Protein 5MQR (pdb70)

Solvent-accessible surface area: 39479 Å² total

Radius of gyration: 36.41 Å; Cα contacts (8 Å, |Δi|>4): 2523; chains: 1; bounding box: 86×106×66 Å

Structure (mmCIF, N/CA/C/O backbone):
data_5MQR
#
_entry.id   5MQR
#
_cell.length_a   125.720
_cell.length_b   316.998
_cell.length_c   90.023
_cell.angle_alpha   90.00
_cell.angle_beta   90.00
_cell.angle_gamma   90.00
#
_symmetry.space_group_name_H-M   'C 2 2 21'
#
loop_
_entity.id
_entity.type
_entity.pdbx_description
1 polymer Beta-L-arabinobiosidase
2 non-polymer 'CALCIUM ION'
3 non-polymer 'TRIETHYLENE GLYCOL'
4 non-polymer '4-(2-HYDROXYETHYL)-1-PIPERAZINE ETHANESULFONIC ACID'
5 non-polymer 1,2-ETHANEDIOL
6 non-polymer 'SODIUM ION'
7 water water
#
loop_
_atom_site.group_PDB
_atom_site.id
_atom_site.type_symbol
_atom_site.label_atom_id
_atom_site.label_alt_id
_atom_site.label_comp_id
_atom_site.label_asym_id
_atom_site.label_entity_id
_atom_site.label_seq_id
_atom_site.pdbx_PDB_ins_code
_atom_site.Cartn_x
_atom_site.Cartn_y
_atom_site.Cartn_z
_atom_site.occupancy
_atom_site.B_iso_or_equiv
_atom_site.auth_seq_id
_atom_site.auth_comp_id
_atom_site.auth_asym_id
_atom_site.auth_atom_id
_atom_site.pdbx_PDB_model_num
ATOM 1 N N . ASP A 1 26 ? -22.547 107.948 3.979 1.00 46.41 27 ASP A N 1
ATOM 2 C CA . ASP A 1 26 ? -23.507 108.720 4.833 1.00 45.98 27 ASP A CA 1
ATOM 3 C C . ASP A 1 26 ? -23.287 110.264 4.909 1.00 41.65 27 ASP A C 1
ATOM 4 O O . ASP A 1 26 ? -24.125 110.995 4.362 1.00 40.88 27 ASP A O 1
ATOM 9 N N . ARG A 1 27 ? -22.244 110.765 5.605 1.00 35.95 28 ARG A N 1
ATOM 10 C CA . ARG A 1 27 ? -21.952 112.239 5.648 1.00 32.80 28 ARG A CA 1
ATOM 11 C C . ARG A 1 27 ? -20.481 112.597 5.796 1.00 29.50 28 ARG A C 1
ATOM 12 O O . ARG A 1 27 ? -19.716 111.870 6.420 1.00 28.11 28 ARG A O 1
ATOM 20 N N . ILE A 1 28 ? -20.095 113.751 5.261 1.00 27.77 29 ILE A N 1
ATOM 21 C CA . ILE A 1 28 ? -18.755 114.311 5.512 1.00 26.91 29 ILE A CA 1
ATOM 22 C C . ILE A 1 28 ? -18.576 114.532 7.023 1.00 26.15 29 ILE A C 1
ATOM 23 O O . ILE A 1 28 ? -19.487 115.010 7.675 1.00 26.13 29 ILE A O 1
ATOM 28 N N . HIS A 1 29 ? -17.422 114.146 7.562 1.00 25.33 30 HIS A N 1
ATOM 29 C CA . HIS A 1 29 ? -17.115 114.309 8.984 1.00 25.20 30 HIS A CA 1
ATOM 30 C C . HIS A 1 29 ? -15.609 114.291 9.221 1.00 24.49 30 HIS A C 1
ATOM 31 O O . HIS A 1 29 ? -14.835 113.822 8.367 1.00 23.76 30 HIS A O 1
ATOM 38 N N . TYR A 1 30 ? -15.204 114.853 10.358 1.00 24.19 31 TYR A N 1
ATOM 39 C CA . TYR A 1 30 ? -13.804 114.925 10.754 1.00 24.03 31 TYR A CA 1
ATOM 40 C C . TYR A 1 30 ? -13.603 114.142 12.038 1.00 24.42 31 TYR A C 1
ATOM 41 O O . TYR A 1 30 ? -14.239 114.441 13.037 1.00 24.50 31 TYR A O 1
ATOM 50 N N . THR A 1 31 ? -12.704 113.157 11.988 1.00 24.69 32 THR A N 1
ATOM 51 C CA . THR A 1 31 ? -12.344 112.321 13.119 1.00 24.69 32 THR A CA 1
ATOM 52 C C . THR A 1 31 ? -10.898 112.538 13.585 1.00 24.96 32 THR A C 1
ATOM 53 O O . THR A 1 31 ? -10.456 111.879 14.523 1.00 24.97 32 THR A O 1
ATOM 57 N N . GLY A 1 32 ? -10.147 113.434 12.949 1.00 24.86 33 GLY A N 1
ATOM 58 C CA . GLY A 1 32 ? -8.820 113.765 13.432 1.00 25.07 33 GLY A CA 1
ATOM 59 C C . GLY A 1 32 ? -8.908 114.349 14.831 1.00 26.49 33 GLY A C 1
ATOM 60 O O . GLY A 1 32 ? -9.971 114.844 15.264 1.00 26.41 33 GLY A O 1
ATOM 61 N N . LYS A 1 33 ? -7.801 114.279 15.555 1.00 28.06 34 LYS A N 1
ATOM 62 C CA . LYS A 1 33 ? -7.742 114.868 16.902 1.00 29.92 34 LYS A CA 1
ATOM 63 C C . LYS A 1 33 ? -7.073 116.229 16.943 1.00 28.26 34 LYS A C 1
ATOM 64 O O . LYS A 1 33 ? -7.097 116.872 17.969 1.00 27.35 34 LYS A O 1
ATOM 70 N N . GLU A 1 34 ? -6.537 116.674 15.813 1.00 26.72 35 GLU A N 1
ATOM 71 C CA . GLU A 1 34 ? -5.862 117.969 15.704 1.00 27.26 35 GLU A CA 1
ATOM 72 C C . GLU A 1 34 ? -6.872 119.091 15.745 1.00 25.05 35 GLU A C 1
ATOM 73 O O . GLU A 1 34 ? -7.877 119.057 15.021 1.00 23.43 35 GLU A O 1
ATOM 79 N N . LEU A 1 35 ? -6.617 120.035 16.653 1.00 24.24 36 LEU A N 1
ATOM 80 C CA . LEU A 1 35 ? -7.429 121.250 16.847 1.00 24.72 36 LEU A CA 1
ATOM 81 C C . LEU A 1 35 ? -6.583 122.469 16.549 1.00 24.30 36 LEU A C 1
ATOM 82 O O . LEU A 1 35 ? -5.364 122.434 16.771 1.00 24.61 36 LEU A O 1
ATOM 87 N N . SER A 1 36 ? -7.212 123.538 16.038 1.00 22.74 37 SER A N 1
ATOM 88 C CA . SER A 1 36 ? -6.510 124.792 15.795 1.00 21.38 37 SER A CA 1
ATOM 89 C C . SER A 1 36 ? -6.708 125.717 17.016 1.00 21.03 37 SER A C 1
ATOM 90 O O . SER A 1 36 ? -7.826 125.851 17.541 1.00 21.26 37 SER A O 1
ATOM 93 N N . ASN A 1 37 ? -5.615 126.311 17.484 1.00 20.20 38 ASN A N 1
ATOM 94 C CA . ASN A 1 37 ? -5.617 127.200 18.618 1.00 20.44 38 ASN A CA 1
ATOM 95 C C . ASN A 1 37 ? -5.664 128.662 18.122 1.00 21.02 38 ASN A C 1
ATOM 96 O O . ASN A 1 37 ? -4.664 129.168 17.621 1.00 20.06 38 ASN A O 1
ATOM 101 N N . PRO A 1 38 ? -6.823 129.345 18.267 1.00 21.95 39 PRO A N 1
ATOM 102 C CA . PRO A 1 38 ? -7.005 130.693 17.692 1.00 22.80 39 PRO A CA 1
ATOM 103 C C . PRO A 1 38 ? -6.102 131.815 18.258 1.00 23.31 39 PRO A C 1
ATOM 104 O O . PRO A 1 38 ? -6.013 132.874 17.658 1.00 22.92 39 PRO A O 1
ATOM 108 N N . THR A 1 39 ? -5.486 131.577 19.414 1.00 24.39 40 THR A N 1
ATOM 109 C CA . THR A 1 39 ? -4.486 132.466 20.007 1.00 25.41 40 THR A CA 1
ATOM 110 C C . THR A 1 39 ? -3.232 132.650 19.109 1.00 25.00 40 THR A C 1
ATOM 111 O O . THR A 1 39 ? -2.546 133.653 19.214 1.00 23.60 40 THR A O 1
ATOM 115 N N . TYR A 1 40 ? -2.943 131.680 18.242 1.00 24.62 41 TYR A N 1
ATOM 116 C CA . TYR A 1 40 ? -1.947 131.861 17.194 1.00 24.21 41 TYR A CA 1
ATOM 117 C C . TYR A 1 40 ? -2.616 132.098 15.845 1.00 23.28 41 TYR A C 1
ATOM 118 O O . TYR A 1 40 ? -3.628 131.462 15.512 1.00 22.11 41 TYR A O 1
ATOM 127 N N . HIS A 1 41 ? -1.987 132.952 15.031 1.00 22.88 42 HIS A N 1
ATOM 128 C CA . HIS A 1 41 ? -2.457 133.222 13.675 1.00 22.67 42 HIS A CA 1
ATOM 129 C C . HIS A 1 41 ? -2.381 132.017 12.770 1.00 22.12 42 HIS A C 1
ATOM 130 O O . HIS A 1 41 ? -3.216 131.885 11.869 1.00 21.35 42 HIS A O 1
ATOM 137 N N . ASP A 1 42 ? -1.392 131.147 13.006 1.00 21.44 43 ASP A N 1
ATOM 138 C CA . ASP A 1 42 ? -1.286 129.882 12.262 1.00 20.91 43 ASP A CA 1
ATOM 139 C C . ASP A 1 42 ? -1.994 128.722 12.956 1.00 20.84 43 ASP A C 1
ATOM 140 O O . ASP A 1 42 ? -1.915 127.599 12.494 1.00 20.34 43 ASP A O 1
ATOM 145 N N . GLY A 1 43 ? -2.705 128.988 14.052 1.00 21.59 44 GLY A N 1
ATOM 146 C CA . GLY A 1 43 ? -3.374 127.933 14.845 1.00 21.29 44 GLY A CA 1
ATOM 147 C C . GLY A 1 43 ? -2.496 126.897 15.563 1.00 21.26 44 GLY A C 1
ATOM 148 O O . GLY A 1 43 ? -3.017 125.936 16.118 1.00 20.18 44 GLY A O 1
ATOM 149 N N . GLN A 1 44 ? -1.180 127.112 15.562 1.00 21.50 45 GLN A N 1
ATOM 150 C CA . GLN A 1 44 ? -0.187 126.101 15.887 1.00 21.95 45 GLN A CA 1
ATOM 151 C C . GLN A 1 44 ? -0.261 124.895 14.962 1.00 21.67 45 GLN A C 1
ATOM 152 O O . GLN A 1 44 ? 0.183 123.842 15.337 1.00 21.85 45 GLN A O 1
ATOM 158 N N . LEU A 1 45 ? -0.776 125.076 13.741 1.00 21.83 46 LEU A N 1
ATOM 159 C CA . LEU A 1 45 ? -0.810 124.032 12.727 1.00 20.98 46 LEU A CA 1
ATOM 160 C C . LEU A 1 45 ? 0.462 124.060 11.902 1.00 21.22 46 LEU A C 1
ATOM 161 O O . LEU A 1 45 ? 0.881 125.118 11.444 1.00 21.07 46 LEU A O 1
ATOM 166 N N . SER A 1 46 ? 1.083 122.898 11.738 1.00 20.82 47 SER A N 1
ATOM 167 C CA . SER A 1 46 ? 2.204 122.745 10.852 1.00 21.01 47 SER A CA 1
ATOM 168 C C . SER A 1 46 ? 1.656 122.673 9.439 1.00 20.45 47 SER A C 1
ATOM 169 O O . SER A 1 46 ? 0.599 122.081 9.213 1.00 19.75 47 SER A O 1
ATOM 172 N N . PRO A 1 47 ? 2.347 123.294 8.485 1.00 20.62 48 PRO A N 1
ATOM 173 C CA . PRO A 1 47 ? 1.862 123.270 7.113 1.00 20.98 48 PRO A CA 1
ATOM 174 C C . PRO A 1 47 ? 2.182 121.982 6.421 1.00 20.85 48 PRO A C 1
ATOM 175 O O . PRO A 1 47 ? 3.116 121.310 6.816 1.00 20.42 48 PRO A O 1
ATOM 179 N N . VAL A 1 48 ? 1.414 121.670 5.378 1.00 21.07 49 VAL A N 1
ATOM 180 C CA . VAL A 1 48 ? 1.799 120.630 4.440 1.00 21.43 49 VAL A CA 1
ATOM 181 C C . VAL A 1 48 ? 3.027 121.094 3.642 1.00 22.08 49 VAL A C 1
ATOM 182 O O . VAL A 1 48 ? 3.330 122.288 3.590 1.00 22.37 49 VAL A O 1
ATOM 186 N N . VAL A 1 49 ? 3.768 120.143 3.068 1.00 22.52 50 VAL A N 1
ATOM 187 C CA . VAL A 1 49 ? 5.006 120.448 2.322 1.00 22.47 50 VAL A CA 1
ATOM 188 C C . VAL A 1 49 ? 4.680 121.249 1.058 1.00 22.79 50 VAL A C 1
ATOM 189 O O . VAL A 1 49 ? 3.767 120.905 0.290 1.00 22.73 50 VAL A O 1
ATOM 193 N N . GLY A 1 50 ? 5.446 122.314 0.849 1.00 22.21 51 GLY A N 1
ATOM 194 C CA . GLY A 1 50 ? 5.503 122.964 -0.446 1.00 22.63 51 GLY A CA 1
ATOM 195 C C . GLY A 1 50 ? 4.386 123.915 -0.793 1.00 22.42 51 GLY A C 1
ATOM 196 O O . GLY A 1 50 ? 4.204 124.199 -1.958 1.00 23.66 51 GLY A O 1
ATOM 197 N N . VAL A 1 51 ? 3.651 124.423 0.198 1.00 22.41 52 VAL A N 1
ATOM 198 C CA . VAL A 1 51 ? 2.551 125.339 -0.057 1.00 22.25 52 VAL A CA 1
ATOM 199 C C . VAL A 1 51 ? 3.137 126.687 -0.452 1.00 22.13 52 VAL A C 1
ATOM 200 O O . VAL A 1 51 ? 3.976 127.241 0.267 1.00 22.11 52 VAL A O 1
ATOM 204 N N . HIS A 1 52 ? 2.696 127.208 -1.588 1.00 21.83 53 HIS A N 1
ATOM 205 C CA . HIS A 1 52 ? 3.060 128.577 -1.988 1.00 21.89 53 HIS A CA 1
ATOM 206 C C . HIS A 1 52 ? 1.846 129.498 -1.864 1.00 21.47 53 HIS A C 1
ATOM 207 O O . HIS A 1 52 ? 0.826 129.294 -2.540 1.00 21.10 53 HIS A O 1
ATOM 214 N N . ASN A 1 53 ? 1.962 130.487 -0.989 1.00 21.15 54 ASN A N 1
ATOM 215 C CA . ASN A 1 53 ? 0.942 131.513 -0.846 1.00 21.42 54 ASN A CA 1
ATOM 216 C C . ASN A 1 53 ? 1.405 132.669 -1.720 1.00 21.61 54 ASN A C 1
ATOM 217 O O . ASN A 1 53 ? 2.473 133.236 -1.460 1.00 21.58 54 ASN A O 1
ATOM 222 N N . ILE A 1 54 ? 0.592 133.022 -2.722 1.00 21.35 55 ILE A N 1
ATOM 223 C CA . ILE A 1 54 ? 0.908 134.043 -3.708 1.00 21.26 55 ILE A CA 1
ATOM 224 C C . ILE A 1 54 ? -0.157 135.145 -3.687 1.00 21.33 55 ILE A C 1
ATOM 225 O O . ILE A 1 54 ? -1.333 134.878 -3.959 1.00 20.64 55 ILE A O 1
ATOM 230 N N . GLN A 1 55 ? 0.259 136.375 -3.382 1.00 21.04 56 GLN A N 1
ATOM 231 C CA . GLN A 1 55 ? -0.653 137.503 -3.431 1.00 21.82 56 GLN A CA 1
ATOM 232 C C . GLN A 1 55 ? -0.818 137.981 -4.880 1.00 22.58 56 GLN A C 1
ATOM 233 O O . GLN A 1 55 ? 0.149 138.213 -5.596 1.00 22.68 56 GLN A O 1
ATOM 239 N N . LEU A 1 56 ? -2.070 138.135 -5.274 1.00 23.12 57 LEU A N 1
ATOM 240 C CA . LEU A 1 56 ? -2.437 138.539 -6.604 1.00 24.19 57 LEU A CA 1
ATOM 241 C C . LEU A 1 56 ? -2.748 140.033 -6.669 1.00 24.29 57 LEU A C 1
ATOM 242 O O . LEU A 1 56 ? -2.330 140.683 -7.609 1.00 23.76 57 LEU A O 1
ATOM 247 N N . VAL A 1 57 ? -3.524 140.538 -5.701 1.00 23.85 58 VAL A N 1
ATOM 248 C CA . VAL A 1 57 ? -3.937 141.947 -5.662 1.00 24.13 58 VAL A CA 1
ATOM 249 C C . VAL A 1 57 ? -3.672 142.555 -4.281 1.00 23.99 58 VAL A C 1
ATOM 250 O O . VAL A 1 57 ? -4.126 142.023 -3.269 1.00 23.28 58 VAL A O 1
ATOM 254 N N . ARG A 1 58 ? -2.919 143.655 -4.258 1.00 24.16 59 ARG A N 1
ATOM 255 C CA . ARG A 1 58 ? -2.605 144.387 -3.038 1.00 24.49 59 ARG A CA 1
ATOM 256 C C . ARG A 1 58 ? -3.297 145.724 -3.109 1.00 24.76 59 ARG A C 1
ATOM 257 O O . ARG A 1 58 ? -2.879 146.602 -3.864 1.00 25.73 59 ARG A O 1
ATOM 265 N N . ALA A 1 59 ? -4.353 145.880 -2.320 1.00 24.77 60 ALA A N 1
ATOM 266 C CA . ALA A 1 59 ? -5.167 147.114 -2.337 1.00 24.96 60 ALA A CA 1
ATOM 267 C C . ALA A 1 59 ? -4.326 148.341 -2.022 1.00 25.03 60 ALA A C 1
ATOM 268 O O . ALA A 1 59 ? -3.483 148.298 -1.124 1.00 25.03 60 ALA A O 1
ATOM 270 N N . ASN A 1 60 ? -4.556 149.423 -2.756 1.00 25.52 61 ASN A N 1
ATOM 271 C CA . ASN A 1 60 ? -3.885 150.698 -2.477 1.00 25.86 61 ASN A CA 1
ATOM 272 C C . ASN A 1 60 ? -4.707 151.845 -3.000 1.00 26.39 61 ASN A C 1
ATOM 273 O O . ASN A 1 60 ? -4.702 152.112 -4.199 1.00 26.96 61 ASN A O 1
ATOM 278 N N . ARG A 1 61 ? -5.394 152.539 -2.098 1.00 26.83 62 ARG A N 1
ATOM 279 C CA . ARG A 1 61 ? -6.219 153.697 -2.458 1.00 27.34 62 ARG A CA 1
ATOM 280 C C . ARG A 1 61 ? -5.403 154.909 -2.918 1.00 28.08 62 ARG A C 1
ATOM 281 O O . ARG A 1 61 ? -5.832 155.661 -3.798 1.00 28.55 62 ARG A O 1
ATOM 289 N N . GLU A 1 62 ? -4.241 155.082 -2.306 1.00 28.32 63 GLU A N 1
ATOM 290 C CA . GLU A 1 62 ? -3.421 156.262 -2.495 1.00 29.04 63 GLU A CA 1
ATOM 291 C C . GLU A 1 62 ? -2.661 156.195 -3.800 1.00 28.97 63 GLU A C 1
ATOM 292 O O . GLU A 1 62 ? -2.350 157.224 -4.350 1.00 29.71 63 GLU A O 1
ATOM 298 N N . HIS A 1 63 ? -2.388 154.994 -4.291 1.00 28.86 64 HIS A N 1
ATOM 299 C CA . HIS A 1 63 ? -1.637 154.791 -5.525 1.00 29.38 64 HIS A CA 1
ATOM 300 C C . HIS A 1 63 ? -2.387 153.805 -6.428 1.00 29.69 64 HIS A C 1
ATOM 301 O O . HIS A 1 63 ? -1.926 152.658 -6.667 1.00 28.83 64 HIS A O 1
ATOM 308 N N . PRO A 1 64 ? -3.551 154.242 -6.932 1.00 30.32 65 PRO A N 1
ATOM 309 C CA . PRO A 1 64 ? -4.341 153.381 -7.797 1.00 31.06 65 PRO A CA 1
ATOM 310 C C . PRO A 1 64 ? -3.646 153.112 -9.150 1.00 32.13 65 PRO A C 1
ATOM 311 O O . PRO A 1 64 ? -2.997 154.001 -9.740 1.00 31.97 65 PRO A O 1
ATOM 315 N N . GLU A 1 65 ? -3.854 151.905 -9.640 1.00 32.90 66 GLU A N 1
ATOM 316 C CA . GLU A 1 65 ? -3.133 151.372 -10.778 1.00 34.83 66 GLU A CA 1
ATOM 317 C C . GLU A 1 65 ? -4.019 150.250 -11.339 1.00 32.71 66 GLU A C 1
ATOM 318 O O . GLU A 1 65 ? -4.731 149.598 -10.568 1.00 31.26 66 GLU A O 1
ATOM 324 N N . ALA A 1 66 ? -3.938 149.973 -12.637 1.00 31.39 67 ALA A N 1
ATOM 325 C CA . ALA A 1 66 ? -4.615 148.780 -13.201 1.00 30.43 67 ALA A CA 1
ATOM 326 C C . ALA A 1 66 ? -4.369 147.490 -12.361 1.00 28.75 67 ALA A C 1
ATOM 327 O O . ALA A 1 66 ? -5.302 146.721 -12.138 1.00 28.19 67 ALA A O 1
ATOM 329 N N . SER A 1 67 ? -3.142 147.311 -11.857 1.00 27.90 68 SER A N 1
ATOM 330 C CA . SER A 1 67 ? -2.734 146.102 -11.133 1.00 26.91 68 SER A CA 1
ATOM 331 C C . SER A 1 67 ? -3.381 145.935 -9.764 1.00 26.18 68 SER A C 1
ATOM 332 O O . SER A 1 67 ? -3.327 144.836 -9.223 1.00 24.96 68 SER A O 1
ATOM 335 N N . ASN A 1 68 ? -3.963 147.008 -9.204 1.00 26.27 69 ASN A N 1
ATOM 336 C CA . ASN A 1 68 ? -4.662 146.936 -7.922 1.00 25.98 69 ASN A CA 1
ATOM 337 C C . ASN A 1 68 ? -6.155 147.286 -7.986 1.00 26.31 69 ASN A C 1
ATOM 338 O O . ASN A 1 68 ? -6.763 147.607 -6.960 1.00 25.92 69 ASN A O 1
ATOM 343 N N . GLY A 1 69 ? -6.732 147.207 -9.183 1.00 26.95 70 GLY A N 1
ATOM 344 C CA . GLY A 1 69 ? -8.143 147.507 -9.383 1.00 27.93 70 GLY A CA 1
ATOM 345 C C . GLY A 1 69 ? -8.483 148.971 -9.213 1.00 29.04 70 GLY A C 1
ATOM 346 O O . GLY A 1 69 ? -9.617 149.306 -8.856 1.00 29.35 70 GLY A O 1
ATOM 347 N N . ASN A 1 70 ? -7.507 149.840 -9.510 1.00 30.19 71 ASN A N 1
ATOM 348 C CA . ASN A 1 70 ? -7.651 151.308 -9.444 1.00 31.12 71 ASN A CA 1
ATOM 349 C C . ASN A 1 70 ? -8.090 151.834 -8.083 1.00 29.71 71 ASN A C 1
ATOM 350 O O . ASN A 1 70 ? -8.966 152.686 -7.984 1.00 29.18 71 ASN A O 1
ATOM 355 N N . GLY A 1 71 ? -7.461 151.293 -7.041 1.00 28.46 72 GLY A N 1
ATOM 356 C CA . GLY A 1 71 ? -7.549 151.853 -5.694 1.00 28.17 72 GLY A CA 1
ATOM 357 C C . GLY A 1 71 ? -8.715 151.422 -4.844 1.00 27.52 72 GLY A C 1
ATOM 358 O O . GLY A 1 71 ? -8.894 151.945 -3.745 1.00 27.92 72 GLY A O 1
ATOM 359 N N . TRP A 1 72 ? -9.500 150.465 -5.316 1.00 26.63 73 TRP A N 1
ATOM 360 C CA . TRP A 1 72 ? -10.613 149.956 -4.515 1.00 26.44 73 TRP A CA 1
ATOM 361 C C . TRP A 1 72 ? -10.042 149.050 -3.400 1.00 25.67 73 TRP A C 1
ATOM 362 O O . TRP A 1 72 ? -9.137 148.238 -3.650 1.00 24.53 73 TRP A O 1
ATOM 373 N N . THR A 1 73 ? -10.528 149.236 -2.168 1.00 25.55 74 THR A N 1
ATOM 374 C CA . THR A 1 73 ? -9.962 148.562 -0.995 1.00 25.15 74 THR A CA 1
ATOM 375 C C . THR A 1 73 ? -10.866 147.533 -0.303 1.00 24.76 74 THR A C 1
ATOM 376 O O . THR A 1 73 ? -10.434 146.933 0.672 1.00 24.24 74 THR A O 1
ATOM 380 N N . TYR A 1 74 ? -12.088 147.343 -0.800 1.00 25.02 75 TYR A N 1
ATOM 381 C CA . TYR A 1 74 ? -12.907 146.180 -0.491 1.00 25.05 75 TYR A CA 1
ATOM 382 C C . TYR A 1 74 ? -12.843 145.242 -1.680 1.00 24.22 75 TYR A C 1
ATOM 383 O O . TYR A 1 74 ? -13.375 145.551 -2.739 1.00 24.04 75 TYR A O 1
ATOM 392 N N . ASN A 1 75 ? -12.189 144.095 -1.488 1.00 23.69 76 ASN A N 1
ATOM 393 C CA . ASN A 1 75 ? -11.993 143.105 -2.532 1.00 23.46 76 ASN A CA 1
ATOM 394 C C . ASN A 1 75 ? -12.227 141.737 -1.884 1.00 23.76 76 ASN A C 1
ATOM 395 O O . ASN A 1 75 ? -11.570 141.423 -0.885 1.00 23.45 76 ASN A O 1
ATOM 400 N N . HIS A 1 76 ? -13.137 140.918 -2.439 1.00 24.20 77 HIS A N 1
ATOM 401 C CA . HIS A 1 76 ? -13.595 139.699 -1.753 1.00 24.27 77 HIS A CA 1
ATOM 402 C C . HIS A 1 76 ? -14.207 138.686 -2.719 1.00 24.55 77 HIS A C 1
ATOM 403 O O . HIS A 1 76 ? -14.389 138.976 -3.904 1.00 24.57 77 HIS A O 1
ATOM 410 N N . GLN A 1 77 ? -14.474 137.484 -2.202 1.00 24.98 78 GLN A N 1
ATOM 411 C CA . GLN A 1 77 ? -15.294 136.471 -2.869 1.00 25.35 78 GLN A CA 1
ATOM 412 C C . GLN A 1 77 ? -14.723 136.019 -4.206 1.00 24.57 78 GLN A C 1
ATOM 413 O O . GLN A 1 77 ? -15.337 136.248 -5.267 1.00 24.09 78 GLN A O 1
ATOM 419 N N . PRO A 1 78 ? -13.527 135.402 -4.163 1.00 23.72 79 PRO A N 1
ATOM 420 C CA . PRO A 1 78 ? -12.947 134.936 -5.404 1.00 23.92 79 PRO A CA 1
ATOM 421 C C . PRO A 1 78 ? -13.606 133.672 -5.944 1.00 23.52 79 PRO A C 1
ATOM 422 O O . PRO A 1 78 ? -14.151 132.877 -5.171 1.00 23.19 79 PRO A O 1
ATOM 434 N N . LEU A 1 80 ? -12.673 130.628 -9.155 1.00 24.65 81 LEU A N 1
ATOM 435 C CA . LEU A 1 80 ? -11.533 130.087 -9.896 1.00 24.71 81 LEU A CA 1
ATOM 436 C C . LEU A 1 80 ? -11.932 129.037 -10.931 1.00 25.08 81 LEU A C 1
ATOM 437 O O . LEU A 1 80 ? -12.762 128.163 -10.661 1.00 24.99 81 LEU A O 1
ATOM 442 N N . ALA A 1 81 ? -11.344 129.148 -12.127 1.00 25.24 82 ALA A N 1
ATOM 443 C CA . ALA A 1 81 ? -11.443 128.116 -13.158 1.00 25.33 82 ALA A CA 1
ATOM 444 C C . ALA A 1 81 ? -10.087 127.953 -13.868 1.00 25.66 82 ALA A C 1
ATOM 445 O O . ALA A 1 81 ? -9.188 128.774 -13.680 1.00 25.07 82 ALA A O 1
ATOM 447 N N . TYR A 1 82 ? -9.940 126.863 -14.619 1.00 25.96 83 TYR A N 1
ATOM 448 C CA . TYR A 1 82 ? -8.764 126.612 -15.449 1.00 26.83 83 TYR A CA 1
ATOM 449 C C . TYR A 1 82 ? -9.210 126.207 -16.843 1.00 27.15 83 TYR A C 1
ATOM 450 O O . TYR A 1 82 ? -9.926 125.229 -17.009 1.00 27.55 83 TYR A O 1
ATOM 459 N N . TRP A 1 83 ? -8.781 126.948 -17.848 1.00 27.65 84 TRP A N 1
ATOM 460 C CA . TRP A 1 83 ? -9.318 126.788 -19.182 1.00 28.60 84 TRP A CA 1
ATOM 461 C C . TRP A 1 83 ? -8.280 127.173 -20.200 1.00 30.17 84 TRP A C 1
ATOM 462 O O . TRP A 1 83 ? -7.663 128.217 -20.073 1.00 30.08 84 TRP A O 1
ATOM 473 N N . ASN A 1 84 ? -8.126 126.362 -21.232 1.00 32.29 85 ASN A N 1
ATOM 474 C CA . ASN A 1 84 ? -7.138 126.598 -22.281 1.00 34.64 85 ASN A CA 1
ATOM 475 C C . ASN A 1 84 ? -5.729 126.893 -21.788 1.00 32.62 85 ASN A C 1
ATOM 476 O O . ASN A 1 84 ? -5.094 127.861 -22.232 1.00 31.43 85 ASN A O 1
ATOM 481 N N . GLY A 1 85 ? -5.277 126.073 -20.840 1.00 31.28 86 GLY A N 1
ATOM 482 C CA . GLY A 1 85 ? -3.968 126.217 -20.239 1.00 30.80 86 GLY A CA 1
ATOM 483 C C . GLY A 1 85 ? -3.804 127.406 -19.308 1.00 30.72 86 GLY A C 1
ATOM 484 O O . GLY A 1 85 ? -2.682 127.734 -18.962 1.00 32.02 86 GLY A O 1
ATOM 485 N N . GLN A 1 86 ? -4.886 128.049 -18.871 1.00 30.40 87 GLN A N 1
ATOM 486 C CA . GLN A 1 86 ? -4.774 129.250 -18.020 1.00 30.17 87 GLN A CA 1
ATOM 487 C C . GLN A 1 86 ? -5.748 129.243 -16.859 1.00 28.65 87 GLN A C 1
ATOM 488 O O . GLN A 1 86 ? -6.884 128.803 -17.024 1.00 28.35 87 GLN A O 1
ATOM 494 N N . PHE A 1 87 ? -5.308 129.793 -15.719 1.00 27.02 88 PHE A N 1
ATOM 495 C CA . PHE A 1 87 ? -6.186 130.081 -14.602 1.00 25.93 88 PHE A CA 1
ATOM 496 C C . PHE A 1 87 ? -7.003 131.323 -14.912 1.00 26.03 88 PHE A C 1
ATOM 497 O O . PHE A 1 87 ? -6.487 132.266 -15.501 1.00 26.36 88 PHE A O 1
ATOM 505 N N . TYR A 1 88 ? -8.272 131.308 -14.505 1.00 25.26 89 TYR A N 1
ATOM 506 C CA . TYR A 1 88 ? -9.135 132.468 -14.507 1.00 24.91 89 TYR A CA 1
ATOM 507 C C . TYR A 1 88 ? -9.622 132.675 -13.076 1.00 24.57 89 TYR A C 1
ATOM 508 O O . TYR A 1 88 ? -10.165 131.747 -12.438 1.00 23.49 89 TYR A O 1
ATOM 517 N N . TYR A 1 89 ? -9.424 133.909 -12.594 1.00 24.38 90 TYR A N 1
ATOM 518 C CA . TYR A 1 89 ? -9.606 134.311 -11.203 1.00 23.54 90 TYR A CA 1
ATOM 519 C C . TYR A 1 89 ? -10.548 135.510 -11.243 1.00 24.30 90 TYR A C 1
ATOM 520 O O . TYR A 1 89 ? -10.223 136.552 -11.827 1.00 24.23 90 TYR A O 1
ATOM 529 N N . GLN A 1 90 ? -11.730 135.338 -10.658 1.00 24.52 91 GLN A N 1
ATOM 530 C CA . GLN A 1 90 ? -12.786 136.356 -10.625 1.00 24.78 91 GLN A CA 1
ATOM 531 C C . GLN A 1 90 ? -12.899 136.822 -9.182 1.00 24.83 91 GLN A C 1
ATOM 532 O O . GLN A 1 90 ? -12.767 136.007 -8.277 1.00 24.20 91 GLN A O 1
ATOM 538 N N . TYR A 1 91 ? -13.117 138.116 -8.962 1.00 24.97 92 TYR A N 1
ATOM 539 C CA . TYR A 1 91 ? -13.406 138.627 -7.634 1.00 25.19 92 TYR A CA 1
ATOM 540 C C . TYR A 1 91 ? -14.271 139.877 -7.714 1.00 26.18 92 TYR A C 1
ATOM 541 O O . TYR A 1 91 ? -14.378 140.496 -8.762 1.00 26.09 92 TYR A O 1
ATOM 550 N N . LEU A 1 92 ? -14.896 140.231 -6.600 1.00 26.95 93 LEU A N 1
ATOM 551 C CA . LEU A 1 92 ? -15.709 141.415 -6.570 1.00 28.44 93 LEU A CA 1
ATOM 552 C C . LEU A 1 92 ? -15.159 142.477 -5.666 1.00 27.43 93 LEU A C 1
ATOM 553 O O . LEU A 1 92 ? -14.391 142.205 -4.770 1.00 26.57 93 LEU A O 1
ATOM 558 N N . ALA A 1 93 ? -15.554 143.707 -5.951 1.00 26.89 94 ALA A N 1
ATOM 559 C CA . ALA A 1 93 ? -14.937 144.845 -5.329 1.00 26.71 94 ALA A CA 1
ATOM 560 C C . ALA A 1 93 ? -15.901 146.008 -5.225 1.00 26.76 94 ALA A C 1
ATOM 561 O O . ALA A 1 93 ? -16.735 146.230 -6.103 1.00 26.67 94 ALA A O 1
ATOM 563 N N . ASP A 1 94 ? -15.754 146.742 -4.129 1.00 26.74 95 ASP A N 1
ATOM 564 C CA . ASP A 1 94 ? -16.356 148.045 -3.932 1.00 27.07 95 ASP A CA 1
ATOM 565 C C . ASP A 1 94 ? -15.192 148.981 -3.521 1.00 26.88 95 ASP A C 1
ATOM 566 O O . ASP A 1 94 ? -14.123 148.511 -3.063 1.00 25.02 95 ASP A O 1
ATOM 571 N N . PRO A 1 95 ? -15.379 150.304 -3.672 1.00 27.19 96 PRO A N 1
ATOM 572 C CA . PRO A 1 95 ? -14.284 151.203 -3.317 1.00 27.33 96 PRO A CA 1
ATOM 573 C C . PRO A 1 95 ? -13.791 151.098 -1.882 1.00 27.08 96 PRO A C 1
ATOM 574 O O . PRO A 1 95 ? -12.590 151.267 -1.659 1.00 26.71 96 PRO A O 1
ATOM 578 N N . SER A 1 96 ? -14.664 150.785 -0.928 1.00 26.82 97 SER A N 1
ATOM 579 C CA . SER A 1 96 ? -14.176 150.653 0.444 1.00 26.90 97 SER A CA 1
ATOM 580 C C . SER A 1 96 ? -14.992 149.810 1.411 1.00 26.88 97 SER A C 1
ATOM 581 O O . SER A 1 96 ? -14.417 149.243 2.338 1.00 26.29 97 SER A O 1
ATOM 584 N N . ASP A 1 97 ? -16.309 149.767 1.232 1.00 27.45 98 ASP A N 1
ATOM 585 C CA . ASP A 1 97 ? -17.217 149.190 2.218 1.00 27.84 98 ASP A CA 1
ATOM 586 C C . ASP A 1 97 ? -18.140 148.152 1.565 1.00 28.17 98 ASP A C 1
ATOM 587 O O . ASP A 1 97 ? -18.658 148.358 0.459 1.00 27.92 98 ASP A O 1
ATOM 592 N N . GLU A 1 98 ? -18.323 147.033 2.249 1.00 28.45 99 GLU A N 1
ATOM 593 C CA . GLU A 1 98 ? -19.265 145.992 1.826 1.00 29.26 99 GLU A CA 1
ATOM 594 C C . GLU A 1 98 ? -20.658 146.577 1.756 1.00 29.65 99 GLU A C 1
ATOM 595 O O . GLU A 1 98 ? -21.089 147.309 2.670 1.00 29.09 99 GLU A O 1
ATOM 601 N N . HIS A 1 99 ? -21.315 146.306 0.624 1.00 30.58 100 HIS A N 1
ATOM 602 C CA . HIS A 1 99 ? -22.675 146.766 0.341 1.00 31.96 100 HIS A CA 1
ATOM 603 C C . HIS A 1 99 ? -22.815 148.285 0.222 1.00 32.24 100 HIS A C 1
ATOM 604 O O . HIS A 1 99 ? -23.941 148.822 0.310 1.00 32.66 100 HIS A O 1
ATOM 611 N N . VAL A 1 100 ? -21.693 148.973 0.005 1.00 31.40 101 VAL A N 1
ATOM 612 C CA . VAL A 1 100 ? -21.717 150.399 -0.282 1.00 31.91 101 VAL A CA 1
ATOM 613 C C . VAL A 1 100 ? -21.251 150.549 -1.721 1.00 31.59 101 VAL A C 1
ATOM 614 O O . VAL A 1 100 ? -20.092 150.238 -2.030 1.00 30.51 101 VAL A O 1
ATOM 618 N N . PRO A 1 101 ? -22.150 151.012 -2.607 1.00 32.06 102 PRO A N 1
ATOM 619 C CA . PRO A 1 101 ? -21.804 151.118 -4.026 1.00 32.24 102 PRO A CA 1
ATOM 620 C C . PRO A 1 101 ? -20.741 152.192 -4.293 1.00 31.94 102 PRO A C 1
ATOM 621 O O . PRO A 1 101 ? -20.510 153.023 -3.420 1.00 32.80 102 PRO A O 1
ATOM 625 N N . PRO A 1 102 ? -20.087 152.188 -5.455 1.00 31.54 103 PRO A N 1
ATOM 626 C CA . PRO A 1 102 ? -20.319 151.217 -6.532 1.00 31.37 103 PRO A CA 1
ATOM 627 C C . PRO A 1 102 ? -19.680 149.851 -6.288 1.00 29.73 103 PRO A C 1
ATOM 628 O O . PRO A 1 102 ? -19.013 149.632 -5.283 1.00 29.33 103 PRO A O 1
ATOM 632 N N . SER A 1 103 ? -19.930 148.935 -7.210 1.00 29.03 104 SER A N 1
ATOM 633 C CA . SER A 1 103 ? -19.599 147.541 -7.028 1.00 27.99 104 SER A CA 1
ATOM 634 C C . SER A 1 103 ? -19.466 146.919 -8.399 1.00 27.94 104 SER A C 1
ATOM 635 O O . SER A 1 103 ? -20.286 147.200 -9.293 1.00 28.44 104 SER A O 1
ATOM 638 N N . GLN A 1 104 ? -18.455 146.074 -8.567 1.00 26.91 105 GLN A N 1
ATOM 639 C CA . GLN A 1 104 ? -18.197 145.438 -9.848 1.00 26.94 105 GLN A CA 1
ATOM 640 C C . GLN A 1 104 ? -17.425 144.163 -9.655 1.00 26.55 105 GLN A C 1
ATOM 641 O O . GLN A 1 104 ? -16.985 143.882 -8.539 1.00 26.81 105 GLN A O 1
ATOM 647 N N . THR A 1 105 ? -17.251 143.416 -10.747 1.00 26.20 106 THR A N 1
ATOM 648 C CA . THR A 1 105 ? -16.530 142.153 -10.743 1.00 25.64 106 THR A CA 1
ATOM 649 C C . THR A 1 105 ? -15.318 142.227 -11.676 1.00 25.46 106 THR A C 1
ATOM 650 O O . THR A 1 105 ? -15.435 142.685 -12.806 1.00 25.94 106 THR A O 1
ATOM 654 N N . PHE A 1 106 ? -14.173 141.783 -11.164 1.00 24.90 107 PHE A N 1
ATOM 655 C CA . PHE A 1 106 ? -12.881 141.798 -11.861 1.00 25.08 107 PHE A CA 1
ATOM 656 C C . PHE A 1 106 ? -12.509 140.397 -12.343 1.00 25.31 107 PHE A C 1
ATOM 657 O O . PHE A 1 106 ? -12.930 139.400 -11.742 1.00 24.55 107 PHE A O 1
ATOM 665 N N . LEU A 1 107 ? -11.721 140.338 -13.414 1.00 26.08 108 LEU A N 1
ATOM 666 C CA . LEU A 1 107 ? -11.131 139.090 -13.917 1.00 26.87 108 LEU A CA 1
ATOM 667 C C . LEU A 1 107 ? -9.629 139.237 -14.174 1.00 27.91 108 LEU A C 1
ATOM 668 O O . LEU A 1 107 ? -9.180 140.261 -14.730 1.00 28.95 108 LEU A O 1
ATOM 681 N N . THR A 1 109 ? -6.042 136.584 -15.279 1.00 30.90 110 THR A N 1
ATOM 682 C CA . THR A 1 109 ? -5.629 135.309 -15.836 1.00 31.25 110 THR A CA 1
ATOM 683 C C . THR A 1 109 ? -4.113 135.064 -15.696 1.00 30.61 110 THR A C 1
ATOM 684 O O . THR A 1 109 ? -3.358 136.005 -15.507 1.00 30.21 110 THR A O 1
ATOM 688 N N . SER A 1 110 ? -3.707 133.788 -15.731 1.00 30.20 111 SER A N 1
ATOM 689 C CA . SER A 1 110 ? -2.299 133.369 -15.586 1.00 30.60 111 SER A CA 1
ATOM 690 C C . SER A 1 110 ? -2.036 132.038 -16.298 1.00 31.81 111 SER A C 1
ATOM 691 O O . SER A 1 110 ? -2.839 131.119 -16.197 1.00 31.30 111 SER A O 1
ATOM 694 N N . LYS A 1 111 ? -0.916 131.931 -17.008 1.00 34.65 112 LYS A N 1
ATOM 695 C CA . LYS A 1 111 ? -0.463 130.630 -17.551 1.00 37.37 112 LYS A CA 1
ATOM 696 C C . LYS A 1 111 ? 0.014 129.668 -16.449 1.00 35.77 112 LYS A C 1
ATOM 697 O O . LYS A 1 111 ? -0.266 128.480 -16.518 1.00 36.64 112 LYS A O 1
ATOM 703 N N . ASP A 1 112 ? 0.696 130.186 -15.426 1.00 33.57 113 ASP A N 1
ATOM 704 C CA . ASP A 1 112 ? 1.395 129.348 -14.428 1.00 31.62 113 ASP A CA 1
ATOM 705 C C . ASP A 1 112 ? 0.845 129.404 -12.996 1.00 29.80 113 ASP A C 1
ATOM 706 O O . ASP A 1 112 ? 1.240 128.596 -12.163 1.00 29.56 113 ASP A O 1
ATOM 711 N N . GLY A 1 113 ? -0.068 130.324 -12.717 1.00 28.56 114 GLY A N 1
ATOM 712 C CA . GLY A 1 113 ? -0.564 130.565 -11.360 1.00 27.61 114 GLY A CA 1
ATOM 713 C C . GLY A 1 113 ? 0.249 131.546 -10.510 1.00 27.04 114 GLY A C 1
ATOM 714 O O . GLY A 1 113 ? -0.195 131.912 -9.417 1.00 26.44 114 GLY A O 1
ATOM 715 N N . TYR A 1 114 ? 1.415 131.980 -10.999 1.00 26.86 115 TYR A N 1
ATOM 716 C CA . TYR A 1 114 ? 2.326 132.883 -10.262 1.00 27.51 115 TYR A CA 1
ATOM 717 C C . TYR A 1 114 ? 2.346 134.326 -10.787 1.00 28.73 115 TYR A C 1
ATOM 718 O O . TYR A 1 114 ? 2.407 135.281 -10.004 1.00 28.95 115 TYR A O 1
ATOM 727 N N . GLN A 1 115 ? 2.323 134.457 -12.111 1.00 30.40 116 GLN A N 1
ATOM 728 C CA . GLN A 1 115 ? 2.346 135.742 -12.835 1.00 30.70 116 GLN A CA 1
ATOM 729 C C . GLN A 1 115 ? 0.988 135.929 -13.512 1.00 29.25 116 GLN A C 1
ATOM 730 O O . GLN A 1 115 ? 0.585 135.136 -14.371 1.00 28.39 116 GLN A O 1
ATOM 736 N N . TRP A 1 116 ? 0.320 137.014 -13.158 1.00 28.02 117 TRP A N 1
ATOM 737 C CA . TRP A 1 116 ? -1.045 137.273 -13.575 1.00 27.89 117 TRP A CA 1
ATOM 738 C C . TRP A 1 116 ? -1.165 138.586 -14.372 1.00 28.26 117 TRP A C 1
ATOM 739 O O . TRP A 1 116 ? -0.412 139.532 -14.156 1.00 28.49 117 TRP A O 1
ATOM 750 N N . THR A 1 117 ? -2.143 138.640 -15.266 1.00 27.95 118 THR A N 1
ATOM 751 C CA . THR A 1 117 ? -2.536 139.887 -15.902 1.00 28.38 118 THR A CA 1
ATOM 752 C C . THR A 1 117 ? -3.205 140.798 -14.862 1.00 28.01 118 THR A C 1
ATOM 753 O O . THR A 1 117 ? -3.614 140.345 -13.770 1.00 27.20 118 THR A O 1
ATOM 757 N N . ASN A 1 118 ? -3.327 142.066 -15.212 1.00 28.06 119 ASN A N 1
ATOM 758 C CA . ASN A 1 118 ? -4.045 143.013 -14.377 1.00 28.60 119 ASN A CA 1
ATOM 759 C C . ASN A 1 118 ? -5.551 142.708 -14.304 1.00 28.64 119 ASN A C 1
ATOM 760 O O . ASN A 1 118 ? -6.129 142.220 -15.271 1.00 28.41 119 ASN A O 1
ATOM 765 N N . PRO A 1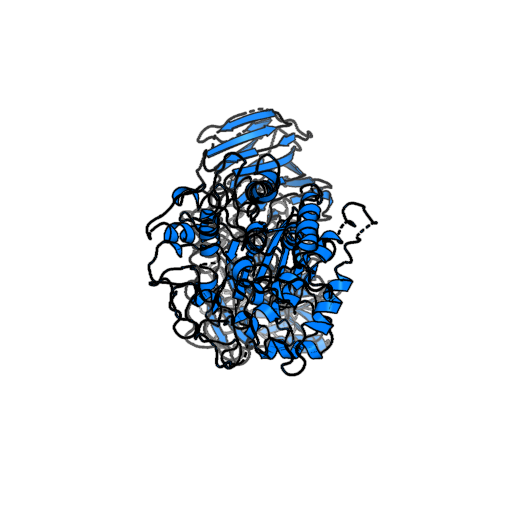 119 ? -6.183 142.978 -13.135 1.00 29.11 120 PRO A N 1
ATOM 766 C CA . PRO A 1 119 ? -7.644 142.857 -13.036 1.00 29.44 120 PRO A CA 1
ATOM 767 C C . PRO A 1 119 ? -8.272 143.692 -14.117 1.00 30.42 120 PRO A C 1
ATOM 768 O O . PRO A 1 119 ? -7.871 144.828 -14.326 1.00 30.27 120 PRO A O 1
ATOM 772 N N . GLU A 1 120 ? -9.229 143.099 -14.802 1.00 31.68 121 GLU A N 1
ATOM 773 C CA . GLU A 1 120 ? -9.943 143.715 -15.888 1.00 33.12 121 GLU A CA 1
ATOM 774 C C . GLU A 1 120 ? -11.407 143.692 -15.440 1.00 32.03 121 GLU A C 1
ATOM 775 O O . GLU A 1 120 ? -11.879 142.652 -14.975 1.00 31.31 121 GLU A O 1
ATOM 781 N N . ILE A 1 121 ? -12.132 144.801 -15.577 1.00 31.03 122 ILE A N 1
ATOM 782 C CA . ILE A 1 121 ? -13.550 144.818 -15.201 1.00 30.49 122 ILE A CA 1
ATOM 783 C C . ILE A 1 121 ? -14.322 143.915 -16.170 1.00 30.64 122 ILE A C 1
ATOM 784 O O . ILE A 1 121 ? -14.308 144.143 -17.384 1.00 32.03 122 ILE A O 1
ATOM 789 N N . VAL A 1 122 ? -14.972 142.885 -15.635 1.00 29.37 123 VAL A N 1
ATOM 790 C CA . VAL A 1 122 ? -15.668 141.883 -16.459 1.00 29.23 123 VAL A CA 1
ATOM 791 C C . VAL A 1 122 ? -17.196 142.043 -16.354 1.00 29.09 123 VAL A C 1
ATOM 792 O O . VAL A 1 122 ? -17.896 141.808 -17.321 1.00 29.08 123 VAL A O 1
ATOM 796 N N . PHE A 1 123 ? -17.694 142.465 -15.193 1.00 29.00 124 PHE A N 1
ATOM 797 C CA . PHE A 1 123 ? -19.058 142.988 -15.069 1.00 29.79 124 PHE A CA 1
ATOM 798 C C . PHE A 1 123 ? -18.983 144.355 -14.368 1.00 30.39 124 PHE A C 1
ATOM 799 O O . PHE A 1 123 ? -18.517 144.425 -13.241 1.00 30.17 124 PHE A O 1
ATOM 807 N N . PRO A 1 124 ? -19.402 145.444 -15.051 1.00 31.48 125 PRO A N 1
ATOM 808 C CA . PRO A 1 124 ? -19.223 146.784 -14.527 1.00 32.01 125 PRO A CA 1
ATOM 809 C C . PRO A 1 124 ? -20.376 147.231 -13.610 1.00 32.69 125 PRO A C 1
ATOM 810 O O . PRO A 1 124 ? -21.392 146.532 -13.519 1.00 33.18 125 PRO A O 1
ATOM 814 N N . PRO A 1 125 ? -20.227 148.402 -12.953 1.00 32.73 126 PRO A N 1
ATOM 815 C CA . PRO A 1 125 ? -21.318 149.003 -12.168 1.00 33.03 126 PRO A CA 1
ATOM 816 C C . PRO A 1 125 ? -22.622 149.091 -12.965 1.00 33.63 126 PRO A C 1
ATOM 817 O O . PRO A 1 125 ? -22.594 149.423 -14.161 1.00 33.49 126 PRO A O 1
ATOM 821 N N . TYR A 1 126 ? -23.732 148.790 -12.299 1.00 33.91 127 TYR A N 1
ATOM 822 C CA . TYR A 1 126 ? -25.050 148.713 -12.930 1.00 34.91 127 TYR A CA 1
ATOM 823 C C . TYR A 1 126 ? -26.012 149.640 -12.210 1.00 35.89 127 TYR A C 1
ATOM 824 O O . TYR A 1 126 ? -26.040 149.678 -10.993 1.00 35.56 127 TYR A O 1
ATOM 833 N N . LYS A 1 127 ? -26.816 150.370 -12.971 1.00 38.21 128 LYS A N 1
ATOM 834 C CA . LYS A 1 127 ? -27.805 151.293 -12.408 1.00 39.90 128 LYS A CA 1
ATOM 835 C C . LYS A 1 127 ? -29.038 150.590 -11.909 1.00 38.74 128 LYS A C 1
ATOM 836 O O . LYS A 1 127 ? -29.735 149.966 -12.682 1.00 38.03 128 LYS A O 1
ATOM 842 N N . VAL A 1 128 ? -29.308 150.713 -10.615 1.00 38.26 129 VAL A N 1
ATOM 843 C CA . VAL A 1 128 ? -30.601 150.319 -10.056 1.00 38.72 129 VAL A CA 1
ATOM 844 C C . VAL A 1 128 ? -31.610 151.312 -10.636 1.00 40.28 129 VAL A C 1
ATOM 845 O O . VAL A 1 128 ? -31.330 152.517 -10.621 1.00 41.43 129 VAL A O 1
ATOM 849 N N . PRO A 1 129 ? -32.753 150.839 -11.187 1.00 41.08 130 PRO A N 1
ATOM 850 C CA . PRO A 1 129 ? -33.652 151.848 -11.768 1.00 42.19 130 PRO A CA 1
ATOM 851 C C . PRO A 1 129 ? -34.191 152.836 -10.708 1.00 42.53 130 PRO A C 1
ATOM 852 O O . PRO A 1 129 ? -34.553 152.419 -9.598 1.00 42.38 130 PRO A O 1
ATOM 856 N N . ASP A 1 130 ? -34.177 154.126 -11.049 1.00 43.11 131 ASP A N 1
ATOM 857 C CA . ASP A 1 130 ? -34.794 155.173 -10.233 1.00 44.31 131 ASP A CA 1
ATOM 858 C C . ASP A 1 130 ? -36.245 154.774 -9.925 1.00 44.60 131 ASP A C 1
ATOM 859 O O . ASP A 1 130 ? -36.998 154.456 -10.850 1.00 45.53 131 ASP A O 1
ATOM 864 N N . GLY A 1 131 ? -36.616 154.757 -8.645 1.00 43.76 132 GLY A N 1
ATOM 865 C CA . GLY A 1 131 ? -37.969 154.400 -8.218 1.00 44.43 132 GLY A CA 1
ATOM 866 C C . GLY A 1 131 ? -38.116 153.007 -7.639 1.00 44.34 132 GLY A C 1
ATOM 867 O O . GLY A 1 131 ? -39.207 152.624 -7.214 1.00 45.12 132 GLY A O 1
ATOM 868 N N . TYR A 1 132 ? -37.024 152.243 -7.619 1.00 43.36 133 TYR A N 1
ATOM 869 C CA . TYR A 1 132 ? -36.995 150.921 -6.985 1.00 42.63 133 TYR A CA 1
ATOM 870 C C . TYR A 1 132 ? -37.258 151.040 -5.483 1.00 43.49 133 TYR A C 1
ATOM 871 O O . TYR A 1 132 ? -36.744 151.970 -4.841 1.00 43.62 133 TYR A O 1
ATOM 880 N N . THR A 1 133 ? -38.023 150.087 -4.938 1.00 44.05 134 THR A N 1
ATOM 881 C CA . THR A 1 133 ? -38.365 150.049 -3.517 1.00 44.87 134 THR A CA 1
ATOM 882 C C . THR A 1 133 ? -38.254 148.623 -3.024 1.00 46.01 134 THR A C 1
ATOM 883 O O . THR A 1 133 ? -38.198 147.690 -3.820 1.00 46.35 134 THR A O 1
ATOM 887 N N . LYS A 1 134 ? -38.145 148.487 -1.705 1.00 47.76 135 LYS A N 1
ATOM 888 C CA . LYS A 1 134 ? -38.303 147.235 -0.995 1.00 49.47 135 LYS A CA 1
ATOM 889 C C . LYS A 1 134 ? -39.349 147.437 0.099 1.00 53.54 135 LYS A C 1
ATOM 890 O O . LYS A 1 134 ? -39.471 148.540 0.662 1.00 52.46 135 LYS A O 1
ATOM 896 N N . GLU A 1 135 ? -40.060 146.353 0.419 1.00 58.44 136 GLU A N 1
ATOM 897 C CA . GLU A 1 135 ? -41.005 146.309 1.552 1.00 62.56 136 GLU A CA 1
ATOM 898 C C . GLU A 1 135 ? -40.343 146.593 2.915 1.00 63.40 136 GLU A C 1
ATOM 899 O O . GLU A 1 135 ? -40.974 147.191 3.803 1.00 63.53 136 GLU A O 1
ATOM 905 N N . SER A 1 136 ? -39.082 146.175 3.069 1.00 61.74 137 SER A N 1
ATOM 906 C CA . SER A 1 136 ? -38.327 146.386 4.314 1.00 61.70 137 SER A CA 1
ATOM 907 C C . SER A 1 136 ? -37.784 147.822 4.540 1.00 60.61 137 SER A C 1
ATOM 908 O O . SER A 1 136 ? -37.234 148.097 5.605 1.00 59.94 137 SER A O 1
ATOM 911 N N . ARG A 1 137 ? -37.933 148.723 3.564 1.00 60.19 138 ARG A N 1
ATOM 912 C CA . ARG A 1 137 ? -37.433 150.099 3.689 1.00 59.35 138 ARG A CA 1
ATOM 913 C C . ARG A 1 137 ? -38.487 151.131 3.260 1.00 59.50 138 ARG A C 1
ATOM 914 O O . ARG A 1 137 ? -38.274 151.879 2.290 1.00 58.71 138 ARG A O 1
ATOM 922 N N . PRO A 1 138 ? -39.629 151.195 3.996 1.00 59.89 139 PRO A N 1
ATOM 923 C CA . PRO A 1 138 ? -40.707 152.130 3.595 1.00 59.98 139 PRO A CA 1
ATOM 924 C C . PRO A 1 138 ? -40.229 153.582 3.596 1.00 59.85 139 PRO A C 1
ATOM 925 O O . PRO A 1 138 ? -39.366 153.946 4.401 1.00 58.74 139 PRO A O 1
ATOM 929 N N . GLY A 1 139 ? -40.752 154.376 2.663 1.00 60.11 140 GLY A N 1
ATOM 930 C CA . GLY A 1 139 ? -40.331 155.762 2.484 1.00 60.66 140 GLY A CA 1
ATOM 931 C C . GLY A 1 139 ? -39.091 156.018 1.624 1.00 60.25 140 GLY A C 1
ATOM 932 O O . GLY A 1 139 ? -38.878 157.159 1.201 1.00 60.79 140 GLY A O 1
ATOM 941 N N . GLN A 1 141 ? -36.516 155.411 -1.749 1.00 56.99 142 GLN A N 1
ATOM 942 C CA . GLN A 1 141 ? -36.537 155.094 -3.172 1.00 56.90 142 GLN A CA 1
ATOM 943 C C . GLN A 1 141 ? -35.133 155.142 -3.692 1.00 54.62 142 GLN A C 1
ATOM 944 O O . GLN A 1 141 ? -34.289 155.850 -3.146 1.00 55.26 142 GLN A O 1
ATOM 950 N N . ALA A 1 142 ? -34.892 154.405 -4.765 1.00 52.89 143 ALA A N 1
ATOM 951 C CA . ALA A 1 142 ? -33.606 154.451 -5.433 1.00 51.32 143 ALA A CA 1
ATOM 952 C C . ALA A 1 142 ? -33.543 155.750 -6.184 1.00 50.95 143 ALA A C 1
ATOM 953 O O . ALA A 1 142 ? -34.479 156.098 -6.901 1.00 50.44 143 ALA A O 1
ATOM 955 N N . LYS A 1 143 ? -32.458 156.485 -5.997 1.00 49.99 144 LYS A N 1
ATOM 956 C CA . LYS A 1 143 ? -32.160 157.591 -6.891 1.00 50.23 144 LYS A CA 1
ATOM 957 C C . LYS A 1 143 ? -30.664 157.654 -7.145 1.00 47.76 144 LYS A C 1
ATOM 958 O O . LYS A 1 143 ? -29.881 157.721 -6.197 1.00 46.53 144 LYS A O 1
ATOM 964 N N . ASP A 1 144 ? -30.289 157.629 -8.429 1.00 46.77 145 ASP A N 1
ATOM 965 C CA . ASP A 1 144 ? -28.878 157.622 -8.866 1.00 45.62 145 ASP A CA 1
ATOM 966 C C . ASP A 1 144 ? -28.041 156.571 -8.110 1.00 42.98 145 ASP A C 1
ATOM 967 O O . ASP A 1 144 ? -26.901 156.827 -7.721 1.00 41.66 145 ASP A O 1
ATOM 972 N N . LEU A 1 145 ? -28.649 155.404 -7.907 1.00 41.00 146 LEU A N 1
ATOM 973 C CA . LEU A 1 145 ? -28.085 154.322 -7.122 1.00 39.77 146 LEU A CA 1
ATOM 974 C C . LEU A 1 145 ? -27.463 153.228 -8.004 1.00 38.56 146 LEU A C 1
ATOM 975 O O . LEU A 1 145 ? -28.079 152.747 -8.963 1.00 38.34 146 LEU A O 1
ATOM 980 N N . ILE A 1 146 ? -26.245 152.832 -7.642 1.00 37.22 147 ILE A N 1
ATOM 981 C CA . ILE A 1 146 ? -25.530 151.762 -8.297 1.00 36.01 147 ILE A CA 1
ATOM 982 C C . ILE A 1 146 ? -25.799 150.455 -7.524 1.00 34.93 147 ILE A C 1
ATOM 983 O O . ILE A 1 146 ? -25.844 150.447 -6.292 1.00 34.22 147 ILE A O 1
ATOM 988 N N . ALA A 1 147 ? -25.961 149.355 -8.254 1.00 34.03 148 ALA A N 1
ATOM 989 C CA . ALA A 1 147 ? -26.229 148.052 -7.643 1.00 33.59 148 ALA A CA 1
ATOM 990 C C . ALA A 1 147 ? -25.015 147.496 -6.921 1.00 32.44 148 ALA A C 1
ATOM 991 O O . ALA A 1 147 ? -23.891 147.962 -7.120 1.00 32.39 148 ALA A O 1
ATOM 993 N N . ILE A 1 148 ? -25.263 146.481 -6.103 1.00 31.61 149 ILE A N 1
ATOM 994 C CA . ILE A 1 148 ? -24.234 145.718 -5.432 1.00 30.79 149 ILE A CA 1
ATOM 995 C C . ILE A 1 148 ? -24.146 144.367 -6.121 1.00 30.69 149 ILE A C 1
ATOM 996 O O . ILE A 1 148 ? -25.160 143.733 -6.376 1.00 30.66 149 ILE A O 1
ATOM 1009 N N . HIS A 1 150 ? -22.857 140.416 -6.146 1.00 31.10 151 HIS A N 1
ATOM 1010 C CA . HIS A 1 150 ? -22.691 139.313 -5.225 1.00 31.81 151 HIS A CA 1
ATOM 1011 C C . HIS A 1 150 ? -22.955 138.009 -5.969 1.00 32.20 151 HIS A C 1
ATOM 1012 O O . HIS A 1 150 ? -24.040 137.847 -6.526 1.00 33.51 151 HIS A O 1
ATOM 1019 N N . GLN A 1 151 ? -21.958 137.132 -5.988 1.00 31.44 152 GLN A N 1
ATOM 1020 C CA . GLN A 1 151 ? -21.982 135.828 -6.675 1.00 32.19 152 GLN A CA 1
ATOM 1021 C C . GLN A 1 151 ? -21.406 134.793 -5.759 1.00 29.89 152 GLN A C 1
ATOM 1022 O O . GLN A 1 151 ? -20.365 135.062 -5.157 1.00 29.96 152 GLN A O 1
ATOM 1028 N N . ARG A 1 152 ? -21.968 133.593 -5.754 1.00 28.96 153 ARG A N 1
ATOM 1029 C CA . ARG A 1 152 ? -21.313 132.435 -5.115 1.00 27.81 153 ARG A CA 1
ATOM 1030 C C . ARG A 1 152 ? -20.721 131.479 -6.138 1.00 27.09 153 ARG A C 1
ATOM 1031 O O . ARG A 1 152 ? -20.111 130.472 -5.744 1.00 26.35 153 ARG A O 1
ATOM 1039 N N . VAL A 1 153 ? -20.950 131.776 -7.430 1.00 26.70 154 VAL A N 1
ATOM 1040 C CA . VAL A 1 153 ? -20.474 130.980 -8.555 1.00 26.16 154 VAL A CA 1
ATOM 1041 C C . VAL A 1 153 ? -20.137 131.950 -9.674 1.00 26.11 154 VAL A C 1
ATOM 1042 O O . VAL A 1 153 ? -20.903 132.872 -9.942 1.00 26.15 154 VAL A O 1
ATOM 1046 N N . GLY A 1 154 ? -18.988 131.714 -10.309 1.00 25.19 155 GLY A N 1
ATOM 1047 C CA . GLY A 1 154 ? -18.390 132.617 -11.270 1.00 25.37 155 GLY A CA 1
ATOM 1048 C C . GLY A 1 154 ? -18.133 132.121 -12.682 1.00 25.32 155 GLY A C 1
ATOM 1049 O O . GLY A 1 154 ? -17.984 132.953 -13.573 1.00 25.48 155 GLY A O 1
ATOM 1050 N N . PHE A 1 155 ? -18.123 130.804 -12.898 1.00 24.57 156 PHE A N 1
ATOM 1051 C CA . PHE A 1 155 ? -17.578 130.215 -14.100 1.00 24.76 156 PHE A CA 1
ATOM 1052 C C . PHE A 1 155 ? -18.293 128.931 -14.480 1.00 25.18 156 PHE A C 1
ATOM 1053 O O . PHE A 1 155 ? -18.613 128.135 -13.604 1.00 25.19 156 PHE A O 1
ATOM 1061 N N . TYR A 1 156 ? -18.480 128.710 -15.784 1.00 25.85 157 TYR A N 1
ATOM 1062 C CA . TYR A 1 156 ? -18.934 127.419 -16.340 1.00 26.31 157 TYR A CA 1
ATOM 1063 C C . TYR A 1 156 ? -18.187 127.125 -17.642 1.00 27.16 157 TYR A C 1
ATOM 1064 O O . TYR A 1 156 ? -18.161 127.963 -18.549 1.00 28.36 157 TYR A O 1
ATOM 1073 N N . VAL A 1 157 ? -17.624 125.933 -17.765 1.00 27.33 158 VAL A N 1
ATOM 1074 C CA . VAL A 1 157 ? -17.071 125.465 -19.035 1.00 27.87 158 VAL A CA 1
ATOM 1075 C C . VAL A 1 157 ? -18.112 124.560 -19.689 1.00 28.84 158 VAL A C 1
ATOM 1076 O O . VAL A 1 157 ? -18.481 123.515 -19.139 1.00 28.08 158 VAL A O 1
ATOM 1080 N N . SER A 1 158 ? -18.565 124.956 -20.872 1.00 30.59 159 SER A N 1
ATOM 1081 C CA . SER A 1 158 ? -19.640 124.256 -21.560 1.00 31.92 159 SER A CA 1
ATOM 1082 C C . SER A 1 158 ? -19.177 122.943 -22.193 1.00 32.97 159 SER A C 1
ATOM 1083 O O . SER A 1 158 ? -17.978 122.616 -22.223 1.00 32.36 159 SER A O 1
ATOM 1086 N N . LYS A 1 159 ? -20.147 122.185 -22.679 1.00 34.69 160 LYS A N 1
ATOM 1087 C CA . LYS A 1 159 ? -19.876 120.912 -23.331 1.00 36.44 160 LYS A CA 1
ATOM 1088 C C . LYS A 1 159 ? -19.070 121.080 -24.608 1.00 36.34 160 LYS A C 1
ATOM 1089 O O . LYS A 1 159 ? -18.214 120.271 -24.880 1.00 37.62 160 LYS A O 1
ATOM 1095 N N . SER A 1 160 ? -19.299 122.158 -25.338 1.00 36.32 161 SER A N 1
ATOM 1096 C CA . SER A 1 160 ? -18.491 122.509 -26.511 1.00 36.60 161 SER A CA 1
ATOM 1097 C C . SER A 1 160 ? -17.144 123.228 -26.187 1.00 35.80 161 SER A C 1
ATOM 1098 O O . SER A 1 160 ? -16.520 123.789 -27.088 1.00 37.15 161 SER A O 1
ATOM 1101 N N . GLY A 1 161 ? -16.721 123.242 -24.924 1.00 34.26 162 GLY A N 1
ATOM 1102 C CA . GLY A 1 161 ? -15.462 123.845 -24.511 1.00 33.37 162 GLY A CA 1
ATOM 1103 C C . GLY A 1 161 ? -15.391 125.365 -24.428 1.00 33.38 162 GLY A C 1
ATOM 1104 O O . GLY A 1 161 ? -14.290 125.902 -24.376 1.00 32.97 162 GLY A O 1
ATOM 1105 N N . ARG A 1 162 ? -16.536 126.056 -24.412 1.00 33.56 163 ARG A N 1
ATOM 1106 C CA . ARG A 1 162 ? -16.587 127.510 -24.173 1.00 33.69 163 ARG A CA 1
ATOM 1107 C C . ARG A 1 162 ? -16.562 127.888 -22.682 1.00 32.40 163 ARG A C 1
ATOM 1108 O O . ARG A 1 162 ? -17.032 127.128 -21.808 1.00 31.57 163 ARG A O 1
ATOM 1116 N N . LEU A 1 163 ? -15.982 129.049 -22.386 1.00 30.77 164 LEU A N 1
ATOM 1117 C CA . LEU A 1 163 ? -15.870 129.501 -21.010 1.00 29.44 164 LEU A CA 1
ATOM 1118 C C . LEU A 1 163 ? -16.882 130.591 -20.806 1.00 28.94 164 LEU A C 1
ATOM 1119 O O . LEU A 1 163 ? -16.808 131.600 -21.469 1.00 29.04 164 LEU A O 1
ATOM 1124 N N . ILE A 1 164 ? -17.826 130.379 -19.890 1.00 28.29 165 ILE A N 1
ATOM 1125 C CA . ILE A 1 164 ? -18.793 131.409 -19.508 1.00 28.23 165 ILE A CA 1
ATOM 1126 C C . ILE A 1 164 ? -18.439 131.895 -18.104 1.00 27.46 165 ILE A C 1
ATOM 1127 O O . ILE A 1 164 ? -18.139 131.083 -17.212 1.00 26.84 165 ILE A O 1
ATOM 1132 N N . THR A 1 165 ? -18.441 133.210 -17.910 1.00 27.26 166 THR A N 1
ATOM 1133 C CA . THR A 1 165 ? -18.309 133.778 -16.569 1.00 26.86 166 THR A CA 1
ATOM 1134 C C . THR A 1 165 ? -19.623 134.473 -16.226 1.00 27.37 166 THR A C 1
ATOM 1135 O O . THR A 1 165 ? -20.342 134.920 -17.119 1.00 27.26 166 THR A O 1
ATOM 1147 N N . GLY A 1 167 ? -22.128 136.676 -13.038 1.00 29.01 168 GLY A N 1
ATOM 1148 C CA . GLY A 1 167 ? -22.275 137.388 -11.801 1.00 28.98 168 GLY A CA 1
ATOM 1149 C C . GLY A 1 167 ? -23.682 137.888 -11.639 1.00 29.96 168 GLY A C 1
ATOM 1150 O O . GLY A 1 167 ? -24.511 137.737 -12.542 1.00 30.82 168 GLY A O 1
ATOM 1151 N N . ASN A 1 168 ? -23.955 138.485 -10.490 1.00 30.11 169 ASN A N 1
ATOM 1152 C CA . ASN A 1 168 ? -25.313 138.872 -10.142 1.00 30.83 169 ASN A CA 1
ATOM 1153 C C . ASN A 1 168 ? -25.360 140.270 -9.530 1.00 30.50 169 ASN A C 1
ATOM 1154 O O . ASN A 1 168 ? -24.458 140.658 -8.794 1.00 29.93 169 ASN A O 1
ATOM 1159 N N . TYR A 1 169 ? -26.424 141.010 -9.833 1.00 31.20 170 TYR A N 1
ATOM 1160 C CA . TYR A 1 169 ? -26.662 142.347 -9.284 1.00 31.22 170 TYR A CA 1
ATOM 1161 C C . TYR A 1 169 ? -27.834 142.358 -8.294 1.00 32.02 170 TYR A C 1
ATOM 1162 O O . TYR A 1 169 ? -28.948 141.995 -8.655 1.00 32.49 170 TYR A O 1
ATOM 1171 N N . GLY A 1 170 ? -27.554 142.763 -7.049 1.00 32.63 171 GLY A N 1
ATOM 1172 C CA . GLY A 1 170 ? -28.559 143.003 -6.000 1.00 33.35 171 GLY A CA 1
ATOM 1173 C C . GLY A 1 170 ? -28.658 144.490 -5.672 1.00 34.37 171 GLY A C 1
ATOM 1174 O O . GLY A 1 170 ? -27.954 145.297 -6.264 1.00 34.04 171 GLY A O 1
ATOM 1175 N N . VAL A 1 171 ? -29.536 144.853 -4.734 1.00 35.49 172 VAL A N 1
ATOM 1176 C CA . VAL A 1 171 ? -29.755 146.259 -4.370 1.00 36.51 172 VAL A CA 1
ATOM 1177 C C . VAL A 1 171 ? -29.573 146.476 -2.877 1.00 37.54 172 VAL A C 1
ATOM 1178 O O . VAL A 1 171 ? -30.227 145.820 -2.078 1.00 38.37 172 VAL A O 1
ATOM 1182 N N . ALA A 1 172 ? -28.671 147.389 -2.516 1.00 38.25 173 ALA A N 1
ATOM 1183 C CA . ALA A 1 172 ? -28.551 147.891 -1.147 1.00 39.43 173 ALA A CA 1
ATOM 1184 C C . ALA A 1 172 ? -28.972 149.348 -1.155 1.00 41.11 173 ALA A C 1
ATOM 1185 O O . ALA A 1 172 ? -28.344 150.185 -1.815 1.00 41.72 173 ALA A O 1
ATOM 1187 N N . LEU A 1 173 ? -30.064 149.636 -0.458 1.00 43.07 174 LEU A N 1
ATOM 1188 C CA . LEU A 1 173 ? -30.592 150.997 -0.342 1.00 44.18 174 LEU A CA 1
ATOM 1189 C C . LEU A 1 173 ? -29.829 151.798 0.707 1.00 44.34 174 LEU A C 1
ATOM 1190 O O . LEU A 1 173 ? -29.806 153.021 0.645 1.00 44.46 174 LEU A O 1
ATOM 1195 N N . ASP A 1 174 ? -29.226 151.106 1.667 1.00 45.37 175 ASP A N 1
ATOM 1196 C CA . ASP A 1 174 ? -28.323 151.730 2.626 1.00 47.19 175 ASP A CA 1
ATOM 1197 C C . ASP A 1 174 ? -27.281 150.716 3.096 1.00 47.32 175 ASP A C 1
ATOM 1198 O O . ASP A 1 174 ? -27.306 149.580 2.631 1.00 44.97 175 ASP A O 1
ATOM 1203 N N . LYS A 1 175 ? -26.369 151.160 3.977 1.00 50.70 176 LYS A N 1
ATOM 1204 C CA . LYS A 1 175 ? -25.271 150.356 4.590 1.00 53.24 176 LYS A CA 1
ATOM 1205 C C . LYS A 1 175 ? -25.695 148.991 5.088 1.00 52.29 176 LYS A C 1
ATOM 1206 O O . LYS A 1 175 ? -24.925 148.042 5.021 1.00 50.87 176 LYS A O 1
ATOM 1212 N N . LYS A 1 176 ? -26.891 148.960 5.688 1.00 53.29 177 LYS A N 1
ATOM 1213 C CA . LYS A 1 176 ? -27.433 147.816 6.446 1.00 53.52 177 LYS A CA 1
ATOM 1214 C C . LYS A 1 176 ? -28.322 146.874 5.620 1.00 50.04 177 LYS A C 1
ATOM 1215 O O . LYS A 1 176 ? -28.618 145.776 6.063 1.00 48.12 177 LYS A O 1
ATOM 1221 N N . ASP A 1 177 ? -28.724 147.316 4.426 1.00 47.42 178 ASP A N 1
ATOM 1222 C CA . ASP A 1 177 ? -29.622 146.578 3.552 1.00 46.29 178 ASP A CA 1
ATOM 1223 C C . ASP A 1 177 ? -28.941 145.331 3.013 1.00 45.51 178 ASP A C 1
ATOM 1224 O O . ASP A 1 177 ? -27.717 145.231 3.002 1.00 44.70 178 ASP A O 1
ATOM 1229 N N . ASP A 1 178 ? -29.760 144.363 2.618 1.00 45.93 179 ASP A N 1
ATOM 1230 C CA . ASP A 1 178 ? -29.306 143.056 2.154 1.00 45.38 179 ASP A CA 1
ATOM 1231 C C . ASP A 1 178 ? -29.579 142.917 0.637 1.00 45.20 179 ASP A C 1
ATOM 1232 O O . ASP A 1 178 ? -30.750 142.811 0.226 1.00 44.03 179 ASP A O 1
ATOM 1237 N N . PRO A 1 179 ? -28.510 142.926 -0.200 1.00 43.93 180 PRO A N 1
ATOM 1238 C CA . PRO A 1 179 ? -28.715 142.782 -1.648 1.00 43.61 180 PRO A CA 1
ATOM 1239 C C . PRO A 1 179 ? -29.085 141.348 -2.087 1.00 42.47 180 PRO A C 1
ATOM 1240 O O . PRO A 1 179 ? -29.540 141.144 -3.216 1.00 41.73 180 PRO A O 1
ATOM 1244 N N . ASN A 1 180 ? -28.904 140.378 -1.192 1.00 41.86 181 ASN A N 1
ATOM 1245 C CA . ASN A 1 180 ? -29.193 138.974 -1.469 1.00 41.76 181 ASN A CA 1
ATOM 1246 C C . ASN A 1 180 ? -30.486 138.567 -0.796 1.00 41.51 181 ASN A C 1
ATOM 1247 O O . ASN A 1 180 ? -30.573 137.485 -0.209 1.00 40.56 181 ASN A O 1
ATOM 1252 N N . ASP A 1 181 ? -31.488 139.446 -0.896 1.00 41.88 182 ASP A N 1
ATOM 1253 C CA . ASP A 1 181 ? -32.780 139.268 -0.221 1.00 41.90 182 ASP A CA 1
ATOM 1254 C C . ASP A 1 181 ? -33.830 138.616 -1.159 1.00 41.94 182 ASP A C 1
ATOM 1255 O O . ASP A 1 181 ? -34.988 138.409 -0.759 1.00 42.07 182 ASP A O 1
ATOM 1260 N N . GLY A 1 182 ? -33.419 138.323 -2.396 1.00 40.48 183 GLY A N 1
ATOM 1261 C CA . GLY A 1 182 ? -34.318 137.806 -3.413 1.00 40.27 183 GLY A CA 1
ATOM 1262 C C . GLY A 1 182 ? -35.168 138.895 -4.040 1.00 39.96 183 GLY A C 1
ATOM 1263 O O . GLY A 1 182 ? -36.147 138.584 -4.728 1.00 40.29 183 GLY A O 1
ATOM 1264 N N . ASN A 1 183 ? -34.803 140.162 -3.811 1.00 38.95 184 ASN A N 1
ATOM 1265 C CA . ASN A 1 183 ? -35.455 141.302 -4.459 1.00 39.23 184 ASN A CA 1
ATOM 1266 C C . ASN A 1 183 ? -34.434 142.053 -5.320 1.00 38.15 184 ASN A C 1
ATOM 1267 O O . ASN A 1 183 ? -34.652 143.226 -5.638 1.00 37.33 184 ASN A O 1
ATOM 1272 N N . GLY A 1 184 ? -33.340 141.372 -5.706 1.00 36.54 185 GLY A N 1
ATOM 1273 C CA . GLY A 1 184 ? -32.312 141.965 -6.559 1.00 35.96 185 GLY A CA 1
ATOM 1274 C C . GLY A 1 184 ? -32.764 142.154 -8.002 1.00 36.22 185 GLY A C 1
ATOM 1275 O O . GLY A 1 184 ? -33.959 142.186 -8.302 1.00 36.44 185 GLY A O 1
ATOM 1276 N N . ILE A 1 185 ? -31.796 142.324 -8.894 1.00 35.83 186 ILE A N 1
ATOM 1277 C CA . ILE A 1 185 ? -32.081 142.647 -10.287 1.00 35.70 186 ILE A CA 1
ATOM 1278 C C . ILE A 1 185 ? -32.002 141.380 -11.118 1.00 34.84 186 ILE A C 1
ATOM 1279 O O . ILE A 1 185 ? -32.974 140.993 -11.759 1.00 34.86 186 ILE A O 1
ATOM 1284 N N . GLY A 1 186 ? -30.839 140.745 -11.113 1.00 33.69 187 GLY A N 1
ATOM 1285 C CA . GLY A 1 186 ? -30.669 139.515 -11.870 1.00 33.55 187 GLY A CA 1
ATOM 1286 C C . GLY A 1 186 ? -29.235 139.090 -12.095 1.00 32.64 187 GLY A C 1
ATOM 1287 O O . GLY A 1 186 ? -28.291 139.764 -11.677 1.00 31.75 187 GLY A O 1
ATOM 1288 N N . ARG A 1 187 ? -29.093 137.978 -12.803 1.00 32.47 188 ARG A N 1
ATOM 1289 C CA . ARG A 1 187 ? -27.812 137.386 -13.036 1.00 32.04 188 ARG A CA 1
ATOM 1290 C C . ARG A 1 187 ? -27.399 137.549 -14.488 1.00 32.02 188 ARG A C 1
ATOM 1291 O O . ARG A 1 187 ? -28.208 137.386 -15.391 1.00 32.22 188 ARG A O 1
ATOM 1299 N N . VAL A 1 188 ? -26.125 137.875 -14.686 1.00 31.32 189 VAL A N 1
ATOM 1300 C CA . VAL A 1 188 ? -25.577 138.140 -16.007 1.00 31.43 189 VAL A CA 1
ATOM 1301 C C . VAL A 1 188 ? -24.471 137.152 -16.312 1.00 30.69 189 VAL A C 1
ATOM 1302 O O . VAL A 1 188 ? -23.877 136.568 -15.414 1.00 30.13 189 VAL A O 1
ATOM 1306 N N . VAL A 1 189 ? -24.215 137.003 -17.603 1.00 30.84 190 VAL A N 1
ATOM 1307 C CA . VAL A 1 189 ? -23.194 136.118 -18.139 1.00 30.39 190 VAL A CA 1
ATOM 1308 C C . VAL A 1 189 ? -22.511 136.813 -19.303 1.00 30.48 190 VAL A C 1
ATOM 1309 O O . VAL A 1 189 ? -23.104 137.669 -19.963 1.00 30.75 190 VAL A O 1
ATOM 1313 N N . ARG A 1 190 ? -21.280 136.400 -19.569 1.00 30.17 191 ARG A N 1
ATOM 1314 C CA . ARG A 1 190 ? -20.618 136.693 -20.838 1.00 30.71 191 ARG A CA 1
ATOM 1315 C C . ARG A 1 190 ? -19.560 135.646 -21.148 1.00 30.85 191 ARG A C 1
ATOM 1316 O O . ARG A 1 190 ? -19.010 135.030 -20.243 1.00 29.74 191 ARG A O 1
ATOM 1324 N N . GLU A 1 191 ? -19.292 135.448 -22.432 1.00 32.12 192 GLU A N 1
ATOM 1325 C CA . GLU A 1 191 ? -18.317 134.475 -22.848 1.00 32.58 192 GLU A CA 1
ATOM 1326 C C . GLU A 1 191 ? -16.927 135.067 -22.712 1.00 32.53 192 GLU A C 1
ATOM 1327 O O . GLU A 1 191 ? -16.721 136.240 -23.012 1.00 32.16 192 GLU A O 1
ATOM 1333 N N . ILE A 1 192 ? -15.994 134.255 -22.240 1.00 32.38 193 ILE A N 1
ATOM 1334 C CA . ILE A 1 192 ? -14.579 134.554 -22.352 1.00 33.54 193 ILE A CA 1
ATOM 1335 C C . ILE A 1 192 ? -13.985 133.756 -23.536 1.00 34.89 193 ILE A C 1
ATOM 1336 O O . ILE A 1 192 ? -14.110 132.535 -23.611 1.00 33.88 193 ILE A O 1
ATOM 1341 N N . LYS A 1 193 ? -13.342 134.464 -24.457 1.00 37.62 194 LYS A N 1
ATOM 1342 C CA . LYS A 1 193 ? -12.816 133.852 -25.691 1.00 40.78 194 LYS A CA 1
ATOM 1343 C C . LYS A 1 193 ? -11.339 133.492 -25.590 1.00 41.30 194 LYS A C 1
ATOM 1344 O O . LYS A 1 193 ? -10.634 133.982 -24.707 1.00 39.63 194 LYS A O 1
ATOM 1350 N N . LYS A 1 194 ? -10.892 132.594 -26.469 1.00 44.97 195 LYS A N 1
ATOM 1351 C CA . LYS A 1 194 ? -9.487 132.115 -26.443 1.00 47.49 195 LYS A CA 1
ATOM 1352 C C . LYS A 1 194 ? -8.488 133.266 -26.508 1.00 46.46 195 LYS A C 1
ATOM 1353 O O . LYS A 1 194 ? -7.459 133.251 -25.812 1.00 45.26 195 LYS A O 1
ATOM 1359 N N . ASP A 1 195 ? -8.835 134.270 -27.316 1.00 45.35 196 ASP A N 1
ATOM 1360 C CA . ASP A 1 195 ? -7.976 135.423 -27.545 1.00 45.09 196 ASP A CA 1
ATOM 1361 C C . ASP A 1 195 ? -7.959 136.458 -26.411 1.00 43.41 196 ASP A C 1
ATOM 1362 O O . ASP A 1 195 ? -7.378 137.528 -26.578 1.00 44.16 196 ASP A O 1
ATOM 1367 N 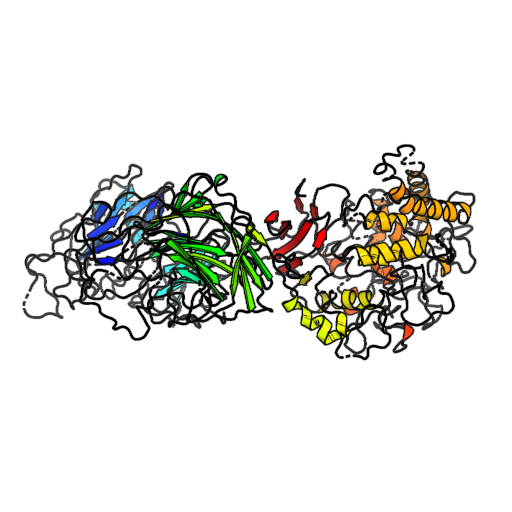N . GLY A 1 196 ? -8.611 136.182 -25.281 1.00 41.84 197 GLY A N 1
ATOM 1368 C CA . GLY A 1 196 ? -8.647 137.137 -24.161 1.00 40.17 197 GLY A CA 1
ATOM 1369 C C . GLY A 1 196 ? -9.790 138.150 -24.202 1.00 38.73 197 GLY A C 1
ATOM 1370 O O . GLY A 1 196 ? -10.112 138.738 -23.178 1.00 38.84 197 GLY A O 1
ATOM 1371 N N . SER A 1 197 ? -10.409 138.361 -25.363 1.00 37.72 198 SER A N 1
ATOM 1372 C CA . SER A 1 197 ? -11.580 139.257 -25.448 1.00 37.05 198 SER A CA 1
ATOM 1373 C C . SER A 1 197 ? -12.827 138.657 -24.766 1.00 35.44 198 SER A C 1
ATOM 1374 O O . SER A 1 197 ? -12.909 137.450 -24.505 1.00 35.09 198 SER A O 1
ATOM 1377 N N . PHE A 1 198 ? -13.775 139.532 -24.474 1.00 34.43 199 PHE A N 1
ATOM 1378 C CA . PHE A 1 198 ? -15.082 139.157 -23.945 1.00 33.34 199 PHE A CA 1
ATOM 1379 C C . PHE A 1 198 ? -16.182 139.324 -24.991 1.00 33.45 199 PHE A C 1
ATOM 1380 O O . PHE A 1 198 ? -16.142 140.225 -25.841 1.00 33.72 199 PHE A O 1
ATOM 1388 N N . GLY A 1 199 ? -17.189 138.463 -24.906 1.00 32.62 200 GLY A N 1
ATOM 1389 C CA . GLY A 1 199 ? -18.427 138.650 -25.648 1.00 32.65 200 GLY A CA 1
ATOM 1390 C C . GLY A 1 199 ? -19.352 139.619 -24.941 1.00 32.09 200 GLY A C 1
ATOM 1391 O O . GLY A 1 199 ? -19.014 140.138 -23.864 1.00 30.75 200 GLY A O 1
ATOM 1392 N N . PRO A 1 200 ? -20.533 139.882 -25.539 1.00 32.79 201 PRO A N 1
ATOM 1393 C CA . PRO A 1 200 ? -21.406 140.842 -24.870 1.00 32.97 201 PRO A CA 1
ATOM 1394 C C . PRO A 1 200 ? -22.022 140.279 -23.592 1.00 32.47 201 PRO A C 1
ATOM 1395 O O . PRO A 1 200 ? -22.059 139.061 -23.394 1.00 32.17 201 PRO A O 1
ATOM 1399 N N . ILE A 1 201 ? -22.425 141.190 -22.710 1.00 32.12 202 ILE A N 1
ATOM 1400 C CA . ILE A 1 201 ? -23.096 140.835 -21.480 1.00 32.07 202 ILE A CA 1
ATOM 1401 C C . ILE A 1 201 ? -24.573 140.576 -21.756 1.00 32.53 202 ILE A C 1
ATOM 1402 O O . ILE A 1 201 ? -25.226 141.366 -22.428 1.00 33.14 202 ILE A O 1
ATOM 1407 N N . TYR A 1 202 ? -25.078 139.463 -21.233 1.00 32.20 203 TYR A N 1
ATOM 1408 C CA . TYR A 1 202 ? -26.500 139.194 -21.243 1.00 33.08 203 TYR A CA 1
ATOM 1409 C C . TYR A 1 202 ? -26.995 138.793 -19.850 1.00 32.73 203 TYR A C 1
ATOM 1410 O O . TYR A 1 202 ? -26.229 138.319 -19.009 1.00 31.89 203 TYR A O 1
ATOM 1419 N N . PHE A 1 203 ? -28.291 138.979 -19.640 1.00 33.31 204 PHE A N 1
ATOM 1420 C CA . PHE A 1 203 ? -28.972 138.409 -18.506 1.00 33.20 204 PHE A CA 1
ATOM 1421 C C . PHE A 1 203 ? -29.344 136.956 -18.784 1.00 34.08 204 PHE A C 1
ATOM 1422 O O . PHE A 1 203 ? -29.886 136.619 -19.840 1.00 34.64 204 PHE A O 1
ATOM 1430 N N . ILE A 1 204 ? -29.055 136.115 -17.806 1.00 33.91 205 ILE A N 1
ATOM 1431 C CA . ILE A 1 204 ? -29.467 134.725 -17.808 1.00 34.60 205 ILE A CA 1
ATOM 1432 C C . ILE A 1 204 ? -30.653 134.472 -16.834 1.00 35.52 205 ILE A C 1
ATOM 1433 O O . ILE A 1 204 ? -31.401 133.501 -17.006 1.00 35.55 205 ILE A O 1
ATOM 1438 N N . TYR A 1 205 ? -30.821 135.330 -15.823 1.00 35.75 206 TYR A N 1
ATOM 1439 C CA . TYR A 1 205 ? -31.918 135.209 -14.867 1.00 36.40 206 TYR A CA 1
ATOM 1440 C C . TYR A 1 205 ? -32.378 136.600 -14.422 1.00 36.29 206 TYR A C 1
ATOM 1441 O O . TYR A 1 205 ? -31.550 137.475 -14.152 1.00 34.82 206 TYR A O 1
ATOM 1450 N N . TYR A 1 206 ? -33.694 136.788 -14.360 1.00 36.79 207 TYR A N 1
ATOM 1451 C CA . TYR A 1 206 ? -34.281 138.009 -13.820 1.00 37.46 207 TYR A CA 1
ATOM 1452 C C . TYR A 1 206 ? -34.954 137.709 -12.499 1.00 37.48 207 TYR A C 1
ATOM 1453 O O . TYR A 1 206 ? -35.723 136.738 -12.387 1.00 37.63 207 TYR A O 1
ATOM 1462 N N . ASN A 1 207 ? -34.672 138.549 -11.504 1.00 36.92 208 ASN A N 1
ATOM 1463 C CA . ASN A 1 207 ? -35.444 138.549 -10.275 1.00 37.08 208 ASN A CA 1
ATOM 1464 C C . ASN A 1 207 ? -36.821 139.124 -10.582 1.00 37.88 208 ASN A C 1
ATOM 1465 O O . ASN A 1 207 ? -36.990 139.862 -11.555 1.00 37.82 208 ASN A O 1
ATOM 1470 N N . HIS A 1 208 ? -37.794 138.770 -9.748 1.00 38.56 209 HIS A N 1
ATOM 1471 C CA . HIS A 1 208 ? -39.203 139.141 -9.963 1.00 39.81 209 HIS A CA 1
ATOM 1472 C C . HIS A 1 208 ? -39.329 140.640 -10.157 1.00 39.41 209 HIS A C 1
ATOM 1473 O O . HIS A 1 208 ? -38.692 141.416 -9.452 1.00 39.07 209 HIS A O 1
ATOM 1480 N N . GLY A 1 209 ? -40.111 141.037 -11.144 1.00 39.88 210 GLY A N 1
ATOM 1481 C CA . GLY A 1 209 ? -40.316 142.445 -11.430 1.00 40.60 210 GLY A CA 1
ATOM 1482 C C . GLY A 1 209 ? -39.362 142.996 -12.463 1.00 40.36 210 GLY A C 1
ATOM 1483 O O . GLY A 1 209 ? -39.651 144.031 -13.051 1.00 40.39 210 GLY A O 1
ATOM 1484 N N . PHE A 1 210 ? -38.233 142.317 -12.690 1.00 39.79 211 PHE A N 1
ATOM 1485 C CA . PHE A 1 210 ? -37.329 142.666 -13.787 1.00 39.96 211 PHE A CA 1
ATOM 1486 C C . PHE A 1 210 ? -37.519 141.768 -15.013 1.00 40.34 211 PHE A C 1
ATOM 1487 O O . PHE A 1 210 ? -37.861 140.601 -14.904 1.00 39.85 211 PHE A O 1
ATOM 1495 N N . ASN A 1 211 ? -37.297 142.353 -16.182 1.00 41.28 212 ASN A N 1
ATOM 1496 C CA . ASN A 1 211 ? -37.503 141.674 -17.452 1.00 42.52 212 ASN A CA 1
ATOM 1497 C C . ASN A 1 211 ? -36.728 142.416 -18.542 1.00 43.76 212 ASN A C 1
ATOM 1498 O O . ASN A 1 211 ? -36.020 143.394 -18.246 1.00 43.41 212 ASN A O 1
ATOM 1503 N N . GLU A 1 212 ? -36.861 141.955 -19.789 1.00 45.71 213 GLU A N 1
ATOM 1504 C CA . GLU A 1 212 ? -36.181 142.564 -20.940 1.00 46.96 213 GLU A CA 1
ATOM 1505 C C . GLU A 1 212 ? -36.460 144.062 -21.081 1.00 47.40 213 GLU A C 1
ATOM 1506 O O . GLU A 1 212 ? -35.570 144.826 -21.452 1.00 46.94 213 GLU A O 1
ATOM 1512 N N . LYS A 1 213 ? -37.688 144.480 -20.776 1.00 48.14 214 LYS A N 1
ATOM 1513 C CA . LYS A 1 213 ? -38.101 145.866 -20.992 1.00 48.75 214 LYS A CA 1
ATOM 1514 C C . LYS A 1 213 ? -37.596 146.889 -19.977 1.00 46.77 214 LYS A C 1
ATOM 1515 O O . LYS A 1 213 ? -37.655 148.072 -20.276 1.00 45.90 214 LYS A O 1
ATOM 1521 N N . ASN A 1 214 ? -37.097 146.447 -18.812 1.00 44.64 215 ASN A N 1
ATOM 1522 C CA . ASN A 1 214 ? -36.551 147.367 -17.787 1.00 43.75 215 ASN A CA 1
ATOM 1523 C C . ASN A 1 214 ? -35.112 147.033 -17.282 1.00 42.44 215 ASN A C 1
ATOM 1524 O O . ASN A 1 214 ? -34.713 147.454 -16.193 1.00 41.88 215 ASN A O 1
ATOM 1529 N N . THR A 1 215 ? -34.360 146.272 -18.067 1.00 41.98 216 THR A N 1
ATOM 1530 C CA . THR A 1 215 ? -32.964 145.975 -17.781 1.00 41.01 216 THR A CA 1
ATOM 1531 C C . THR A 1 215 ? -32.072 146.457 -18.925 1.00 41.10 216 THR A C 1
ATOM 1532 O O . THR A 1 215 ? -32.538 146.674 -20.048 1.00 40.91 216 THR A O 1
ATOM 1536 N N . ASP A 1 216 ? -30.784 146.615 -18.619 1.00 40.64 217 ASP A N 1
ATOM 1537 C CA . ASP A 1 216 ? -29.836 147.332 -19.479 1.00 40.87 217 ASP A CA 1
ATOM 1538 C C . ASP A 1 216 ? -28.893 146.444 -20.289 1.00 40.37 217 ASP A C 1
ATOM 1539 O O . ASP A 1 216 ? -27.977 146.947 -20.919 1.00 40.57 217 ASP A O 1
ATOM 1544 N N . TYR A 1 217 ? -29.103 145.131 -20.258 1.00 39.69 218 TYR A N 1
ATOM 1545 C CA . TYR A 1 217 ? -28.412 144.202 -21.149 1.00 39.42 218 TYR A CA 1
ATOM 1546 C C . TYR A 1 217 ? -29.460 143.239 -21.694 1.00 39.51 218 TYR A C 1
ATOM 1547 O O . TYR A 1 217 ? -30.414 142.931 -21.002 1.00 39.44 218 TYR A O 1
ATOM 1556 N N . PRO A 1 218 ? -29.289 142.754 -22.934 1.00 39.82 219 PRO A N 1
ATOM 1557 C CA . PRO A 1 218 ? -30.334 141.861 -23.446 1.00 40.08 219 PRO A CA 1
ATOM 1558 C C . PRO A 1 218 ? -30.341 140.480 -22.802 1.00 39.06 219 PRO A C 1
ATOM 1559 O O . PRO A 1 218 ? -29.378 140.063 -22.137 1.00 38.20 219 PRO A O 1
ATOM 1563 N N . TYR A 1 219 ? -31.463 139.798 -22.968 1.00 39.40 220 TYR A N 1
ATOM 1564 C CA . TYR A 1 219 ? -31.615 138.425 -22.513 1.00 38.99 220 TYR A CA 1
ATOM 1565 C C . TYR A 1 219 ? -30.746 137.497 -23.367 1.00 38.58 220 TYR A C 1
ATOM 1566 O O . TYR A 1 219 ? -30.588 137.709 -24.568 1.00 38.73 220 TYR A O 1
ATOM 1575 N N . PHE A 1 220 ? -30.180 136.478 -22.741 1.00 37.88 221 PHE A N 1
ATOM 1576 C CA . PHE A 1 220 ? -29.176 135.650 -23.406 1.00 38.16 221 PHE A CA 1
ATOM 1577 C C . PHE A 1 220 ? -29.677 134.986 -24.696 1.00 39.47 221 PHE A C 1
ATOM 1578 O O . PHE A 1 220 ? -28.896 134.759 -25.600 1.00 38.90 221 PHE A O 1
ATOM 1586 N N . LYS A 1 221 ? -30.975 134.705 -24.781 1.00 40.95 222 LYS A N 1
ATOM 1587 C CA . LYS A 1 221 ? -31.531 134.089 -25.966 1.00 42.82 222 LYS A CA 1
ATOM 1588 C C . LYS A 1 221 ? -31.525 135.015 -27.189 1.00 43.99 222 LYS A C 1
ATOM 1589 O O . LYS A 1 221 ? -31.811 134.558 -28.281 1.00 44.38 222 LYS A O 1
ATOM 1595 N N . LYS A 1 222 ? -31.210 136.297 -27.022 1.00 44.18 223 LYS A N 1
ATOM 1596 C CA . LYS A 1 222 ? -31.175 137.207 -28.162 1.00 45.86 223 LYS A CA 1
ATOM 1597 C C . LYS A 1 222 ? -29.865 137.147 -28.923 1.00 44.48 223 LYS A C 1
ATOM 1598 O O . LYS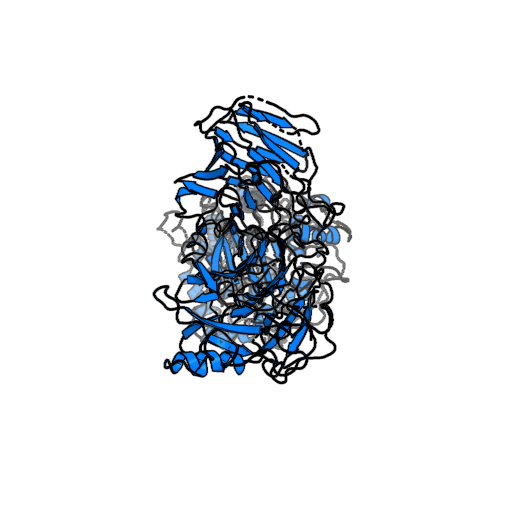 A 1 222 ? -29.798 137.656 -30.042 1.00 44.35 223 LYS A O 1
ATOM 1604 N N . SER A 1 223 ? -28.832 136.554 -28.329 1.00 42.49 224 SER A N 1
ATOM 1605 C CA . SER A 1 223 ? -27.569 136.359 -29.036 1.00 42.28 224 SER A CA 1
ATOM 1606 C C . SER A 1 223 ? -27.786 135.553 -30.302 1.00 43.44 224 SER A C 1
ATOM 1607 O O . SER A 1 223 ? -28.525 134.579 -30.299 1.00 43.22 224 SER A O 1
ATOM 1610 N N . LYS A 1 224 ? -27.109 135.956 -31.369 1.00 44.80 225 LYS A N 1
ATOM 1611 C CA . LYS A 1 224 ? -27.097 135.197 -32.626 1.00 46.60 225 LYS A CA 1
ATOM 1612 C C . LYS A 1 224 ? -26.040 134.088 -32.651 1.00 45.20 225 LYS A C 1
ATOM 1613 O O . LYS A 1 224 ? -25.900 133.386 -33.648 1.00 44.92 225 LYS A O 1
ATOM 1619 N N . ASP A 1 225 ? -25.312 133.933 -31.546 1.00 43.71 226 ASP A N 1
ATOM 1620 C CA . ASP A 1 225 ? -24.329 132.873 -31.386 1.00 43.47 226 ASP A CA 1
ATOM 1621 C C . ASP A 1 225 ? -25.042 131.665 -30.757 1.00 43.15 226 ASP A C 1
ATOM 1622 O O . ASP A 1 225 ? -25.211 131.580 -29.553 1.00 42.48 226 ASP A O 1
ATOM 1627 N N . ARG A 1 226 ? -25.475 130.740 -31.597 1.00 44.76 227 ARG A N 1
ATOM 1628 C CA . ARG A 1 226 ? -26.258 129.568 -31.166 1.00 45.66 227 ARG A CA 1
ATOM 1629 C C . ARG A 1 226 ? -25.576 128.774 -30.085 1.00 42.75 227 ARG A C 1
ATOM 1630 O O . ARG A 1 226 ? -26.237 128.296 -29.177 1.00 41.98 227 ARG A O 1
ATOM 1638 N N . GLU A 1 227 ? -24.263 128.609 -30.215 1.00 40.84 228 GLU A N 1
ATOM 1639 C CA . GLU A 1 227 ? -23.489 127.807 -29.277 1.00 39.40 228 GLU A CA 1
ATOM 1640 C C . GLU A 1 227 ? -23.316 128.482 -27.918 1.00 37.38 228 GLU A C 1
ATOM 1641 O O . GLU A 1 227 ? -23.224 127.797 -26.907 1.00 36.53 228 GLU A O 1
ATOM 1647 N N . PHE A 1 228 ? -23.269 129.817 -27.904 1.00 36.41 229 PHE A N 1
ATOM 1648 C CA . PHE A 1 228 ? -23.314 130.573 -26.654 1.00 35.12 229 PHE A CA 1
ATOM 1649 C C . PHE A 1 228 ? -24.671 130.363 -25.949 1.00 34.92 229 PHE A C 1
ATOM 1650 O O . PHE A 1 228 ? -24.701 130.108 -24.771 1.00 33.68 229 PHE A O 1
ATOM 1658 N N . VAL A 1 229 ? -25.770 130.467 -26.692 1.00 35.93 230 VAL A N 1
ATOM 1659 C CA . VAL A 1 229 ? -27.104 130.267 -26.144 1.00 36.82 230 VAL A CA 1
ATOM 1660 C C . VAL A 1 229 ? -27.210 128.875 -25.527 1.00 37.16 230 VAL A C 1
ATOM 1661 O O . VAL A 1 229 ? -27.678 128.740 -24.400 1.00 36.67 230 VAL A O 1
ATOM 1665 N N . LYS A 1 230 ? -26.737 127.859 -26.247 1.00 38.39 231 LYS A N 1
ATOM 1666 C CA . LYS A 1 230 ? -26.706 126.480 -25.727 1.00 39.15 231 LYS A CA 1
ATOM 1667 C C . LYS A 1 230 ? -25.890 126.356 -24.451 1.00 37.09 231 LYS A C 1
ATOM 1668 O O . LYS A 1 230 ? -26.269 125.603 -23.562 1.00 36.29 231 LYS A O 1
ATOM 1674 N N . ALA A 1 231 ? -24.760 127.061 -24.397 1.00 35.92 232 ALA A N 1
ATOM 1675 C CA . ALA A 1 231 ? -23.870 127.051 -23.238 1.00 34.60 232 ALA A CA 1
ATOM 1676 C C . ALA A 1 231 ? -24.566 127.617 -21.992 1.00 33.81 232 ALA A C 1
ATOM 1677 O O . ALA A 1 231 ? -24.422 127.059 -20.894 1.00 32.74 232 ALA A O 1
ATOM 1679 N N . CYS A 1 232 ? -25.301 128.710 -22.180 1.00 33.69 233 CYS A N 1
ATOM 1680 C CA . CYS A 1 232 ? -26.078 129.309 -21.113 1.00 33.75 233 CYS A CA 1
ATOM 1681 C C . CYS A 1 232 ? -27.210 128.376 -20.693 1.00 34.32 233 CYS A C 1
ATOM 1682 O O . CYS A 1 232 ? -27.435 128.176 -19.503 1.00 34.05 233 CYS A O 1
ATOM 1685 N N . GLN A 1 233 ? -27.890 127.777 -21.663 1.00 35.02 234 GLN A N 1
ATOM 1686 C CA . GLN A 1 233 ? -28.979 126.853 -21.367 1.00 35.28 234 GLN A CA 1
ATOM 1687 C C . GLN A 1 233 ? -28.523 125.655 -20.519 1.00 34.64 234 GLN A C 1
ATOM 1688 O O . GLN A 1 233 ? -29.302 125.150 -19.704 1.00 34.33 234 GLN A O 1
ATOM 1694 N N . GLU A 1 234 ? -27.277 125.210 -20.724 1.00 34.04 235 GLU A N 1
ATOM 1695 C CA . GLU A 1 234 ? -26.667 124.143 -19.925 1.00 33.64 235 GLU A CA 1
ATOM 1696 C C . GLU A 1 234 ? -26.505 124.527 -18.458 1.00 33.03 235 GLU A C 1
ATOM 1697 O O . GLU A 1 234 ? -26.557 123.656 -17.591 1.00 32.53 235 GLU A O 1
ATOM 1703 N N . ILE A 1 235 ? -26.234 125.804 -18.190 1.00 32.56 236 ILE A N 1
ATOM 1704 C CA . ILE A 1 235 ? -26.123 126.278 -16.824 1.00 31.91 236 ILE A CA 1
ATOM 1705 C C . ILE A 1 235 ? -27.475 126.118 -16.154 1.00 32.25 236 ILE A C 1
ATOM 1706 O O . ILE A 1 235 ? -27.552 125.532 -15.076 1.00 31.60 236 ILE A O 1
ATOM 1711 N N . LEU A 1 236 ? -28.519 126.618 -16.808 1.00 33.30 237 LEU A N 1
ATOM 1712 C CA . LEU A 1 236 ? -29.890 126.541 -16.290 1.00 34.72 237 LEU A CA 1
ATOM 1713 C C . LEU A 1 236 ? -30.378 125.105 -16.114 1.00 35.33 237 LEU A C 1
ATOM 1714 O O . LEU A 1 236 ? -31.141 124.835 -15.215 1.00 36.14 237 LEU A O 1
ATOM 1719 N N . ASP A 1 237 ? -29.918 124.189 -16.959 1.00 35.97 238 ASP A N 1
ATOM 1720 C CA . ASP A 1 237 ? -30.304 122.777 -16.858 1.00 36.40 238 ASP A CA 1
ATOM 1721 C C . ASP A 1 237 ? -29.414 121.977 -15.929 1.00 35.08 238 ASP A C 1
ATOM 1722 O O . ASP A 1 237 ? -29.582 120.772 -15.821 1.00 35.28 238 ASP A O 1
ATOM 1727 N N . ASN A 1 238 ? -28.471 122.620 -15.246 1.00 33.55 239 ASN A N 1
ATOM 1728 C CA . ASN A 1 238 ? -27.583 121.913 -14.366 1.00 32.61 239 ASN A CA 1
ATOM 1729 C C . ASN A 1 238 ? -27.933 122.231 -12.898 1.00 32.45 239 ASN A C 1
ATOM 1730 O O . ASN A 1 238 ? -27.644 123.320 -12.405 1.00 31.83 239 ASN A O 1
ATOM 1735 N N . PRO A 1 239 ? -28.531 121.270 -12.184 1.00 32.64 240 PRO A N 1
ATOM 1736 C CA . PRO A 1 239 ? -28.945 121.544 -10.801 1.00 32.12 240 PRO A CA 1
ATOM 1737 C C . PRO A 1 239 ? -27.818 121.919 -9.864 1.00 30.62 240 PRO A C 1
ATOM 1738 O O . PRO A 1 239 ? -28.058 122.690 -8.950 1.00 30.45 240 PRO A O 1
ATOM 1742 N N . LEU A 1 240 ? -26.606 121.427 -10.111 1.00 29.65 241 LEU A N 1
ATOM 1743 C CA . LEU A 1 240 ? -25.445 121.827 -9.322 1.00 29.00 241 LEU A CA 1
ATOM 1744 C C . LEU A 1 240 ? -25.151 123.339 -9.402 1.00 28.40 241 LEU A C 1
ATOM 1745 O O . LEU A 1 240 ? -24.629 123.922 -8.452 1.00 27.28 241 LEU A O 1
ATOM 1750 N N . TYR A 1 241 ? -25.472 123.949 -10.536 1.00 28.53 242 TYR A N 1
ATOM 1751 C CA . TYR A 1 241 ? -25.353 125.390 -10.702 1.00 28.65 242 TYR A CA 1
ATOM 1752 C C . TYR A 1 241 ? -26.547 126.130 -10.088 1.00 29.46 242 TYR A C 1
ATOM 1753 O O . TYR A 1 241 ? -26.362 127.194 -9.499 1.00 29.63 242 TYR A O 1
ATOM 1778 N N . GLN A 1 244 ? -26.234 126.919 -6.471 1.00 31.40 245 GLN A N 1
ATOM 1779 C CA . GLN A 1 244 ? -25.331 128.028 -6.164 1.00 30.55 245 GLN A CA 1
ATOM 1780 C C . GLN A 1 244 ? -25.915 129.373 -6.518 1.00 30.33 245 GLN A C 1
ATOM 1781 O O . GLN A 1 244 ? -25.207 130.363 -6.499 1.00 30.76 245 GLN A O 1
ATOM 1787 N N . TRP A 1 245 ? -27.186 129.396 -6.877 1.00 30.59 246 TRP A N 1
ATOM 1788 C CA . TRP A 1 245 ? -27.929 130.623 -7.153 1.00 31.10 246 TRP A CA 1
ATOM 1789 C C . TRP A 1 245 ? -28.985 130.931 -6.079 1.00 30.95 246 TRP A C 1
ATOM 1790 O O . TRP A 1 245 ? -29.664 131.945 -6.164 1.00 31.58 246 TRP A O 1
ATOM 1801 N N . VAL A 1 246 ? -29.128 130.065 -5.082 1.00 30.71 247 VAL A N 1
ATOM 1802 C CA . VAL A 1 246 ? -30.236 130.165 -4.119 1.00 31.63 247 VAL A CA 1
ATOM 1803 C C . VAL A 1 246 ? -30.236 131.424 -3.246 1.00 31.96 247 VAL A C 1
ATOM 1804 O O . VAL A 1 246 ? -31.306 131.911 -2.877 1.00 33.05 247 VAL A O 1
ATOM 1808 N N . GLU A 1 247 ? -29.060 131.959 -2.933 1.00 31.45 248 GLU A N 1
ATOM 1809 C CA . GLU A 1 247 ? -29.000 133.142 -2.087 1.00 32.49 248 GLU A CA 1
ATOM 1810 C C . GLU A 1 247 ? -29.481 134.417 -2.754 1.00 32.99 248 GLU A C 1
ATOM 1811 O O . GLU A 1 247 ? -29.981 135.280 -2.045 1.00 33.68 248 GLU A O 1
ATOM 1817 N N . GLU A 1 248 ? -29.301 134.547 -4.078 1.00 32.71 249 GLU A N 1
ATOM 1818 C CA . GLU A 1 248 ? -29.647 135.781 -4.820 1.00 33.18 249 GLU A CA 1
ATOM 1819 C C . GLU A 1 248 ? -30.929 135.650 -5.624 1.00 33.28 249 GLU A C 1
ATOM 1820 O O . GLU A 1 248 ? -31.610 136.634 -5.853 1.00 32.88 249 GLU A O 1
ATOM 1826 N N . ALA A 1 249 ? -31.231 134.434 -6.073 1.00 33.67 250 ALA A N 1
ATOM 1827 C CA . ALA A 1 249 ? -32.460 134.154 -6.802 1.00 34.85 250 ALA A CA 1
ATOM 1828 C C . ALA A 1 249 ? -33.691 134.486 -5.950 1.00 35.52 250 ALA A C 1
ATOM 1829 O O . ALA A 1 249 ? -33.570 134.616 -4.721 1.00 35.04 250 ALA A O 1
ATOM 1831 N N . ASP A 1 250 ? -34.850 134.632 -6.607 1.00 36.44 251 ASP A N 1
ATOM 1832 C CA . ASP A 1 250 ? -36.148 134.755 -5.921 1.00 38.10 251 ASP A CA 1
ATOM 1833 C C . ASP A 1 250 ? -36.293 133.679 -4.833 1.00 38.67 251 ASP A C 1
ATOM 1834 O O . ASP A 1 250 ? -35.835 132.542 -4.994 1.00 37.37 251 ASP A O 1
ATOM 1839 N N . ARG A 1 251 ? -36.951 134.043 -3.742 1.00 40.46 252 ARG A N 1
ATOM 1840 C CA . ARG A 1 251 ? -37.274 133.073 -2.698 1.00 41.76 252 ARG A CA 1
ATOM 1841 C C . ARG A 1 251 ? -38.268 132.070 -3.262 1.00 42.06 252 ARG A C 1
ATOM 1842 O O . ARG A 1 251 ? -39.222 132.442 -3.952 1.00 41.31 252 ARG A O 1
ATOM 1850 N N . GLU A 1 252 ? -37.988 130.794 -3.025 1.00 42.57 253 GLU A N 1
ATOM 1851 C CA . GLU A 1 252 ? -38.873 129.693 -3.447 1.00 44.37 253 GLU A CA 1
ATOM 1852 C C . GLU A 1 252 ? -38.967 129.509 -4.976 1.00 44.01 253 GLU A C 1
ATOM 1853 O O . GLU A 1 252 ? -39.896 128.863 -5.464 1.00 44.89 253 GLU A O 1
ATOM 1859 N N . ASP A 1 253 ? -37.988 130.027 -5.721 1.00 43.34 254 ASP A N 1
ATOM 1860 C CA . ASP A 1 253 ? -37.995 129.898 -7.182 1.00 43.47 254 ASP A CA 1
ATOM 1861 C C . ASP A 1 253 ? -37.959 128.413 -7.551 1.00 42.64 254 ASP A C 1
ATOM 1862 O O . ASP A 1 253 ? -37.079 127.698 -7.067 1.00 41.42 254 ASP A O 1
ATOM 1867 N N . PRO A 1 254 ? -38.910 127.957 -8.395 1.00 43.26 255 PRO A N 1
ATOM 1868 C CA . PRO A 1 254 ? -38.977 126.571 -8.891 1.00 43.42 255 PRO A CA 1
ATOM 1869 C C . PRO A 1 254 ? -37.664 125.984 -9.423 1.00 42.56 255 PRO A C 1
ATOM 1870 O O . PRO A 1 254 ? -37.423 124.807 -9.219 1.00 43.74 255 PRO A O 1
ATOM 1874 N N . ILE A 1 255 ? -36.814 126.783 -10.075 1.00 42.02 256 ILE A N 1
ATOM 1875 C CA . ILE A 1 255 ? -35.550 126.258 -10.665 1.00 41.13 256 ILE A CA 1
ATOM 1876 C C . ILE A 1 255 ? -34.477 125.847 -9.646 1.00 39.47 256 ILE A C 1
ATOM 1877 O O . ILE A 1 255 ? -33.488 125.199 -10.024 1.00 38.75 256 ILE A O 1
ATOM 1882 N N . ILE A 1 256 ? -34.640 126.269 -8.387 1.00 38.36 257 ILE A N 1
ATOM 1883 C CA . ILE A 1 256 ? -33.710 125.899 -7.318 1.00 37.50 257 ILE A CA 1
ATOM 1884 C C . ILE A 1 256 ? -34.143 124.526 -6.775 1.00 37.31 257 ILE A C 1
ATOM 1885 O O . ILE A 1 256 ? -35.285 124.374 -6.343 1.00 37.00 257 ILE A O 1
ATOM 1890 N N . PRO A 1 257 ? -33.241 123.530 -6.795 1.00 37.68 258 PRO A N 1
ATOM 1891 C CA . PRO A 1 257 ? -33.642 122.183 -6.337 1.00 39.14 258 PRO A CA 1
ATOM 1892 C C . PRO A 1 257 ? -34.020 122.081 -4.848 1.00 39.97 258 PRO A C 1
ATOM 1893 O O . PRO A 1 257 ? -35.019 121.454 -4.513 1.00 40.37 258 PRO A O 1
ATOM 1897 N N . LEU A 1 258 ? -33.194 122.674 -3.987 1.00 40.64 259 LEU A N 1
ATOM 1898 C CA . LEU A 1 258 ? -33.402 122.700 -2.540 1.00 41.13 259 LEU A CA 1
ATOM 1899 C C . LEU A 1 258 ? -33.555 124.166 -2.177 1.00 40.97 259 LEU A C 1
ATOM 1900 O O . LEU A 1 258 ? -32.618 124.932 -2.321 1.00 40.44 259 LEU A O 1
ATOM 1905 N N . LYS A 1 259 ? -34.734 124.544 -1.703 1.00 42.25 260 LYS A N 1
ATOM 1906 C CA . LYS A 1 259 ? -35.099 125.951 -1.570 1.00 43.59 260 LYS A CA 1
ATOM 1907 C C . LYS A 1 259 ? -34.608 126.701 -0.306 1.00 43.74 260 LYS A C 1
ATOM 1908 O O . LYS A 1 259 ? -34.617 127.930 -0.278 1.00 44.21 260 LYS A O 1
ATOM 1914 N N . LYS A 1 260 ? -34.150 125.979 0.710 1.00 44.45 261 LYS A N 1
ATOM 1915 C CA . LYS A 1 260 ? -33.566 126.603 1.910 1.00 44.29 261 LYS A CA 1
ATOM 1916 C C . LYS A 1 260 ? -32.253 127.311 1.583 1.00 41.15 261 LYS A C 1
ATOM 1917 O O . LYS A 1 260 ? -31.444 126.835 0.781 1.00 38.94 261 LYS A O 1
ATOM 1923 N N . GLY A 1 261 ? -32.049 128.441 2.251 1.00 40.29 262 GLY A N 1
ATOM 1924 C CA . GLY A 1 261 ? -30.923 129.340 1.997 1.00 38.84 262 GLY A CA 1
ATOM 1925 C C . GLY A 1 261 ? -29.645 128.931 2.687 1.00 37.29 262 GLY A C 1
ATOM 1926 O O . GLY A 1 261 ? -29.077 129.695 3.442 1.00 37.43 262 GLY A O 1
ATOM 1927 N N . TYR A 1 262 ? -29.202 127.712 2.414 1.00 36.26 263 TYR A N 1
ATOM 1928 C CA . TYR A 1 262 ? -27.904 127.254 2.818 1.00 35.13 263 TYR A CA 1
ATOM 1929 C C . TYR A 1 262 ? -26.945 127.983 1.895 1.00 33.84 263 TYR A C 1
ATOM 1930 O O . TYR A 1 262 ? -27.284 128.271 0.741 1.00 33.51 263 TYR A O 1
ATOM 1939 N N . LYS A 1 263 ? -25.756 128.285 2.395 1.00 32.38 264 LYS A N 1
ATOM 1940 C CA . LYS A 1 263 ? -24.920 129.294 1.757 1.00 31.76 264 LYS A CA 1
ATOM 1941 C C . LYS A 1 263 ? -23.655 128.758 1.157 1.00 29.03 264 LYS A C 1
ATOM 1942 O O . LYS A 1 263 ? -23.015 127.912 1.751 1.00 27.66 264 LYS A O 1
ATOM 1948 N N . ALA A 1 264 ? -23.296 129.297 -0.008 1.00 27.46 265 ALA A N 1
ATOM 1949 C CA . ALA A 1 264 ? -22.010 129.039 -0.651 1.00 26.04 265 ALA A CA 1
ATOM 1950 C C . ALA A 1 264 ? -21.794 127.552 -0.940 1.00 24.77 265 ALA A C 1
ATOM 1951 O O . ALA A 1 264 ? -20.724 126.994 -0.659 1.00 23.82 265 ALA A O 1
ATOM 1953 N N . PHE A 1 265 ? -22.841 126.925 -1.472 1.00 24.52 266 PHE A N 1
ATOM 1954 C CA . PHE A 1 265 ? -22.803 125.537 -1.932 1.00 24.63 266 PHE A CA 1
ATOM 1955 C C . PHE A 1 265 ? -21.543 125.220 -2.734 1.00 24.07 266 PHE A C 1
ATOM 1956 O O . PHE A 1 265 ? -21.131 125.975 -3.620 1.00 23.45 266 PHE A O 1
ATOM 1964 N N . ASN A 1 266 ? -20.915 124.110 -2.397 1.00 24.12 267 ASN A N 1
ATOM 1965 C CA . ASN A 1 266 ? -19.959 123.466 -3.298 1.00 24.06 267 ASN A CA 1
ATOM 1966 C C . ASN A 1 266 ? -20.103 121.982 -3.116 1.00 24.61 267 ASN A C 1
ATOM 1967 O O . ASN A 1 266 ? -20.648 121.537 -2.115 1.00 24.35 267 ASN A O 1
ATOM 1972 N N . CYS A 1 267 ? -19.635 121.220 -4.098 1.00 25.49 268 CYS A N 1
ATOM 1973 C CA . CYS A 1 267 ? -19.817 119.788 -4.096 1.00 25.82 268 CYS A CA 1
ATOM 1974 C C . CYS A 1 267 ? -18.711 119.072 -4.805 1.00 25.68 268 CYS A C 1
ATOM 1975 O O . CYS A 1 267 ? -17.934 119.670 -5.566 1.00 25.75 268 CYS A O 1
ATOM 1978 N N . TYR A 1 268 ? -18.666 117.769 -4.575 1.00 25.42 269 TYR A N 1
ATOM 1979 C CA . TYR A 1 268 ? -17.760 116.906 -5.305 1.00 25.44 269 TYR A CA 1
ATOM 1980 C C . TYR A 1 268 ? -18.326 115.507 -5.407 1.00 26.27 269 TYR A C 1
ATOM 1981 O O . TYR A 1 268 ? -19.246 115.157 -4.673 1.00 27.44 269 TYR A O 1
ATOM 1990 N N . THR A 1 269 ? -17.742 114.722 -6.304 1.00 26.19 270 THR A N 1
ATOM 1991 C CA . THR A 1 269 ? -18.212 113.387 -6.622 1.00 26.81 270 THR A CA 1
ATOM 1992 C C . THR A 1 269 ? -17.401 112.363 -5.830 1.00 26.70 270 THR A C 1
ATOM 1993 O O . THR A 1 269 ? -16.180 112.332 -5.901 1.00 26.08 270 THR A O 1
ATOM 1997 N N . LEU A 1 270 ? -18.103 111.545 -5.059 1.00 27.54 271 LEU A N 1
ATOM 1998 C CA . LEU A 1 270 ? -17.491 110.493 -4.244 1.00 28.44 271 LEU A CA 1
ATOM 1999 C C . LEU A 1 270 ? -17.056 109.305 -5.125 1.00 29.28 271 LEU A C 1
ATOM 2000 O O . LEU A 1 270 ? -17.446 109.229 -6.277 1.00 30.18 271 LEU A O 1
ATOM 2005 N N . PRO A 1 271 ? -16.245 108.380 -4.598 1.00 30.26 272 PRO A N 1
ATOM 2006 C CA . PRO A 1 271 ? -15.810 107.270 -5.470 1.00 31.61 272 PRO A CA 1
ATOM 2007 C C . PRO A 1 271 ? -16.935 106.405 -6.038 1.00 32.00 272 PRO A C 1
ATOM 2008 O O . PRO A 1 271 ? -16.755 105.866 -7.120 1.00 32.98 272 PRO A O 1
ATOM 2012 N N . ASP A 1 272 ? -18.071 106.303 -5.341 1.00 32.19 273 ASP A N 1
ATOM 2013 C CA . ASP A 1 272 ? -19.262 105.580 -5.854 1.00 32.85 273 ASP A CA 1
ATOM 2014 C C . ASP A 1 272 ? -20.177 106.405 -6.791 1.00 32.47 273 ASP A C 1
ATOM 2015 O O . ASP A 1 272 ? -21.222 105.928 -7.207 1.00 33.27 273 ASP A O 1
ATOM 2020 N N . GLY A 1 273 ? -19.818 107.644 -7.114 1.00 31.79 274 GLY A N 1
ATOM 2021 C CA . GLY A 1 273 ? -20.640 108.473 -7.997 1.00 32.28 274 GLY A CA 1
ATOM 2022 C C . GLY A 1 273 ? -21.714 109.301 -7.320 1.00 32.60 274 GLY A C 1
ATOM 2023 O O . GLY A 1 273 ? -22.374 110.094 -7.984 1.00 35.05 274 GLY A O 1
ATOM 2024 N N . ARG A 1 274 ? -21.923 109.145 -6.018 1.00 32.14 275 ARG A N 1
ATOM 2025 C CA . ARG A 1 274 ? -22.798 110.074 -5.294 1.00 32.34 275 ARG A CA 1
ATOM 2026 C C . ARG A 1 274 ? -22.104 111.426 -5.151 1.00 30.82 275 ARG A C 1
ATOM 2027 O O . ARG A 1 274 ? -20.872 111.522 -5.259 1.00 29.45 275 ARG A O 1
ATOM 2035 N N . ILE A 1 275 ? -22.898 112.467 -4.929 1.00 29.81 276 ILE A N 1
ATOM 2036 C CA . ILE A 1 275 ? -22.353 113.819 -4.796 1.00 29.10 276 ILE A CA 1
ATOM 2037 C C . ILE A 1 275 ? -22.504 114.309 -3.343 1.00 28.51 276 ILE A C 1
ATOM 2038 O O . ILE A 1 275 ? -23.604 114.283 -2.786 1.00 28.50 276 ILE A O 1
ATOM 2043 N N . ALA A 1 276 ? -21.390 114.732 -2.751 1.00 27.09 277 ALA A N 1
ATOM 2044 C CA . ALA A 1 276 ? -21.363 115.290 -1.409 1.00 27.05 277 ALA A CA 1
ATOM 2045 C C . ALA A 1 276 ? -21.327 116.812 -1.511 1.00 27.08 277 ALA A C 1
ATOM 2046 O O . ALA A 1 276 ? -20.562 117.334 -2.301 1.00 26.58 277 ALA A O 1
ATOM 2048 N N . SER A 1 277 ? -22.141 117.493 -0.694 1.00 26.90 278 SER A N 1
ATOM 2049 C CA . SER A 1 277 ? -22.206 118.946 -0.662 1.00 26.36 278 SER A CA 1
ATOM 2050 C C . SER A 1 277 ? -21.703 119.529 0.645 1.00 25.52 278 SER A C 1
ATOM 2051 O O . SER A 1 277 ? -21.749 118.880 1.707 1.00 25.39 278 SER A O 1
ATOM 2054 N N . LEU A 1 278 ? -21.267 120.779 0.546 1.00 24.55 279 LEU A N 1
ATOM 2055 C CA . LEU A 1 278 ? -20.840 121.593 1.676 1.00 23.85 279 LEU A CA 1
ATOM 2056 C C . LEU A 1 278 ? -21.401 123.008 1.491 1.00 24.34 279 LEU A C 1
ATOM 2057 O O . LEU A 1 278 ? -21.543 123.510 0.362 1.00 23.75 279 LEU A O 1
ATOM 2062 N N . TRP A 1 279 ? -21.724 123.618 2.621 1.00 24.34 280 TRP A N 1
ATOM 2063 C CA . TRP A 1 279 ? -22.147 124.983 2.686 1.00 25.09 280 TRP A CA 1
ATOM 2064 C C . TRP A 1 279 ? -21.420 125.624 3.867 1.00 25.08 280 TRP A C 1
ATOM 2065 O O . TRP A 1 279 ? -20.702 124.946 4.608 1.00 24.29 280 TRP A O 1
ATOM 2076 N N . LYS A 1 280 ? -21.627 126.917 4.066 1.00 26.48 281 LYS A N 1
ATOM 2077 C CA . LYS A 1 280 ? -21.158 127.600 5.281 1.00 27.98 281 LYS A CA 1
ATOM 2078 C C . LYS A 1 280 ? -21.560 126.883 6.583 1.00 29.49 281 LYS A C 1
ATOM 2079 O O . LYS A 1 280 ? -22.652 126.266 6.670 1.00 30.44 281 LYS A O 1
ATOM 2085 N N . HIS A 1 281 ? -20.676 126.980 7.582 1.00 30.11 282 HIS A N 1
ATOM 2086 C CA . HIS A 1 281 ? -20.786 126.239 8.869 1.00 30.81 282 HIS A CA 1
ATOM 2087 C C . HIS A 1 281 ? -20.565 124.745 8.687 1.00 29.52 282 HIS A C 1
ATOM 2088 O O . HIS A 1 281 ? -20.880 123.942 9.561 1.00 29.16 282 HIS A O 1
ATOM 2095 N N . ALA A 1 282 ? -19.986 124.389 7.547 1.00 28.40 283 ALA A N 1
ATOM 2096 C CA . ALA A 1 282 ? -19.853 123.022 7.124 1.00 27.24 283 ALA A CA 1
ATOM 2097 C C . ALA A 1 282 ? -21.155 122.205 7.234 1.00 26.51 283 ALA A C 1
ATOM 2098 O O . ALA A 1 282 ? -21.112 121.016 7.523 1.00 25.71 283 ALA A O 1
ATOM 2100 N N . LEU A 1 283 ? -22.310 122.827 6.974 1.00 26.71 284 LEU A N 1
ATOM 2101 C CA . LEU A 1 283 ? -23.508 122.034 6.691 1.00 27.40 284 LEU A CA 1
ATOM 2102 C C . LEU A 1 283 ? -23.186 121.124 5.494 1.00 26.65 284 LEU A C 1
ATOM 2103 O O . LEU A 1 283 ? -22.391 121.470 4.594 1.00 25.49 284 LEU A O 1
ATOM 2108 N N . THR A 1 284 ? -23.767 119.936 5.508 1.00 26.71 285 THR A N 1
ATOM 2109 C CA . THR A 1 284 ? -23.373 118.933 4.531 1.00 26.01 285 THR A CA 1
ATOM 2110 C C . THR A 1 284 ? -24.496 117.963 4.220 1.00 26.58 285 THR A C 1
ATOM 2111 O O . THR A 1 284 ? -25.337 117.677 5.064 1.00 26.84 285 THR A O 1
ATOM 2115 N N . SER A 1 285 ? -24.508 117.492 2.975 1.00 27.15 286 SER A N 1
ATOM 2116 C CA . SER A 1 285 ? -25.483 116.511 2.520 1.00 27.91 286 SER A CA 1
ATOM 2117 C C . SER A 1 285 ? -24.908 115.642 1.394 1.00 28.75 286 SER A C 1
ATOM 2118 O O . SER A 1 285 ? -23.683 115.649 1.110 1.00 27.50 286 SER A O 1
ATOM 2121 N N . ILE A 1 286 ? -25.798 114.832 0.829 1.00 30.25 287 ILE A N 1
ATOM 2122 C CA . ILE A 1 286 ? -25.463 113.872 -0.215 1.00 31.38 287 ILE A CA 1
ATOM 2123 C C . ILE A 1 286 ? -26.618 113.839 -1.192 1.00 32.30 287 ILE A C 1
ATOM 2124 O O . ILE A 1 286 ? -27.782 113.959 -0.780 1.00 32.57 287 ILE A O 1
ATOM 2129 N N . SER A 1 287 ? -26.288 113.678 -2.468 1.00 32.80 288 SER A N 1
ATOM 2130 C CA . SER A 1 287 ? -27.278 113.490 -3.528 1.00 34.21 288 SER A CA 1
ATOM 2131 C C . SER A 1 287 ? -26.908 112.230 -4.298 1.00 35.39 288 SER A C 1
ATOM 2132 O O . SER A 1 287 ? -25.737 112.014 -4.620 1.00 34.01 288 SER A O 1
ATOM 2135 N N . GLU A 1 288 ? -27.919 111.407 -4.570 1.00 37.95 289 GLU A N 1
ATOM 2136 C CA . GLU A 1 288 ? -27.771 110.184 -5.351 1.00 39.77 289 GLU A CA 1
ATOM 2137 C C . GLU A 1 288 ? -28.359 110.327 -6.751 1.00 39.53 289 GLU A C 1
ATOM 2138 O O . GLU A 1 288 ? -28.323 109.384 -7.505 1.00 40.69 289 GLU A O 1
ATOM 2144 N N . ASP A 1 289 ? -28.889 111.494 -7.107 1.00 39.30 290 ASP A N 1
ATOM 2145 C CA . ASP A 1 289 ? -29.572 111.676 -8.395 1.00 39.32 290 ASP A CA 1
ATOM 2146 C C . ASP A 1 289 ? -28.980 112.852 -9.195 1.00 37.99 290 ASP A C 1
ATOM 2147 O O . ASP A 1 289 ? -29.678 113.506 -9.957 1.00 38.74 290 ASP A O 1
ATOM 2152 N N . GLY A 1 290 ? -27.688 113.101 -9.017 1.00 36.93 291 GLY A N 1
ATOM 2153 C CA . GLY A 1 290 ? -26.997 114.224 -9.663 1.00 36.65 291 GLY A CA 1
ATOM 2154 C C . GLY A 1 290 ? -27.383 115.632 -9.220 1.00 36.29 291 GLY A C 1
ATOM 2155 O O . GLY A 1 290 ? -27.270 116.576 -10.008 1.00 37.19 291 GLY A O 1
ATOM 2156 N N . GLY A 1 291 ? -27.839 115.782 -7.974 1.00 35.26 292 GLY A N 1
ATOM 2157 C CA . GLY A 1 291 ? -28.094 117.084 -7.376 1.00 34.37 292 GLY A CA 1
ATOM 2158 C C . GLY A 1 291 ? -29.508 117.610 -7.452 1.00 35.03 292 GLY A C 1
ATOM 2159 O O . GLY A 1 291 ? -29.747 118.730 -7.026 1.00 34.31 292 GLY A O 1
ATOM 2160 N N . HIS A 1 292 ? -30.452 116.838 -7.985 1.00 36.57 293 HIS A N 1
ATOM 2161 C CA . HIS A 1 292 ? -31.865 117.261 -7.987 1.00 38.18 293 HIS A CA 1
ATOM 2162 C C . HIS A 1 292 ? -32.503 117.155 -6.587 1.00 38.55 293 HIS A C 1
ATOM 2163 O O . HIS A 1 292 ? -33.377 117.972 -6.258 1.00 39.20 293 HIS A O 1
ATOM 2170 N N . THR A 1 293 ? -32.107 116.141 -5.794 1.00 37.59 294 THR A N 1
ATOM 2171 C CA . THR A 1 293 ? -32.611 115.957 -4.418 1.00 37.41 294 THR A CA 1
ATOM 2172 C C . THR A 1 293 ? -31.472 115.624 -3.454 1.00 36.14 294 THR A C 1
ATOM 2173 O O . THR A 1 293 ? -30.465 115.013 -3.834 1.00 34.52 294 THR A O 1
ATOM 2177 N N . TRP A 1 294 ? -31.657 116.041 -2.199 1.00 35.44 295 TRP A N 1
ATOM 2178 C CA . TRP A 1 294 ? -30.600 116.038 -1.185 1.00 34.08 295 TRP A CA 1
ATOM 2179 C C . TRP A 1 294 ? -31.092 115.409 0.095 1.00 34.62 295 TRP A C 1
ATOM 2180 O O . TRP A 1 294 ? -32.251 115.574 0.458 1.00 35.19 295 TRP A O 1
ATOM 2191 N N . ALA A 1 295 ? -30.217 114.673 0.759 1.00 35.12 296 ALA A N 1
ATOM 2192 C CA . ALA A 1 295 ? -30.597 113.974 1.977 1.00 37.75 296 ALA A CA 1
ATOM 2193 C C . ALA A 1 295 ? -30.834 114.982 3.105 1.00 40.01 296 ALA A C 1
ATOM 2194 O O . ALA A 1 295 ? -30.059 115.925 3.276 1.00 39.75 296 ALA A O 1
ATOM 2196 N N . GLU A 1 296 ? -31.951 114.783 3.807 1.00 44.58 297 GLU A N 1
ATOM 2197 C CA . GLU A 1 296 ? -32.323 115.473 5.038 1.00 47.30 297 GLU A CA 1
ATOM 2198 C C . GLU A 1 296 ? -32.069 114.517 6.237 1.00 47.57 297 GLU A C 1
ATOM 2199 O O . GLU A 1 296 ? -31.976 113.288 6.053 1.00 46.35 297 GLU A O 1
ATOM 2205 N N . PRO A 1 297 ? -31.886 115.052 7.453 1.00 46.56 298 PRO A N 1
ATOM 2206 C CA . PRO A 1 297 ? -31.749 116.495 7.734 1.00 44.59 298 PRO A CA 1
ATOM 2207 C C . PRO A 1 297 ? -30.340 117.003 7.345 1.00 40.40 298 PRO A C 1
ATOM 2208 O O . PRO A 1 297 ? -29.385 116.221 7.350 1.00 38.49 298 PRO A O 1
ATOM 2212 N N . VAL A 1 298 ? -30.230 118.275 6.960 1.00 37.33 299 VAL A N 1
ATOM 2213 C CA . VAL A 1 298 ? -28.934 118.855 6.636 1.00 35.38 299 VAL A CA 1
ATOM 2214 C C . VAL A 1 298 ? -28.337 119.394 7.925 1.00 34.68 299 VAL A C 1
ATOM 2215 O O . VAL A 1 298 ? -28.844 120.364 8.486 1.00 35.30 299 VAL A O 1
ATOM 2219 N N . LEU A 1 299 ? -27.255 118.777 8.376 1.00 33.40 300 LEU A N 1
ATOM 2220 C CA . LEU A 1 299 ? -26.609 119.158 9.604 1.00 33.09 300 LEU A CA 1
ATOM 2221 C C . LEU A 1 299 ? -25.145 119.505 9.379 1.00 32.07 300 LEU A C 1
ATOM 2222 O O . LEU A 1 299 ? -24.551 119.153 8.349 1.00 30.62 300 LEU A O 1
ATOM 2227 N N . ARG A 1 300 ? -24.571 120.173 10.383 1.00 31.97 301 ARG A N 1
ATOM 2228 C CA . ARG A 1 300 ? -23.152 120.466 10.420 1.00 31.82 301 ARG A CA 1
ATOM 2229 C C . ARG A 1 300 ? -22.398 119.167 10.329 1.00 30.43 301 ARG A C 1
ATOM 2230 O O . ARG A 1 300 ? -22.820 118.166 10.880 1.00 31.11 301 ARG A O 1
ATOM 2238 N N . ALA A 1 301 ? -21.271 119.203 9.640 1.00 29.72 302 ALA A N 1
ATOM 2239 C CA . ALA A 1 301 ? -20.410 118.050 9.483 1.00 29.38 302 ALA A CA 1
ATOM 2240 C C . ALA A 1 301 ? -19.744 117.795 10.814 1.00 29.48 302 ALA A C 1
ATOM 2241 O O . ALA A 1 301 ? -19.058 118.679 11.346 1.00 28.79 302 ALA A O 1
ATOM 2243 N N . LYS A 1 302 ? -19.947 116.599 11.351 1.00 29.57 303 LYS A N 1
ATOM 2244 C CA . LYS A 1 302 ? -19.533 116.309 12.722 1.00 30.68 303 LYS A CA 1
ATOM 2245 C C . LYS A 1 302 ? -18.025 116.405 12.819 1.00 28.28 303 LYS A C 1
ATOM 2246 O O . LYS A 1 302 ? -17.300 115.970 11.911 1.00 27.79 303 LYS A O 1
ATOM 2252 N N . GLY A 1 303 ? -17.571 117.042 13.884 1.00 26.25 304 GLY A N 1
ATOM 2253 C CA . GLY A 1 303 ? -16.153 117.187 14.151 1.00 25.85 304 GLY A CA 1
ATOM 2254 C C . GLY A 1 303 ? -15.452 118.380 13.502 1.00 25.38 304 GLY A C 1
ATOM 2255 O O . GLY A 1 303 ? -14.395 118.817 14.004 1.00 25.26 304 GLY A O 1
ATOM 2256 N N . PHE A 1 304 ? -15.993 118.883 12.392 1.00 24.33 305 PHE A N 1
ATOM 2257 C CA . PHE A 1 304 ? -15.420 120.046 11.723 1.00 23.93 305 PHE A CA 1
ATOM 2258 C C . PHE A 1 304 ? -15.609 121.291 12.594 1.00 24.48 305 PHE A C 1
ATOM 2259 O O . PHE A 1 304 ? -16.693 121.551 13.135 1.00 24.96 305 PHE A O 1
ATOM 2267 N N . VAL A 1 305 ? -14.521 122.031 12.749 1.00 24.26 306 VAL A N 1
ATOM 2268 C CA . VAL A 1 305 ? -14.562 123.356 13.339 1.00 24.02 306 VAL A CA 1
ATOM 2269 C C . VAL A 1 305 ? -14.543 124.323 12.159 1.00 24.13 306 VAL A C 1
ATOM 2270 O O . VAL A 1 305 ? -13.587 124.363 11.396 1.00 23.31 306 VAL A O 1
ATOM 2274 N N . ASN A 1 306 ? -15.625 125.080 12.020 1.00 24.71 307 ASN A N 1
ATOM 2275 C CA . ASN A 1 306 ? -15.843 125.953 10.898 1.00 25.33 307 ASN A CA 1
ATOM 2276 C C . ASN A 1 306 ? -17.000 126.838 11.272 1.00 26.39 307 ASN A C 1
ATOM 2277 O O . ASN A 1 306 ? -17.873 126.473 12.071 1.00 26.28 307 ASN A O 1
ATOM 2282 N N . SER A 1 307 ? -17.003 128.018 10.684 1.00 28.08 308 SER A N 1
ATOM 2283 C CA . SER A 1 307 ? -18.006 129.007 11.012 1.00 29.79 308 SER A CA 1
ATOM 2284 C C . SER A 1 307 ? -18.512 129.611 9.704 1.00 30.50 308 SER A C 1
ATOM 2285 O O . SER A 1 307 ? -19.016 128.882 8.858 1.00 30.50 308 SER A O 1
ATOM 2288 N N . ASN A 1 308 ? -18.277 130.903 9.506 1.00 31.84 309 ASN A N 1
ATOM 2289 C CA . ASN A 1 308 ? -19.002 131.708 8.571 1.00 33.44 309 ASN A CA 1
ATOM 2290 C C . ASN A 1 308 ? -18.236 132.064 7.305 1.00 31.19 309 ASN A C 1
ATOM 2291 O O . ASN A 1 308 ? -18.772 132.736 6.443 1.00 31.02 309 ASN A O 1
ATOM 2296 N N . ALA A 1 309 ? -16.985 131.645 7.196 1.00 28.98 310 ALA A N 1
ATOM 2297 C CA . ALA A 1 309 ? -16.104 132.153 6.153 1.00 27.98 310 ALA A CA 1
ATOM 2298 C C . ALA A 1 309 ? -15.891 131.183 4.962 1.00 26.66 310 ALA A C 1
ATOM 2299 O O . ALA A 1 309 ? -14.868 131.288 4.266 1.00 25.66 310 ALA A O 1
ATOM 2301 N N . LYS A 1 310 ? -16.875 130.300 4.731 1.00 25.46 311 LYS A N 1
ATOM 2302 C CA . LYS A 1 310 ? -16.866 129.210 3.716 1.00 25.21 311 LYS A CA 1
ATOM 2303 C C . LYS A 1 310 ? -15.904 128.032 3.984 1.00 24.39 311 LYS A C 1
ATOM 2304 O O . LYS A 1 310 ? -14.837 128.177 4.587 1.00 23.88 311 LYS A O 1
ATOM 2310 N N . ILE A 1 311 ? -16.301 126.873 3.473 1.00 23.89 312 ILE A N 1
ATOM 2311 C CA . ILE A 1 311 ? -15.450 125.696 3.412 1.00 22.91 312 ILE A CA 1
ATOM 2312 C C . ILE A 1 311 ? -15.487 125.191 1.958 1.00 22.48 312 ILE A C 1
ATOM 2313 O O . ILE A 1 311 ? -16.543 125.180 1.306 1.00 22.95 312 ILE A O 1
ATOM 2318 N N . TRP A 1 312 ? -14.322 124.841 1.441 1.00 21.27 313 TRP A N 1
ATOM 2319 C CA . TRP A 1 312 ? -14.187 124.338 0.101 1.00 21.20 313 TRP A CA 1
ATOM 2320 C C . TRP A 1 312 ? -13.740 122.901 0.166 1.00 21.28 313 TRP A C 1
ATOM 2321 O O . TRP A 1 312 ? -12.746 122.598 0.811 1.00 21.20 313 TRP A O 1
ATOM 2332 N N . GLY A 1 313 ? -14.442 122.039 -0.535 1.00 21.97 314 GLY A N 1
ATOM 2333 C CA . GLY A 1 313 ? -14.059 120.638 -0.652 1.00 23.19 314 GLY A CA 1
ATOM 2334 C C . GLY A 1 313 ? -13.946 120.229 -2.112 1.00 23.65 314 GLY A C 1
ATOM 2335 O O . GLY A 1 313 ? -14.737 120.658 -2.929 1.00 24.69 314 GLY A O 1
ATOM 2336 N N . GLN A 1 314 ? -12.982 119.378 -2.425 1.00 24.08 315 GLN A N 1
ATOM 2337 C CA . GLN A 1 314 ? -12.858 118.826 -3.762 1.00 24.86 315 GLN A CA 1
ATOM 2338 C C . GLN A 1 314 ? -12.124 117.503 -3.778 1.00 25.76 315 GLN A C 1
ATOM 2339 O O . GLN A 1 314 ? -11.373 117.186 -2.856 1.00 25.11 315 GLN A O 1
ATOM 2345 N N . ARG A 1 315 ? -12.349 116.767 -4.865 1.00 27.46 316 ARG A N 1
ATOM 2346 C CA . ARG A 1 315 ? -11.486 115.692 -5.284 1.00 28.91 316 ARG A CA 1
ATOM 2347 C C . ARG A 1 315 ? -10.148 116.228 -5.862 1.00 27.84 316 ARG A C 1
ATOM 2348 O O . ARG A 1 315 ? -10.124 117.224 -6.562 1.00 27.80 316 ARG A O 1
ATOM 2356 N N . LEU A 1 316 ? -9.051 115.560 -5.546 1.00 26.87 317 LEU A N 1
ATOM 2357 C CA . LEU A 1 316 ? -7.723 115.932 -6.022 1.00 27.32 317 LEU A CA 1
ATOM 2358 C C . LEU A 1 316 ? -7.329 115.059 -7.216 1.00 28.27 317 LEU A C 1
ATOM 2359 O O . LEU A 1 316 ? -8.036 114.092 -7.550 1.00 28.63 317 LEU A O 1
ATOM 2364 N N . SER A 1 317 ? -6.212 115.411 -7.864 1.00 28.43 318 SER A N 1
ATOM 2365 C CA . SER A 1 317 ? -5.771 114.705 -9.073 1.00 28.85 318 SER A CA 1
ATOM 2366 C C . SER A 1 317 ? -5.279 113.282 -8.769 1.00 28.74 318 SER A C 1
ATOM 2367 O O . SER A 1 317 ? -5.205 112.471 -9.670 1.00 28.93 318 SER A O 1
ATOM 2370 N N . ASP A 1 318 ? -4.926 112.997 -7.516 1.00 28.49 319 ASP A N 1
ATOM 2371 C CA . ASP A 1 318 ? -4.537 111.635 -7.107 1.00 28.19 319 ASP A CA 1
ATOM 2372 C C . ASP A 1 318 ? -5.719 110.761 -6.670 1.00 27.64 319 ASP A C 1
ATOM 2373 O O . ASP A 1 318 ? -5.507 109.684 -6.170 1.00 28.49 319 ASP A O 1
ATOM 2378 N N . GLY A 1 319 ? -6.954 111.223 -6.829 1.00 27.82 320 GLY A N 1
ATOM 2379 C CA . GLY A 1 319 ? -8.131 110.433 -6.457 1.00 27.95 320 GLY A CA 1
ATOM 2380 C C . GLY A 1 319 ? -8.589 110.604 -5.006 1.00 27.76 320 GLY A C 1
ATOM 2381 O O . GLY A 1 319 ? -9.666 110.126 -4.646 1.00 28.82 320 GLY A O 1
ATOM 2382 N N . THR A 1 320 ? -7.811 111.297 -4.180 1.00 26.53 321 THR A N 1
ATOM 2383 C CA . THR A 1 320 ? -8.201 111.558 -2.801 1.00 26.05 321 THR A CA 1
ATOM 2384 C C . THR A 1 320 ? -8.951 112.899 -2.711 1.00 25.32 321 THR A C 1
ATOM 2385 O O . THR A 1 320 ? -9.278 113.500 -3.732 1.00 25.57 321 THR A O 1
ATOM 2389 N N . TYR A 1 321 ? -9.275 113.317 -1.491 1.00 23.73 322 TYR A N 1
ATOM 2390 C CA . TYR A 1 321 ? -10.117 114.455 -1.264 1.00 23.17 322 TYR A CA 1
ATOM 2391 C C . TYR A 1 321 ? -9.468 115.392 -0.236 1.00 22.19 322 TYR A C 1
ATOM 2392 O O . TYR A 1 321 ? -8.636 114.957 0.570 1.00 21.29 322 TYR A O 1
ATOM 2401 N N . ALA A 1 322 ? -9.831 116.674 -0.314 1.00 21.24 323 ALA A N 1
ATOM 2402 C CA . ALA A 1 322 ? -9.345 117.703 0.588 1.00 21.01 323 ALA A CA 1
ATOM 2403 C C . ALA A 1 322 ? -10.421 118.764 0.841 1.00 21.17 323 ALA A C 1
ATOM 2404 O O . ALA A 1 322 ? -11.204 119.108 -0.052 1.00 20.74 323 ALA A O 1
ATOM 2406 N N . THR A 1 323 ? -10.443 119.268 2.078 1.00 21.11 324 THR A N 1
ATOM 2407 C CA . THR A 1 323 ? -11.231 120.446 2.435 1.00 21.66 324 THR A CA 1
ATOM 2408 C C . THR A 1 323 ? -10.274 121.546 2.848 1.00 21.72 324 THR A C 1
ATOM 2409 O O . THR A 1 323 ? -9.246 121.259 3.453 1.00 22.40 324 THR A O 1
ATOM 2413 N N . VAL A 1 324 ? -10.599 122.785 2.482 1.00 21.99 325 VAL A N 1
ATOM 2414 C CA . VAL A 1 324 ? -9.827 123.972 2.854 1.00 21.71 325 VAL A CA 1
ATOM 2415 C C . VAL A 1 324 ? -10.795 124.956 3.483 1.00 21.61 325 VAL A C 1
ATOM 2416 O O . VAL A 1 324 ? -11.872 125.202 2.953 1.00 21.89 325 VAL A O 1
ATOM 2420 N N . TYR A 1 325 ? -10.430 125.461 4.653 1.00 21.21 326 TYR A N 1
ATOM 2421 C CA . TYR A 1 325 ? -11.350 126.207 5.499 1.00 20.72 326 TYR A CA 1
ATOM 2422 C C . TYR A 1 325 ? -10.634 126.855 6.661 1.00 20.23 326 TYR A C 1
ATOM 2423 O O . TYR A 1 325 ? -9.510 126.497 6.972 1.00 19.55 326 TYR A O 1
ATOM 2432 N N . ASN A 1 326 ? -11.322 127.795 7.305 1.00 20.43 327 ASN A N 1
ATOM 2433 C CA . ASN A 1 326 ? -10.913 128.336 8.607 1.00 20.75 327 ASN A CA 1
ATOM 2434 C C . ASN A 1 326 ? -11.424 127.353 9.671 1.00 20.50 327 ASN A C 1
ATOM 2435 O O . ASN A 1 326 ? -12.624 127.245 9.836 1.00 20.52 327 ASN A O 1
ATOM 2440 N N . PRO A 1 327 ? -10.512 126.652 10.385 1.00 20.46 328 PRO A N 1
ATOM 2441 C CA . PRO A 1 327 ? -10.858 125.659 11.397 1.00 20.82 328 PRO A CA 1
ATOM 2442 C C . PRO A 1 327 ? -11.157 126.339 12.743 1.00 21.62 328 PRO A C 1
ATOM 2443 O O . PRO A 1 327 ? -10.573 126.006 13.779 1.00 21.43 328 PRO A O 1
ATOM 2447 N N . SER A 1 328 ? -12.064 127.308 12.719 1.00 22.49 329 SER A N 1
ATOM 2448 C CA . SER A 1 328 ? -12.126 128.287 13.775 1.00 22.98 329 SER A CA 1
ATOM 2449 C C . SER A 1 328 ? -13.360 129.144 13.666 1.00 23.14 329 SER A C 1
ATOM 2450 O O . SER A 1 328 ? -13.972 129.235 12.592 1.00 22.60 329 SER A O 1
ATOM 2453 N N . GLU A 1 329 ? -13.718 129.765 14.789 1.00 23.79 330 GLU A N 1
ATOM 2454 C CA . GLU A 1 329 ? -14.770 130.801 14.816 1.00 24.58 330 GLU A CA 1
ATOM 2455 C C . GLU A 1 329 ? -14.223 132.189 14.390 1.00 24.45 330 GLU A C 1
ATOM 2456 O O . GLU A 1 329 ? -14.988 133.115 14.149 1.00 24.37 330 GLU A O 1
ATOM 2462 N N . PHE A 1 330 ? -12.902 132.295 14.287 1.00 23.83 331 PHE A N 1
ATOM 2463 C CA . PHE A 1 330 ? -12.221 133.462 13.736 1.00 24.13 331 PHE A CA 1
ATOM 2464 C C . PHE A 1 330 ? -11.783 133.081 12.334 1.00 24.04 331 PHE A C 1
ATOM 2465 O O . PHE A 1 330 ? -11.652 131.885 12.025 1.00 23.96 331 PHE A O 1
ATOM 2473 N N . ARG A 1 331 ? -11.549 134.069 11.478 1.00 23.49 332 ARG A N 1
ATOM 2474 C CA . ARG A 1 331 ? -11.158 133.769 10.109 1.00 23.22 332 ARG A CA 1
ATOM 2475 C C . ARG A 1 331 ? -9.661 133.585 9.961 1.00 22.18 332 ARG A C 1
ATOM 2476 O O . ARG A 1 331 ? -9.043 134.173 9.098 1.00 22.80 332 ARG A O 1
ATOM 2484 N N . TRP A 1 332 ? -9.089 132.707 10.776 1.00 21.71 333 TRP A N 1
ATOM 2485 C CA . TRP A 1 332 ? -7.690 132.301 10.641 1.00 20.77 333 TRP A CA 1
ATOM 2486 C C . TRP A 1 332 ? -7.419 131.024 11.444 1.00 20.23 333 TRP A C 1
ATOM 2487 O O . TRP A 1 332 ? -8.164 130.728 12.344 1.00 19.91 333 TRP A O 1
ATOM 2498 N N . PRO A 1 333 ? -6.390 130.256 11.117 1.00 20.08 334 PRO A N 1
ATOM 2499 C CA . PRO A 1 333 ? -5.702 130.298 9.823 1.00 19.94 334 PRO A CA 1
ATOM 2500 C C . PRO A 1 333 ? -6.576 129.714 8.726 1.00 19.63 334 PRO A C 1
ATOM 2501 O O . PRO A 1 333 ? -7.740 129.394 8.957 1.00 18.93 334 PRO A O 1
ATOM 2505 N N . LEU A 1 334 ? -6.014 129.601 7.538 1.00 19.74 335 LEU A N 1
ATOM 2506 C CA . LEU A 1 334 ? -6.645 128.826 6.486 1.00 20.58 335 LEU A CA 1
ATOM 2507 C C . LEU A 1 334 ? -5.930 127.476 6.543 1.00 20.54 335 LEU A C 1
ATOM 2508 O O . LEU A 1 334 ? -4.690 127.430 6.515 1.00 21.06 335 LEU A O 1
ATOM 2513 N N . ALA A 1 335 ? -6.709 126.407 6.667 1.00 20.17 336 ALA A N 1
ATOM 2514 C CA . ALA A 1 335 ? -6.190 125.069 6.918 1.00 20.06 336 ALA A CA 1
ATOM 2515 C C . ALA A 1 335 ? -6.704 124.087 5.873 1.00 19.78 336 ALA A C 1
ATOM 2516 O O . ALA A 1 335 ? -7.622 124.390 5.109 1.00 20.02 336 ALA A O 1
ATOM 2518 N N . ILE A 1 336 ? -6.104 122.910 5.866 1.00 19.38 337 ILE A N 1
ATOM 2519 C CA . ILE A 1 336 ? -6.462 121.837 4.961 1.00 19.20 337 ILE A CA 1
ATOM 2520 C C . ILE A 1 336 ? -6.616 120.538 5.772 1.00 19.47 337 ILE A C 1
ATOM 2521 O O . ILE A 1 336 ? -5.818 120.245 6.683 1.00 18.87 337 ILE A O 1
ATOM 2526 N N . SER A 1 337 ? -7.671 119.795 5.443 1.00 19.82 338 SER A N 1
ATOM 2527 C CA . SER A 1 337 ? -7.924 118.474 5.977 1.00 20.38 338 SER A CA 1
ATOM 2528 C C . SER A 1 337 ? -8.019 117.487 4.806 1.00 20.72 338 SER A C 1
ATOM 2529 O O . SER A 1 337 ? -8.621 117.797 3.789 1.00 21.66 338 SER A O 1
ATOM 2532 N N . LEU A 1 338 ? -7.453 116.297 4.972 1.00 20.97 339 LEU A N 1
ATOM 2533 C CA . LEU A 1 338 ? -7.437 115.260 3.924 1.00 21.13 339 LEU A CA 1
ATOM 2534 C C . LEU A 1 338 ? -8.355 114.078 4.237 1.00 22.06 339 LEU A C 1
ATOM 2535 O O . LEU A 1 338 ? -8.665 113.805 5.408 1.00 21.59 339 LEU A O 1
ATOM 2540 N N . SER A 1 339 ? -8.791 113.404 3.166 1.00 22.47 340 SER A N 1
ATOM 2541 C CA . SER A 1 339 ? -9.675 112.243 3.222 1.00 22.76 340 SER A CA 1
ATOM 2542 C C . SER A 1 339 ? -9.337 111.355 2.049 1.00 23.83 340 SER A C 1
ATOM 2543 O O . SER A 1 339 ? -9.100 111.863 0.943 1.00 23.01 340 SER A O 1
ATOM 2546 N N . LYS A 1 340 ? -9.299 110.041 2.298 1.00 25.11 341 LYS A N 1
ATOM 2547 C CA . LYS A 1 340 ? -9.104 109.045 1.238 1.00 26.79 341 LYS A CA 1
ATOM 2548 C C . LYS A 1 340 ? -10.378 108.727 0.464 1.00 26.73 341 LYS A C 1
ATOM 2549 O O . LYS A 1 340 ? -10.295 108.230 -0.652 1.00 27.60 341 LYS A O 1
ATOM 2555 N N . ASP A 1 341 ? -11.540 108.959 1.067 1.00 26.40 342 ASP A N 1
ATOM 2556 C CA . ASP A 1 341 ? -12.810 108.547 0.484 1.00 27.31 342 ASP A CA 1
ATOM 2557 C C . ASP A 1 341 ? -13.829 109.665 0.268 1.00 26.52 342 ASP A C 1
ATOM 2558 O O . ASP A 1 341 ? -14.919 109.406 -0.222 1.00 26.13 342 ASP A O 1
ATOM 2563 N N . GLY A 1 342 ? -13.488 110.901 0.617 1.00 25.65 343 GLY A N 1
ATOM 2564 C CA . GLY A 1 342 ? -14.434 112.002 0.485 1.00 25.89 343 GLY A CA 1
ATOM 2565 C C . GLY A 1 342 ? -15.501 112.117 1.571 1.00 25.84 343 GLY A C 1
ATOM 2566 O O . GLY A 1 342 ? -16.355 112.996 1.484 1.00 25.41 343 GLY A O 1
ATOM 2567 N N . LEU A 1 343 ? -15.455 111.248 2.591 1.00 25.50 344 LEU A N 1
ATOM 2568 C CA . LEU A 1 343 ? -16.392 111.316 3.702 1.00 25.77 344 LEU A CA 1
ATOM 2569 C C . LEU A 1 343 ? -15.677 111.546 5.020 1.00 25.13 344 LEU A C 1
ATOM 2570 O O . LEU A 1 343 ? -15.949 112.522 5.682 1.00 24.90 344 LEU A O 1
ATOM 2575 N N . GLU A 1 344 ? -14.767 110.657 5.396 1.00 25.26 345 GLU A N 1
ATOM 2576 C CA . GLU A 1 344 ? -13.990 110.813 6.633 1.00 25.20 345 GLU A CA 1
ATOM 2577 C C . GLU A 1 344 ? -12.719 111.623 6.433 1.00 23.33 345 GLU A C 1
ATOM 2578 O O . GLU A 1 344 ? -11.854 111.232 5.680 1.00 22.34 345 GLU A O 1
ATOM 2584 N N . TYR A 1 345 ? -12.603 112.728 7.152 1.00 22.69 346 TYR A N 1
ATOM 2585 C CA . TYR A 1 345 ? -11.413 113.551 7.114 1.00 22.26 346 TYR A CA 1
ATOM 2586 C C . TYR A 1 345 ? -10.661 113.327 8.388 1.00 22.04 346 TYR A C 1
ATOM 2587 O O . TYR A 1 345 ? -11.262 113.270 9.454 1.00 22.82 346 TYR A O 1
ATOM 2596 N N . THR A 1 346 ? -9.349 113.167 8.270 1.00 22.09 347 THR A N 1
ATOM 2597 C CA . THR A 1 346 ? -8.531 112.675 9.372 1.00 22.20 347 THR A CA 1
ATOM 2598 C C . THR A 1 346 ? -7.354 113.544 9.754 1.00 22.27 347 THR A C 1
ATOM 2599 O O . THR A 1 346 ? -6.726 113.257 10.749 1.00 22.81 347 THR A O 1
ATOM 2603 N N . THR A 1 347 ? -7.042 114.587 8.982 1.00 22.03 348 THR A N 1
ATOM 2604 C CA . THR A 1 347 ? -5.886 115.451 9.242 1.00 21.35 348 THR A CA 1
ATOM 2605 C C . THR A 1 347 ? -6.294 116.932 9.322 1.00 20.71 348 THR A C 1
ATOM 2606 O O . THR A 1 347 ? -7.374 117.326 8.853 1.00 20.36 348 THR A O 1
ATOM 2610 N N . LEU A 1 348 ? -5.399 117.735 9.889 1.00 20.17 349 LEU A N 1
ATOM 2611 C CA . LEU A 1 348 ? -5.560 119.183 9.938 1.00 20.11 349 LEU A CA 1
ATOM 2612 C C . LEU A 1 348 ? -4.192 119.832 9.937 1.00 19.95 349 LEU A C 1
ATOM 2613 O O . LEU A 1 348 ? -3.423 119.646 10.862 1.00 21.25 349 LEU A O 1
ATOM 2618 N N . ASN A 1 349 ? -3.891 120.562 8.876 1.00 19.82 350 ASN A N 1
ATOM 2619 C CA . ASN A 1 349 ? -2.614 121.251 8.700 1.00 20.00 350 ASN A CA 1
ATOM 2620 C C . ASN A 1 349 ? -2.843 122.629 8.082 1.00 20.13 350 ASN A C 1
ATOM 2621 O O . ASN A 1 349 ? -3.961 122.971 7.672 1.00 19.69 350 ASN A O 1
ATOM 2626 N N . LEU A 1 350 ? -1.779 123.416 8.045 1.00 20.46 351 LEU A N 1
ATOM 2627 C CA . LEU A 1 350 ? -1.830 124.811 7.600 1.00 20.70 351 LEU A CA 1
ATOM 2628 C C . LEU A 1 350 ? -1.677 124.965 6.092 1.00 20.74 351 LEU A C 1
ATOM 2629 O O . LEU A 1 350 ? -0.858 124.279 5.449 1.00 20.39 351 LEU A O 1
ATOM 2634 N N . VAL A 1 351 ? -2.479 125.868 5.534 1.00 20.64 352 VAL A N 1
ATOM 2635 C CA . VAL A 1 351 ? -2.296 126.363 4.172 1.00 20.68 352 VAL A CA 1
ATOM 2636 C C . VAL A 1 351 ? -1.726 127.781 4.271 1.00 20.98 352 VAL A C 1
ATOM 2637 O O . VAL A 1 351 ? -0.640 128.019 3.778 1.00 21.93 352 VAL A O 1
ATOM 2641 N N . HIS A 1 352 ? -2.440 128.688 4.938 1.00 20.61 353 HIS A N 1
ATOM 2642 C CA . HIS A 1 352 ? -2.035 130.090 5.071 1.00 20.62 353 HIS A CA 1
ATOM 2643 C C . HIS A 1 352 ? -2.206 130.523 6.528 1.00 20.53 353 HIS A C 1
ATOM 2644 O O . HIS A 1 352 ? -3.315 130.544 7.045 1.00 20.54 353 HIS A O 1
ATOM 2651 N N . GLY A 1 353 ? -1.092 130.841 7.185 1.00 20.87 354 GLY A N 1
ATOM 2652 C CA . GLY A 1 353 ? -1.065 131.134 8.617 1.00 21.31 354 GLY A CA 1
ATOM 2653 C C . GLY A 1 353 ? -0.676 132.535 9.006 1.00 22.04 354 GLY A C 1
ATOM 2654 O O . GLY A 1 353 ? -0.562 132.831 10.193 1.00 22.13 354 GLY A O 1
ATOM 2655 N N . GLU A 1 354 ? -0.497 133.397 8.010 1.00 23.27 355 GLU A N 1
ATOM 2656 C CA . GLU A 1 354 ? -0.164 134.814 8.213 1.00 24.21 355 GLU A CA 1
ATOM 2657 C C . GLU A 1 354 ? -1.425 135.685 8.129 1.00 23.88 355 GLU A C 1
ATOM 2658 O O . GLU A 1 354 ? -2.403 135.319 7.463 1.00 23.49 355 GLU A O 1
ATOM 2664 N N . ILE A 1 355 ? -1.415 136.823 8.823 1.00 23.17 356 ILE A N 1
ATOM 2665 C CA . ILE A 1 355 ? -2.474 137.803 8.680 1.00 22.90 356 ILE A CA 1
ATOM 2666 C C . ILE A 1 355 ? -1.814 139.164 8.469 1.00 22.86 356 ILE A C 1
ATOM 2667 O O . ILE A 1 355 ? -1.332 139.800 9.427 1.00 22.99 356 ILE A O 1
ATOM 2672 N N . THR A 1 356 ? -1.797 139.599 7.212 1.00 22.39 357 THR A N 1
ATOM 2673 C CA . THR A 1 356 ? -1.518 140.980 6.864 1.00 22.65 357 THR A CA 1
ATOM 2674 C C . THR A 1 356 ? -2.414 141.878 7.740 1.00 22.89 357 THR A C 1
ATOM 2675 O O . THR A 1 356 ? -3.586 141.550 7.939 1.00 23.25 357 THR A O 1
ATOM 2679 N N . PRO A 1 357 ? -1.873 142.976 8.297 1.00 22.91 358 PRO A N 1
ATOM 2680 C CA . PRO A 1 357 ? -2.775 143.932 8.945 1.00 23.29 358 PRO A CA 1
ATOM 2681 C C . PRO A 1 357 ? -3.768 144.533 7.922 1.00 23.40 358 PRO A C 1
ATOM 2682 O O . PRO A 1 357 ? -3.374 144.787 6.787 1.00 23.37 358 PRO A O 1
ATOM 2694 N N . ARG A 1 359 ? -5.273 147.374 6.283 1.00 23.85 360 ARG A N 1
ATOM 2695 C CA . ARG A 1 359 ? -4.817 148.727 6.029 1.00 24.11 360 ARG A CA 1
ATOM 2696 C C . ARG A 1 359 ? -5.961 149.715 5.914 1.00 24.80 360 ARG A C 1
ATOM 2697 O O . ARG A 1 359 ? -5.817 150.856 6.350 1.00 25.63 360 ARG A O 1
ATOM 2705 N N . TYR A 1 360 ? -7.099 149.270 5.372 1.00 24.50 361 TYR A N 1
ATOM 2706 C CA . TYR A 1 360 ? -8.228 150.136 5.128 1.00 24.96 361 TYR A CA 1
ATOM 2707 C C . TYR A 1 360 ? -9.443 149.613 5.857 1.00 25.27 361 TYR A C 1
ATOM 2708 O O . TYR A 1 360 ? -9.905 148.502 5.578 1.00 25.20 361 TYR A O 1
ATOM 2717 N N . GLY A 1 361 ? -9.960 150.420 6.787 1.00 25.66 362 GLY A N 1
ATOM 2718 C CA . GLY A 1 361 ? -11.204 150.123 7.467 1.00 25.59 362 GLY A CA 1
ATOM 2719 C C . GLY A 1 361 ? -12.354 150.047 6.482 1.00 25.77 362 GLY A C 1
ATOM 2720 O O . GLY A 1 361 ? -12.246 150.503 5.333 1.00 25.94 362 GLY A O 1
ATOM 2721 N N . GLY A 1 362 ? -13.446 149.450 6.930 1.00 25.77 363 GLY A N 1
ATOM 2722 C CA . GLY A 1 362 ? -14.627 149.302 6.096 1.00 26.70 363 GLY A CA 1
ATOM 2723 C C . GLY A 1 362 ? -15.716 148.367 6.628 1.00 27.06 363 GLY A C 1
ATOM 2724 O O . GLY A 1 362 ? -15.435 147.377 7.330 1.00 26.25 363 GLY A O 1
ATOM 2725 N N . ASN A 1 363 ? -16.957 148.704 6.268 1.00 27.93 364 ASN A N 1
ATOM 2726 C CA A ASN A 1 363 ? -18.178 147.965 6.637 0.50 28.51 364 ASN A CA 1
ATOM 2727 C CA B ASN A 1 363 ? -18.116 147.958 6.730 0.50 28.35 364 ASN A CA 1
ATOM 2728 C C . ASN A 1 363 ? -17.997 146.457 6.402 1.00 28.37 364 ASN A C 1
ATOM 2729 O O . ASN A 1 363 ? -17.698 146.041 5.270 1.00 27.75 364 ASN A O 1
ATOM 2738 N N . TYR A 1 364 ? -18.155 145.656 7.452 1.00 29.59 365 TYR A N 1
ATOM 2739 C CA . TYR A 1 364 ? -18.130 144.181 7.421 1.00 30.80 365 TYR A CA 1
ATOM 2740 C C . TYR A 1 364 ? -16.825 143.519 7.003 1.00 29.43 365 TYR A C 1
ATOM 2741 O O . TYR A 1 364 ? -16.781 142.277 6.888 1.00 28.70 365 TYR A O 1
ATOM 2750 N N . LYS A 1 365 ? -15.758 144.312 6.838 1.00 28.45 366 LYS A N 1
ATOM 2751 C CA . LYS A 1 365 ? -14.425 143.746 6.643 1.00 27.61 366 LYS A CA 1
ATOM 2752 C C . LYS A 1 365 ? -13.978 143.084 7.943 1.00 27.52 366 LYS A C 1
ATOM 2753 O O . LYS A 1 365 ? -14.048 143.702 9.008 1.00 28.16 366 LYS A O 1
ATOM 2759 N N . SER A 1 366 ? -13.582 141.814 7.861 1.00 26.82 367 SER A N 1
ATOM 2760 C CA . SER A 1 366 ? -13.096 141.073 9.023 1.00 26.31 367 SER A CA 1
ATOM 2761 C C . SER A 1 366 ? -11.703 140.477 8.784 1.00 25.26 367 SER A C 1
ATOM 2762 O O . SER A 1 366 ? -11.292 140.283 7.651 1.00 25.20 367 SER A O 1
ATOM 2765 N N . TYR A 1 367 ? -10.984 140.199 9.861 1.00 24.69 368 TYR A N 1
ATOM 2766 C CA . TYR A 1 367 ? -9.565 139.863 9.779 1.00 24.66 368 TYR A CA 1
ATOM 2767 C C . TYR A 1 367 ? -9.308 138.437 9.321 1.00 24.43 368 TYR A C 1
ATOM 2768 O O . TYR A 1 367 ? -9.936 137.519 9.823 1.00 24.27 368 TYR A O 1
ATOM 2777 N N . GLY A 1 368 ? -8.381 138.270 8.373 1.00 23.57 369 GLY A N 1
ATOM 2778 C CA . GLY A 1 368 ? -7.749 136.991 8.109 1.00 23.04 369 GLY A CA 1
ATOM 2779 C C . GLY A 1 368 ? -8.029 136.388 6.748 1.00 22.63 369 GLY A C 1
ATOM 2780 O O . GLY A 1 368 ? -8.869 136.893 6.001 1.00 22.58 369 GLY A O 1
ATOM 2781 N N . PRO A 1 369 ? -7.328 135.292 6.418 1.00 22.23 370 PRO A N 1
ATOM 2782 C CA . PRO A 1 369 ? -7.583 134.598 5.148 1.00 21.81 370 PRO A CA 1
ATOM 2783 C C . PRO A 1 369 ? -8.956 133.926 5.176 1.00 21.59 370 PRO A C 1
ATOM 2784 O O . PRO A 1 369 ? -9.318 133.313 6.184 1.00 22.06 370 PRO A O 1
ATOM 2788 N N . GLN A 1 370 ? -9.725 134.055 4.108 1.00 21.36 371 GLN A N 1
ATOM 2789 C CA . GLN A 1 370 ? -11.144 133.678 4.166 1.00 21.87 371 GLN A CA 1
ATOM 2790 C C . GLN A 1 370 ? -11.768 133.494 2.789 1.00 22.20 371 GLN A C 1
ATOM 2791 O O . GLN A 1 370 ? -11.200 133.899 1.781 1.00 21.58 371 GLN A O 1
ATOM 2813 N N . PRO A 1 372 ? -12.436 130.648 0.976 1.00 22.10 373 PRO A N 1
ATOM 2814 C CA . PRO A 1 372 ? -11.781 129.743 0.056 1.00 21.94 373 PRO A CA 1
ATOM 2815 C C . PRO A 1 372 ? -12.737 129.190 -0.994 1.00 21.93 373 PRO A C 1
ATOM 2816 O O . PRO A 1 372 ? -13.879 128.874 -0.708 1.00 21.93 373 PRO A O 1
ATOM 2820 N N . ARG A 1 373 ? -12.243 129.073 -2.203 1.00 22.27 374 ARG A N 1
ATOM 2821 C CA . ARG A 1 373 ? -13.021 128.588 -3.305 1.00 23.15 374 ARG A CA 1
ATOM 2822 C C . ARG A 1 373 ? -12.033 128.145 -4.366 1.00 23.02 374 ARG A C 1
ATOM 2823 O O . ARG A 1 373 ? -11.037 128.830 -4.638 1.00 22.71 374 ARG A O 1
ATOM 2831 N N . GLY A 1 374 ? -12.299 126.983 -4.948 1.00 22.71 375 GLY A N 1
ATOM 2832 C CA . GLY A 1 374 ? -11.410 126.345 -5.906 1.00 21.99 375 GLY A CA 1
ATOM 2833 C C . GLY A 1 374 ? -12.189 126.160 -7.196 1.00 22.46 375 GLY A C 1
ATOM 2834 O O . GLY A 1 374 ? -13.207 126.818 -7.422 1.00 22.41 375 GLY A O 1
ATOM 2835 N N . ILE A 1 375 ? -11.731 125.224 -8.012 1.00 22.20 376 ILE A N 1
ATOM 2836 C CA . ILE A 1 375 ? -12.294 124.986 -9.311 1.00 23.00 376 ILE A CA 1
ATOM 2837 C C . ILE A 1 375 ? -13.357 123.889 -9.221 1.00 23.32 376 ILE A C 1
ATOM 2838 O O . ILE A 1 375 ? -13.079 122.785 -8.746 1.00 22.07 376 ILE A O 1
ATOM 2843 N N . GLN A 1 376 ? -14.571 124.212 -9.672 1.00 23.75 377 GLN A N 1
ATOM 2844 C CA . GLN A 1 376 ? -15.629 123.239 -9.767 1.00 24.64 377 GLN A CA 1
ATOM 2845 C C . GLN A 1 376 ? -15.274 122.077 -10.687 1.00 25.28 377 GLN A C 1
ATOM 2846 O O . GLN A 1 376 ? -14.493 122.232 -11.636 1.00 26.26 377 GLN A O 1
ATOM 2852 N N . GLU A 1 377 ? -15.861 120.925 -10.413 1.00 24.95 378 GLU A N 1
ATOM 2853 C CA . GLU A 1 377 ? -15.696 119.771 -11.287 1.00 25.55 378 GLU A CA 1
ATOM 2854 C C . GLU A 1 377 ? -16.232 120.115 -12.663 1.00 25.79 378 GLU A C 1
ATOM 2855 O O . GLU A 1 377 ? -17.370 120.603 -12.785 1.00 26.56 378 GLU A O 1
ATOM 2861 N N . GLY A 1 378 ? -15.424 119.846 -13.681 1.00 25.68 379 GLY A N 1
ATOM 2862 C CA . GLY A 1 378 ? -15.768 120.164 -15.063 1.00 26.63 379 GLY A CA 1
ATOM 2863 C C . GLY A 1 378 ? -15.244 121.511 -15.550 1.00 26.89 379 GLY A C 1
ATOM 2864 O O . GLY A 1 378 ? -15.279 121.768 -16.761 1.00 27.37 379 GLY A O 1
ATOM 2865 N N . ASN A 1 379 ? -14.741 122.355 -14.637 1.00 26.00 380 ASN A N 1
ATOM 2866 C CA . ASN A 1 379 ? -14.207 123.657 -15.006 1.00 26.38 380 ASN A CA 1
ATOM 2867 C C . ASN A 1 379 ? -12.682 123.701 -15.047 1.00 26.46 380 ASN A C 1
ATOM 2868 O O . ASN A 1 379 ? -12.103 124.760 -14.857 1.00 26.13 380 ASN A O 1
ATOM 2873 N N . GLY A 1 380 ? -12.056 122.547 -15.274 1.00 26.86 381 GLY A N 1
ATOM 2874 C CA . GLY A 1 380 ? -10.644 122.444 -15.592 1.00 27.30 381 GLY A CA 1
ATOM 2875 C C . GLY A 1 380 ? -9.777 121.826 -14.527 1.00 27.04 381 GLY A C 1
ATOM 2876 O O . GLY A 1 380 ? -10.047 121.959 -13.336 1.00 27.88 381 GLY A O 1
ATOM 2877 N N . VAL A 1 381 ? -8.710 121.179 -14.969 1.00 27.34 382 VAL A N 1
ATOM 2878 C CA . VAL A 1 381 ? -7.721 120.568 -14.083 1.00 27.31 382 VAL A CA 1
ATOM 2879 C C . VAL A 1 381 ? -6.369 121.211 -14.366 1.00 27.41 382 VAL A C 1
ATOM 2880 O O . VAL A 1 381 ? -5.811 121.024 -15.441 1.00 27.72 382 VAL A O 1
ATOM 2884 N N . PRO A 1 382 ? -5.831 121.966 -13.406 1.00 27.48 383 PRO A N 1
ATOM 2885 C CA . PRO A 1 382 ? -4.552 122.576 -13.701 1.00 27.83 383 PRO A CA 1
ATOM 2886 C C . PRO A 1 382 ? -3.482 121.534 -14.019 1.00 28.09 383 PRO A C 1
ATOM 2887 O O . PRO A 1 382 ? -3.403 120.498 -13.348 1.00 27.94 383 PRO A O 1
ATOM 2891 N N . ALA A 1 383 ? -2.668 121.846 -15.024 1.00 29.07 384 ALA A N 1
ATOM 2892 C CA . ALA A 1 383 ? -1.695 120.920 -15.632 1.00 29.52 384 ALA A CA 1
ATOM 2893 C C . ALA A 1 383 ? -0.681 120.363 -14.650 1.00 28.71 384 ALA A C 1
ATOM 2894 O O . ALA A 1 383 ? -0.248 119.245 -14.825 1.00 28.64 384 ALA A O 1
ATOM 2896 N N . ASP A 1 384 ? -0.309 121.122 -13.620 1.00 28.16 385 ASP A N 1
ATOM 2897 C CA . ASP A 1 384 ? 0.664 120.632 -12.624 1.00 27.34 385 ASP A CA 1
ATOM 2898 C C . ASP A 1 384 ? 0.093 119.548 -11.664 1.00 26.75 385 ASP A C 1
ATOM 2899 O O . ASP A 1 384 ? 0.827 118.963 -10.874 1.00 25.60 385 ASP A O 1
ATOM 2904 N N . GLY A 1 385 ? -1.223 119.313 -11.729 1.00 26.77 386 GLY A N 1
ATOM 2905 C CA . GLY A 1 385 ? -1.888 118.289 -10.926 1.00 25.80 386 GLY A CA 1
ATOM 2906 C C . GLY A 1 385 ? -2.182 118.720 -9.494 1.00 24.80 386 GLY A C 1
ATOM 2907 O O . GLY A 1 385 ? -2.796 117.956 -8.724 1.00 24.96 386 GLY A O 1
ATOM 2908 N N . ASP A 1 386 ? -1.789 119.933 -9.134 1.00 23.68 387 ASP A N 1
ATOM 2909 C CA . ASP A 1 386 ? -1.830 120.357 -7.752 1.00 23.81 387 ASP A CA 1
ATOM 2910 C C . ASP A 1 386 ? -3.169 121.026 -7.431 1.00 23.65 387 ASP A C 1
ATOM 2911 O O . ASP A 1 386 ? -4.012 121.240 -8.326 1.00 23.95 387 ASP A O 1
ATOM 2916 N N . LEU A 1 387 ? -3.335 121.344 -6.145 1.00 23.28 388 LEU A N 1
ATOM 2917 C CA . LEU A 1 387 ? -4.543 121.950 -5.593 1.00 23.45 388 LEU A CA 1
ATOM 2918 C C . LEU A 1 387 ? -4.359 123.455 -5.480 1.00 23.53 388 LEU A C 1
ATOM 2919 O O . LEU A 1 387 ? -3.475 123.911 -4.733 1.00 24.01 388 LEU A O 1
ATOM 2924 N N . TRP A 1 388 ? -5.191 124.212 -6.200 1.00 22.86 389 TRP A N 1
ATOM 2925 C CA . TRP A 1 388 ? -5.131 125.658 -6.188 1.00 22.75 389 TRP A CA 1
ATOM 2926 C C . TRP A 1 388 ? -6.427 126.189 -5.632 1.00 22.58 389 TRP A C 1
ATOM 2927 O O . TRP A 1 388 ? -7.525 125.812 -6.097 1.00 23.04 389 TRP A O 1
ATOM 2938 N N . VAL A 1 389 ? -6.296 127.051 -4.631 1.00 21.91 390 VAL A N 1
ATOM 2939 C CA . VAL A 1 389 ? -7.431 127.609 -3.924 1.00 22.15 390 VAL A CA 1
ATOM 2940 C C . VAL A 1 389 ? -7.271 129.114 -3.849 1.00 21.75 390 VAL A C 1
ATOM 2941 O O . VAL A 1 389 ? -6.221 129.611 -3.426 1.00 20.99 390 VAL A O 1
ATOM 2945 N N . SER A 1 390 ? -8.330 129.813 -4.246 1.00 21.67 391 SER A N 1
ATOM 2946 C CA . SER A 1 390 ? -8.435 131.252 -4.122 1.00 21.51 391 SER A CA 1
ATOM 2947 C C . SER A 1 390 ? -9.065 131.631 -2.776 1.00 21.62 391 SER A C 1
ATOM 2948 O O . SER A 1 390 ? -9.829 130.863 -2.197 1.00 22.12 391 SER A O 1
ATOM 2951 N N . TYR A 1 391 ? -8.716 132.818 -2.286 1.00 21.38 392 TYR A N 1
ATOM 2952 C CA . TYR A 1 391 ? -9.233 133.384 -1.026 1.00 20.91 392 TYR A CA 1
ATOM 2953 C C . TYR A 1 391 ? -8.834 134.875 -0.925 1.00 20.95 392 TYR A C 1
ATOM 2954 O O . TYR A 1 391 ? -7.953 135.328 -1.648 1.00 20.15 392 TYR A O 1
ATOM 2963 N N . SER A 1 392 ? -9.504 135.621 -0.063 1.00 21.04 393 SER A N 1
ATOM 2964 C CA . SER A 1 392 ? -9.109 136.995 0.188 1.00 21.93 393 SER A CA 1
ATOM 2965 C C . SER A 1 392 ? -8.467 137.021 1.552 1.00 21.70 393 SER A C 1
ATOM 2966 O O . SER A 1 392 ? -8.603 136.079 2.334 1.00 21.33 393 SER A O 1
ATOM 2969 N N . VAL A 1 393 ? -7.730 138.080 1.823 1.00 21.68 394 VAL A N 1
ATOM 2970 C CA . VAL A 1 393 ? -7.244 138.320 3.175 1.00 21.54 394 VAL A CA 1
ATOM 2971 C C . VAL A 1 393 ? -7.818 139.650 3.601 1.00 21.88 394 VAL A C 1
ATOM 2972 O O . VAL A 1 393 ? -7.623 140.657 2.910 1.00 22.41 394 VAL A O 1
ATOM 2976 N N . ASN A 1 394 ? -8.519 139.641 4.737 1.00 21.69 395 ASN A N 1
ATOM 2977 C CA . ASN A 1 394 ? -9.196 140.828 5.297 1.00 22.01 395 ASN A CA 1
ATOM 2978 C C . ASN A 1 394 ? -10.281 141.426 4.411 1.00 22.36 395 ASN A C 1
ATOM 2979 O O . ASN A 1 394 ? -10.665 142.567 4.626 1.00 22.87 395 ASN A O 1
ATOM 2984 N N . LYS A 1 395 ? -10.779 140.694 3.415 1.00 22.75 396 LYS A N 1
ATOM 2985 C CA . LYS A 1 395 ? -11.614 141.305 2.349 1.00 23.13 396 LYS A CA 1
ATOM 2986 C C . LYS A 1 395 ? -10.938 142.537 1.740 1.00 22.83 396 LYS A C 1
ATOM 2987 O O . LYS A 1 395 ? -11.595 143.533 1.412 1.00 22.71 396 LYS A O 1
ATOM 2993 N N . GLU A 1 396 ? -9.627 142.436 1.550 1.00 22.58 397 GLU A N 1
ATOM 2994 C CA . GLU A 1 396 ? -8.806 143.581 1.113 1.00 22.98 397 GLU A CA 1
ATOM 2995 C C . GLU A 1 396 ? -7.821 143.207 0.014 1.00 22.74 397 GLU A C 1
ATOM 2996 O O . GLU A 1 396 ? -7.731 143.882 -1.013 1.00 22.77 397 GLU A O 1
ATOM 3002 N N . ASP A 1 397 ? -7.042 142.163 0.272 1.00 22.62 398 ASP A N 1
ATOM 3003 C CA . ASP A 1 397 ? -6.038 141.680 -0.665 1.00 22.79 398 ASP A CA 1
ATOM 3004 C C . ASP A 1 397 ? -6.488 140.317 -1.221 1.00 22.50 398 ASP A C 1
ATOM 3005 O O . ASP A 1 397 ? -7.019 139.505 -0.481 1.00 22.17 398 ASP A O 1
ATOM 3018 N N . TRP A 1 399 ? -5.581 136.682 -2.894 1.00 21.59 400 TRP A N 1
ATOM 3019 C CA . TRP A 1 399 ? -4.514 135.689 -2.837 1.00 21.57 400 TRP A CA 1
ATOM 3020 C C . TRP A 1 399 ? -4.908 134.391 -3.564 1.00 21.64 400 TRP A C 1
ATOM 3021 O O . TRP A 1 399 ? -6.100 134.110 -3.801 1.00 21.17 400 TRP A O 1
ATOM 3032 N N . ILE A 1 400 ? -3.890 133.601 -3.879 1.00 21.88 401 ILE A N 1
ATOM 3033 C CA . ILE A 1 400 ? -4.070 132.204 -4.279 1.00 22.54 401 ILE A CA 1
ATOM 3034 C C . ILE A 1 400 ? -3.030 131.340 -3.530 1.00 22.29 401 ILE A C 1
ATOM 3035 O O . ILE A 1 400 ? -1.981 131.825 -3.160 1.00 21.73 401 ILE A O 1
ATOM 3040 N N . SER A 1 401 ? -3.351 130.080 -3.275 1.00 22.78 402 SER A N 1
ATOM 3041 C CA . SER A 1 401 ? -2.374 129.147 -2.729 1.00 23.38 402 SER A CA 1
ATOM 3042 C C . SER A 1 401 ? -2.320 127.919 -3.596 1.00 23.64 402 SER A C 1
ATOM 3043 O O . SER A 1 401 ? -3.343 127.398 -4.025 1.00 23.12 402 SER A O 1
ATOM 3046 N N . ARG A 1 402 ? -1.101 127.482 -3.867 1.00 24.55 403 ARG A N 1
ATOM 3047 C CA . ARG A 1 402 ? -0.849 126.217 -4.528 1.00 25.49 403 ARG A CA 1
ATOM 3048 C C . ARG A 1 402 ? -0.435 125.203 -3.460 1.00 24.35 403 ARG A C 1
ATOM 3049 O O . ARG A 1 402 ? 0.493 125.446 -2.707 1.00 24.17 403 ARG A O 1
ATOM 3057 N N . ILE A 1 403 ? -1.109 124.067 -3.442 1.00 23.82 404 ILE A N 1
ATOM 3058 C CA . ILE A 1 403 ? -0.820 122.980 -2.508 1.00 24.03 404 ILE A CA 1
ATOM 3059 C C . ILE A 1 403 ? -0.424 121.740 -3.326 1.00 24.21 404 ILE A C 1
ATOM 3060 O O . ILE A 1 403 ? -1.242 121.236 -4.099 1.00 24.43 404 ILE A O 1
ATOM 3065 N N . PRO A 1 404 ? 0.841 121.276 -3.190 1.00 24.39 405 PRO A N 1
ATOM 3066 C CA . PRO A 1 404 ? 1.260 120.102 -3.982 1.00 25.15 405 PRO A CA 1
ATOM 3067 C C . PRO A 1 404 ? 0.476 118.834 -3.663 1.00 24.55 405 PRO A C 1
ATOM 3068 O O . PRO A 1 404 ? 0.123 118.615 -2.517 1.00 24.41 405 PRO A O 1
ATOM 3072 N N . VAL A 1 405 ? 0.182 118.071 -4.712 1.00 24.36 406 VAL A N 1
ATOM 3073 C CA . VAL A 1 405 ? -0.573 116.827 -4.659 1.00 24.54 406 VAL A CA 1
ATOM 3074 C C . VAL A 1 405 ? 0.309 115.751 -5.309 1.00 24.47 406 VAL A C 1
ATOM 3075 O O . VAL A 1 405 ? 0.949 116.010 -6.344 1.00 23.21 406 VAL A O 1
ATOM 3079 N N . PRO A 1 406 ? 0.408 114.563 -4.699 1.00 24.98 407 PRO A N 1
ATOM 3080 C CA . PRO A 1 406 ? -0.237 114.207 -3.414 1.00 24.57 407 PRO A CA 1
ATOM 3081 C C . PRO A 1 406 ? 0.207 115.065 -2.233 1.00 23.45 407 PRO A C 1
ATOM 3082 O O . PRO A 1 406 ? 1.363 115.469 -2.162 1.00 22.18 407 PRO A O 1
ATOM 3086 N N . VAL A 1 407 ? -0.722 115.334 -1.318 1.00 23.92 408 VAL A N 1
ATOM 3087 C CA . VAL A 1 407 ? -0.454 116.255 -0.215 1.00 24.27 408 VAL A CA 1
ATOM 3088 C C . VAL A 1 407 ? 0.417 115.557 0.823 1.00 24.74 408 VAL A C 1
ATOM 3089 O O . VAL A 1 407 ? 0.015 114.566 1.355 1.00 25.17 408 VAL A O 1
ATOM 3093 N N . GLN A 1 408 ? 1.614 116.063 1.068 1.00 26.11 409 GLN A N 1
ATOM 3094 C CA . GLN A 1 408 ? 2.572 115.473 2.009 1.00 27.93 409 GLN A CA 1
ATOM 3095 C C . GLN A 1 408 ? 2.547 116.292 3.299 1.00 26.85 409 GLN A C 1
ATOM 3096 O O . GLN A 1 408 ? 2.650 117.492 3.231 1.00 26.05 409 GLN A O 1
ATOM 3102 N N . ILE A 1 409 ? 2.449 115.638 4.452 1.00 26.94 410 ILE A N 1
ATOM 3103 C CA . ILE A 1 409 ? 2.519 116.302 5.746 1.00 28.33 410 ILE A CA 1
ATOM 3104 C C . ILE A 1 409 ? 3.980 116.518 6.181 1.00 28.29 410 ILE A C 1
ATOM 3105 O O . ILE A 1 409 ? 4.357 117.625 6.570 1.00 29.85 410 ILE A O 1
ATOM 3110 N N . ASN A 1 410 ? 4.786 115.464 6.160 1.00 27.24 411 ASN A N 1
ATOM 3111 C CA . ASN A 1 410 ? 6.159 115.543 6.654 1.00 27.00 411 ASN A CA 1
ATOM 3112 C C . ASN A 1 410 ? 7.142 115.427 5.537 1.00 25.11 411 ASN A C 1
ATOM 3113 O O . ASN A 1 410 ? 6.845 114.861 4.505 1.00 25.44 411 ASN A O 1
ATOM 3118 N N . ALA A 1 411 ? 8.325 115.968 5.757 1.00 24.23 412 ALA A N 1
ATOM 3119 C CA . ALA A 1 411 ? 9.396 115.852 4.807 1.00 24.10 412 ALA A CA 1
ATOM 3120 C C . ALA A 1 411 ? 10.032 114.471 5.034 1.00 23.74 412 ALA A C 1
ATOM 3121 O O . ALA A 1 411 ? 10.244 114.075 6.185 1.00 24.89 412 ALA A O 1
ATOM 3123 N N . SER A 1 412 ? 10.311 113.752 3.955 1.00 22.51 413 SER A N 1
ATOM 3124 C CA . SER A 1 412 ? 10.891 112.420 4.030 1.00 22.30 413 SER A CA 1
ATOM 3125 C C . SER A 1 412 ? 12.422 112.429 3.889 1.00 22.38 413 SER A C 1
ATOM 3126 O O . SER A 1 412 ? 13.068 111.397 4.064 1.00 22.36 413 SER A O 1
ATOM 3129 N N . ALA A 1 413 ? 12.981 113.588 3.563 1.00 21.95 414 ALA A N 1
ATOM 3130 C CA . ALA A 1 413 ? 14.398 113.768 3.447 1.00 22.28 414 ALA A CA 1
ATOM 3131 C C . ALA A 1 413 ? 14.809 115.154 3.928 1.00 22.61 414 ALA A C 1
ATOM 3132 O O . ALA A 1 413 ? 14.060 116.121 3.802 1.00 21.51 414 ALA A O 1
ATOM 3134 N N . HIS A 1 414 ? 16.038 115.215 4.430 1.00 23.19 415 HIS A N 1
ATOM 3135 C CA . HIS A 1 414 ? 16.692 116.452 4.782 1.00 23.57 415 HIS A CA 1
ATOM 3136 C C . HIS A 1 414 ? 16.981 117.294 3.552 1.00 24.04 415 HIS A C 1
ATOM 3137 O O . HIS A 1 414 ? 16.984 116.809 2.423 1.00 24.89 415 HIS A O 1
ATOM 3144 N N . ALA A 1 415 ? 17.238 118.565 3.812 1.00 23.82 416 ALA A N 1
ATOM 3145 C CA . ALA A 1 415 ? 17.509 119.540 2.791 1.00 23.62 416 ALA A CA 1
ATOM 3146 C C . ALA A 1 415 ? 18.920 119.355 2.259 1.00 24.33 416 ALA A C 1
ATOM 3147 O O . ALA A 1 415 ? 19.870 119.126 3.007 1.00 22.61 416 ALA A O 1
ATOM 3149 N N . ASP A 1 416 ? 19.034 119.483 0.947 1.00 25.69 417 ASP A N 1
ATOM 3150 C CA . ASP A 1 416 ? 20.316 119.643 0.299 1.00 27.64 417 ASP A CA 1
ATOM 3151 C C . ASP A 1 416 ? 20.016 120.309 -1.041 1.00 28.12 417 ASP A C 1
ATOM 3152 O O . ASP A 1 416 ? 19.921 119.647 -2.063 1.00 29.94 417 ASP A O 1
ATOM 3157 N N . ASP A 1 417 ? 19.855 121.627 -1.000 1.00 28.05 418 ASP A N 1
ATOM 3158 C CA . ASP A 1 417 ? 19.147 122.369 -2.013 1.00 27.84 418 ASP A CA 1
ATOM 3159 C C . ASP A 1 417 ? 20.115 123.283 -2.720 1.00 28.73 418 ASP A C 1
ATOM 3160 O O . ASP A 1 417 ? 20.833 124.060 -2.089 1.00 29.01 418 ASP A O 1
ATOM 3165 N N . ASP A 1 418 ? 20.138 123.158 -4.040 1.00 29.01 419 ASP A N 1
ATOM 3166 C CA . ASP A 1 418 ? 20.898 124.021 -4.924 1.00 29.44 419 ASP A CA 1
ATOM 3167 C C . ASP A 1 418 ? 19.858 124.731 -5.792 1.00 28.63 419 ASP A C 1
ATOM 3168 O O . ASP A 1 418 ? 19.263 124.121 -6.673 1.00 28.36 419 ASP A O 1
ATOM 3173 N N . PHE A 1 419 ? 19.643 126.016 -5.523 1.00 28.39 420 PHE A N 1
ATOM 3174 C CA . PHE A 1 419 ? 18.570 126.777 -6.185 1.00 28.71 420 PHE A CA 1
ATOM 3175 C C . PHE A 1 419 ? 18.834 127.064 -7.668 1.00 30.32 420 PHE A C 1
ATOM 3176 O O . PHE A 1 419 ? 17.898 127.342 -8.402 1.00 30.04 420 PHE A O 1
ATOM 3184 N N . SER A 1 420 ? 20.096 126.967 -8.100 1.00 32.03 421 SER A N 1
ATOM 3185 C CA . SER A 1 420 ? 20.477 127.136 -9.518 1.00 33.75 421 SER A CA 1
ATOM 3186 C C . SER A 1 420 ? 19.878 126.029 -10.378 1.00 35.39 421 SER A C 1
ATOM 3187 O O . SER A 1 420 ? 19.709 126.197 -11.576 1.00 36.39 421 SER A O 1
ATOM 3190 N N . LYS A 1 421 ? 19.540 124.909 -9.758 1.00 37.16 422 LYS A N 1
ATOM 3191 C CA . LYS A 1 421 ? 18.854 123.830 -10.461 1.00 39.68 422 LYS A CA 1
ATOM 3192 C C . LYS A 1 421 ? 17.374 124.108 -10.735 1.00 39.03 422 LYS A C 1
ATOM 3193 O O . LYS A 1 421 ? 16.726 123.306 -11.415 1.00 39.70 422 LYS A O 1
ATOM 3199 N N . SER A 1 422 ? 16.835 125.209 -10.204 1.00 38.25 423 SER A N 1
ATOM 3200 C CA . SER A 1 422 ? 15.429 125.563 -10.397 1.00 37.14 423 SER A CA 1
ATOM 3201 C C . SER A 1 422 ? 15.344 126.823 -11.219 1.00 37.33 423 SER A C 1
ATOM 3202 O O . SER A 1 422 ? 16.036 127.797 -10.934 1.00 39.31 423 SER A O 1
ATOM 3205 N N . GLY A 1 423 ? 14.521 126.796 -12.259 1.00 36.85 424 GLY A N 1
ATOM 3206 C CA . GLY A 1 423 ? 14.338 127.945 -13.146 1.00 36.95 424 GLY A CA 1
ATOM 3207 C C . GLY A 1 423 ? 13.383 128.989 -12.612 1.00 36.43 424 GLY A C 1
ATOM 3208 O O . GLY A 1 423 ? 13.488 130.145 -12.978 1.00 37.82 424 GLY A O 1
ATOM 3209 N N . SER A 1 424 ? 12.456 128.585 -11.745 1.00 35.28 425 SER A N 1
ATOM 3210 C CA . SER A 1 424 ? 11.444 129.489 -11.171 1.00 34.44 425 SER A CA 1
ATOM 3211 C C . SER A 1 424 ? 10.972 128.910 -9.833 1.00 33.22 425 SER A C 1
ATOM 3212 O O . SER A 1 424 ? 11.230 127.726 -9.538 1.00 31.45 425 SER A O 1
ATOM 3215 N N . ILE A 1 425 ? 10.280 129.734 -9.034 1.00 32.54 426 ILE A N 1
ATOM 3216 C CA . ILE A 1 425 ? 9.817 129.284 -7.714 1.00 31.62 426 ILE A CA 1
ATOM 3217 C C . ILE A 1 425 ? 8.803 128.144 -7.780 1.00 30.29 426 ILE A C 1
ATOM 3218 O O . ILE A 1 425 ? 8.753 127.328 -6.857 1.00 27.96 426 ILE A O 1
ATOM 3223 N N . ALA A 1 426 ? 8.045 128.057 -8.878 1.00 29.37 427 ALA A N 1
ATOM 3224 C CA . ALA A 1 426 ? 7.168 126.917 -9.120 1.00 29.51 427 ALA A CA 1
ATOM 3225 C C . ALA A 1 426 ? 7.891 125.583 -8.997 1.00 30.02 427 ALA A C 1
ATOM 3226 O O . ALA A 1 426 ? 7.241 124.577 -8.742 1.00 29.95 427 ALA A O 1
ATOM 3228 N N . GLU A 1 427 ? 9.210 125.554 -9.209 1.00 30.94 428 GLU A N 1
ATOM 3229 C CA . GLU A 1 427 ? 9.992 124.320 -9.064 1.00 31.67 428 GLU A CA 1
ATOM 3230 C C . GLU A 1 427 ? 10.528 124.069 -7.650 1.00 30.32 428 GLU A C 1
ATOM 3231 O O . GLU A 1 427 ? 11.158 123.030 -7.401 1.00 29.87 428 GLU A O 1
ATOM 3237 N N . LEU A 1 428 ? 10.286 124.995 -6.724 1.00 29.61 429 LEU A N 1
ATOM 3238 C CA . LEU A 1 428 ? 10.642 124.792 -5.320 1.00 29.56 429 LEU A CA 1
ATOM 3239 C C . LEU A 1 428 ? 9.559 124.015 -4.576 1.00 29.35 429 LEU A C 1
ATOM 3240 O O . LEU A 1 428 ? 8.897 124.523 -3.664 1.00 28.88 429 LEU A O 1
ATOM 3245 N N . THR A 1 429 ? 9.464 122.744 -4.959 1.00 29.60 430 THR A N 1
ATOM 3246 C CA . THR A 1 429 ? 8.490 121.765 -4.453 1.00 29.67 430 THR A CA 1
ATOM 3247 C C . THR A 1 429 ? 8.648 121.469 -2.954 1.00 27.42 430 THR A C 1
ATOM 3248 O O . THR A 1 429 ? 7.689 121.110 -2.291 1.00 27.31 430 THR A O 1
ATOM 3252 N N . ASN A 1 430 ? 9.861 121.601 -2.443 1.00 26.42 431 ASN A N 1
ATOM 3253 C CA . ASN A 1 430 ? 10.166 121.346 -1.043 1.00 25.95 431 ASN A CA 1
ATOM 3254 C C . ASN A 1 430 ? 10.187 122.602 -0.152 1.00 24.64 431 ASN A C 1
ATOM 3255 O O . ASN A 1 430 ? 10.535 122.493 1.035 1.00 24.57 431 ASN A O 1
ATOM 3260 N N . TRP A 1 431 ? 9.836 123.767 -0.703 1.00 23.25 432 TRP A N 1
ATOM 3261 C CA . TRP A 1 431 ? 9.837 125.016 0.064 1.00 22.89 432 TRP A CA 1
ATOM 3262 C C . TRP A 1 431 ? 8.439 125.561 0.201 1.00 22.78 432 TRP A C 1
ATOM 3263 O O . TRP A 1 431 ? 7.673 125.528 -0.740 1.00 23.06 432 TRP A O 1
ATOM 3274 N N . ASN A 1 432 ? 8.106 125.999 1.407 1.00 22.68 433 ASN A N 1
ATOM 3275 C CA . ASN A 1 432 ? 6.883 126.747 1.669 1.00 23.06 433 ASN A CA 1
ATOM 3276 C C . ASN A 1 432 ? 7.199 128.221 1.491 1.00 23.66 433 ASN A C 1
ATOM 3277 O O . ASN A 1 432 ? 8.214 128.692 1.979 1.00 24.54 433 ASN A O 1
ATOM 3282 N N . ILE A 1 433 ? 6.371 128.915 0.721 1.00 23.31 434 ILE A N 1
ATOM 3283 C CA . ILE A 1 433 ? 6.664 130.256 0.270 1.00 23.12 434 ILE A CA 1
ATOM 3284 C C . ILE A 1 433 ? 5.433 131.139 0.526 1.00 22.70 434 ILE A C 1
ATOM 3285 O O . ILE A 1 433 ? 4.302 130.772 0.205 1.00 22.42 434 ILE A O 1
ATOM 3290 N N . TYR A 1 434 ? 5.696 132.301 1.116 1.00 22.30 435 TYR A N 1
ATOM 3291 C CA . TYR A 1 434 ? 4.725 133.342 1.385 1.00 21.72 435 TYR A CA 1
ATOM 3292 C C . TYR A 1 434 ? 5.243 134.577 0.660 1.00 21.85 435 TYR A C 1
ATOM 3293 O O . TYR A 1 434 ? 6.286 135.109 1.035 1.00 21.91 435 TYR A O 1
ATOM 3302 N N . SER A 1 435 ? 4.527 135.021 -0.378 1.00 21.70 436 SER A N 1
ATOM 3303 C CA . SER A 1 435 ? 5.046 136.001 -1.326 1.00 21.88 436 SER A CA 1
ATOM 3304 C C . SER A 1 435 ? 4.027 137.126 -1.627 1.00 22.04 436 SER A C 1
ATOM 3305 O O . SER A 1 435 ? 3.264 137.048 -2.596 1.00 22.15 436 SER A O 1
ATOM 3308 N N . PRO A 1 436 ? 3.988 138.159 -0.752 1.00 22.17 437 PRO A N 1
ATOM 3309 C CA . PRO A 1 436 ? 3.191 139.368 -1.021 1.00 22.77 437 PRO A CA 1
ATOM 3310 C C . PRO A 1 436 ? 3.759 140.141 -2.199 1.00 22.81 437 PRO A C 1
ATOM 3311 O O . PRO A 1 436 ? 4.944 140.031 -2.477 1.00 22.37 437 PRO A O 1
ATOM 3315 N N . VAL A 1 437 ? 2.914 140.906 -2.885 1.00 23.84 438 VAL A N 1
ATOM 3316 C CA . VAL A 1 437 ? 3.326 141.649 -4.103 1.00 24.27 438 VAL A CA 1
ATOM 3317 C C . VAL A 1 437 ? 4.517 142.575 -3.796 1.00 24.59 438 VAL A C 1
ATOM 3318 O O . VAL A 1 437 ? 5.451 142.663 -4.594 1.00 25.14 438 VAL A O 1
ATOM 3322 N N . TRP A 1 438 ? 4.477 143.234 -2.638 1.00 24.77 439 TRP A N 1
ATOM 3323 C CA . TRP A 1 438 ? 5.526 144.179 -2.218 1.00 25.68 439 TRP A CA 1
ATOM 3324 C C . TRP A 1 438 ? 6.600 143.570 -1.311 1.00 25.53 439 TRP A C 1
ATOM 3325 O O . TRP A 1 438 ? 7.479 144.285 -0.825 1.00 25.35 439 TRP A O 1
ATOM 3336 N N . ALA A 1 439 ? 6.535 142.253 -1.095 1.00 24.89 440 ALA A N 1
ATOM 3337 C CA . ALA A 1 439 ? 7.601 141.528 -0.435 1.00 24.65 440 ALA A CA 1
ATOM 3338 C C . ALA A 1 439 ? 7.810 140.168 -1.122 1.00 24.53 440 ALA A C 1
ATOM 3339 O O . ALA A 1 439 ? 7.693 139.118 -0.472 1.00 23.59 440 ALA A O 1
ATOM 3341 N N . PRO A 1 440 ? 8.147 140.188 -2.424 1.00 24.99 441 PRO A N 1
ATOM 3342 C CA . PRO A 1 440 ? 8.114 138.965 -3.221 1.00 24.91 441 PRO A CA 1
ATOM 3343 C C . PRO A 1 440 ? 9.301 138.056 -2.985 1.00 24.95 441 PRO A C 1
ATOM 3344 O O . PRO A 1 440 ? 10.386 138.518 -2.606 1.00 25.72 441 PRO A O 1
ATOM 3348 N N . VAL A 1 441 ? 9.077 136.765 -3.185 1.00 24.43 442 VAL A N 1
ATOM 3349 C CA . VAL A 1 441 ? 10.128 135.777 -3.146 1.00 24.28 442 VAL A CA 1
ATOM 3350 C C . VAL A 1 441 ? 10.448 135.360 -4.582 1.00 24.60 442 VAL A C 1
ATOM 3351 O O . VAL A 1 441 ? 9.540 135.157 -5.364 1.00 24.44 442 VAL A O 1
ATOM 3355 N N . SER A 1 442 ? 11.727 135.225 -4.920 1.00 25.11 443 SER A N 1
ATOM 3356 C CA . SER A 1 442 ? 12.118 134.903 -6.281 1.00 26.39 443 SER A CA 1
ATOM 3357 C C . SER A 1 442 ? 13.452 134.193 -6.296 1.00 26.88 443 SER A C 1
ATOM 3358 O O . SER A 1 442 ? 14.130 134.153 -5.284 1.00 27.31 443 SER A O 1
ATOM 3361 N N . LEU A 1 443 ? 13.830 133.672 -7.463 1.00 27.41 444 LEU A N 1
ATOM 3362 C CA . LEU A 1 443 ? 15.153 133.091 -7.669 1.00 28.41 444 LEU A CA 1
ATOM 3363 C C . LEU A 1 443 ? 16.074 134.036 -8.428 1.00 29.18 444 LEU A C 1
ATOM 3364 O O . LEU A 1 443 ? 15.637 134.812 -9.274 1.00 29.94 444 LEU A O 1
ATOM 3369 N N . GLU A 1 444 ? 17.351 133.961 -8.101 1.00 29.76 445 GLU A N 1
ATOM 3370 C CA . GLU A 1 444 ? 18.382 134.701 -8.792 1.00 30.90 445 GLU A CA 1
ATOM 3371 C C . GLU A 1 444 ? 19.610 133.799 -8.838 1.00 31.16 445 GLU A C 1
ATOM 3372 O O . GLU A 1 444 ? 20.516 133.891 -8.005 1.00 29.74 445 GLU A O 1
ATOM 3378 N N . GLY A 1 445 ? 19.612 132.911 -9.830 1.00 32.25 446 GLY A N 1
ATOM 3379 C CA . GLY A 1 445 ? 20.675 131.923 -9.991 1.00 33.29 446 GLY A CA 1
ATOM 3380 C C . GLY A 1 445 ? 20.735 130.986 -8.796 1.00 32.93 446 GLY A C 1
ATOM 3381 O O . GLY A 1 445 ? 19.756 130.294 -8.498 1.00 32.50 446 GLY A O 1
ATOM 3382 N N . GLU A 1 446 ? 21.861 131.026 -8.084 1.00 34.05 447 GLU A N 1
ATOM 3383 C CA . GLU A 1 446 ? 22.119 130.155 -6.922 1.00 34.33 447 GLU A CA 1
ATOM 3384 C C . GLU A 1 446 ? 21.300 130.602 -5.685 1.00 31.10 447 GLU A C 1
ATOM 3385 O O . GLU A 1 446 ? 21.226 129.873 -4.698 1.00 29.60 447 GLU A O 1
ATOM 3391 N N . TRP A 1 447 ? 20.720 131.802 -5.742 1.00 29.31 448 TRP A N 1
ATOM 3392 C CA . TRP A 1 447 ? 20.092 132.435 -4.598 1.00 28.28 448 TRP A CA 1
ATOM 3393 C C . TRP A 1 447 ? 18.553 132.351 -4.597 1.00 27.05 448 TRP A C 1
ATOM 3394 O O . TRP A 1 447 ? 17.886 132.671 -5.601 1.00 26.68 448 TRP A O 1
ATOM 3405 N N . LEU A 1 448 ? 18.010 131.953 -3.454 1.00 25.83 449 LEU A N 1
ATOM 3406 C CA . LEU A 1 448 ? 16.611 132.208 -3.128 1.00 25.43 449 LEU A CA 1
ATOM 3407 C C . LEU A 1 448 ? 16.559 133.607 -2.522 1.00 25.65 449 LEU A C 1
ATOM 3408 O O . LEU A 1 448 ? 17.214 133.853 -1.507 1.00 25.61 449 LEU A O 1
ATOM 3413 N N . LYS A 1 449 ? 15.817 134.519 -3.150 1.00 25.80 450 LYS A N 1
ATOM 3414 C CA . LYS A 1 449 ? 15.827 135.939 -2.755 1.00 26.36 450 LYS A CA 1
ATOM 3415 C C . LYS A 1 449 ? 14.520 136.320 -2.097 1.00 25.62 450 LYS A C 1
ATOM 3416 O O . LYS A 1 449 ? 13.456 135.966 -2.579 1.00 24.22 450 LYS A O 1
ATOM 3422 N N . LEU A 1 450 ? 14.643 137.048 -0.989 1.00 25.72 451 LEU A N 1
ATOM 3423 C CA . LEU A 1 450 ? 13.542 137.638 -0.289 1.00 25.63 451 LEU A CA 1
ATOM 3424 C C . LEU A 1 450 ? 13.686 139.150 -0.433 1.00 26.18 451 LEU A C 1
ATOM 3425 O O . LEU A 1 450 ? 14.712 139.702 -0.043 1.00 25.76 451 LEU A O 1
ATOM 3430 N N . GLN A 1 451 ? 12.668 139.807 -0.989 1.00 26.46 452 GLN A N 1
ATOM 3431 C CA . GLN A 1 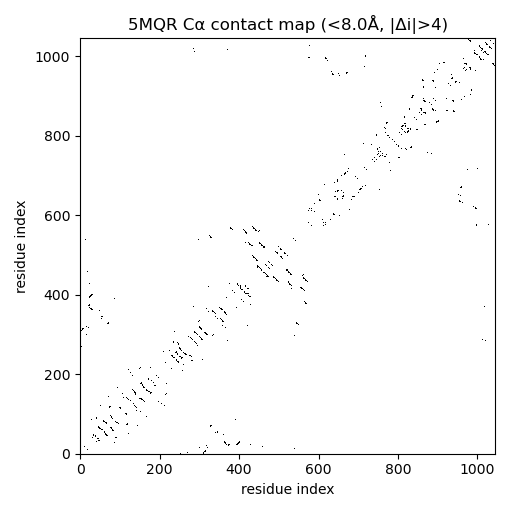451 ? 12.614 141.267 -1.059 1.00 27.26 452 GLN A CA 1
ATOM 3432 C C . GLN A 1 451 ? 11.447 141.769 -0.211 1.00 27.17 452 GLN A C 1
ATOM 3433 O O . GLN A 1 451 ? 10.491 141.042 -0.005 1.00 26.26 452 GLN A O 1
ATOM 3439 N N . ASP A 1 452 ? 11.570 142.994 0.314 1.00 27.52 453 ASP A N 1
ATOM 3440 C CA . ASP A 1 452 ? 10.585 143.590 1.206 1.00 27.62 453 ASP A CA 1
ATOM 3441 C C . ASP A 1 452 ? 10.602 145.143 1.126 1.00 28.63 453 ASP A C 1
ATOM 3442 O O . ASP A 1 452 ? 11.539 145.801 1.625 1.00 28.45 453 ASP A O 1
ATOM 3447 N N . LYS A 1 453 ? 9.562 145.702 0.509 1.00 28.31 454 LYS A N 1
ATOM 3448 C CA . LYS A 1 453 ? 9.316 147.139 0.558 1.00 29.80 454 LYS A CA 1
ATOM 3449 C C . LYS A 1 453 ? 7.943 147.429 1.129 1.00 28.50 454 LYS A C 1
ATOM 3450 O O . LYS A 1 453 ? 7.427 148.522 0.945 1.00 28.23 454 LYS A O 1
ATOM 3456 N N . ASP A 1 454 ? 7.383 146.471 1.858 1.00 27.56 455 ASP A N 1
ATOM 3457 C CA . ASP A 1 454 ? 6.021 146.565 2.331 1.00 27.20 455 ASP A CA 1
ATOM 3458 C C . ASP A 1 454 ? 6.064 146.895 3.803 1.00 26.80 455 ASP A C 1
ATOM 3459 O O . ASP A 1 454 ? 6.527 146.079 4.580 1.00 26.55 455 ASP A O 1
ATOM 3464 N N . PRO A 1 455 ? 5.523 148.060 4.211 1.00 27.11 456 PRO A N 1
ATOM 3465 C CA . PRO A 1 455 ? 5.480 148.383 5.643 1.00 27.14 456 PRO A CA 1
ATOM 3466 C C . PRO A 1 455 ? 4.567 147.521 6.471 1.00 26.59 456 PRO A C 1
ATOM 3467 O O . PRO A 1 455 ? 4.639 147.584 7.699 1.00 25.72 456 PRO A O 1
ATOM 3471 N N . PHE A 1 456 ? 3.686 146.777 5.807 1.00 26.45 457 PHE A N 1
ATOM 3472 C CA . PHE A 1 456 ? 2.661 146.009 6.474 1.00 26.72 457 PHE A CA 1
ATOM 3473 C C . PHE A 1 456 ? 2.774 144.493 6.277 1.00 26.53 457 PHE A C 1
ATOM 3474 O O . PHE A 1 456 ? 1.911 143.760 6.709 1.00 27.79 457 PHE A O 1
ATOM 3482 N N . ASP A 1 457 ? 3.830 144.011 5.653 1.00 26.31 458 ASP A N 1
ATOM 3483 C CA . ASP A 1 457 ? 3.981 142.575 5.430 1.00 25.63 458 ASP A CA 1
ATOM 3484 C C . ASP A 1 457 ? 5.458 142.267 5.203 1.00 25.08 458 ASP A C 1
ATOM 3485 O O . ASP A 1 457 ? 6.288 143.184 5.211 1.00 25.94 458 ASP A O 1
ATOM 3490 N N . TYR A 1 458 ? 5.776 140.985 5.017 1.00 24.12 459 TYR A N 1
ATOM 3491 C CA . TYR A 1 458 ? 7.138 140.542 4.816 1.00 23.98 459 TYR A CA 1
ATOM 3492 C C . TYR A 1 458 ? 7.169 139.344 3.894 1.00 23.65 459 TYR A C 1
ATOM 3493 O O . TYR A 1 458 ? 6.121 138.727 3.649 1.00 23.19 459 TYR A O 1
ATOM 3502 N N . ALA A 1 459 ? 8.371 139.050 3.390 1.00 23.81 460 ALA A N 1
ATOM 3503 C CA . ALA A 1 459 ? 8.645 137.833 2.616 1.00 24.16 460 ALA A CA 1
ATOM 3504 C C . ALA A 1 459 ? 8.960 136.745 3.616 1.00 24.19 460 ALA A C 1
ATOM 3505 O O . ALA A 1 459 ? 9.537 137.011 4.656 1.00 23.86 460 ALA A O 1
ATOM 3507 N N . LYS A 1 460 ? 8.568 135.521 3.310 1.00 25.32 461 LYS A N 1
ATOM 3508 C CA . LYS A 1 460 ? 8.837 134.416 4.207 1.00 26.14 461 LYS A CA 1
ATOM 3509 C C . LYS A 1 460 ? 8.926 133.107 3.443 1.00 25.95 461 LYS A C 1
ATOM 3510 O O . LYS A 1 460 ? 8.042 132.807 2.628 1.00 25.79 461 LYS A O 1
ATOM 3516 N N . VAL A 1 461 ? 9.994 132.345 3.721 1.00 25.37 462 VAL A N 1
ATOM 3517 C CA . VAL A 1 461 ? 10.180 130.978 3.232 1.00 24.87 462 VAL A CA 1
ATOM 3518 C C . VAL A 1 461 ? 10.387 130.039 4.438 1.00 25.37 462 VAL A C 1
ATOM 3519 O O . VAL A 1 461 ? 10.973 130.456 5.435 1.00 24.78 462 VAL A O 1
ATOM 3523 N N . GLU A 1 462 ? 9.849 128.814 4.362 1.00 26.00 463 GLU A N 1
ATOM 3524 C CA . GLU A 1 462 ? 9.996 127.784 5.390 1.00 26.55 463 GLU A CA 1
ATOM 3525 C C . GLU A 1 462 ? 10.477 126.508 4.696 1.00 25.93 463 GLU A C 1
ATOM 3526 O O . GLU A 1 462 ? 9.881 126.077 3.705 1.00 24.84 463 GLU A O 1
ATOM 3532 N N . ARG A 1 463 ? 11.530 125.896 5.231 1.00 25.33 464 ARG A N 1
ATOM 3533 C CA . ARG A 1 463 ? 11.977 124.571 4.774 1.00 25.17 464 ARG A CA 1
ATOM 3534 C C . ARG A 1 463 ? 11.570 123.533 5.817 1.00 24.39 464 ARG A C 1
ATOM 3535 O O . ARG A 1 463 ? 12.131 123.486 6.920 1.00 23.60 464 ARG A O 1
ATOM 3543 N N . LYS A 1 464 ? 10.565 122.733 5.485 1.00 24.08 465 LYS A N 1
ATOM 3544 C CA . LYS A 1 464 ? 10.200 121.614 6.335 1.00 24.42 465 LYS A CA 1
ATOM 3545 C C . LYS A 1 464 ? 11.201 120.450 6.154 1.00 23.48 465 LYS A C 1
ATOM 3546 O O . LYS A 1 464 ? 11.587 120.122 5.040 1.00 23.30 465 LYS A O 1
ATOM 3552 N N . ILE A 1 465 ? 11.647 119.873 7.260 1.00 23.06 466 ILE A N 1
ATOM 3553 C CA . ILE A 1 465 ? 12.626 118.774 7.257 1.00 22.49 466 ILE A CA 1
ATOM 3554 C C . ILE A 1 465 ? 12.131 117.676 8.194 1.00 21.98 466 ILE A C 1
ATOM 3555 O O . ILE A 1 465 ? 11.206 117.919 8.975 1.00 21.68 466 ILE A O 1
ATOM 3560 N N . PRO A 1 466 ? 12.740 116.469 8.131 1.00 21.23 467 PRO A N 1
ATOM 3561 C CA . PRO A 1 466 ? 12.377 115.429 9.103 1.00 21.12 467 PRO A CA 1
ATOM 3562 C C . PRO A 1 466 ? 12.610 115.908 10.536 1.00 21.16 467 PRO A C 1
ATOM 3563 O O . PRO A 1 466 ? 13.658 116.482 10.830 1.00 20.86 467 PRO A O 1
ATOM 3567 N N . ALA A 1 467 ? 11.602 115.694 11.374 1.00 21.31 468 ALA A N 1
ATOM 3568 C CA . ALA A 1 467 ? 11.618 116.071 12.779 1.00 22.24 468 ALA A CA 1
ATOM 3569 C C . ALA A 1 467 ? 12.871 115.509 13.429 1.00 22.65 468 ALA A C 1
ATOM 3570 O O . ALA A 1 467 ? 13.088 114.297 13.371 1.00 22.68 468 ALA A O 1
ATOM 3572 N N . SER A 1 468 ? 13.693 116.381 14.012 1.00 22.69 469 SER A N 1
ATOM 3573 C CA . SER A 1 468 ? 15.034 11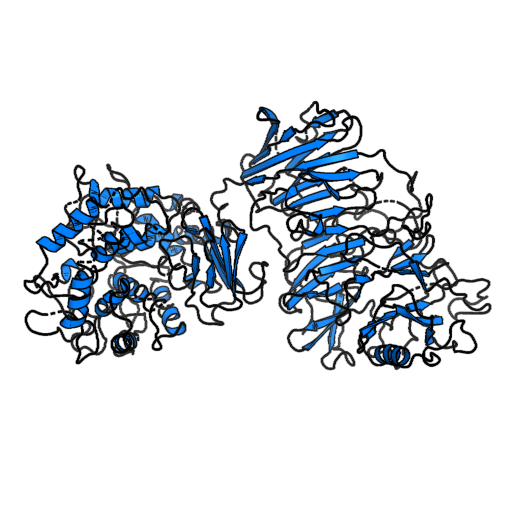6.027 14.451 1.00 23.40 469 SER A CA 1
ATOM 3574 C C . SER A 1 468 ? 15.343 116.553 15.860 1.00 24.80 469 SER A C 1
ATOM 3575 O O . SER A 1 468 ? 14.968 117.678 16.219 1.00 23.92 469 SER A O 1
ATOM 3578 N N . LYS A 1 469 ? 16.046 115.731 16.642 1.00 26.20 470 LYS A N 1
ATOM 3579 C CA . LYS A 1 469 ? 16.471 116.069 18.004 1.00 28.11 470 LYS A CA 1
ATOM 3580 C C . LYS A 1 469 ? 17.841 116.708 17.975 1.00 27.48 470 LYS A C 1
ATOM 3581 O O . LYS A 1 469 ? 18.053 117.720 18.632 1.00 27.18 470 LYS A O 1
ATOM 3587 N N . GLU A 1 470 ? 18.764 116.091 17.233 1.00 27.47 471 GLU A N 1
ATOM 3588 C CA . GLU A 1 470 ? 20.061 116.682 16.898 1.00 28.53 471 GLU A CA 1
ATOM 3589 C C . GLU A 1 470 ? 19.987 117.145 15.439 1.00 26.56 471 GLU A C 1
ATOM 3590 O O . GLU A 1 470 ? 19.617 116.361 14.546 1.00 24.71 471 GLU A O 1
ATOM 3596 N N . LEU A 1 471 ? 20.307 118.419 15.212 1.00 25.55 472 LEU A N 1
ATOM 3597 C CA . LEU A 1 471 ? 20.162 119.032 13.905 1.00 25.24 472 LEU A CA 1
ATOM 3598 C C . LEU A 1 471 ? 21.336 119.932 13.565 1.00 25.79 472 LEU A C 1
ATOM 3599 O O . LEU A 1 471 ? 21.736 120.779 14.383 1.00 25.82 472 LEU A O 1
ATOM 3604 N N . LYS A 1 472 ? 21.880 119.755 12.361 1.00 25.90 473 LYS A N 1
ATOM 3605 C CA . LYS A 1 472 ? 22.761 120.757 11.750 1.00 27.14 473 LYS A CA 1
ATOM 3606 C C . LYS A 1 472 ? 22.054 121.351 10.567 1.00 25.34 473 LYS A C 1
ATOM 3607 O O . LYS A 1 472 ? 21.430 120.646 9.819 1.00 24.54 473 LYS A O 1
ATOM 3613 N N . VAL A 1 473 ? 22.152 122.666 10.446 1.00 25.33 474 VAL A N 1
ATOM 3614 C CA . VAL A 1 473 ? 21.552 123.458 9.389 1.00 24.78 474 VAL A CA 1
ATOM 3615 C C . VAL A 1 473 ? 22.652 124.346 8.855 1.00 25.40 474 VAL A C 1
ATOM 3616 O O . VAL A 1 473 ? 23.249 125.081 9.621 1.00 26.45 474 VAL A O 1
ATOM 3620 N N . SER A 1 474 ? 22.946 124.286 7.566 1.00 24.99 475 SER A N 1
ATOM 3621 C CA . SER A 1 474 ? 23.882 125.235 7.007 1.00 25.98 475 SER A CA 1
ATOM 3622 C C . SER A 1 474 ? 23.351 125.870 5.742 1.00 25.65 475 SER A C 1
ATOM 3623 O O . SER A 1 474 ? 22.498 125.313 5.057 1.00 25.00 475 SER A O 1
ATOM 3626 N N . PHE A 1 475 ? 23.841 127.067 5.468 1.00 26.01 476 PHE A N 1
ATOM 3627 C CA . PHE A 1 475 ? 23.417 127.819 4.302 1.00 26.24 476 PHE A CA 1
ATOM 3628 C C . PHE A 1 475 ? 24.328 129.004 4.135 1.00 26.79 476 PHE A C 1
ATOM 3629 O O . PHE A 1 475 ? 24.970 129.434 5.093 1.00 27.10 476 PHE A O 1
ATOM 3637 N N . ASP A 1 476 ? 24.394 129.508 2.907 1.00 27.32 477 ASP A N 1
ATOM 3638 C CA . ASP A 1 476 ? 25.071 130.763 2.610 1.00 28.11 477 ASP A CA 1
ATOM 3639 C C . ASP A 1 476 ? 24.054 131.888 2.646 1.00 27.81 477 ASP A C 1
ATOM 3640 O O . ASP A 1 476 ? 22.942 131.733 2.174 1.00 28.39 477 ASP A O 1
ATOM 3645 N N . LEU A 1 477 ? 24.464 133.025 3.188 1.00 27.86 478 LEU A N 1
ATOM 3646 C CA . LEU A 1 477 ? 23.583 134.149 3.485 1.00 27.59 478 LEU A CA 1
ATOM 3647 C C . LEU A 1 477 ? 24.248 135.417 3.013 1.00 28.42 478 LEU A C 1
ATOM 3648 O O . LEU A 1 477 ? 25.426 135.662 3.313 1.00 29.22 478 LEU A O 1
ATOM 3653 N N . SER A 1 478 ? 23.490 136.238 2.308 1.00 28.59 479 SER A N 1
ATOM 3654 C CA . SER A 1 478 ? 23.936 137.575 1.910 1.00 29.02 479 SER A CA 1
ATOM 3655 C C . SER A 1 478 ? 22.800 138.549 2.106 1.00 28.41 479 SER A C 1
ATOM 3656 O O . SER A 1 478 ? 21.660 138.232 1.789 1.00 28.09 479 SER A O 1
ATOM 3659 N N . ALA A 1 479 ? 23.116 139.728 2.616 1.00 28.60 480 ALA A N 1
ATOM 3660 C CA . ALA A 1 479 ? 22.148 140.807 2.789 1.00 28.79 480 ALA A CA 1
ATOM 3661 C C . ALA A 1 479 ? 22.483 141.962 1.850 1.00 29.24 480 ALA A C 1
ATOM 3662 O O . ALA A 1 479 ? 23.637 142.367 1.745 1.00 30.66 480 ALA A O 1
ATOM 3664 N N . GLY A 1 480 ? 21.478 142.532 1.197 1.00 29.08 481 GLY A N 1
ATOM 3665 C CA . GLY A 1 480 ? 21.696 143.677 0.308 1.00 29.55 481 GLY A CA 1
ATOM 3666 C C . GLY A 1 480 ? 21.931 145.025 0.988 1.00 30.15 481 GLY A C 1
ATOM 3667 O O . GLY A 1 480 ? 22.035 146.045 0.306 1.00 31.08 481 GLY A O 1
ATOM 3668 N N . GLN A 1 481 ? 21.982 145.035 2.321 1.00 30.04 482 GLN A N 1
ATOM 3669 C CA . GLN A 1 481 ? 22.090 146.245 3.128 1.00 30.59 482 GLN A CA 1
ATOM 3670 C C . GLN A 1 481 ? 22.369 145.806 4.557 1.00 30.67 482 GLN A C 1
ATOM 3671 O O . GLN A 1 481 ? 22.136 144.644 4.894 1.00 29.97 482 GLN A O 1
ATOM 3677 N N . ASN A 1 482 ? 22.860 146.721 5.387 1.00 31.64 483 ASN A N 1
ATOM 3678 C CA . ASN A 1 482 ? 23.005 146.480 6.829 1.00 32.27 483 ASN A CA 1
ATOM 3679 C C . ASN A 1 482 ? 22.559 147.669 7.729 1.00 33.35 483 ASN A C 1
ATOM 3680 O O . ASN A 1 482 ? 22.883 147.721 8.926 1.00 34.21 483 ASN A O 1
ATOM 3685 N N . ASP A 1 483 ? 21.813 148.611 7.164 1.00 33.78 484 ASP A N 1
ATOM 3686 C CA . ASP A 1 483 ? 21.379 149.792 7.910 1.00 34.36 484 ASP A CA 1
ATOM 3687 C C . ASP A 1 483 ? 19.853 149.937 7.934 1.00 33.60 484 ASP A C 1
ATOM 3688 O O . ASP A 1 483 ? 19.346 150.950 8.381 1.00 33.57 484 ASP A O 1
ATOM 3693 N N . LYS A 1 484 ? 19.138 148.919 7.452 1.00 32.87 485 LYS A N 1
ATOM 3694 C CA . LYS A 1 484 ? 17.677 148.910 7.409 1.00 32.01 485 LYS A CA 1
ATOM 3695 C C . LYS A 1 484 ? 17.178 147.460 7.255 1.00 30.95 485 LYS A C 1
ATOM 3696 O O . LYS A 1 484 ? 17.950 146.562 6.893 1.00 30.24 485 LYS A O 1
ATOM 3702 N N . GLY A 1 485 ? 15.890 147.254 7.503 1.00 29.77 486 GLY A N 1
ATOM 3703 C CA . GLY A 1 485 ? 15.280 145.942 7.380 1.00 29.46 486 GLY A CA 1
ATOM 3704 C C . GLY A 1 485 ? 15.619 145.003 8.531 1.00 29.21 486 GLY A C 1
ATOM 3705 O O . GLY A 1 485 ? 16.457 145.297 9.398 1.00 29.64 486 GLY A O 1
ATOM 3706 N N . ILE A 1 486 ? 14.973 143.851 8.510 1.00 28.70 487 ILE A N 1
ATOM 3707 C CA . ILE A 1 486 ? 15.248 142.802 9.472 1.00 28.61 487 ILE A CA 1
ATOM 3708 C C . ILE A 1 486 ? 15.064 141.446 8.792 1.00 27.23 487 ILE A C 1
ATOM 3709 O O . ILE A 1 486 ? 14.187 141.293 7.949 1.00 26.65 487 ILE A O 1
ATOM 3714 N N . LEU A 1 487 ? 15.928 140.484 9.127 1.00 26.53 488 LEU A N 1
ATOM 3715 C CA . LEU A 1 487 ? 15.707 139.082 8.755 1.00 25.58 488 LEU A CA 1
ATOM 3716 C C . LEU A 1 487 ? 15.714 138.236 10.010 1.00 25.13 488 LEU A C 1
ATOM 3717 O O . LEU A 1 487 ? 16.698 138.238 10.745 1.00 25.39 488 LEU A O 1
ATOM 3722 N N . GLN A 1 488 ? 14.610 137.536 10.270 1.00 24.39 489 GLN A N 1
ATOM 3723 C CA . GLN A 1 488 ? 14.570 136.571 11.378 1.00 24.00 489 GLN A CA 1
ATOM 3724 C C . GLN A 1 488 ? 14.675 135.156 10.844 1.00 23.30 489 GLN A C 1
ATOM 3725 O O . GLN A 1 488 ? 14.008 134.831 9.871 1.00 23.00 489 GLN A O 1
ATOM 3731 N N . ILE A 1 489 ? 15.509 134.341 11.492 1.00 23.19 490 ILE A N 1
ATOM 3732 C CA . ILE A 1 489 ? 15.679 132.933 11.163 1.00 23.26 490 ILE A CA 1
ATOM 3733 C C . ILE A 1 489 ? 15.285 132.093 12.394 1.00 22.95 490 ILE A C 1
ATOM 3734 O O . ILE A 1 489 ? 15.956 132.142 13.429 1.00 23.12 490 ILE A O 1
ATOM 3739 N N . ASP A 1 490 ? 14.199 131.341 12.264 1.00 22.61 491 ASP A N 1
ATOM 3740 C CA . ASP A 1 490 ? 13.586 130.619 13.373 1.00 23.28 491 ASP A CA 1
ATOM 3741 C C . ASP A 1 490 ? 13.679 129.104 13.147 1.00 22.61 491 ASP A C 1
ATOM 3742 O O . ASP A 1 490 ? 13.520 128.638 12.036 1.00 21.42 491 ASP A O 1
ATOM 3747 N N . PHE A 1 491 ? 13.878 128.357 14.227 1.00 22.42 492 PHE A N 1
ATOM 3748 C CA . PHE A 1 491 ? 13.871 126.896 14.189 1.00 22.44 492 PHE A CA 1
ATOM 3749 C C . PHE A 1 491 ? 12.640 126.444 14.959 1.00 22.05 492 PHE A C 1
ATOM 3750 O O . PHE A 1 491 ? 12.542 126.703 16.144 1.00 22.32 492 PHE A O 1
ATOM 3758 N N . LEU A 1 492 ? 11.707 125.807 14.266 1.00 21.83 493 LEU A N 1
ATOM 3759 C CA . LEU A 1 492 ? 10.366 125.550 14.800 1.00 22.23 493 LEU A CA 1
ATOM 3760 C C . LEU A 1 492 ? 10.035 124.071 14.974 1.00 22.05 493 LEU A C 1
ATOM 3761 O O . LEU A 1 492 ? 10.420 123.245 14.163 1.00 20.72 493 LEU A O 1
ATOM 3766 N N . ASP A 1 493 ? 9.256 123.778 16.013 1.00 22.85 494 ASP A N 1
ATOM 3767 C CA . ASP A 1 493 ? 8.601 122.495 16.151 1.00 22.98 494 ASP A CA 1
ATOM 3768 C C . ASP A 1 493 ? 7.224 122.501 15.451 1.00 23.19 494 ASP A C 1
ATOM 3769 O O . ASP A 1 493 ? 6.825 123.448 14.752 1.00 22.19 494 ASP A O 1
ATOM 3774 N N . GLU A 1 494 ? 6.540 121.390 15.593 1.00 24.59 495 GLU A N 1
ATOM 3775 C CA . GLU A 1 494 ? 5.245 121.161 14.939 1.00 26.18 495 GLU A CA 1
ATOM 3776 C C . GLU A 1 494 ? 4.119 121.988 15.532 1.00 24.87 495 GLU A C 1
ATOM 3777 O O . GLU A 1 494 ? 3.042 121.976 14.973 1.00 23.54 495 GLU A O 1
ATOM 3783 N N . ASN A 1 495 ? 4.332 122.641 16.683 1.00 24.59 496 ASN A N 1
ATOM 3784 C CA . ASN A 1 495 ? 3.346 123.550 17.251 1.00 25.32 496 ASN A CA 1
ATOM 3785 C C . ASN A 1 495 ? 3.729 125.027 17.161 1.00 25.68 496 ASN A C 1
ATOM 3786 O O . ASN A 1 495 ? 3.225 125.858 17.937 1.00 25.78 496 ASN A O 1
ATOM 3791 N N . SER A 1 496 ? 4.611 125.334 16.206 1.00 25.16 497 SER A N 1
ATOM 3792 C CA . SER A 1 496 ? 5.145 126.673 16.001 1.00 25.71 497 SER A CA 1
ATOM 3793 C C . SER A 1 496 ? 5.882 127.244 17.205 1.00 24.84 497 SER A C 1
ATOM 3794 O O . SER A 1 496 ? 5.958 128.455 17.348 1.00 25.28 497 SER A O 1
ATOM 3797 N N . ILE A 1 497 ? 6.424 126.397 18.075 1.00 23.73 498 ILE A N 1
ATOM 3798 C CA . ILE A 1 497 ? 7.335 126.881 19.104 1.00 23.89 498 ILE A CA 1
ATOM 3799 C C . ILE A 1 497 ? 8.685 127.060 18.413 1.00 23.33 498 ILE A C 1
ATOM 3800 O O . ILE A 1 497 ? 9.189 126.130 17.770 1.00 22.01 498 ILE A O 1
ATOM 3805 N N . ALA A 1 498 ? 9.241 128.267 18.508 1.00 23.27 499 ALA A N 1
ATOM 3806 C CA . ALA A 1 498 ? 10.596 128.517 18.026 1.00 23.17 499 ALA A CA 1
ATOM 3807 C C . ALA A 1 498 ? 11.508 128.276 19.210 1.00 23.13 499 ALA A C 1
ATOM 3808 O O . ALA A 1 498 ? 11.359 128.918 20.275 1.00 23.28 499 ALA A O 1
ATOM 3810 N N . CYS A 1 499 ? 12.447 127.351 19.039 1.00 22.15 500 CYS A N 1
ATOM 3811 C CA . CYS A 1 499 ? 13.424 127.100 20.088 1.00 22.49 500 CYS A CA 1
ATOM 3812 C C . CYS A 1 499 ? 14.576 128.108 20.103 1.00 22.32 500 CYS A C 1
ATOM 3813 O O . CYS A 1 499 ? 15.205 128.358 21.142 1.00 22.44 500 CYS A O 1
ATOM 3816 N N . SER A 1 500 ? 14.856 128.689 18.950 1.00 22.26 501 SER A N 1
ATOM 3817 C CA . SER A 1 500 ? 15.865 129.730 18.858 1.00 23.14 501 SER A CA 1
ATOM 3818 C C . SER A 1 500 ? 15.556 130.628 17.689 1.00 22.89 501 SER A C 1
ATOM 3819 O O . SER A 1 500 ? 14.755 130.278 16.828 1.00 22.01 501 SER A O 1
ATOM 3822 N N . ARG A 1 501 ? 16.204 131.787 17.672 1.00 23.72 502 ARG A N 1
ATOM 3823 C CA . ARG A 1 501 ? 16.055 132.760 16.601 1.00 24.14 502 ARG A CA 1
ATOM 3824 C C . ARG A 1 501 ? 17.388 133.463 16.351 1.00 24.57 502 ARG A C 1
ATOM 3825 O O . ARG A 1 501 ? 18.060 133.846 17.299 1.00 24.66 502 ARG A O 1
ATOM 3833 N N . LEU A 1 502 ? 17.741 133.622 15.073 1.00 24.66 503 LEU A N 1
ATOM 3834 C CA . LEU A 1 502 ? 18.863 134.462 14.643 1.00 25.52 503 LEU A CA 1
ATOM 3835 C C . LEU A 1 502 ? 18.265 135.649 13.897 1.00 26.22 503 LEU A C 1
ATOM 3836 O O . LEU A 1 502 ? 17.196 135.512 13.297 1.00 25.90 503 LEU A O 1
ATOM 3841 N N . GLU A 1 503 ? 18.945 136.793 13.948 1.00 27.11 504 GLU A N 1
ATOM 3842 C CA . GLU A 1 503 ? 18.424 138.056 13.403 1.00 28.28 504 GLU A CA 1
ATOM 3843 C C . GLU A 1 503 ? 19.514 138.841 12.714 1.00 27.75 504 GLU A C 1
ATOM 3844 O O . GLU A 1 503 ? 20.575 138.990 13.293 1.00 27.46 504 GLU A O 1
ATOM 3850 N N . LEU A 1 504 ? 19.249 139.347 11.512 1.00 27.01 505 LEU A N 1
ATOM 3851 C CA . LEU A 1 504 ? 20.056 140.418 10.959 1.00 27.74 505 LEU A CA 1
ATOM 3852 C C . LEU A 1 504 ? 19.295 141.692 11.274 1.00 27.77 505 LEU A C 1
ATOM 3853 O O . LEU A 1 504 ? 18.172 141.834 10.858 1.00 28.19 505 LEU A O 1
ATOM 3858 N N . THR A 1 505 ? 19.880 142.588 12.046 1.00 28.57 506 THR A N 1
ATOM 3859 C CA . THR A 1 505 ? 19.191 143.787 12.548 1.00 29.55 506 THR A CA 1
ATOM 3860 C C . THR A 1 505 ? 19.446 144.996 11.650 1.00 30.99 506 THR A C 1
ATOM 3861 O O . THR A 1 505 ? 20.439 145.029 10.896 1.00 31.06 506 THR A O 1
ATOM 3865 N N . PRO A 1 506 ? 18.569 146.011 11.745 1.00 32.46 507 PRO A N 1
ATOM 3866 C CA . PRO A 1 506 ? 18.794 147.242 10.970 1.00 33.27 507 PRO A CA 1
ATOM 3867 C C . PRO A 1 506 ? 19.943 148.117 11.450 1.00 34.80 507 PRO A C 1
ATOM 3868 O O . PRO A 1 506 ? 20.238 149.083 10.779 1.00 35.59 507 PRO A O 1
ATOM 3872 N N . ASP A 1 507 ? 20.581 147.804 12.581 1.00 36.60 508 ASP A N 1
ATOM 3873 C CA . ASP A 1 507 ? 21.873 148.442 12.953 1.00 38.53 508 ASP A CA 1
ATOM 3874 C C . ASP A 1 507 ? 23.122 147.577 12.698 1.00 36.85 508 ASP A C 1
ATOM 3875 O O . ASP A 1 507 ? 24.171 147.804 13.289 1.00 37.49 508 ASP A O 1
ATOM 3880 N N . GLY A 1 508 ? 23.011 146.615 11.785 1.00 34.67 509 GLY A N 1
ATOM 3881 C CA . GLY A 1 508 ? 24.168 145.904 11.274 1.00 33.77 509 GLY A CA 1
ATOM 3882 C C . GLY A 1 508 ? 24.681 144.776 12.153 1.00 32.87 509 GLY A C 1
ATOM 3883 O O . GLY A 1 508 ? 25.848 144.406 12.042 1.00 32.74 509 GLY A O 1
ATOM 3884 N N . ILE A 1 509 ? 23.827 144.220 13.010 1.00 31.35 510 ILE A N 1
ATOM 3885 C CA . ILE A 1 509 ? 24.250 143.180 13.945 1.00 31.12 510 ILE A CA 1
ATOM 3886 C C . ILE A 1 509 ? 23.598 141.834 13.559 1.00 29.66 510 ILE A C 1
ATOM 3887 O O . ILE A 1 509 ? 22.427 141.775 13.199 1.00 28.65 510 ILE A O 1
ATOM 3892 N N . PHE A 1 510 ? 24.383 140.762 13.604 1.00 29.34 511 PHE A N 1
ATOM 3893 C CA . PHE A 1 510 ? 23.873 139.406 13.464 1.00 28.20 511 PHE A CA 1
ATOM 3894 C C . PHE A 1 510 ? 23.816 138.896 14.888 1.00 28.20 511 PHE A C 1
ATOM 3895 O O . PHE A 1 510 ? 24.856 138.803 15.554 1.00 28.50 511 PHE A O 1
ATOM 3903 N N . ARG A 1 511 ? 22.614 138.632 15.392 1.00 28.08 512 ARG A N 1
ATOM 3904 C CA . ARG A 1 511 ? 22.451 138.268 16.810 1.00 28.73 512 ARG A CA 1
ATOM 3905 C C . ARG A 1 511 ? 21.530 137.086 17.029 1.00 28.55 512 ARG A C 1
ATOM 3906 O O . ARG A 1 511 ? 20.724 136.742 16.161 1.00 28.09 512 ARG A O 1
ATOM 3922 N N . LYS A 1 513 ? 18.765 135.204 19.806 1.00 27.44 514 LYS A N 1
ATOM 3923 C CA . LYS A 1 513 ? 17.903 135.416 20.960 1.00 27.45 514 LYS A CA 1
ATOM 3924 C C . LYS A 1 513 ? 18.147 134.307 21.982 1.00 28.14 514 LYS A C 1
ATOM 3925 O O . LYS A 1 513 ? 17.947 133.137 21.663 1.00 28.05 514 LYS A O 1
ATOM 3931 N N . GLY A 1 514 ? 18.571 134.675 23.196 1.00 28.71 515 GLY A N 1
ATOM 3932 C CA . GLY A 1 514 ? 18.750 133.727 24.297 1.00 29.55 515 GLY A CA 1
ATOM 3933 C C . GLY A 1 514 ? 17.642 133.637 25.358 1.00 30.03 515 GLY A C 1
ATOM 3934 O O . GLY A 1 514 ? 17.666 132.751 26.207 1.00 31.78 515 GLY A O 1
ATOM 3935 N N . GLY A 1 515 ? 16.657 134.518 25.285 1.00 30.06 516 GLY A N 1
ATOM 3936 C CA . GLY A 1 515 ? 15.615 134.673 26.303 1.00 29.61 516 GLY A CA 1
ATOM 3937 C C . GLY A 1 515 ? 15.150 136.112 26.155 1.00 30.00 516 GLY A C 1
ATOM 3938 O O . GLY A 1 515 ? 14.881 136.561 25.025 1.00 29.57 516 GLY A O 1
ATOM 3939 N N . SER A 1 516 ? 15.104 136.857 27.261 1.00 30.02 517 SER A N 1
ATOM 3940 C CA . SER A 1 516 ? 14.797 138.291 27.173 1.00 30.88 517 SER A CA 1
ATOM 3941 C C . SER A 1 516 ? 15.938 139.075 26.507 1.00 31.53 517 SER A C 1
ATOM 3942 O O . SER A 1 516 ? 15.693 140.128 25.923 1.00 32.83 517 SER A O 1
ATOM 3945 N N . ARG A 1 517 ? 17.163 138.557 26.610 1.00 31.97 518 ARG A N 1
ATOM 3946 C CA . ARG A 1 517 ? 18.348 139.160 26.029 1.00 32.89 518 ARG A CA 1
ATOM 3947 C C . ARG A 1 517 ? 18.858 138.434 24.790 1.00 33.47 518 ARG A C 1
ATOM 3948 O O . ARG A 1 517 ? 18.406 137.331 24.447 1.00 33.61 518 ARG A O 1
ATOM 3956 N N . PHE A 1 518 ? 19.810 139.084 24.131 1.00 34.38 519 PHE A N 1
ATOM 3957 C CA . PHE A 1 518 ? 20.372 138.639 22.874 1.00 34.20 519 PHE A CA 1
ATOM 3958 C C . PHE A 1 518 ? 21.868 138.516 22.970 1.00 34.30 519 PHE A C 1
ATOM 3959 O O . PHE A 1 518 ? 22.508 139.224 23.728 1.00 34.57 519 PHE A O 1
ATOM 3967 N N . ALA A 1 519 ? 22.421 137.600 22.198 1.00 34.07 520 ALA A N 1
ATOM 3968 C CA . ALA A 1 519 ? 23.866 137.528 22.020 1.00 34.72 520 ALA A CA 1
ATOM 3969 C C . ALA A 1 519 ? 24.194 138.202 20.703 1.00 34.27 520 ALA A C 1
ATOM 3970 O O . ALA A 1 519 ? 23.726 137.786 19.654 1.00 33.07 520 ALA A O 1
ATOM 3972 N N . ASN A 1 520 ? 24.958 139.275 20.767 1.00 35.20 521 ASN A N 1
ATOM 3973 C CA . ASN A 1 520 ? 25.477 139.885 19.559 1.00 35.83 521 ASN A CA 1
ATOM 3974 C C . ASN A 1 520 ? 26.669 139.046 19.099 1.00 36.06 521 ASN A C 1
ATOM 3975 O O . ASN A 1 520 ? 27.679 138.965 19.791 1.00 37.86 521 ASN A O 1
ATOM 3996 N N . ASN A 1 523 ? 29.161 141.951 13.671 1.00 37.91 524 ASN A N 1
ATOM 3997 C CA . ASN A 1 523 ? 28.653 142.949 12.709 1.00 37.65 524 ASN A CA 1
ATOM 3998 C C . ASN A 1 523 ? 28.655 142.324 11.327 1.00 36.65 524 ASN A C 1
ATOM 3999 O O . ASN A 1 523 ? 29.548 141.549 11.009 1.00 38.64 524 ASN A O 1
ATOM 4004 N N . TYR A 1 524 ? 27.638 142.598 10.529 1.00 34.92 525 TYR A N 1
ATOM 4005 C CA . TYR A 1 524 ? 27.591 142.088 9.166 1.00 34.25 525 TYR A CA 1
ATOM 4006 C C . TYR A 1 524 ? 27.638 143.253 8.204 1.00 34.41 525 TYR A C 1
ATOM 4007 O O . TYR A 1 524 ? 27.263 144.364 8.539 1.00 33.36 525 TYR A O 1
ATOM 4016 N N . GLU A 1 525 ? 28.134 142.972 7.012 1.00 35.61 526 GLU A N 1
ATOM 4017 C CA . GLU A 1 525 ? 28.260 143.964 5.959 1.00 37.54 526 GLU A CA 1
ATOM 4018 C C . GLU A 1 525 ? 27.327 143.585 4.823 1.00 36.28 526 GLU A C 1
ATOM 4019 O O . GLU A 1 525 ? 26.978 142.414 4.654 1.00 35.13 526 GLU A O 1
ATOM 4025 N N . ALA A 1 526 ? 26.926 144.584 4.054 1.00 36.15 527 ALA A N 1
ATOM 4026 C CA . ALA A 1 526 ? 26.099 144.376 2.872 1.00 36.83 527 ALA A CA 1
ATOM 4027 C C . ALA A 1 526 ? 26.921 143.742 1.753 1.00 36.96 527 ALA A C 1
ATOM 4028 O O . ALA A 1 526 ? 28.110 144.018 1.646 1.00 37.46 527 ALA A O 1
ATOM 4030 N N . GLY A 1 527 ? 26.286 142.921 0.916 1.00 36.49 528 GLY A N 1
ATOM 4031 C CA . GLY A 1 527 ? 26.934 142.371 -0.292 1.00 37.26 528 GLY A CA 1
ATOM 4032 C C . GLY A 1 527 ? 27.983 141.283 -0.080 1.00 38.89 528 GLY A C 1
ATOM 4033 O O . GLY A 1 527 ? 28.702 140.919 -1.000 1.00 40.69 528 GLY A O 1
ATOM 4034 N N . LYS A 1 528 ? 28.052 140.732 1.124 1.00 39.25 529 LYS A N 1
ATOM 4035 C CA . LYS A 1 528 ? 29.069 139.770 1.502 1.00 39.09 529 LYS A CA 1
ATOM 4036 C C . LYS A 1 528 ? 28.354 138.450 1.781 1.00 37.73 529 LYS A C 1
ATOM 4037 O O . LYS A 1 528 ? 27.265 138.430 2.368 1.00 37.30 529 LYS A O 1
ATOM 4043 N N . THR A 1 529 ? 28.957 137.358 1.337 1.00 36.45 530 THR A N 1
ATOM 4044 C CA . THR A 1 529 ? 28.424 136.025 1.530 1.00 34.70 530 THR A CA 1
ATOM 4045 C C . THR A 1 529 ? 29.056 135.409 2.796 1.00 33.68 530 THR A C 1
ATOM 4046 O O . THR A 1 529 ? 30.281 135.314 2.901 1.00 34.68 530 THR A O 1
ATOM 4050 N N . TYR A 1 530 ? 28.199 135.013 3.737 1.00 31.14 531 TYR A N 1
ATOM 4051 C CA . TYR A 1 530 ? 28.586 134.383 4.994 1.00 29.85 531 TYR A CA 1
ATOM 4052 C C . TYR A 1 530 ? 28.104 132.923 4.978 1.00 29.35 531 TYR A C 1
ATOM 4053 O O . TYR A 1 530 ? 26.953 132.656 4.634 1.00 28.46 531 TYR A O 1
ATOM 4062 N N . HIS A 1 531 ? 28.984 131.985 5.313 1.00 29.32 532 HIS A N 1
ATOM 4063 C CA . HIS A 1 531 ? 28.584 130.620 5.457 1.00 29.53 532 HIS A CA 1
ATOM 4064 C C . HIS A 1 531 ? 28.158 130.380 6.911 1.00 29.01 532 HIS A C 1
ATOM 4065 O O . HIS A 1 531 ? 28.987 130.442 7.825 1.00 29.46 532 HIS A O 1
ATOM 4072 N N . VAL A 1 532 ? 26.869 130.121 7.104 1.00 28.02 533 VAL A N 1
ATOM 4073 C CA . VAL A 1 532 ? 26.292 129.967 8.430 1.00 28.16 533 VAL A CA 1
ATOM 4074 C C . VAL A 1 532 ? 26.018 128.508 8.698 1.00 27.56 533 VAL A C 1
ATOM 4075 O O . VAL A 1 532 ? 25.442 127.842 7.843 1.00 27.49 533 VAL A O 1
ATOM 4079 N N . GLU A 1 533 ? 26.456 128.022 9.865 1.00 27.41 534 GLU A N 1
ATOM 4080 C CA A GLU A 1 533 ? 26.114 126.664 10.324 0.50 27.11 534 GLU A CA 1
ATOM 4081 C CA B GLU A 1 533 ? 26.166 126.668 10.325 0.50 26.81 534 GLU A CA 1
ATOM 4082 C C . GLU A 1 533 ? 25.560 126.758 11.735 1.00 26.73 534 GLU A C 1
ATOM 4083 O O . GLU A 1 533 ? 26.147 127.356 12.615 1.00 27.76 534 GLU A O 1
ATOM 4094 N N . ALA A 1 534 ? 24.388 126.186 11.935 1.00 26.17 535 ALA A N 1
ATOM 4095 C CA . ALA A 1 534 ? 23.744 126.157 13.228 1.00 25.51 535 ALA A CA 1
ATOM 4096 C C . ALA A 1 534 ? 23.648 124.686 13.677 1.00 25.06 535 ALA A C 1
ATOM 4097 O O . ALA A 1 534 ? 23.165 123.832 12.923 1.00 24.42 535 ALA A O 1
ATOM 4099 N N . VAL A 1 535 ? 24.114 124.403 14.897 1.00 24.85 536 VAL A N 1
ATOM 4100 C CA . VAL A 1 535 ? 24.035 123.078 15.492 1.00 24.57 536 VAL A CA 1
ATOM 4101 C C . VAL A 1 535 ? 23.144 123.162 16.733 1.00 24.29 536 VAL A C 1
ATOM 4102 O O . VAL A 1 535 ? 23.477 123.884 17.678 1.00 24.05 536 VAL A O 1
ATOM 4106 N N . LEU A 1 536 ? 22.018 122.440 16.689 1.00 23.51 537 LEU A N 1
ATOM 4107 C CA . LEU A 1 536 ? 20.981 122.465 17.702 1.00 23.66 537 LEU A CA 1
ATOM 4108 C C . LEU A 1 536 ? 20.837 121.076 18.337 1.00 23.66 537 LEU A C 1
ATOM 4109 O O . LEU A 1 536 ? 20.836 120.070 17.635 1.00 22.96 537 LEU A O 1
ATOM 4114 N N . SER A 1 537 ? 20.677 121.038 19.655 1.00 24.02 538 SER A N 1
ATOM 4115 C CA . SER A 1 537 ? 20.417 119.782 20.385 1.00 24.46 538 SER A CA 1
ATOM 4116 C C . SER A 1 537 ? 19.219 119.989 21.299 1.00 24.03 538 SER A C 1
ATOM 4117 O O . SER A 1 537 ? 19.273 120.834 22.189 1.00 24.73 538 SER A O 1
ATOM 4120 N N . THR A 1 538 ? 18.155 119.227 21.088 1.00 23.11 539 THR A N 1
ATOM 4121 C CA . THR A 1 538 ? 16.975 119.347 21.936 1.00 23.55 539 THR A CA 1
ATOM 4122 C C . THR A 1 538 ? 17.228 118.805 23.331 1.00 24.13 539 THR A C 1
ATOM 4123 O O . THR A 1 538 ? 16.779 119.408 24.320 1.00 24.04 539 THR A O 1
ATOM 4127 N N . ALA A 1 539 ? 17.992 117.720 23.410 1.00 24.80 540 ALA A N 1
ATOM 4128 C CA . ALA A 1 539 ? 18.358 117.092 24.699 1.00 26.10 540 ALA A CA 1
ATOM 4129 C C . ALA A 1 539 ? 19.269 117.982 25.548 1.00 27.05 540 ALA A C 1
ATOM 4130 O O . ALA A 1 539 ? 19.054 118.107 26.742 1.00 27.43 540 ALA A O 1
ATOM 4132 N N . ASP A 1 540 ? 20.263 118.619 24.935 1.00 27.80 541 ASP A N 1
ATOM 4133 C CA . ASP A 1 540 ? 21.099 119.589 25.656 1.00 28.69 541 ASP A CA 1
ATOM 4134 C C . ASP A 1 540 ? 20.493 120.994 25.674 1.00 27.56 541 ASP A C 1
ATOM 4135 O O . ASP A 1 540 ? 21.014 121.881 26.354 1.00 25.90 541 ASP A O 1
ATOM 4140 N N . ARG A 1 541 ? 19.458 121.206 24.859 1.00 26.39 542 ARG A N 1
ATOM 4141 C CA . ARG A 1 541 ? 18.687 122.453 24.838 1.00 26.30 542 ARG A CA 1
ATOM 4142 C C . ARG A 1 541 ? 19.558 123.645 24.437 1.00 26.20 542 ARG A C 1
ATOM 4143 O O . ARG A 1 541 ? 19.453 124.705 25.051 1.00 27.24 542 ARG A O 1
ATOM 4151 N N . ASN A 1 542 ? 20.435 123.470 23.445 1.00 26.06 543 ASN A N 1
ATOM 4152 C CA . ASN A 1 542 ? 21.296 124.561 22.989 1.00 26.88 543 ASN A CA 1
ATOM 4153 C C . ASN A 1 542 ? 21.554 124.625 21.499 1.00 25.48 543 ASN A C 1
ATOM 4154 O O . ASN A 1 542 ? 21.354 123.660 20.788 1.00 24.44 543 ASN A O 1
ATOM 4159 N N . ILE A 1 543 ? 21.981 125.806 21.076 1.00 24.92 544 ILE A N 1
ATOM 4160 C CA . ILE A 1 543 ? 22.278 126.137 19.708 1.00 25.08 544 ILE A CA 1
ATOM 4161 C C . ILE A 1 543 ? 23.687 126.773 19.680 1.00 26.38 544 ILE A C 1
ATOM 4162 O O . ILE A 1 543 ? 23.991 127.658 20.487 1.00 26.81 544 ILE A O 1
ATOM 4167 N N . GLN A 1 544 ? 24.529 126.284 18.772 1.00 26.75 545 GLN A N 1
ATOM 4168 C CA . GLN A 1 544 ? 25.825 126.864 18.457 1.00 28.24 545 GLN A CA 1
ATOM 4169 C C . GLN A 1 544 ? 25.799 127.341 17.019 1.00 27.33 545 GLN A C 1
ATOM 4170 O O . GLN A 1 544 ? 25.311 126.626 16.138 1.00 26.78 545 GLN A O 1
ATOM 4176 N N . VAL A 1 545 ? 26.316 128.535 16.780 1.00 26.76 546 VAL A N 1
ATOM 4177 C CA . VAL A 1 545 ? 26.267 129.137 15.461 1.00 27.03 546 VAL A CA 1
ATOM 4178 C C . VAL A 1 545 ? 27.696 129.388 15.001 1.00 27.90 546 VAL A C 1
ATOM 4179 O O . VAL A 1 545 ? 28.537 129.877 15.767 1.00 28.09 546 VAL A O 1
ATOM 4183 N N . TYR A 1 546 ? 27.966 129.001 13.762 1.00 27.89 547 TYR A N 1
ATOM 4184 C CA . TYR A 1 546 ? 29.265 129.216 13.161 1.00 29.13 547 TYR A CA 1
ATOM 4185 C C . TYR A 1 546 ? 29.079 130.100 11.942 1.00 29.04 547 TYR A C 1
ATOM 4186 O O . TYR A 1 546 ? 28.108 129.958 11.193 1.00 27.79 547 TYR A O 1
ATOM 4195 N N . VAL A 1 547 ? 30.020 131.014 11.751 1.00 29.61 548 VAL A N 1
ATOM 4196 C CA . VAL A 1 547 ? 30.085 131.793 10.542 1.00 29.93 548 VAL A CA 1
ATOM 4197 C C . VAL A 1 547 ? 31.471 131.625 9.946 1.00 31.06 548 VAL A C 1
ATOM 4198 O O . VAL A 1 547 ? 32.499 131.854 10.634 1.00 31.25 548 VAL A O 1
ATOM 4202 N N . ASP A 1 548 ? 31.492 131.226 8.669 1.00 31.37 549 ASP A N 1
ATOM 4203 C CA . ASP A 1 548 ? 32.750 130.996 7.932 1.00 32.62 549 ASP A CA 1
ATOM 4204 C C . ASP A 1 548 ? 33.688 130.082 8.722 1.00 33.21 549 ASP A C 1
ATOM 4205 O O . ASP A 1 548 ? 34.879 130.316 8.795 1.00 34.34 549 ASP A O 1
ATOM 4210 N N . GLY A 1 549 ? 33.129 129.050 9.336 1.00 33.97 550 GLY A N 1
ATOM 4211 C CA . GLY A 1 549 ? 33.917 128.085 10.091 1.00 35.28 550 GLY A CA 1
ATOM 4212 C C . GLY A 1 549 ? 34.275 128.435 11.538 1.00 36.59 550 GLY A C 1
ATOM 4213 O O . GLY A 1 549 ? 34.840 127.604 12.217 1.00 35.53 550 GLY A O 1
ATOM 4214 N N . LYS A 1 550 ? 33.938 129.634 12.020 1.00 38.85 551 LYS A N 1
ATOM 4215 C CA . LYS A 1 550 ? 34.267 130.040 13.389 1.00 41.36 551 LYS A CA 1
ATOM 4216 C C . LYS A 1 550 ? 33.034 130.186 14.255 1.00 39.12 551 LYS A C 1
ATOM 4217 O O . LYS A 1 550 ? 32.049 130.784 13.839 1.00 37.59 551 LYS A O 1
ATOM 4223 N N . ARG A 1 551 ? 33.110 129.665 15.475 1.00 38.39 552 ARG A N 1
ATOM 4224 C CA . ARG A 1 551 ? 31.998 129.779 16.388 1.00 38.17 552 ARG A CA 1
ATOM 4225 C C . ARG A 1 551 ? 31.828 131.207 16.869 1.00 35.91 552 ARG A C 1
ATOM 4226 O O . ARG A 1 551 ? 32.757 131.816 17.354 1.00 35.95 552 ARG A O 1
ATOM 4234 N N . VAL A 1 552 ? 30.621 131.734 16.701 1.00 33.74 553 VAL A N 1
ATOM 4235 C CA . VAL A 1 552 ? 30.298 133.113 17.086 1.00 32.92 553 VAL A CA 1
ATOM 4236 C C . VAL A 1 552 ? 29.164 133.230 18.118 1.00 31.66 553 VAL A C 1
ATOM 4237 O O . VAL A 1 552 ? 28.926 134.302 18.653 1.00 31.52 553 VAL A O 1
ATOM 4241 N N . GLY A 1 553 ? 28.501 132.131 18.427 1.00 30.40 554 GLY A N 1
ATOM 4242 C CA . GLY A 1 553 ? 27.388 132.172 19.350 1.00 30.21 554 GLY A CA 1
ATOM 4243 C C . GLY A 1 553 ? 27.098 130.811 19.939 1.00 29.74 554 GLY A C 1
ATOM 4244 O O . GLY A 1 553 ? 27.122 129.806 19.221 1.00 28.33 554 GLY A O 1
ATOM 4245 N N . LEU A 1 554 ? 26.879 130.797 21.259 1.00 30.48 555 LEU A N 1
ATOM 4246 C CA . LEU A 1 554 ? 26.317 129.664 21.998 1.00 30.86 555 LEU A CA 1
ATOM 4247 C C . LEU A 1 554 ? 25.231 130.177 22.973 1.00 30.32 555 LEU A C 1
ATOM 4248 O O . LEU A 1 554 ? 25.449 131.110 23.741 1.00 30.74 555 LEU A O 1
ATOM 4253 N N . ARG A 1 555 ? 24.070 129.553 22.941 1.00 29.40 556 ARG A N 1
ATOM 4254 C CA . ARG A 1 555 ? 22.993 129.902 23.861 1.00 29.29 556 ARG A CA 1
ATOM 4255 C C . ARG A 1 555 ? 22.102 128.723 24.100 1.00 27.88 556 ARG A C 1
ATOM 4256 O O . ARG A 1 555 ? 22.021 127.832 23.290 1.00 27.65 556 ARG A O 1
ATOM 4272 N N . PHE A 1 557 ? 18.344 127.210 24.161 1.00 24.84 558 PHE A N 1
ATOM 4273 C CA . PHE A 1 557 ? 17.073 127.509 23.527 1.00 24.36 558 PHE A CA 1
ATOM 4274 C C . PHE A 1 557 ? 16.282 128.488 24.415 1.00 24.67 558 PHE A C 1
ATOM 4275 O O . PHE A 1 557 ? 16.260 128.327 25.639 1.00 24.30 558 PHE A O 1
ATOM 4283 N N . TYR A 1 558 ? 15.624 129.479 23.805 1.00 24.18 559 TYR A N 1
ATOM 4284 C CA . TYR A 1 558 ? 14.720 130.322 24.571 1.00 24.63 559 TYR A CA 1
ATOM 4285 C C . TYR A 1 558 ? 13.346 129.673 24.810 1.00 23.70 559 TYR A C 1
ATOM 4286 O O . TYR A 1 558 ? 12.630 130.110 25.695 1.00 23.27 559 TYR A O 1
ATOM 4295 N N . ALA A 1 559 ? 13.037 128.605 24.058 1.00 22.81 560 ALA A N 1
ATOM 4296 C CA . ALA A 1 559 ? 11.882 127.757 24.310 1.00 22.67 560 ALA A CA 1
ATOM 4297 C C . ALA A 1 559 ? 12.264 126.310 24.056 1.00 22.54 560 ALA A C 1
ATOM 4298 O O . ALA A 1 559 ? 12.904 126.013 23.057 1.00 22.07 560 ALA A O 1
ATOM 4300 N N . PRO A 1 560 ? 11.858 125.396 24.949 1.00 22.55 561 PRO A N 1
ATOM 4301 C CA . PRO A 1 560 ? 12.160 124.000 24.725 1.00 21.98 561 PRO A CA 1
ATOM 4302 C C . PRO A 1 560 ? 11.232 123.368 23.680 1.00 21.41 561 PRO A C 1
ATOM 4303 O O . PRO A 1 560 ? 10.075 123.767 23.541 1.00 20.71 561 PRO A O 1
ATOM 4307 N N . VAL A 1 561 ? 11.778 122.428 22.911 1.00 21.19 562 VAL A N 1
ATOM 4308 C CA . VAL A 1 561 ? 11.000 121.616 21.965 1.00 20.96 562 VAL A CA 1
ATOM 4309 C C . VAL A 1 561 ? 11.495 120.155 22.012 1.00 21.03 562 VAL A C 1
ATOM 4310 O O . VAL A 1 561 ? 12.602 119.886 22.447 1.00 21.08 562 VAL A O 1
ATOM 4314 N N . ALA A 1 562 ? 10.663 119.235 21.553 1.00 21.28 563 ALA A N 1
ATOM 4315 C CA . ALA A 1 562 ? 11.035 117.828 21.485 1.00 22.24 563 ALA A CA 1
ATOM 4316 C C . ALA A 1 562 ? 11.894 117.596 20.245 1.00 22.61 563 ALA A C 1
ATOM 4317 O O . ALA A 1 562 ? 12.903 116.896 20.302 1.00 23.94 563 ALA A O 1
ATOM 4319 N N . THR A 1 563 ? 11.447 118.143 19.124 1.00 22.55 564 THR A N 1
ATOM 4320 C CA . THR A 1 563 ? 12.141 118.033 17.852 1.00 22.40 564 THR A CA 1
ATOM 4321 C C . THR A 1 563 ? 11.926 119.297 17.069 1.00 22.43 564 THR A C 1
ATOM 4322 O O . THR A 1 563 ? 10.989 120.051 17.344 1.00 21.90 564 THR A O 1
ATOM 4326 N N . ILE A 1 564 ? 12.814 119.500 16.100 1.00 21.86 565 ILE A N 1
ATOM 4327 C CA . ILE A 1 564 ? 12.766 120.624 15.196 1.00 21.99 565 ILE A CA 1
ATOM 4328 C C . ILE A 1 564 ? 12.409 120.100 13.822 1.00 21.42 565 ILE A C 1
ATOM 4329 O O . ILE A 1 564 ? 13.060 119.176 13.321 1.00 20.51 565 ILE A O 1
ATOM 4334 N N . GLU A 1 565 ? 11.390 120.685 13.216 1.00 21.30 566 GLU A N 1
ATOM 4335 C CA . GLU A 1 565 ? 10.942 120.246 11.894 1.00 21.81 566 GLU A CA 1
ATOM 4336 C C . GLU A 1 565 ? 10.978 121.321 10.790 1.00 22.30 566 GLU A C 1
ATOM 4337 O O . GLU A 1 565 ? 10.714 120.992 9.628 1.00 22.12 566 GLU A O 1
ATOM 4343 N N . ARG A 1 566 ? 11.254 122.578 11.143 1.00 22.24 567 ARG A N 1
ATOM 4344 C CA . ARG A 1 566 ? 11.222 123.684 10.188 1.00 22.94 567 ARG A CA 1
ATOM 4345 C C . ARG A 1 566 ? 12.256 124.736 10.471 1.00 22.83 567 ARG A C 1
ATOM 4346 O O . ARG A 1 566 ? 12.482 125.079 11.630 1.00 22.84 567 ARG A O 1
ATOM 4354 N N . ILE A 1 567 ? 12.832 125.258 9.389 1.00 22.50 568 ILE A N 1
ATOM 4355 C CA . ILE A 1 567 ? 13.627 126.470 9.417 1.00 22.77 568 ILE A CA 1
ATOM 4356 C C . ILE A 1 567 ? 12.862 127.518 8.604 1.00 22.08 568 ILE A C 1
ATOM 4357 O O . ILE A 1 567 ? 12.440 127.245 7.490 1.00 21.31 568 ILE A O 1
ATOM 4362 N N . VAL A 1 568 ? 12.689 128.705 9.195 1.00 22.32 569 VAL A N 1
ATOM 4363 C CA . VAL A 1 568 ? 11.865 129.795 8.671 1.00 22.53 569 VAL A CA 1
ATOM 4364 C C . VAL A 1 568 ? 12.765 131.011 8.478 1.00 22.73 569 VAL A C 1
ATOM 4365 O O . VAL A 1 568 ? 13.553 131.358 9.370 1.00 22.96 569 VAL A O 1
ATOM 4369 N N . PHE A 1 569 ? 12.648 131.651 7.317 1.00 22.64 570 PHE A N 1
ATOM 4370 C CA . PHE A 1 569 ? 13.381 132.876 7.010 1.00 22.96 570 PHE A CA 1
ATOM 4371 C C . PHE A 1 569 ? 12.296 133.918 6.721 1.00 23.33 570 PHE A C 1
ATOM 4372 O O . PHE A 1 569 ? 11.484 133.733 5.787 1.00 23.14 570 PHE A O 1
ATOM 4380 N N . ARG A 1 570 ? 12.261 134.994 7.522 1.00 23.19 571 ARG A N 1
ATOM 4381 C CA . ARG A 1 570 ? 11.181 135.983 7.463 1.00 23.17 571 ARG A CA 1
ATOM 4382 C C . ARG A 1 570 ? 11.747 137.404 7.524 1.00 23.44 571 ARG A C 1
ATOM 4383 O O . ARG A 1 570 ? 12.538 137.709 8.425 1.00 23.25 571 ARG A O 1
ATOM 4391 N N . THR A 1 571 ? 11.318 138.286 6.621 1.00 23.45 572 THR A N 1
ATOM 4392 C CA . THR A 1 571 ? 11.913 139.641 6.554 1.00 24.65 572 THR A CA 1
ATOM 4393 C C . THR A 1 571 ? 11.202 140.641 7.478 1.00 25.34 572 THR A C 1
ATOM 4394 O O . THR A 1 571 ? 11.031 141.794 7.131 1.00 26.36 572 THR A O 1
ATOM 4398 N N . GLY A 1 572 ? 10.791 140.193 8.654 1.00 26.34 573 GLY A N 1
ATOM 4399 C CA . GLY A 1 572 ? 10.000 141.007 9.584 1.00 27.45 573 GLY A CA 1
ATOM 4400 C C . GLY A 1 572 ? 9.710 140.279 10.883 1.00 28.32 573 GLY A C 1
ATOM 4401 O O . GLY A 1 572 ? 9.958 139.082 11.015 1.00 27.49 573 GLY A O 1
ATOM 4402 N N . GLU A 1 573 ? 9.168 141.012 11.840 1.00 30.05 574 GLU A N 1
ATOM 4403 C CA . GLU A 1 573 ? 8.734 140.439 13.100 1.00 31.21 574 GLU A CA 1
ATOM 4404 C C . GLU A 1 573 ? 7.291 140.039 12.930 1.00 31.52 574 GLU A C 1
ATOM 4405 O O . GLU A 1 573 ? 6.534 140.729 12.242 1.00 32.03 574 GLU A O 1
ATOM 4419 N N . ARG A 1 575 ? 3.480 139.831 13.941 1.00 33.97 576 ARG A N 1
ATOM 4420 C CA . ARG A 1 575 ? 2.565 140.756 14.598 1.00 36.60 576 ARG A CA 1
ATOM 4421 C C . ARG A 1 575 ? 1.656 139.937 15.491 1.00 35.46 576 ARG A C 1
ATOM 4422 O O . ARG A 1 575 ? 1.162 138.900 15.078 1.00 34.12 576 ARG A O 1
ATOM 4430 N N . THR A 1 576 ? 1.419 140.416 16.699 1.00 35.02 577 THR A N 1
ATOM 4431 C CA . THR A 1 576 ? 0.461 139.763 17.590 1.00 35.38 577 THR A CA 1
ATOM 4432 C C . THR A 1 576 ? -1.005 140.086 17.180 1.00 33.74 577 THR A C 1
ATOM 4433 O O . THR A 1 576 ? -1.883 139.201 17.190 1.00 34.11 577 THR A O 1
ATOM 4437 N N . PHE A 1 577 ? -1.250 141.331 16.765 1.00 31.34 578 PHE A N 1
ATOM 4438 C CA . PHE A 1 577 ? -2.547 141.773 16.257 1.00 29.41 578 PHE A CA 1
ATOM 4439 C C . PHE A 1 577 ? -2.875 141.060 14.929 1.00 27.41 578 PHE A C 1
ATOM 4440 O O . PHE A 1 577 ? -1.986 140.937 14.095 1.00 25.43 578 PHE A O 1
ATOM 4448 N N . PRO A 1 578 ? -4.114 140.590 14.707 1.00 26.05 579 PRO A N 1
ATOM 4449 C CA . PRO A 1 578 ? -5.234 140.563 15.666 1.00 26.10 579 PRO A CA 1
ATOM 4450 C C . PRO A 1 578 ? -5.232 139.355 16.618 1.00 26.01 579 PRO A C 1
ATOM 4451 O O . PRO A 1 578 ? -4.710 138.295 16.290 1.00 25.17 579 PRO A O 1
ATOM 4455 N N . THR A 1 579 ? -5.862 139.523 17.773 1.00 26.12 580 THR A N 1
ATOM 4456 C CA . THR A 1 579 ? -6.009 138.454 18.746 1.00 25.70 580 THR A CA 1
ATOM 4457 C C . THR A 1 579 ? -7.485 138.064 18.802 1.00 25.65 580 THR A C 1
ATOM 4458 O O . THR A 1 579 ? -8.339 138.692 18.140 1.00 24.25 580 THR A O 1
ATOM 4462 N N . VAL A 1 580 ? -7.772 137.041 19.623 1.00 26.10 581 VAL A N 1
ATOM 4463 C CA . VAL A 1 580 ? -9.149 136.660 19.964 1.00 26.95 581 VAL A CA 1
ATOM 4464 C C . VAL A 1 580 ? -9.921 137.764 20.695 1.00 28.28 581 VAL A C 1
ATOM 4465 O O . VAL A 1 580 ? -11.149 137.728 20.694 1.00 28.19 581 VAL A O 1
ATOM 4469 N N . ASP A 1 581 ? -9.214 138.738 21.287 1.00 28.96 582 ASP A N 1
ATOM 4470 C CA . ASP A 1 581 ? -9.845 139.900 21.937 1.00 30.64 582 ASP A CA 1
ATOM 4471 C C . ASP A 1 581 ? -9.985 141.189 21.084 1.00 30.19 582 ASP A C 1
ATOM 4472 O O . ASP A 1 581 ? -10.610 142.164 21.506 1.00 30.55 582 ASP A O 1
ATOM 4477 N N . THR A 1 582 ? -9.426 141.194 19.887 1.00 29.06 583 THR A N 1
ATOM 4478 C CA . THR A 1 582 ? -9.578 142.318 18.974 1.00 28.80 583 THR A CA 1
ATOM 4479 C C . THR A 1 582 ? -11.047 142.512 18.549 1.00 29.09 583 THR A C 1
ATOM 4480 O O . THR A 1 582 ? -11.717 141.541 18.172 1.00 28.11 583 THR A O 1
ATOM 4484 N N . PRO A 1 583 ? -11.547 143.770 18.581 1.00 29.66 584 PRO A N 1
ATOM 4485 C CA . PRO A 1 583 ? -12.887 144.000 18.073 1.00 29.84 584 PRO A CA 1
ATOM 4486 C C . PRO A 1 583 ? -13.093 143.551 16.612 1.00 29.09 584 PRO A C 1
ATOM 4487 O O . PRO A 1 583 ? -12.177 143.585 15.798 1.00 28.15 584 PRO A O 1
ATOM 4491 N N . ALA A 1 584 ? -14.308 143.128 16.311 1.00 29.42 585 ALA A N 1
ATOM 4492 C CA . ALA A 1 584 ? -14.642 142.572 14.989 1.00 29.72 585 ALA A CA 1
ATOM 4493 C C . ALA A 1 584 ? -14.538 143.594 13.845 1.00 29.76 585 ALA A C 1
ATOM 4494 O O . ALA A 1 584 ? -14.186 143.228 12.734 1.00 29.74 585 ALA A O 1
ATOM 4496 N N . ASP A 1 585 ? -14.860 144.854 14.137 1.00 29.91 586 ASP A N 1
ATOM 4497 C CA . ASP A 1 585 ? -15.025 145.887 13.132 1.00 30.37 586 ASP A CA 1
ATOM 4498 C C . ASP A 1 585 ? -13.853 146.863 13.185 1.00 30.34 586 ASP A C 1
ATOM 4499 O O . ASP A 1 585 ? -13.392 147.233 14.266 1.00 30.40 586 ASP A O 1
ATOM 4504 N N . GLN A 1 586 ? -13.380 147.257 12.005 1.00 30.14 587 GLN A N 1
ATOM 4505 C CA . GLN A 1 586 ? -12.312 148.233 11.877 1.00 30.88 587 GLN A CA 1
ATOM 4506 C C . GLN A 1 586 ? -12.843 149.397 11.067 1.00 31.93 587 GLN A C 1
ATOM 4507 O O . GLN A 1 586 ? -13.152 149.246 9.886 1.00 31.45 587 GLN A O 1
ATOM 4513 N N . THR A 1 587 ? -12.972 150.544 11.728 1.00 33.45 588 THR A N 1
ATOM 4514 C CA . THR A 1 587 ? -13.426 151.768 11.090 1.00 35.32 588 THR A CA 1
ATOM 4515 C C . THR A 1 587 ? -12.278 152.712 10.734 1.00 35.26 588 THR A C 1
ATOM 4516 O O . THR A 1 587 ? -12.517 153.735 10.140 1.00 38.78 588 THR A O 1
ATOM 4520 N N . TYR A 1 588 ? -11.040 152.389 11.067 1.00 33.16 589 TYR A N 1
ATOM 4521 C CA . TYR A 1 588 ? -9.918 153.323 10.835 1.00 31.92 589 TYR A CA 1
ATOM 4522 C C . TYR A 1 588 ? -9.058 152.775 9.698 1.00 30.05 589 TYR A C 1
ATOM 4523 O O . TYR A 1 588 ? -9.107 151.582 9.400 1.00 28.48 589 TYR A O 1
ATOM 4532 N N . ASP A 1 589 ? -8.305 153.653 9.051 1.00 28.97 590 ASP A N 1
ATOM 4533 C CA . ASP A 1 589 ? -7.222 153.240 8.190 1.00 28.67 590 ASP A CA 1
ATOM 4534 C C . ASP A 1 589 ? -5.946 153.316 9.008 1.00 27.85 590 ASP A C 1
ATOM 4535 O O . ASP A 1 589 ? -5.829 154.118 9.920 1.00 28.47 590 ASP A O 1
ATOM 4540 N N . LEU A 1 590 ? -4.997 152.451 8.694 1.00 27.05 591 LEU A N 1
ATOM 4541 C CA . LEU A 1 590 ? -3.678 152.545 9.292 1.00 27.04 591 LEU A CA 1
ATOM 4542 C C . LEU A 1 590 ? -2.934 153.776 8.722 1.00 27.17 591 LEU A C 1
ATOM 4543 O O . LEU A 1 590 ? -3.116 154.131 7.543 1.00 26.33 591 LEU A O 1
ATOM 4548 N N . PRO A 1 591 ? -2.093 154.420 9.557 1.00 27.42 592 PRO A N 1
ATOM 4549 C CA . PRO A 1 591 ? -1.365 155.583 9.048 1.00 27.76 592 PRO A CA 1
ATOM 4550 C C . PRO A 1 591 ? -0.456 155.223 7.887 1.00 27.43 592 PRO A C 1
ATOM 4551 O O . PRO A 1 591 ? 0.226 154.201 7.921 1.00 26.80 592 PRO A O 1
ATOM 4555 N N . ASP A 1 592 ? -0.473 156.052 6.856 1.00 27.68 593 ASP A N 1
ATOM 4556 C CA . ASP A 1 592 ? 0.361 155.841 5.664 1.00 27.84 593 ASP A CA 1
ATOM 4557 C C . ASP A 1 592 ? 0.027 154.492 5.002 1.00 26.72 593 ASP A C 1
ATOM 4558 O O . ASP A 1 592 ? 0.906 153.739 4.589 1.00 26.15 593 ASP A O 1
ATOM 4563 N N . ALA A 1 593 ? -1.270 154.232 4.878 1.00 26.47 594 ALA A N 1
ATOM 4564 C CA . ALA A 1 593 ? -1.795 152.951 4.417 1.00 25.75 594 ALA A CA 1
ATOM 4565 C C . ALA A 1 593 ? -1.281 152.489 3.061 1.00 25.73 594 ALA A C 1
ATOM 4566 O O . ALA A 1 593 ? -1.169 151.279 2.835 1.00 25.59 594 ALA A O 1
ATOM 4568 N N . GLY A 1 594 ? -0.971 153.423 2.165 1.00 25.99 595 GLY A N 1
ATOM 4569 C CA . GLY A 1 594 ? -0.489 153.084 0.835 1.00 25.97 595 GLY A CA 1
ATOM 4570 C C . GLY A 1 594 ? 0.980 153.326 0.623 1.00 26.59 595 GLY A C 1
ATOM 4571 O O . GLY A 1 594 ? 1.459 153.228 -0.508 1.00 26.91 595 GLY A O 1
ATOM 4572 N N . GLY A 1 595 ? 1.713 153.645 1.683 1.00 27.42 596 GLY A N 1
ATOM 4573 C CA . GLY A 1 595 ? 3.151 153.954 1.552 1.00 28.48 596 GLY A CA 1
ATOM 4574 C C . GLY A 1 595 ? 4.026 152.709 1.421 1.00 28.88 596 GLY A C 1
ATOM 4575 O O . GLY A 1 595 ? 3.537 151.584 1.566 1.00 27.94 596 GLY A O 1
ATOM 4576 N N . GLN A 1 596 ? 5.314 152.944 1.154 1.00 30.41 597 GLN A N 1
ATOM 4577 C CA . GLN A 1 596 ? 6.355 151.930 1.038 1.00 31.89 597 GLN A CA 1
ATOM 4578 C C . GLN A 1 596 ? 7.418 152.090 2.121 1.00 32.71 597 GLN A C 1
ATOM 4579 O O . GLN A 1 596 ? 7.571 153.166 2.687 1.00 32.92 597 GLN A O 1
ATOM 4585 N N . GLU A 1 597 ? 8.142 150.997 2.380 1.00 32.83 598 GLU A N 1
ATOM 4586 C CA . GLU A 1 597 ? 9.336 150.951 3.238 1.00 33.94 598 GLU A CA 1
ATOM 4587 C C . GLU A 1 597 ? 10.469 150.982 2.246 1.00 32.58 598 GLU A C 1
ATOM 4588 O O . GLU A 1 597 ? 10.319 150.453 1.146 1.00 31.61 598 GLU A O 1
ATOM 4594 N N . PRO A 1 598 ? 11.639 151.486 2.641 1.00 32.75 599 PRO A N 1
ATOM 4595 C CA . PRO A 1 598 ? 12.790 151.321 1.729 1.00 32.81 599 PRO A CA 1
ATOM 4596 C C . PRO A 1 598 ? 13.144 149.842 1.553 1.00 31.66 599 PRO A C 1
ATOM 4597 O O . PRO A 1 598 ? 13.070 149.069 2.505 1.00 30.99 599 PRO A O 1
ATOM 4601 N N . LEU A 1 599 ? 13.542 149.470 0.345 1.00 31.50 600 LEU A N 1
ATOM 4602 C CA . LEU A 1 599 ? 13.745 148.067 -0.014 1.00 31.20 600 LEU A CA 1
ATOM 4603 C C . LEU A 1 599 ? 14.811 147.390 0.832 1.00 30.61 600 LEU A C 1
ATOM 4604 O O . LEU A 1 599 ? 15.906 147.923 0.974 1.00 30.98 600 LEU A O 1
ATOM 4609 N N . ALA A 1 600 ? 14.477 146.220 1.383 1.00 29.97 601 ALA A N 1
ATOM 4610 C CA . ALA A 1 600 ? 15.446 145.330 2.016 1.00 29.75 601 ALA A CA 1
ATOM 4611 C C . ALA A 1 600 ? 15.444 144.032 1.245 1.00 29.80 601 ALA A C 1
ATOM 4612 O O . ALA A 1 600 ? 14.364 143.516 0.901 1.00 29.03 601 ALA A O 1
ATOM 4614 N N . GLU A 1 601 ? 16.647 143.514 0.971 1.00 30.08 602 GLU A N 1
ATOM 4615 C CA . GLU A 1 601 ? 16.839 142.247 0.279 1.00 30.03 602 GLU A CA 1
ATOM 4616 C C . GLU A 1 601 ? 17.686 141.305 1.130 1.00 28.22 602 GLU A C 1
ATOM 4617 O O . GLU A 1 601 ? 18.639 141.731 1.775 1.00 27.49 602 GLU A O 1
ATOM 4623 N N . TYR A 1 602 ? 17.363 140.015 1.064 1.00 26.84 603 TYR A N 1
ATOM 4624 C CA . TYR A 1 602 ? 18.204 138.940 1.616 1.00 26.53 603 TYR A CA 1
ATOM 4625 C C . TYR A 1 602 ? 18.257 137.791 0.634 1.00 26.61 603 TYR A C 1
ATOM 4626 O O . TYR A 1 602 ? 17.297 137.530 -0.086 1.00 26.82 603 TYR A O 1
ATOM 4635 N N . ARG A 1 603 ? 19.383 137.098 0.614 1.00 26.91 604 ARG A N 1
ATOM 4636 C CA . ARG A 1 603 ? 19.570 135.965 -0.264 1.00 27.14 604 ARG A CA 1
ATOM 4637 C C . ARG A 1 603 ? 20.119 134.745 0.495 1.00 26.59 604 ARG A C 1
ATOM 4638 O O . ARG A 1 603 ? 21.015 134.885 1.331 1.00 26.45 604 ARG A O 1
ATOM 4646 N N . ILE A 1 604 ? 19.590 133.556 0.202 1.00 25.96 605 ILE A N 1
ATOM 4647 C CA . ILE A 1 604 ? 20.163 132.320 0.745 1.00 25.64 605 ILE A CA 1
ATOM 4648 C C . ILE A 1 604 ? 20.464 131.334 -0.375 1.00 25.09 605 ILE A C 1
ATOM 4649 O O . ILE A 1 604 ? 19.861 131.382 -1.439 1.00 24.67 605 ILE A O 1
ATOM 4654 N N . ALA A 1 605 ? 21.441 130.475 -0.115 1.00 24.76 606 ALA A N 1
ATOM 4655 C CA . ALA A 1 605 ? 21.870 129.461 -1.052 1.00 24.95 606 ALA A CA 1
ATOM 4656 C C . ALA A 1 605 ? 22.413 128.229 -0.327 1.00 24.58 606 ALA A C 1
ATOM 4657 O O . ALA A 1 605 ? 22.883 128.319 0.801 1.00 24.18 606 ALA A O 1
ATOM 4659 N N . ASN A 1 606 ? 22.365 127.090 -1.011 1.00 24.59 607 ASN A N 1
ATOM 4660 C CA . ASN A 1 606 ? 23.031 125.860 -0.568 1.00 24.80 607 ASN A CA 1
ATOM 4661 C C . ASN A 1 606 ? 22.537 125.438 0.816 1.00 24.89 607 ASN A C 1
ATOM 4662 O O . ASN A 1 606 ? 23.327 125.230 1.739 1.00 24.98 607 ASN A O 1
ATOM 4667 N N . VAL A 1 607 ? 21.223 125.330 0.947 1.00 24.92 608 VAL A N 1
ATOM 4668 C CA . VAL A 1 607 ? 20.623 125.052 2.219 1.00 25.25 608 VAL A CA 1
ATOM 4669 C C . VAL A 1 607 ? 20.757 123.544 2.430 1.00 25.83 608 VAL A C 1
ATOM 4670 O O . VAL A 1 607 ? 20.237 122.776 1.624 1.00 25.86 608 VAL A O 1
ATOM 4674 N N . LYS A 1 608 ? 21.466 123.140 3.491 1.00 27.21 609 LYS A N 1
ATOM 4675 C CA . LYS A 1 608 ? 21.587 121.735 3.922 1.00 27.84 609 LYS A CA 1
ATOM 4676 C C . LYS A 1 608 ? 21.148 121.530 5.364 1.00 25.95 609 LYS A C 1
ATOM 4677 O O . LYS A 1 608 ? 21.491 122.311 6.250 1.00 24.96 609 LYS A O 1
ATOM 4683 N N . THR A 1 609 ? 20.451 120.428 5.603 1.00 24.27 610 THR A N 1
ATOM 4684 C CA . THR A 1 609 ? 20.209 119.970 6.949 1.00 23.17 610 THR A CA 1
ATOM 4685 C C . THR A 1 609 ? 20.658 118.516 7.078 1.00 22.95 610 THR A C 1
ATOM 4686 O O . THR A 1 609 ? 20.749 117.770 6.089 1.00 21.67 610 THR A O 1
ATOM 4690 N N . SER A 1 610 ? 20.978 118.140 8.315 1.00 23.08 611 SER A N 1
ATOM 4691 C CA . SER A 1 610 ? 21.261 116.742 8.651 1.00 23.08 611 SER A CA 1
ATOM 4692 C C . SER A 1 610 ? 21.013 116.526 10.127 1.00 23.04 611 SER A C 1
ATOM 4693 O O . SER A 1 610 ? 20.954 117.489 10.924 1.00 22.82 611 SER A O 1
ATOM 4696 N N . SER A 1 611 ? 20.868 115.254 10.472 1.00 22.35 612 SER A N 1
ATOM 4697 C CA . SER A 1 611 ? 20.672 114.825 11.829 1.00 22.30 612 SER A CA 1
ATOM 4698 C C . SER A 1 611 ? 21.532 113.610 12.156 1.00 22.32 612 SER A C 1
ATOM 4699 O O . SER A 1 611 ? 21.648 112.691 11.346 1.00 21.30 612 SER A O 1
ATOM 4702 N N . THR A 1 612 ? 22.101 113.615 13.358 1.00 22.84 613 THR A N 1
ATOM 4703 C CA . THR A 1 612 ? 22.792 112.443 13.911 1.00 24.02 613 THR A CA 1
ATOM 4704 C C . THR A 1 612 ? 21.866 111.564 14.778 1.00 24.21 613 THR A C 1
ATOM 4705 O O . THR A 1 612 ? 22.363 110.675 15.464 1.00 24.67 613 THR A O 1
ATOM 4709 N N . ASP A 1 613 ? 20.545 111.796 14.746 1.00 24.16 614 ASP A N 1
ATOM 4710 C CA . ASP A 1 613 ? 19.606 110.959 15.467 1.00 24.80 614 ASP A CA 1
ATOM 4711 C C . ASP A 1 613 ? 19.830 109.521 14.990 1.00 26.18 614 ASP A C 1
ATOM 4712 O O . ASP A 1 613 ? 20.054 109.277 13.790 1.00 26.59 614 ASP A O 1
ATOM 4717 N N . LYS A 1 614 ? 19.750 108.580 15.918 1.00 27.31 615 LYS A N 1
ATOM 4718 C CA . LYS A 1 614 ? 19.989 107.175 15.610 1.00 29.27 615 LYS A CA 1
ATOM 4719 C C . LYS A 1 614 ? 19.107 106.624 14.486 1.00 27.78 615 LYS A C 1
ATOM 4720 O O . LYS A 1 614 ? 19.575 105.849 13.670 1.00 28.47 615 LYS A O 1
ATOM 4726 N N . ASP A 1 615 ? 17.867 107.085 14.404 1.00 26.36 616 ASP A N 1
ATOM 4727 C CA . ASP A 1 615 ? 16.964 106.689 13.334 1.00 25.62 616 ASP A CA 1
ATOM 4728 C C . ASP A 1 615 ? 16.739 107.756 12.265 1.00 25.39 616 ASP A C 1
ATOM 4729 O O . ASP A 1 615 ? 15.747 107.691 11.518 1.00 24.69 616 ASP A O 1
ATOM 4734 N N . ALA A 1 616 ? 17.667 108.713 12.152 1.00 25.68 617 ALA A N 1
ATOM 4735 C CA . ALA A 1 616 ? 17.610 109.735 11.065 1.00 25.75 617 ALA A CA 1
ATOM 4736 C C . ALA A 1 616 ? 17.693 109.146 9.645 1.00 25.60 617 ALA A C 1
ATOM 4737 O O . ALA A 1 616 ? 17.365 109.802 8.665 1.00 24.98 617 ALA A O 1
ATOM 4739 N N . SER A 1 617 ? 18.225 107.938 9.540 1.00 25.84 618 SER A N 1
ATOM 4740 C CA . SER A 1 617 ? 18.329 107.228 8.273 1.00 26.30 618 SER A CA 1
ATOM 4741 C C . SER A 1 617 ? 16.961 106.630 7.806 1.00 25.78 618 SER A C 1
ATOM 4742 O O . SER A 1 617 ? 16.828 106.205 6.637 1.00 26.77 618 SER A O 1
ATOM 4745 N N . SER A 1 618 ? 15.974 106.588 8.711 1.00 24.09 619 SER A N 1
ATOM 4746 C CA . SER A 1 618 ? 14.616 106.127 8.427 1.00 23.38 619 SER A CA 1
ATOM 4747 C C . SER A 1 618 ? 13.767 107.274 7.892 1.00 23.89 619 SER A C 1
ATOM 4748 O O . SER A 1 618 ? 13.648 108.285 8.525 1.00 23.61 619 SER A O 1
ATOM 4751 N N . ALA A 1 619 ? 13.157 107.098 6.729 1.00 24.11 620 ALA A N 1
ATOM 4752 C CA . ALA A 1 619 ? 12.473 108.193 6.038 1.00 24.17 620 ALA A CA 1
ATOM 4753 C C . ALA A 1 619 ? 11.030 108.454 6.509 1.00 24.06 620 ALA A C 1
ATOM 4754 O O . ALA A 1 619 ? 10.596 109.593 6.495 1.00 25.06 620 ALA A O 1
ATOM 4756 N N . PHE A 1 620 ? 10.291 107.401 6.851 1.00 23.58 621 PHE A N 1
ATOM 4757 C CA . PHE A 1 620 ? 8.892 107.488 7.273 1.00 23.63 621 PHE A CA 1
ATOM 4758 C C . PHE A 1 620 ? 8.706 106.954 8.694 1.00 24.53 621 PHE A C 1
ATOM 4759 O O . PHE A 1 620 ? 8.111 107.639 9.539 1.00 26.70 621 PHE A O 1
ATOM 4767 N N . LEU A 1 621 ? 9.237 105.771 8.998 1.00 23.29 622 LEU A N 1
ATOM 4768 C CA . LEU A 1 621 ? 9.062 105.193 10.333 1.00 22.82 622 LEU A CA 1
ATOM 4769 C C . LEU A 1 621 ? 10.093 105.718 11.320 1.00 23.52 622 LEU A C 1
ATOM 4770 O O . LEU A 1 621 ? 11.228 106.034 10.940 1.00 22.73 622 LEU A O 1
ATOM 4775 N N . LYS A 1 622 ? 9.687 105.797 12.588 1.00 23.87 623 LYS A N 1
ATOM 4776 C CA . LYS A 1 622 ? 10.557 106.226 13.664 1.00 25.13 623 LY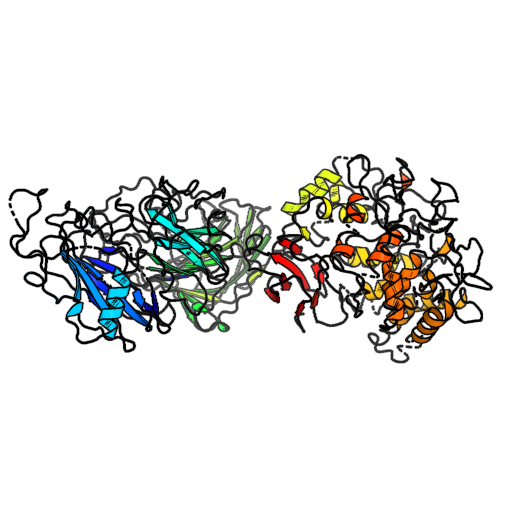S A CA 1
ATOM 4777 C C . LYS A 1 622 ? 10.562 105.203 14.788 1.00 24.62 623 LYS A C 1
ATOM 4778 O O . LYS A 1 622 ? 9.523 104.638 15.149 1.00 22.70 623 LYS A O 1
ATOM 4784 N N . TYR A 1 623 ? 11.750 104.966 15.340 1.00 24.81 624 TYR A N 1
ATOM 4785 C CA . TYR A 1 623 ? 11.921 103.942 16.340 1.00 24.16 624 TYR A CA 1
ATOM 4786 C C . TYR A 1 623 ? 11.046 104.205 17.560 1.00 24.16 624 TYR A C 1
ATOM 4787 O O . TYR A 1 623 ? 10.501 103.260 18.118 1.00 24.16 624 TYR A O 1
ATOM 4796 N N . ALA A 1 624 ? 10.852 105.464 17.942 1.00 23.70 625 ALA A N 1
ATOM 4797 C CA . ALA A 1 624 ? 9.937 105.792 19.079 1.00 24.50 625 ALA A CA 1
ATOM 4798 C C . ALA A 1 624 ? 8.540 105.187 18.964 1.00 24.18 625 ALA A C 1
ATOM 4799 O O . ALA A 1 624 ? 7.929 104.856 19.982 1.00 24.50 625 ALA A O 1
ATOM 4801 N N . ASP A 1 625 ? 8.040 104.994 17.750 1.00 24.08 626 ASP A N 1
ATOM 4802 C CA . ASP A 1 625 ? 6.744 104.316 17.611 1.00 24.64 626 ASP A CA 1
ATOM 4803 C C . ASP A 1 625 ? 6.768 102.791 17.776 1.00 23.76 626 ASP A C 1
ATOM 4804 O O . ASP A 1 625 ? 5.703 102.181 17.829 1.00 23.19 626 ASP A O 1
ATOM 4809 N N . PHE A 1 626 ? 7.963 102.200 17.853 1.00 23.00 627 PHE A N 1
ATOM 4810 C CA . PHE A 1 626 ? 8.124 100.748 18.007 1.00 23.06 627 PHE A CA 1
ATOM 4811 C C . PHE A 1 626 ? 8.864 100.300 19.275 1.00 22.92 627 PHE A C 1
ATOM 4812 O O . PHE A 1 626 ? 8.934 99.082 19.556 1.00 23.72 627 PHE A O 1
ATOM 4820 N N . SER A 1 627 ? 9.335 101.259 20.069 1.00 21.91 628 SER A N 1
ATOM 4821 C CA . SER A 1 627 ? 10.114 100.952 21.242 1.00 22.38 628 SER A CA 1
ATOM 4822 C C . SER A 1 627 ? 9.301 100.250 22.307 1.00 21.71 628 SER A C 1
ATOM 4823 O O . SER A 1 627 ? 9.896 99.564 23.132 1.00 21.79 628 SER A O 1
ATOM 4826 N N . HIS A 1 628 ? 7.972 100.397 22.287 1.00 20.96 629 HIS A N 1
ATOM 4827 C CA . HIS A 1 628 ? 7.095 99.608 23.153 1.00 21.22 629 HIS A CA 1
ATOM 4828 C C . HIS A 1 628 ? 7.298 98.075 23.045 1.00 21.41 629 HIS A C 1
ATOM 4829 O O . HIS A 1 628 ? 7.081 97.367 24.019 1.00 22.65 629 HIS A O 1
ATOM 4836 N N . TYR A 1 629 ? 7.722 97.563 21.894 1.00 21.16 630 TYR A N 1
ATOM 4837 C CA . TYR A 1 629 ? 7.965 96.112 21.751 1.00 21.26 630 TYR A CA 1
ATOM 4838 C C . TYR A 1 629 ? 9.066 95.649 22.676 1.00 22.02 630 TYR A C 1
ATOM 4839 O O . TYR A 1 629 ? 8.813 94.793 23.523 1.00 22.65 630 TYR A O 1
ATOM 4848 N N . ALA A 1 630 ? 10.270 96.234 22.556 1.00 23.09 631 ALA A N 1
ATOM 4849 C CA . ALA A 1 630 ? 11.397 95.888 23.459 1.00 23.31 631 ALA A CA 1
ATOM 4850 C C . ALA A 1 630 ? 10.999 95.987 24.922 1.00 24.10 631 ALA A C 1
ATOM 4851 O O . ALA A 1 630 ? 11.317 95.090 25.717 1.00 22.63 631 ALA A O 1
ATOM 4853 N N . GLU A 1 631 ? 10.305 97.081 25.260 1.00 25.43 632 GLU A N 1
ATOM 4854 C CA . GLU A 1 631 ? 9.807 97.308 26.618 1.00 27.57 632 GLU A CA 1
ATOM 4855 C C . GLU A 1 631 ? 8.877 96.190 27.095 1.00 26.05 632 GLU A C 1
ATOM 4856 O O . GLU A 1 631 ? 9.062 95.671 28.182 1.00 25.34 632 GLU A O 1
ATOM 4862 N N . SER A 1 632 ? 7.893 95.817 26.278 1.00 24.61 633 SER A N 1
ATOM 4863 C CA . SER A 1 632 ? 7.015 94.667 26.594 1.00 24.39 633 SER A CA 1
ATOM 4864 C C . SER A 1 632 ? 7.799 93.364 26.731 1.00 23.21 633 SER A C 1
ATOM 4865 O O . SER A 1 632 ? 7.559 92.615 27.654 1.00 24.32 633 SER A O 1
ATOM 4868 N N . PHE A 1 633 ? 8.711 93.100 25.810 1.00 21.69 634 PHE A N 1
ATOM 4869 C CA . PHE A 1 633 ? 9.499 91.865 25.850 1.00 21.61 634 PHE A CA 1
ATOM 4870 C C . PHE A 1 633 ? 10.367 91.786 27.120 1.00 21.93 634 PHE A C 1
ATOM 4871 O O . PHE A 1 633 ? 10.471 90.728 27.751 1.00 21.74 634 PHE A O 1
ATOM 4879 N N . ASN A 1 634 ? 10.948 92.918 27.512 1.00 21.60 635 ASN A N 1
ATOM 4880 C CA . ASN A 1 634 ? 11.753 92.981 28.732 1.00 22.07 635 ASN A CA 1
ATOM 4881 C C . ASN A 1 634 ? 10.940 92.721 30.012 1.00 22.58 635 ASN A C 1
ATOM 4882 O O . ASN A 1 634 ? 11.433 92.111 30.933 1.00 21.81 635 ASN A O 1
ATOM 4887 N N . GLY A 1 635 ? 9.692 93.181 30.042 1.00 23.73 636 GLY A N 1
ATOM 4888 C CA . GLY A 1 635 ? 8.815 93.062 31.202 1.00 24.25 636 GLY A CA 1
ATOM 4889 C C . GLY A 1 635 ? 8.021 91.770 31.299 1.00 25.29 636 GLY A C 1
ATOM 4890 O O . GLY A 1 635 ? 7.569 91.437 32.379 1.00 26.68 636 GLY A O 1
ATOM 4899 N N . GLU A 1 637 ? 8.703 88.479 30.965 1.00 26.97 638 GLU A N 1
ATOM 4900 C CA . GLU A 1 637 ? 9.333 87.271 31.506 1.00 28.13 638 GLU A CA 1
ATOM 4901 C C . GLU A 1 637 ? 10.743 87.615 32.007 1.00 28.72 638 GLU A C 1
ATOM 4902 O O . GLU A 1 637 ? 11.301 88.660 31.648 1.00 27.82 638 GLU A O 1
ATOM 4908 N N . ASP A 1 638 ? 11.302 86.747 32.841 1.00 29.80 639 ASP A N 1
ATOM 4909 C CA . ASP A 1 638 ? 12.657 86.946 33.358 1.00 31.72 639 ASP A CA 1
ATOM 4910 C C . ASP A 1 638 ? 13.709 86.882 32.242 1.00 30.50 639 ASP A C 1
ATOM 4911 O O . ASP A 1 638 ? 13.524 86.210 31.213 1.00 30.76 639 ASP A O 1
ATOM 4916 N N . GLU A 1 639 ? 14.801 87.597 32.469 1.00 29.76 640 GLU A N 1
ATOM 4917 C CA . GLU A 1 639 ? 16.000 87.519 31.653 1.00 29.15 640 GLU A CA 1
ATOM 4918 C C . GLU A 1 639 ? 16.879 86.396 32.233 1.00 29.13 640 GLU A C 1
ATOM 4919 O O . GLU A 1 639 ? 17.562 86.589 33.228 1.00 28.48 640 GLU A O 1
ATOM 4925 N N . ASN A 1 640 ? 16.847 85.218 31.611 1.00 28.80 641 ASN A N 1
ATOM 4926 C CA . ASN A 1 640 ? 17.517 84.046 32.179 1.00 28.89 641 ASN A CA 1
ATOM 4927 C C . ASN A 1 640 ? 19.033 84.091 32.056 1.00 29.11 641 ASN A C 1
ATOM 4928 O O . ASN A 1 640 ? 19.753 83.660 32.994 1.00 30.06 641 ASN A O 1
ATOM 4933 N N . ILE A 1 641 ? 19.520 84.589 30.919 1.00 28.31 642 ILE A N 1
ATOM 4934 C CA . ILE A 1 641 ? 20.951 84.619 30.622 1.00 28.12 642 ILE A CA 1
ATOM 4935 C C . ILE A 1 641 ? 21.280 85.917 29.917 1.00 27.95 642 ILE A C 1
ATOM 4936 O O . ILE A 1 641 ? 20.610 86.284 28.942 1.00 28.69 642 ILE A O 1
ATOM 4941 N N . VAL A 1 642 ? 22.308 86.606 30.409 1.00 27.93 643 VAL A N 1
ATOM 4942 C CA . VAL A 1 642 ? 22.751 87.886 29.859 1.00 27.44 643 VAL A CA 1
ATOM 4943 C C . VAL A 1 642 ? 24.079 87.716 29.140 1.00 27.39 643 VAL A C 1
ATOM 4944 O O . VAL A 1 642 ? 25.029 87.235 29.729 1.00 27.71 643 VAL A O 1
ATOM 4948 N N . GLN A 1 643 ? 24.150 88.125 27.876 1.00 27.43 644 GLN A N 1
ATOM 4949 C CA . GLN A 1 643 ? 25.406 88.106 27.140 1.00 27.49 644 GLN A CA 1
ATOM 4950 C C . GLN A 1 643 ? 25.838 89.550 26.871 1.00 27.75 644 GLN A C 1
ATOM 4951 O O . GLN A 1 643 ? 25.747 90.375 27.789 1.00 28.68 644 GLN A O 1
ATOM 4957 N N . ALA A 1 644 ? 26.316 89.898 25.684 1.00 27.60 645 ALA A N 1
ATOM 4958 C CA . ALA A 1 644 ? 26.935 91.219 25.495 1.00 27.31 645 ALA A CA 1
ATOM 4959 C C . ALA A 1 644 ? 25.958 92.390 25.616 1.00 26.79 645 ALA A C 1
ATOM 4960 O O . ALA A 1 644 ? 26.358 93.474 25.964 1.00 26.56 645 ALA A O 1
ATOM 4962 N N . ILE A 1 645 ? 24.697 92.176 25.260 1.00 26.32 646 ILE A N 1
ATOM 4963 C CA . ILE A 1 645 ? 23.714 93.244 25.216 1.00 25.53 646 ILE A CA 1
ATOM 4964 C C . ILE A 1 645 ? 22.555 92.830 26.113 1.00 25.29 646 ILE A C 1
ATOM 4965 O O . ILE A 1 645 ? 21.657 92.078 25.677 1.00 25.06 646 ILE A O 1
ATOM 4970 N N . PRO A 1 646 ? 22.580 93.295 27.379 1.00 24.97 647 PRO A N 1
ATOM 4971 C CA . PRO A 1 646 ? 21.491 93.019 28.305 1.00 24.99 647 PRO A CA 1
ATOM 4972 C C . PRO A 1 646 ? 20.163 93.582 27.804 1.00 24.32 647 PRO A C 1
ATOM 4973 O O . PRO A 1 646 ? 20.171 94.473 26.952 1.00 23.84 647 PRO A O 1
ATOM 4977 N N . ASN A 1 647 ? 19.059 93.042 28.316 1.00 24.06 648 ASN A N 1
ATOM 4978 C CA . ASN A 1 647 ? 17.715 93.539 28.035 1.00 24.26 648 ASN A CA 1
ATOM 4979 C C . ASN A 1 647 ? 17.623 95.052 28.262 1.00 24.69 648 ASN A C 1
ATOM 4980 O O . ASN A 1 647 ? 16.958 95.745 27.501 1.00 23.93 648 ASN A O 1
ATOM 4985 N N . ALA A 1 648 ? 18.295 95.554 29.303 1.00 26.26 649 ALA A N 1
ATOM 4986 C CA . ALA A 1 648 ? 18.300 96.984 29.607 1.00 26.98 649 ALA A CA 1
ATOM 4987 C C . ALA A 1 648 ? 18.928 97.845 28.465 1.00 27.74 649 ALA A C 1
ATOM 4988 O O . ALA A 1 648 ? 18.583 99.012 28.328 1.00 27.33 649 ALA A O 1
ATOM 4990 N N . LYS A 1 649 ? 19.820 97.265 27.651 1.00 28.53 650 LYS A N 1
ATOM 4991 C CA . LYS A 1 649 ? 20.464 97.961 26.519 1.00 29.41 650 LYS A CA 1
ATOM 4992 C C . LYS A 1 649 ? 19.866 97.598 25.165 1.00 27.89 650 LYS A C 1
ATOM 4993 O O . LYS A 1 649 ? 20.286 98.131 24.142 1.00 27.02 650 LYS A O 1
ATOM 4999 N N . ALA A 1 650 ? 18.868 96.720 25.162 1.00 26.74 651 ALA A N 1
ATOM 5000 C CA . ALA A 1 650 ? 18.378 96.110 23.946 1.00 25.84 651 ALA A CA 1
ATOM 5001 C C . ALA A 1 650 ? 17.623 97.081 23.044 1.00 24.52 651 ALA A C 1
ATOM 5002 O O . ALA A 1 650 ? 17.779 97.002 21.817 1.00 23.74 651 ALA A O 1
ATOM 5004 N N . SER A 1 651 ? 16.815 97.969 23.632 1.00 24.03 652 SER A N 1
ATOM 5005 C CA . SER A 1 651 ? 16.018 98.926 22.842 1.00 24.07 652 SER A CA 1
ATOM 5006 C C . SER A 1 651 ? 16.940 99.892 22.133 1.00 24.25 652 SER A C 1
ATOM 5007 O O . SER A 1 651 ? 16.756 100.188 20.981 1.00 23.66 652 SER A O 1
ATOM 5010 N N . GLU A 1 652 ? 17.937 100.373 22.844 1.00 26.46 653 GLU A N 1
ATOM 5011 C CA . GLU A 1 652 ? 18.947 101.282 22.270 1.00 28.37 653 GLU A CA 1
ATOM 5012 C C . GLU A 1 652 ? 19.725 100.593 21.139 1.00 26.80 653 GLU A C 1
ATOM 5013 O O . GLU A 1 652 ? 19.897 101.172 20.051 1.00 26.11 653 GLU A O 1
ATOM 5019 N N . TRP A 1 653 ? 20.178 99.366 21.394 1.00 25.16 654 TRP A N 1
ATOM 5020 C CA . TRP A 1 653 ? 20.825 98.569 20.367 1.00 24.52 654 TRP A CA 1
ATOM 5021 C C . TRP A 1 653 ? 19.914 98.396 19.143 1.00 23.39 654 TRP A C 1
ATOM 5022 O O . TRP A 1 653 ? 20.384 98.535 18.018 1.00 22.80 654 TRP A O 1
ATOM 5041 N N . GLU A 1 655 ? 17.411 100.325 18.116 1.00 24.56 656 GLU A N 1
ATOM 5042 C CA . GLU A 1 655 ? 17.299 101.614 17.456 1.00 26.42 656 GLU A CA 1
ATOM 5043 C C . GLU A 1 655 ? 18.508 101.916 16.537 1.00 26.59 656 GLU A C 1
ATOM 5044 O O . GLU A 1 655 ? 18.333 102.451 15.454 1.00 26.87 656 GLU A O 1
ATOM 5050 N N . GLU A 1 656 ? 19.710 101.546 16.967 1.00 28.16 657 GLU A N 1
ATOM 5051 C CA . GLU A 1 656 ? 20.949 101.692 16.163 1.00 29.73 657 GLU A CA 1
ATOM 5052 C C . GLU A 1 656 ? 21.045 100.717 14.996 1.00 28.04 657 GLU A C 1
ATOM 5053 O O . GLU A 1 656 ? 21.649 101.048 13.996 1.00 28.44 657 GLU A O 1
ATOM 5059 N N . ASN A 1 657 ? 20.489 99.516 15.137 1.00 26.37 658 ASN A N 1
ATOM 5060 C CA . ASN A 1 657 ? 20.782 98.425 14.216 1.00 25.58 658 ASN A CA 1
ATOM 5061 C C . ASN A 1 657 ? 19.678 97.919 13.334 1.00 24.33 658 ASN A C 1
ATOM 5062 O O . ASN A 1 657 ? 19.981 97.415 12.272 1.00 23.65 658 ASN A O 1
ATOM 5067 N N . ILE A 1 658 ? 18.413 98.028 13.731 1.00 23.44 659 ILE A N 1
ATOM 5068 C CA . ILE A 1 658 ? 17.395 97.328 12.968 1.00 22.65 659 ILE A CA 1
ATOM 5069 C C . ILE A 1 658 ? 16.699 98.144 11.894 1.00 22.46 659 ILE A C 1
ATOM 5070 O O . ILE A 1 658 ? 16.368 99.310 12.116 1.00 22.12 659 ILE A O 1
ATOM 5075 N N . PRO A 1 659 ? 16.471 97.529 10.711 1.00 21.99 660 PRO A N 1
ATOM 5076 C CA . PRO A 1 659 ? 15.473 98.120 9.843 1.00 21.96 660 PRO A CA 1
ATOM 5077 C C . PRO A 1 659 ? 14.136 98.144 10.568 1.00 21.61 660 PRO A C 1
ATOM 5078 O O . PRO A 1 659 ? 13.886 97.311 11.465 1.00 21.73 660 PRO A O 1
ATOM 5082 N N . LEU A 1 660 ? 13.293 99.099 10.225 1.00 20.96 661 LEU A N 1
ATOM 5083 C CA . LEU A 1 660 ? 11.983 99.206 10.865 1.00 20.86 661 LEU A CA 1
ATOM 5084 C C . LEU A 1 660 ? 10.872 98.710 9.950 1.00 20.75 661 LEU A C 1
ATOM 5085 O O . LEU A 1 660 ? 10.943 98.899 8.741 1.00 22.00 661 LEU A O 1
ATOM 5090 N N . PHE A 1 661 ? 9.844 98.104 10.531 1.00 20.08 662 PHE A N 1
ATOM 5091 C CA . PHE A 1 661 ? 8.753 97.502 9.775 1.00 20.24 662 PHE A CA 1
ATOM 5092 C C . PHE A 1 661 ? 7.413 97.807 10.452 1.00 19.56 662 PHE A C 1
ATOM 5093 O O . PHE A 1 661 ? 7.316 97.876 11.660 1.00 18.64 662 PHE A O 1
ATOM 5101 N N . GLU A 1 662 ? 6.378 97.980 9.655 1.00 19.91 663 GLU A N 1
ATOM 5102 C CA . GLU A 1 662 ? 5.018 97.941 10.171 1.00 20.47 663 GLU A CA 1
ATOM 5103 C C . GLU A 1 662 ? 4.071 97.418 9.138 1.00 20.64 663 GLU A C 1
ATOM 5104 O O . GLU A 1 662 ? 4.311 97.536 7.935 1.00 20.43 663 GLU A O 1
ATOM 5110 N N . CYS A 1 663 ? 2.974 96.870 9.644 1.00 20.84 664 CYS A N 1
ATOM 5111 C CA . CYS A 1 663 ? 1.875 96.447 8.823 1.00 21.43 664 CYS A CA 1
ATOM 5112 C C . CYS A 1 663 ? 0.665 96.465 9.731 1.00 21.50 664 CYS A C 1
ATOM 5113 O O . CYS A 1 663 ? 0.826 96.675 10.916 1.00 21.98 664 CYS A O 1
ATOM 5116 N N . PRO A 1 664 ? -0.552 96.287 9.185 1.00 22.19 665 PRO A N 1
ATOM 5117 C CA . PRO A 1 664 ? -1.795 96.337 9.986 1.00 22.17 665 PRO A CA 1
ATOM 5118 C C . PRO A 1 664 ? -2.107 95.065 10.771 1.00 22.23 665 PRO A C 1
ATOM 5119 O O . PRO A 1 664 ? -3.091 95.038 11.497 1.00 22.28 665 PRO A O 1
ATOM 5123 N N . GLN A 1 665 ? -1.298 94.027 10.615 1.00 22.18 666 GLN A N 1
ATOM 5124 C CA . GLN A 1 665 ? -1.527 92.761 11.285 1.00 22.79 666 GLN A CA 1
ATOM 5125 C C . GLN A 1 665 ? -0.539 92.673 12.445 1.00 23.11 666 GLN A C 1
ATOM 5126 O O . GLN A 1 665 ? 0.685 92.620 12.240 1.00 22.21 666 GLN A O 1
ATOM 5132 N N . ARG A 1 666 ? -1.094 92.673 13.655 1.00 24.03 667 ARG A N 1
ATOM 5133 C CA . ARG A 1 666 ? -0.323 92.761 14.885 1.00 24.79 667 ARG A CA 1
ATOM 5134 C C . ARG A 1 666 ? 0.715 91.653 15.043 1.00 23.04 667 ARG A C 1
ATOM 5135 O O . ARG A 1 666 ? 1.837 91.918 15.444 1.00 21.78 667 ARG A O 1
ATOM 5143 N N . ASN A 1 667 ? 0.358 90.416 14.723 1.00 21.87 668 ASN A N 1
ATOM 5144 C CA . ASN A 1 667 ? 1.282 89.312 14.992 1.00 21.47 668 ASN A CA 1
ATOM 5145 C C . ASN A 1 667 ? 2.570 89.381 14.141 1.00 20.86 668 ASN A C 1
ATOM 5146 O O . ASN A 1 667 ? 3.647 89.187 14.674 1.00 21.07 668 ASN A O 1
ATOM 5151 N N . PHE A 1 668 ? 2.459 89.700 12.853 1.00 20.37 669 PHE A N 1
ATOM 5152 C CA . PHE A 1 668 ? 3.625 89.879 11.984 1.00 20.31 669 PHE A CA 1
ATOM 5153 C C . PHE A 1 668 ? 4.564 90.987 12.465 1.00 20.16 669 PHE A C 1
ATOM 5154 O O . PHE A 1 668 ? 5.800 90.828 12.474 1.00 20.12 669 PHE A O 1
ATOM 5162 N N . GLU A 1 669 ? 3.968 92.103 12.849 1.00 19.51 670 GLU A N 1
ATOM 5163 C CA . GLU A 1 669 ? 4.718 93.237 13.313 1.00 20.20 670 GLU A CA 1
ATOM 5164 C C . GLU A 1 669 ? 5.435 92.888 14.616 1.00 20.34 670 GLU A C 1
ATOM 5165 O O . GLU A 1 669 ? 6.626 93.110 14.728 1.00 20.59 670 GLU A O 1
ATOM 5171 N N . GLU A 1 670 ? 4.711 92.317 15.572 1.00 20.77 671 GLU A N 1
ATOM 5172 C CA . GLU A 1 670 ? 5.280 91.930 16.855 1.00 21.41 671 GLU A CA 1
ATOM 5173 C C . GLU A 1 670 ? 6.422 90.935 16.677 1.00 20.46 671 GLU A C 1
ATOM 5174 O O . GLU A 1 670 ? 7.421 91.042 17.365 1.00 19.64 671 GLU A O 1
ATOM 5188 N N . TYR A 1 672 ? 8.331 90.517 14.050 1.00 19.89 673 TYR A N 1
ATOM 5189 C CA . TYR A 1 672 ? 9.431 91.239 13.471 1.00 19.41 673 TYR A CA 1
ATOM 5190 C C . TYR A 1 672 ? 10.337 91.759 14.570 1.00 19.45 673 TYR A C 1
ATOM 5191 O O . TYR A 1 672 ? 11.532 91.500 14.589 1.00 19.22 673 TYR A O 1
ATOM 5200 N N . TYR A 1 673 ? 9.749 92.486 15.502 1.00 19.25 674 TYR A N 1
ATOM 5201 C CA . TYR A 1 673 ? 10.532 93.088 16.571 1.00 19.25 674 TYR A CA 1
ATOM 5202 C C . TYR A 1 673 ? 11.034 92.040 17.546 1.00 19.36 674 TYR A C 1
ATOM 5203 O O . TYR A 1 673 ? 12.196 92.118 17.966 1.00 19.12 674 TYR A O 1
ATOM 5212 N N . TYR A 1 674 ? 10.210 91.036 17.860 1.00 19.13 675 TYR A N 1
ATOM 5213 C CA . TYR A 1 674 ? 10.645 90.009 18.786 1.00 19.72 675 TYR A CA 1
ATOM 5214 C C . TYR A 1 674 ? 11.915 89.274 18.313 1.00 19.73 675 TYR A C 1
ATOM 5215 O O . TYR A 1 674 ? 12.816 89.032 19.093 1.00 19.27 675 TYR A O 1
ATOM 5224 N N . ARG A 1 675 ? 11.969 88.924 17.044 1.00 20.04 676 ARG A N 1
ATOM 5225 C CA . ARG A 1 675 ? 13.068 88.094 16.546 1.00 20.56 676 ARG A CA 1
ATOM 5226 C C . ARG A 1 675 ? 14.361 88.890 16.503 1.00 20.82 676 ARG A C 1
ATOM 5227 O O . ARG A 1 675 ? 15.428 88.314 16.709 1.00 20.95 676 ARG A O 1
ATOM 5235 N N . TRP A 1 676 ? 14.268 90.208 16.285 1.00 20.54 677 TRP A N 1
ATOM 5236 C CA . TRP A 1 676 ? 15.468 91.028 16.436 1.00 21.00 677 TRP A CA 1
ATOM 5237 C C . TRP A 1 676 ? 15.929 91.080 17.904 1.00 20.96 677 TRP A C 1
ATOM 5238 O O . TRP A 1 676 ? 17.111 90.962 18.168 1.00 20.92 677 TRP A O 1
ATOM 5249 N N . TRP A 1 677 ? 14.979 91.266 18.824 1.00 20.79 678 TRP A N 1
ATOM 5250 C CA . TRP A 1 677 ? 15.246 91.346 20.251 1.00 21.21 678 TRP A CA 1
ATOM 5251 C C . TRP A 1 677 ? 15.839 90.035 20.773 1.00 21.63 678 TRP A C 1
ATOM 5252 O O . TRP A 1 677 ? 16.691 90.017 21.663 1.00 21.50 678 TRP A O 1
ATOM 5263 N N . SER A 1 678 ? 15.356 88.943 20.212 1.00 22.20 679 SER A N 1
ATOM 5264 C CA . SER A 1 678 ? 15.841 87.638 20.541 1.00 22.93 679 SER A CA 1
ATOM 5265 C C . SER A 1 678 ? 17.250 87.406 20.005 1.00 22.68 679 SER A C 1
ATOM 5266 O O . SER A 1 678 ? 18.137 87.046 20.761 1.00 22.27 679 SER A O 1
ATOM 5269 N N . LEU A 1 679 ? 17.433 87.612 18.701 1.00 22.16 680 LEU A N 1
ATOM 5270 C CA . LEU A 1 679 ? 18.744 87.446 18.056 1.00 22.44 680 LEU A CA 1
ATOM 5271 C C . LEU A 1 679 ? 19.831 88.209 18.801 1.00 22.60 680 LEU A C 1
ATOM 5272 O O . LEU A 1 679 ? 20.919 87.702 19.004 1.00 22.19 680 LEU A O 1
ATOM 5277 N N . ARG A 1 680 ? 19.509 89.424 19.236 1.00 23.08 681 ARG A N 1
ATOM 5278 C CA . ARG A 1 680 ? 20.475 90.268 19.913 1.00 23.32 681 ARG A CA 1
ATOM 5279 C C . ARG A 1 680 ? 21.083 89.627 21.179 1.00 23.61 681 ARG A C 1
ATOM 5280 O O . ARG A 1 680 ? 22.255 89.884 21.502 1.00 23.67 681 ARG A O 1
ATOM 5288 N N . LYS A 1 681 ? 20.318 88.766 21.853 1.00 23.36 682 LYS A N 1
ATOM 5289 C CA . LYS A 1 681 ? 20.803 88.057 23.039 1.00 23.53 682 LYS A CA 1
ATOM 5290 C C . LYS A 1 681 ? 22.010 87.199 22.742 1.00 24.15 682 LYS A C 1
ATOM 5291 O O . LYS A 1 681 ? 22.788 86.885 23.654 1.00 24.39 682 LYS A O 1
ATOM 5297 N N . HIS A 1 682 ? 22.164 86.811 21.468 1.00 24.31 683 HIS A N 1
ATOM 5298 C CA . HIS A 1 682 ? 23.198 85.873 21.056 1.00 24.70 683 HIS A CA 1
ATOM 5299 C C . HIS A 1 682 ? 24.520 86.511 20.672 1.00 25.49 683 HIS A C 1
ATOM 5300 O O . HIS A 1 682 ? 25.491 85.803 20.414 1.00 26.05 683 HIS A O 1
ATOM 5307 N N . ILE A 1 683 ? 24.586 87.830 20.689 1.00 25.47 684 ILE A N 1
ATOM 5308 C CA . ILE A 1 683 ? 25.862 88.493 20.541 1.00 26.31 684 ILE A CA 1
ATOM 5309 C C . ILE A 1 683 ? 26.619 88.312 21.856 1.00 27.63 684 ILE A C 1
ATOM 5310 O O . ILE A 1 683 ? 26.137 88.741 22.919 1.00 28.15 684 ILE A O 1
ATOM 5315 N N . LYS A 1 684 ? 27.788 87.686 21.783 1.00 28.82 685 LYS A N 1
ATOM 5316 C CA . LYS A 1 684 ? 28.580 87.344 22.971 1.00 30.77 685 LYS A CA 1
ATOM 5317 C C . LYS A 1 684 ? 29.983 87.941 22.923 1.00 31.52 685 LYS A C 1
ATOM 5318 O O . LYS A 1 684 ? 30.653 87.817 21.915 1.00 30.93 685 LYS A O 1
ATOM 5324 N N . GLU A 1 685 ? 30.444 88.565 24.004 1.00 32.82 686 GLU A N 1
ATOM 5325 C CA . GLU A 1 685 ? 31.839 89.045 24.047 1.00 34.92 686 GLU A CA 1
ATOM 5326 C C . GLU A 1 685 ? 32.766 87.843 24.195 1.00 34.13 686 GLU A C 1
ATOM 5327 O O . GLU A 1 685 ? 32.432 86.900 24.899 1.00 33.78 686 GLU A O 1
ATOM 5333 N N . THR A 1 686 ? 33.874 87.836 23.454 1.00 33.63 687 THR A N 1
ATOM 5334 C CA . THR A 1 686 ? 34.930 86.822 23.614 1.00 33.26 687 THR A CA 1
ATOM 5335 C C . THR A 1 686 ? 36.277 87.513 23.558 1.00 33.87 687 THR A C 1
ATOM 5336 O O . THR A 1 686 ? 36.366 88.622 23.075 1.00 34.06 687 THR A O 1
ATOM 5340 N N . PRO A 1 687 ? 37.347 86.859 24.022 1.00 34.50 688 PRO A N 1
ATOM 5341 C CA . PRO A 1 687 ? 38.658 87.535 23.912 1.00 35.48 688 PRO A CA 1
ATOM 5342 C C . PRO A 1 687 ? 39.113 87.864 22.477 1.00 35.40 688 PRO A C 1
ATOM 5343 O O . PRO A 1 687 ? 39.977 88.720 22.323 1.00 36.21 688 PRO A O 1
ATOM 5347 N N . VAL A 1 688 ? 38.527 87.231 21.453 1.00 34.15 689 VAL A N 1
ATOM 5348 C CA . VAL A 1 688 ? 38.840 87.574 20.059 1.00 33.80 689 VAL A CA 1
ATOM 5349 C C . VAL A 1 688 ? 37.783 88.423 19.341 1.00 32.51 689 VAL A C 1
ATOM 5350 O O . VAL A 1 688 ? 37.829 88.581 18.132 1.00 32.94 689 VAL A O 1
ATOM 5354 N N . GLY A 1 689 ? 36.856 89.004 20.088 1.00 31.49 690 GLY A N 1
ATOM 5355 C CA . GLY A 1 689 ? 35.763 89.778 19.512 1.00 30.00 690 GLY A CA 1
ATOM 5356 C C . GLY A 1 689 ? 34.440 89.043 19.640 1.00 28.78 690 GLY A C 1
ATOM 5357 O O . GLY A 1 689 ? 34.358 87.974 20.234 1.00 27.87 690 GLY A O 1
ATOM 5358 N N . TYR A 1 690 ? 33.399 89.639 19.070 1.00 27.48 691 TYR A N 1
ATOM 5359 C CA . TYR A 1 690 ? 32.057 89.108 19.198 1.00 26.25 691 TYR A CA 1
ATOM 5360 C C . TYR A 1 690 ? 31.907 87.745 18.543 1.00 25.61 691 TYR A C 1
ATOM 5361 O O . TYR A 1 690 ? 32.489 87.491 17.486 1.00 25.36 691 TYR A O 1
ATOM 5370 N N . GLY A 1 691 ? 31.151 86.883 19.227 1.00 24.92 692 GLY A N 1
ATOM 5371 C CA . GLY A 1 691 ? 30.715 85.594 18.725 1.00 24.99 692 GLY A CA 1
ATOM 5372 C C . GLY A 1 691 ? 29.202 85.602 18.671 1.00 24.34 692 GLY A C 1
ATOM 5373 O O . GLY A 1 691 ? 28.579 86.505 19.249 1.00 24.10 692 GLY A O 1
ATOM 5382 N N . THR A 1 693 ? 26.102 82.868 19.411 1.00 23.87 694 THR A N 1
ATOM 5383 C CA . THR A 1 693 ? 25.624 81.601 19.919 1.00 24.06 694 THR A CA 1
ATOM 5384 C C . THR A 1 693 ? 24.349 81.103 19.217 1.00 23.86 694 THR A C 1
ATOM 5385 O O . THR A 1 693 ? 23.682 81.849 18.469 1.00 23.24 694 THR A O 1
ATOM 5389 N N . GLU A 1 694 ? 24.052 79.826 19.473 1.00 23.70 695 GLU A N 1
ATOM 5390 C CA . GLU A 1 694 ? 22.850 79.125 19.021 1.00 23.81 695 GLU A CA 1
ATOM 5391 C C . GLU A 1 694 ? 21.933 78.875 20.244 1.00 23.93 695 GLU A C 1
ATOM 5392 O O . GLU A 1 694 ? 20.771 79.354 20.269 1.00 23.23 695 GLU A O 1
ATOM 5398 N N . PHE A 1 695 ? 22.466 78.117 21.222 1.00 24.18 696 PHE A N 1
ATOM 5399 C CA . PHE A 1 695 ? 21.874 77.946 22.547 1.00 24.53 696 PHE A CA 1
ATOM 5400 C C . PHE A 1 695 ? 22.489 78.995 23.457 1.00 25.15 696 PHE A C 1
ATOM 5401 O O . PHE A 1 695 ? 23.714 79.201 23.418 1.00 26.17 696 PHE A O 1
ATOM 5409 N N . LEU A 1 696 ? 21.673 79.625 24.301 1.00 25.05 697 LEU A N 1
ATOM 5410 C CA . LEU A 1 696 ? 22.205 80.493 25.371 1.00 25.40 697 LEU A CA 1
ATOM 5411 C C . LEU A 1 696 ? 22.827 79.652 26.491 1.00 25.65 697 LEU A C 1
ATOM 5412 O O . LEU A 1 696 ? 23.899 79.980 26.978 1.00 25.38 697 LEU A O 1
ATOM 5417 N N . VAL A 1 697 ? 22.154 78.567 26.870 1.00 25.79 698 VAL A N 1
ATOM 5418 C CA . VAL A 1 697 ? 22.695 77.637 27.853 1.00 26.87 698 VAL A CA 1
ATOM 5419 C C . VAL A 1 697 ? 23.986 76.959 27.359 1.00 28.07 698 VAL A C 1
ATOM 5420 O O . VAL A 1 697 ? 24.209 76.813 26.150 1.00 27.12 698 VAL A O 1
ATOM 5424 N N . GLN A 1 698 ? 24.832 76.579 28.317 1.00 29.71 699 GLN A N 1
ATOM 5425 C CA . GLN A 1 698 ? 26.157 76.031 28.038 1.00 31.50 699 GLN A CA 1
ATOM 5426 C C . GLN A 1 698 ? 26.024 74.614 27.502 1.00 30.94 699 GLN A C 1
ATOM 5427 O O . GLN A 1 698 ? 25.623 73.729 28.241 1.00 30.87 699 GLN A O 1
ATOM 5433 N N . ARG A 1 699 ? 26.397 74.382 26.249 1.00 30.24 700 ARG A N 1
ATOM 5434 C CA . ARG A 1 699 ? 26.329 73.022 25.677 1.00 30.92 700 ARG A CA 1
ATOM 5435 C C . ARG A 1 699 ? 27.676 72.285 25.785 1.00 31.15 700 ARG A C 1
ATOM 5436 O O . ARG A 1 699 ? 28.727 72.882 25.618 1.00 31.54 700 ARG A O 1
ATOM 5444 N N . SER A 1 700 ? 27.618 70.988 26.045 1.00 31.67 701 SER A N 1
ATOM 5445 C CA . SER A 1 700 ? 28.833 70.176 26.269 1.00 32.92 701 SER A CA 1
ATOM 5446 C C . SER A 1 700 ? 29.633 69.867 24.988 1.00 33.18 701 SER A C 1
ATOM 5447 O O . SER A 1 700 ? 30.782 69.429 25.078 1.00 34.78 701 SER A O 1
ATOM 5450 N N . TYR A 1 701 ? 29.022 70.069 23.815 1.00 31.92 702 TYR A N 1
ATOM 5451 C CA . TYR A 1 701 ? 29.655 69.747 22.519 1.00 31.25 702 TYR A CA 1
ATOM 5452 C C . TYR A 1 701 ? 30.044 71.014 21.756 1.00 30.39 702 TYR A C 1
ATOM 5453 O O . TYR A 1 701 ? 30.515 70.957 20.626 1.00 29.84 702 TYR A O 1
ATOM 5462 N N . SER A 1 702 ? 29.866 72.167 22.385 1.00 30.43 703 SER A N 1
ATOM 5463 C CA . SER A 1 702 ? 30.135 73.422 21.709 1.00 30.40 703 SER A CA 1
ATOM 5464 C C . SER A 1 702 ? 31.643 73.634 21.613 1.00 30.42 703 SER A C 1
ATOM 5465 O O . SER A 1 702 ? 32.409 72.972 22.289 1.00 30.45 703 SER A O 1
ATOM 5468 N N . ASP A 1 703 ? 32.057 74.533 20.734 1.00 30.44 704 ASP A N 1
ATOM 5469 C CA . ASP A 1 703 ? 33.457 74.923 20.626 1.00 31.47 704 ASP A CA 1
ATOM 5470 C C . ASP A 1 703 ? 33.706 75.969 21.720 1.00 31.75 704 ASP A C 1
ATOM 5471 O O . ASP A 1 703 ? 32.877 76.122 22.630 1.00 30.86 704 ASP A O 1
ATOM 5476 N N . LYS A 1 704 ? 34.823 76.695 21.633 1.00 33.05 705 LYS A N 1
ATOM 5477 C CA . LYS A 1 704 ? 35.122 77.794 22.567 1.00 33.29 705 LYS A CA 1
ATOM 5478 C C . LYS A 1 704 ? 33.964 78.799 22.576 1.00 32.00 705 LYS A C 1
ATOM 5479 O O . LYS A 1 704 ? 33.242 78.952 21.569 1.00 30.81 705 LYS A O 1
ATOM 5485 N N . TYR A 1 705 ? 33.762 79.438 23.726 1.00 30.97 706 TYR A N 1
ATOM 5486 C CA . TYR A 1 705 ? 32.732 80.468 23.897 1.00 30.43 706 TYR A CA 1
ATOM 5487 C C . TYR A 1 705 ? 31.295 79.989 23.582 1.00 29.32 706 TYR A C 1
ATOM 5488 O O . TYR A 1 705 ? 30.444 80.768 23.148 1.00 29.49 706 TYR A O 1
ATOM 5497 N N . ASN A 1 706 ? 31.034 78.708 23.825 1.00 28.31 707 ASN A N 1
ATOM 5498 C CA . ASN A 1 706 ? 29.740 78.081 23.560 1.00 27.79 707 ASN A CA 1
ATOM 5499 C C . ASN A 1 706 ? 29.267 78.129 22.070 1.00 27.14 707 ASN A C 1
ATOM 5500 O O . ASN A 1 706 ? 28.074 78.041 21.770 1.00 26.11 707 ASN A O 1
ATOM 5505 N N . LEU A 1 707 ? 30.216 78.216 21.146 1.00 27.26 708 LEU A N 1
ATOM 5506 C CA . LEU A 1 707 ? 29.883 78.330 19.732 1.00 27.07 708 LEU A CA 1
ATOM 5507 C C . LEU A 1 707 ? 29.540 76.977 19.119 1.00 26.92 708 LEU A C 1
ATOM 5508 O O . LEU A 1 707 ? 30.245 75.996 19.324 1.00 27.13 708 LEU A O 1
ATOM 5513 N N . ILE A 1 708 ? 28.435 76.947 18.387 1.00 26.27 709 ILE A N 1
ATOM 5514 C CA . ILE A 1 708 ? 27.986 75.783 17.653 1.00 26.10 709 ILE A CA 1
ATOM 5515 C C . ILE A 1 708 ? 27.800 76.183 16.171 1.00 26.01 709 ILE A C 1
ATOM 5516 O O . ILE A 1 708 ? 27.122 77.161 15.866 1.00 24.95 709 ILE A O 1
ATOM 5521 N N . ALA A 1 709 ? 28.378 75.400 15.261 1.00 26.21 710 ALA A N 1
ATOM 5522 C CA . ALA A 1 709 ? 28.466 75.775 13.841 1.00 26.28 710 ALA A CA 1
ATOM 5523 C C . ALA A 1 709 ? 27.250 75.481 12.979 1.00 25.92 710 ALA A C 1
ATOM 5524 O O . ALA A 1 709 ? 27.182 75.913 11.832 1.00 25.47 710 ALA A O 1
ATOM 5526 N N . CYS A 1 710 ? 26.337 74.696 13.511 1.00 26.26 711 CYS A N 1
ATOM 5527 C CA . CYS A 1 710 ? 25.219 74.146 12.746 1.00 26.59 711 CYS A CA 1
ATOM 5528 C C . CYS A 1 710 ? 24.457 75.180 11.922 1.00 25.32 711 CYS A C 1
ATOM 5529 O O . CYS A 1 710 ? 24.242 74.968 10.723 1.00 25.31 711 CYS A O 1
ATOM 5532 N N . ALA A 1 711 ? 24.088 76.293 12.566 1.00 24.13 712 ALA A N 1
ATOM 5533 C CA . ALA A 1 711 ? 23.228 77.333 11.962 1.00 23.61 712 ALA A CA 1
ATOM 5534 C C . ALA A 1 711 ? 23.939 78.644 11.545 1.00 23.37 712 ALA A C 1
ATOM 5535 O O . ALA A 1 711 ? 23.284 79.683 11.376 1.00 23.28 712 ALA A O 1
ATOM 5537 N N . ILE A 1 712 ? 25.254 78.605 11.340 1.00 23.48 713 ILE A N 1
ATOM 5538 C CA . ILE A 1 712 ? 25.997 79.818 10.943 1.00 23.31 713 ILE A CA 1
ATOM 5539 C C . ILE A 1 712 ? 25.396 80.477 9.698 1.00 22.80 713 ILE A C 1
ATOM 5540 O O . ILE A 1 712 ? 25.294 81.702 9.636 1.00 22.08 713 ILE A O 1
ATOM 5545 N N . GLY A 1 713 ? 25.026 79.665 8.704 1.00 23.14 714 GLY A N 1
ATOM 5546 C CA . GLY A 1 713 ? 24.403 80.173 7.473 1.00 23.16 714 GLY A CA 1
ATOM 5547 C C . GLY A 1 713 ? 23.162 81.036 7.736 1.00 22.86 714 GLY A C 1
ATOM 5548 O O . GLY A 1 713 ? 23.064 82.147 7.225 1.00 22.44 714 GLY A O 1
ATOM 5549 N N . HIS A 1 714 ? 22.252 80.524 8.575 1.00 23.07 715 HIS A N 1
ATOM 5550 C CA . HIS A 1 714 ? 21.108 81.280 9.073 1.00 23.03 715 HIS A CA 1
ATOM 5551 C C . HIS A 1 714 ? 21.546 82.534 9.836 1.00 23.03 715 HIS A C 1
ATOM 5552 O O . HIS A 1 714 ? 20.957 83.597 9.631 1.00 22.87 715 HIS A O 1
ATOM 5559 N N . HIS A 1 715 ? 22.544 82.407 10.726 1.00 22.70 716 HIS A N 1
ATOM 5560 C CA . HIS A 1 715 ? 23.044 83.564 11.499 1.00 22.39 716 HIS A CA 1
ATOM 5561 C C . HIS A 1 715 ? 23.467 84.716 10.595 1.00 21.84 716 HIS A C 1
ATOM 5562 O O . HIS A 1 715 ? 23.154 85.872 10.865 1.00 20.58 716 HIS A O 1
ATOM 5569 N N . ILE A 1 716 ? 24.159 84.387 9.513 1.00 21.99 717 ILE A N 1
ATOM 5570 C CA . ILE A 1 716 ? 24.650 85.401 8.591 1.00 21.90 717 ILE A CA 1
ATOM 5571 C C . ILE A 1 716 ? 23.506 85.974 7.768 1.00 21.43 717 ILE A C 1
ATOM 5572 O O . ILE A 1 716 ? 23.440 87.189 7.568 1.00 21.07 717 ILE A O 1
ATOM 5577 N N . TYR A 1 717 ? 22.628 85.109 7.273 1.00 21.52 718 TYR A N 1
ATOM 5578 C CA . TYR A 1 717 ? 21.482 85.571 6.462 1.00 21.37 718 TYR A CA 1
ATOM 5579 C C . TYR A 1 717 ? 20.567 86.513 7.264 1.00 21.25 718 TYR A C 1
ATOM 5580 O O . TYR A 1 717 ? 20.047 87.489 6.718 1.00 20.81 718 TYR A O 1
ATOM 5589 N N . GLU A 1 718 ? 20.382 86.235 8.554 1.00 21.15 719 GLU A N 1
ATOM 5590 C CA . GLU A 1 718 ? 19.586 87.102 9.404 1.00 20.77 719 GLU A CA 1
ATOM 5591 C C . GLU A 1 718 ? 20.343 88.359 9.789 1.00 20.89 719 GLU A C 1
ATOM 5592 O O . GLU A 1 718 ? 19.793 89.459 9.706 1.00 20.63 719 GLU A O 1
ATOM 5598 N N . SER A 1 719 ? 21.583 88.196 10.225 1.00 20.95 720 SER A N 1
ATOM 5599 C CA . SER A 1 719 ? 22.341 89.297 10.794 1.00 20.88 720 SER A CA 1
ATOM 5600 C C . SER A 1 719 ? 22.869 90.280 9.764 1.00 21.21 720 SER A C 1
ATOM 5601 O O . SER A 1 719 ? 23.329 91.357 10.132 1.00 20.95 720 SER A O 1
ATOM 5604 N N . ARG A 1 720 ? 22.811 89.929 8.478 1.00 21.59 721 ARG A N 1
ATOM 5605 C CA . ARG A 1 720 ? 23.347 90.811 7.436 1.00 21.59 721 ARG A CA 1
ATOM 5606 C C . ARG A 1 720 ? 22.585 92.135 7.344 1.00 21.39 721 ARG A C 1
ATOM 5607 O O . ARG A 1 720 ? 23.107 93.082 6.768 1.00 21.81 721 ARG A O 1
ATOM 5615 N N . TRP A 1 721 ? 21.377 92.192 7.925 1.00 21.03 722 TRP A N 1
ATOM 5616 C CA . TRP A 1 721 ? 20.528 93.389 7.918 1.00 20.55 722 TRP A CA 1
ATOM 5617 C C . TRP A 1 721 ? 20.798 94.381 9.034 1.00 20.70 722 TRP A C 1
ATOM 5618 O O . TRP A 1 721 ? 20.256 95.489 9.015 1.00 20.52 722 TRP A O 1
ATOM 5629 N N . LEU A 1 722 ? 21.621 93.990 10.005 1.00 21.70 723 LEU A N 1
ATOM 5630 C CA . LEU A 1 722 ? 21.991 94.865 11.104 1.00 21.97 723 LEU A CA 1
ATOM 5631 C C . LEU A 1 722 ? 22.891 95.964 10.568 1.00 22.77 723 LEU A C 1
ATOM 5632 O O . LEU A 1 722 ? 23.856 95.696 9.858 1.00 23.69 723 LEU A O 1
ATOM 5637 N N . ARG A 1 723 ? 22.597 97.200 10.950 1.00 23.37 724 ARG A N 1
ATOM 5638 C CA . ARG A 1 723 ? 23.206 98.366 10.318 1.00 23.82 724 ARG A CA 1
ATOM 5639 C C . ARG A 1 723 ? 24.651 98.577 10.753 1.00 24.25 724 ARG A C 1
ATOM 5640 O O . ARG A 1 723 ? 25.461 99.002 9.953 1.00 23.98 724 ARG A O 1
ATOM 5648 N N . ASP A 1 724 ? 24.972 98.312 12.024 1.00 24.86 725 ASP A N 1
ATOM 5649 C CA . ASP A 1 724 ? 26.345 98.467 12.491 1.00 25.42 725 ASP A CA 1
ATOM 5650 C C . ASP A 1 724 ? 27.126 97.201 12.090 1.00 25.08 725 ASP A C 1
ATOM 5651 O O . ASP A 1 724 ? 26.835 96.114 12.580 1.00 24.48 725 ASP A O 1
ATOM 5656 N N . PRO A 1 725 ? 28.115 97.350 11.194 1.00 25.18 726 PRO A N 1
ATOM 5657 C CA . PRO A 1 725 ? 28.770 96.153 10.684 1.00 25.20 726 PRO A CA 1
ATOM 5658 C C . PRO A 1 725 ? 29.681 95.455 11.676 1.00 25.62 726 PRO A C 1
ATOM 5659 O O . PRO A 1 725 ? 30.077 94.318 11.398 1.00 25.43 726 PRO A O 1
ATOM 5663 N N . LYS A 1 726 ? 30.029 96.090 12.800 1.00 25.91 727 LYS A N 1
ATOM 5664 C CA . LYS A 1 726 ? 31.050 95.505 13.683 1.00 26.63 727 LYS A CA 1
ATOM 5665 C C . LYS A 1 726 ? 30.658 94.144 14.258 1.00 25.93 727 LYS A C 1
ATOM 5666 O O . LYS A 1 726 ? 31.522 93.304 14.428 1.00 26.31 727 LYS A O 1
ATOM 5672 N N . TYR A 1 727 ? 29.368 93.919 14.510 1.00 24.88 728 TYR A N 1
ATOM 5673 C CA . TYR A 1 727 ? 28.877 92.661 15.107 1.00 24.91 728 TYR A CA 1
ATOM 5674 C C . TYR A 1 727 ? 29.144 91.468 14.197 1.00 24.86 728 TYR A C 1
ATOM 5675 O O . TYR A 1 727 ? 29.851 90.511 14.575 1.00 25.01 728 TYR A O 1
ATOM 5684 N N . LEU A 1 728 ? 28.581 91.531 13.000 1.00 24.55 729 LEU A N 1
ATOM 5685 C CA . LEU A 1 728 ? 28.727 90.452 12.044 1.00 24.93 729 LEU A CA 1
ATOM 5686 C C . LEU A 1 728 ? 30.178 90.312 11.493 1.00 25.60 729 LEU A C 1
ATOM 5687 O O . LEU A 1 728 ? 30.645 89.196 11.237 1.00 25.45 729 LEU A O 1
ATOM 5692 N N . ASP A 1 729 ? 30.895 91.425 11.348 1.00 25.99 730 ASP A N 1
ATOM 5693 C CA . ASP A 1 729 ? 32.317 91.366 10.978 1.00 27.10 730 ASP A CA 1
ATOM 5694 C C . ASP A 1 729 ? 33.084 90.439 11.946 1.00 26.76 730 ASP A C 1
ATOM 5695 O O . ASP A 1 729 ? 33.787 89.531 11.534 1.00 26.57 730 ASP A O 1
ATOM 5700 N N . GLN A 1 730 ? 32.901 90.696 13.237 1.00 26.47 731 GLN A N 1
ATOM 5701 C CA . GLN A 1 730 ? 33.571 89.974 14.311 1.00 26.79 731 GLN A CA 1
ATOM 5702 C C . GLN A 1 730 ? 33.085 88.536 14.471 1.00 26.35 731 GLN A C 1
ATOM 5703 O O . GLN A 1 730 ? 33.905 87.628 14.636 1.00 26.70 731 GLN A O 1
ATOM 5709 N N . ILE A 1 731 ? 31.765 88.338 14.401 1.00 25.76 732 ILE A N 1
ATOM 5710 C CA . ILE A 1 731 ? 31.152 87.008 14.470 1.00 25.56 732 ILE A CA 1
ATOM 5711 C C . ILE A 1 731 ? 31.751 86.058 13.452 1.00 26.04 732 ILE A C 1
ATOM 5712 O O . ILE A 1 731 ? 32.092 84.933 13.793 1.00 27.20 732 ILE A O 1
ATOM 5717 N N . ILE A 1 732 ? 31.838 86.511 12.211 1.00 25.95 733 ILE A N 1
ATOM 5718 C CA . ILE A 1 732 ? 32.473 85.764 11.140 1.00 26.61 733 ILE A CA 1
ATOM 5719 C C . ILE A 1 732 ? 33.973 85.586 11.412 1.00 27.33 733 ILE A C 1
ATOM 5720 O O . ILE A 1 732 ? 34.471 84.453 11.360 1.00 27.60 733 ILE A O 1
ATOM 5725 N N . HIS A 1 733 ? 34.692 86.665 11.716 1.00 27.55 734 HIS A N 1
ATOM 5726 C CA . HIS A 1 733 ? 36.136 86.524 11.959 1.00 28.51 734 HIS A CA 1
ATOM 5727 C C . HIS A 1 733 ? 36.419 85.596 13.141 1.00 28.17 734 HIS A C 1
ATOM 5728 O O . HIS A 1 733 ? 37.373 84.850 13.108 1.00 28.62 734 HIS A O 1
ATOM 5735 N N . THR A 1 734 ? 35.552 85.602 14.147 1.00 27.77 735 THR A N 1
ATOM 5736 C CA . THR A 1 734 ? 35.690 84.708 15.292 1.00 27.95 735 THR A CA 1
ATOM 5737 C C . THR A 1 734 ? 35.638 83.222 14.867 1.00 27.87 735 THR A C 1
ATOM 5738 O O . THR A 1 734 ? 36.468 82.430 15.310 1.00 28.02 735 THR A O 1
ATOM 5742 N N . TRP A 1 735 ? 34.677 82.865 14.006 1.00 27.03 736 TRP A N 1
ATOM 5743 C CA . TRP A 1 735 ? 34.596 81.506 13.466 1.00 26.96 736 TRP A CA 1
ATOM 5744 C C . TRP A 1 735 ? 35.845 81.123 12.686 1.00 27.65 736 TRP A C 1
ATOM 5745 O O . TRP A 1 735 ? 36.332 80.002 12.852 1.00 28.32 736 TRP A O 1
ATOM 5756 N N . TYR A 1 736 ? 36.362 82.031 11.859 1.00 27.69 737 TYR A N 1
ATOM 5757 C CA . TYR A 1 736 ? 37.433 81.664 10.904 1.00 28.76 737 TYR A CA 1
ATOM 5758 C C . TYR A 1 736 ? 38.856 81.943 11.389 1.00 29.84 737 TYR A C 1
ATOM 5759 O O . TYR A 1 736 ? 39.809 81.346 10.881 1.00 30.93 737 TYR A O 1
ATOM 5768 N N . ARG A 1 737 ? 39.001 82.853 12.348 1.00 30.29 738 ARG A N 1
ATOM 5769 C CA . ARG A 1 737 ? 40.316 83.252 12.842 1.00 31.51 738 ARG A CA 1
ATOM 5770 C C . ARG A 1 737 ? 40.425 83.265 14.359 1.00 31.99 738 ARG A C 1
ATOM 5771 O O . ARG A 1 737 ? 41.446 83.664 14.895 1.00 32.14 738 ARG A O 1
ATOM 5779 N N . GLY A 1 738 ? 39.405 82.791 15.058 1.00 32.44 739 GLY A N 1
ATOM 5780 C CA . GLY A 1 738 ? 39.357 82.962 16.499 1.00 33.51 739 GLY A CA 1
ATOM 5781 C C . GLY A 1 738 ? 40.004 81.854 17.292 1.00 34.32 739 GLY A C 1
ATOM 5782 O O . GLY A 1 738 ? 39.915 81.871 18.502 1.00 34.96 739 GLY A O 1
ATOM 5783 N N . ASN A 1 739 ? 40.634 80.893 16.622 1.00 35.81 740 ASN A N 1
ATOM 5784 C CA . ASN A 1 739 ? 41.288 79.752 17.262 1.00 37.63 740 ASN A CA 1
ATOM 5785 C C . ASN A 1 739 ? 42.797 79.801 16.944 1.00 39.74 740 ASN A C 1
ATOM 5786 O O . ASN A 1 739 ? 43.264 79.158 15.998 1.00 39.58 740 ASN A O 1
ATOM 5791 N N . ASP A 1 740 ? 43.539 80.579 17.737 1.00 42.30 741 ASP A N 1
ATOM 5792 C CA . ASP A 1 740 ? 44.973 80.874 17.481 1.00 44.49 741 ASP A CA 1
ATOM 5793 C C . ASP A 1 740 ? 45.196 81.387 16.052 1.00 42.86 741 ASP A C 1
ATOM 5794 O O . ASP A 1 740 ? 46.072 80.886 15.334 1.00 43.83 741 ASP A O 1
ATOM 5799 N N . GLY A 1 741 ? 44.375 82.354 15.633 1.00 39.89 742 GLY A N 1
ATOM 5800 C CA . GLY A 1 741 ? 44.458 82.925 14.282 1.00 38.95 742 GLY A CA 1
ATOM 5801 C C . GLY A 1 741 ? 43.804 82.100 13.164 1.00 37.88 742 GLY A C 1
ATOM 5802 O O . GLY A 1 741 ? 43.682 82.587 12.055 1.00 36.68 742 GLY A O 1
ATOM 5803 N N . GLY A 1 742 ? 43.379 80.866 13.463 1.00 37.14 743 GLY A N 1
ATOM 5804 C CA . GLY A 1 742 ? 42.778 79.960 12.489 1.00 36.58 743 GLY A CA 1
ATOM 5805 C C . GLY A 1 742 ? 41.321 79.598 12.806 1.00 35.72 743 GLY A C 1
ATOM 5806 O O . GLY A 1 742 ? 40.722 80.103 13.770 1.00 34.64 743 GLY A O 1
ATOM 5807 N N . PRO A 1 743 ? 40.724 78.738 11.970 1.00 34.96 744 PRO A N 1
ATOM 5808 C CA . PRO A 1 743 ? 39.320 78.412 12.153 1.00 34.42 744 PRO A CA 1
ATOM 5809 C C . PRO A 1 743 ? 39.017 77.575 13.414 1.00 34.59 744 PRO A C 1
ATOM 5810 O O . PRO A 1 743 ? 39.834 76.749 13.828 1.00 34.22 744 PRO A O 1
ATOM 5822 N N . LYS A 1 745 ? 37.856 74.668 15.559 1.00 38.80 746 LYS A N 1
ATOM 5823 C CA . LYS A 1 745 ? 38.006 73.245 15.305 1.00 41.44 746 LYS A CA 1
ATOM 5824 C C . LYS A 1 745 ? 36.672 72.560 14.960 1.00 39.45 746 LYS A C 1
ATOM 5825 O O . LYS A 1 745 ? 36.620 71.737 14.053 1.00 38.46 746 LYS A O 1
ATOM 5831 N N . LYS A 1 746 ? 35.593 72.940 15.653 1.00 37.63 747 LYS A N 1
ATOM 5832 C CA . LYS A 1 746 ? 34.299 72.250 15.513 1.00 36.90 747 LYS A CA 1
ATOM 5833 C C . LYS A 1 746 ? 33.419 72.737 14.372 1.00 35.08 747 LYS A C 1
ATOM 5834 O O . LYS A 1 746 ? 32.276 72.318 14.258 1.00 35.27 747 LYS A O 1
ATOM 5848 N N . ASP A 1 748 ? 34.177 71.484 11.674 1.00 35.25 749 ASP A N 1
ATOM 5849 C CA . ASP A 1 748 ? 34.101 70.177 11.052 1.00 36.83 749 ASP A CA 1
ATOM 5850 C C . ASP A 1 748 ? 32.916 69.307 11.552 1.00 35.33 749 ASP A C 1
ATOM 5851 O O . ASP A 1 748 ? 32.696 68.247 11.004 1.00 35.69 749 ASP A O 1
ATOM 5856 N N . LYS A 1 749 ? 32.156 69.758 12.553 1.00 33.48 750 LYS A N 1
ATOM 5857 C CA . LYS A 1 749 ? 31.060 68.971 13.109 1.00 33.11 750 LYS A CA 1
ATOM 5858 C C . LYS A 1 749 ? 29.720 69.213 12.426 1.00 32.01 750 LYS A C 1
ATOM 5859 O O . LYS A 1 749 ? 28.786 68.469 12.672 1.00 30.70 750 LYS A O 1
ATOM 5865 N N . PHE A 1 750 ? 29.620 70.249 11.594 1.00 31.36 751 PHE A N 1
ATOM 5866 C CA . PHE A 1 750 ? 28.374 70.546 10.903 1.00 30.95 751 PHE A CA 1
ATOM 5867 C C . PHE A 1 750 ? 28.589 71.002 9.469 1.00 30.67 751 PHE A C 1
ATOM 5868 O O . PHE A 1 750 ? 29.528 71.762 9.174 1.00 30.12 751 PHE A O 1
ATOM 5876 N N . SER A 1 751 ? 27.707 70.525 8.588 1.00 30.16 752 SER A N 1
ATOM 5877 C CA . SER A 1 751 ? 27.690 70.940 7.208 1.00 29.82 752 SER A CA 1
ATOM 5878 C C . SER A 1 751 ? 27.633 72.460 7.133 1.00 28.76 752 SER A C 1
ATOM 5879 O O . SER A 1 751 ? 27.148 73.130 8.055 1.00 27.44 752 SER A O 1
ATOM 5882 N N . SER A 1 752 ? 28.138 72.986 6.019 1.00 28.41 753 SER A N 1
ATOM 5883 C CA . SER A 1 752 ? 28.304 74.432 5.839 1.00 27.89 753 SER A CA 1
ATOM 5884 C C . SER A 1 752 ? 27.817 74.933 4.483 1.00 26.69 753 SER A C 1
ATOM 5885 O O . SER A 1 752 ? 28.196 74.363 3.441 1.00 27.09 753 SER A O 1
ATOM 5888 N N . TRP A 1 753 ? 27.009 76.002 4.508 1.00 25.22 754 TRP A N 1
ATOM 5889 C CA . TRP A 1 753 ? 26.782 76.847 3.323 1.00 24.65 754 TRP A CA 1
ATOM 5890 C C . TRP A 1 753 ? 27.364 78.231 3.517 1.00 24.61 754 TRP A C 1
ATOM 5891 O O . TRP A 1 753 ? 26.891 79.204 2.951 1.00 24.24 754 TRP A O 1
ATOM 5902 N N . ASN A 1 754 ? 28.482 78.308 4.226 1.00 24.97 755 ASN A N 1
ATOM 5903 C CA . ASN A 1 754 ? 28.994 79.603 4.666 1.00 24.68 755 ASN A CA 1
ATOM 5904 C C . ASN A 1 754 ? 29.598 80.481 3.597 1.00 24.54 755 ASN A C 1
ATOM 5905 O O . ASN A 1 754 ? 29.570 81.708 3.747 1.00 22.95 755 ASN A O 1
ATOM 5910 N N . ALA A 1 755 ? 30.135 79.889 2.534 1.00 25.06 756 ALA A N 1
ATOM 5911 C CA . ALA A 1 755 ? 30.621 80.731 1.447 1.00 25.73 756 ALA A CA 1
ATOM 5912 C C . ALA A 1 755 ? 29.444 81.406 0.761 1.00 24.97 756 ALA A C 1
ATOM 5913 O O . ALA A 1 755 ? 29.491 82.604 0.504 1.00 24.87 756 ALA A O 1
ATOM 5915 N N . ASP A 1 756 ? 28.372 80.660 0.510 1.00 24.55 757 ASP A N 1
ATOM 5916 C CA . ASP A 1 756 ? 27.111 81.281 0.031 1.00 24.13 757 ASP A CA 1
ATOM 5917 C C . ASP A 1 756 ? 26.620 82.367 0.959 1.00 23.33 757 ASP A C 1
ATOM 5918 O O . ASP A 1 756 ? 26.223 83.403 0.485 1.00 23.38 757 ASP A O 1
ATOM 5923 N N . ALA A 1 757 ? 26.640 82.122 2.266 1.00 22.84 758 ALA A N 1
ATOM 5924 C CA . ALA A 1 757 ? 26.196 83.114 3.241 1.00 22.40 758 ALA A CA 1
ATOM 5925 C C . ALA A 1 757 ? 27.070 84.378 3.275 1.00 22.28 758 ALA A C 1
ATOM 5926 O O . ALA A 1 757 ? 26.540 85.467 3.407 1.00 21.98 758 ALA A O 1
ATOM 5928 N N . VAL A 1 758 ? 28.386 84.237 3.152 1.00 22.67 759 VAL A N 1
ATOM 5929 C CA . VAL A 1 758 ? 29.274 85.396 3.089 1.00 23.04 759 VAL A CA 1
ATOM 5930 C C . VAL A 1 758 ? 29.037 86.232 1.818 1.00 23.45 759 VAL A C 1
ATOM 5931 O O . VAL A 1 758 ? 29.014 87.467 1.901 1.00 23.90 759 VAL A O 1
ATOM 5935 N N . LEU A 1 759 ? 28.861 85.593 0.665 1.00 23.34 760 LEU A N 1
ATOM 5936 C CA . LEU A 1 759 ? 28.462 86.329 -0.519 1.00 23.85 760 LEU A CA 1
ATOM 5937 C C . LEU A 1 759 ? 27.066 87.005 -0.317 1.00 23.94 760 LEU A C 1
ATOM 5938 O O . LEU A 1 759 ? 26.890 88.175 -0.694 1.00 23.54 760 LEU A O 1
ATOM 5943 N N . ALA A 1 760 ? 26.113 86.308 0.316 1.00 23.70 761 ALA A N 1
ATOM 5944 C CA . ALA A 1 760 ? 24.790 86.903 0.614 1.00 23.68 761 ALA A CA 1
ATOM 5945 C C . ALA A 1 760 ? 24.913 88.178 1.472 1.00 23.76 761 ALA A C 1
ATOM 5946 O O . ALA A 1 760 ? 24.156 89.135 1.287 1.00 22.53 761 ALA A O 1
ATOM 5948 N N . ARG A 1 761 ? 25.868 88.177 2.409 1.00 24.48 762 ARG A N 1
ATOM 5949 C CA . ARG A 1 761 ? 26.121 89.349 3.217 1.00 24.66 762 ARG A CA 1
ATOM 5950 C C . ARG A 1 761 ? 26.600 90.480 2.348 1.00 24.93 762 ARG A C 1
ATOM 5951 O O . ARG A 1 761 ? 26.083 91.582 2.460 1.00 24.40 762 ARG A O 1
ATOM 5959 N N . TYR A 1 762 ? 27.588 90.203 1.503 1.00 25.70 763 TYR A N 1
ATOM 5960 C CA . TYR A 1 762 ? 28.098 91.185 0.553 1.00 26.39 763 TYR A CA 1
ATOM 5961 C C . TYR A 1 762 ? 27.010 91.788 -0.349 1.00 26.35 763 TYR A C 1
ATOM 5962 O O . TYR A 1 762 ? 27.001 92.990 -0.574 1.00 26.67 763 TYR A O 1
ATOM 5979 N N . VAL A 1 764 ? 23.986 92.366 0.400 1.00 25.16 765 VAL A N 1
ATOM 5980 C CA . VAL A 1 764 ? 23.300 93.378 1.185 1.00 24.60 765 VAL A CA 1
ATOM 5981 C C . VAL A 1 764 ? 24.205 94.577 1.453 1.00 24.83 765 VAL A C 1
ATOM 5982 O O . VAL A 1 764 ? 23.822 95.701 1.141 1.00 24.67 765 VAL A O 1
ATOM 5986 N N . ASP A 1 765 ? 25.375 94.376 2.047 1.00 24.98 766 ASP A N 1
ATOM 5987 C CA . ASP A 1 765 ? 26.134 95.542 2.530 1.00 25.99 766 ASP A CA 1
ATOM 5988 C C . ASP A 1 765 ? 27.103 96.205 1.534 1.00 26.07 766 ASP A C 1
ATOM 5989 O O . ASP A 1 765 ? 27.539 97.295 1.770 1.00 25.43 766 ASP A O 1
ATOM 5994 N N . GLY A 1 766 ? 27.443 95.537 0.449 1.00 27.44 767 GLY A N 1
ATOM 5995 C CA . GLY A 1 766 ? 28.359 96.078 -0.545 1.00 29.43 767 GLY A CA 1
ATOM 5996 C C . GLY A 1 766 ? 29.803 96.263 -0.111 1.00 30.99 767 GLY A C 1
ATOM 5997 O O . GLY A 1 766 ? 30.564 96.872 -0.847 1.00 32.62 767 GLY A O 1
ATOM 5998 N N . ASP A 1 767 ? 30.197 95.748 1.054 1.00 32.24 768 ASP A N 1
ATOM 5999 C CA . ASP A 1 767 ? 31.565 95.941 1.562 1.00 35.08 768 ASP A CA 1
ATOM 6000 C C . ASP A 1 767 ? 32.551 94.947 0.877 1.00 36.21 768 ASP A C 1
ATOM 6001 O O . ASP A 1 767 ? 32.745 93.799 1.318 1.00 35.68 768 ASP A O 1
ATOM 6006 N N . LYS A 1 768 ? 33.178 95.431 -0.190 1.00 37.98 769 LYS A N 1
ATOM 6007 C CA . LYS A 1 768 ? 34.073 94.631 -1.033 1.00 40.22 769 LYS A CA 1
ATOM 6008 C C . LYS A 1 768 ? 35.281 94.143 -0.246 1.00 38.94 769 LYS A C 1
ATOM 6009 O O . LYS A 1 768 ? 35.619 92.980 -0.315 1.00 37.88 769 LYS A O 1
ATOM 6015 N N . ASP A 1 769 ? 35.905 95.011 0.539 1.00 38.51 770 ASP A N 1
ATOM 6016 C CA . ASP A 1 769 ? 37.140 94.631 1.247 1.00 39.01 770 ASP A CA 1
ATOM 6017 C C . ASP A 1 769 ? 36.953 93.531 2.298 1.00 37.06 770 ASP A C 1
ATOM 6018 O O . ASP A 1 769 ? 37.854 92.715 2.464 1.00 36.71 770 ASP A O 1
ATOM 6023 N N . PHE A 1 770 ? 35.825 93.531 3.011 1.00 33.98 771 PHE A N 1
ATOM 6024 C CA . PHE A 1 770 ? 35.536 92.451 3.944 1.00 33.50 771 PHE A CA 1
ATOM 6025 C C . PHE A 1 770 ? 35.431 91.086 3.211 1.00 32.94 771 PHE A C 1
ATOM 6026 O O . PHE A 1 770 ? 36.067 90.103 3.630 1.00 32.38 771 PHE A O 1
ATOM 6042 N N . LEU A 1 772 ? 36.448 90.292 0.039 1.00 33.44 773 LEU A N 1
ATOM 6043 C CA . LEU A 1 772 ? 37.715 89.910 -0.627 1.00 34.54 773 LEU A CA 1
ATOM 6044 C C . LEU A 1 772 ? 38.714 89.311 0.364 1.00 34.67 773 LEU A C 1
ATOM 6045 O O . LEU A 1 772 ? 39.372 88.292 0.065 1.00 34.45 773 LEU A O 1
ATOM 6050 N N . ASP A 1 773 ? 38.787 89.913 1.554 1.00 33.64 774 ASP A N 1
ATOM 6051 C CA . ASP A 1 773 ? 39.671 89.432 2.626 1.00 33.83 774 ASP A CA 1
ATOM 6052 C C . ASP A 1 773 ? 39.282 88.057 3.221 1.00 33.26 774 ASP A C 1
ATOM 6053 O O . ASP A 1 773 ? 40.126 87.395 3.794 1.00 33.32 774 ASP A O 1
ATOM 6066 N N . THR A 1 775 ? 37.998 85.517 1.343 1.00 36.12 776 THR A N 1
ATOM 6067 C CA . THR A 1 775 ? 38.024 84.561 0.221 1.00 37.72 776 THR A CA 1
ATOM 6068 C C . THR A 1 775 ? 38.919 83.327 0.497 1.00 37.82 776 THR A C 1
ATOM 6069 O O . THR A 1 775 ? 38.455 82.197 0.348 1.00 38.50 776 THR A O 1
ATOM 6073 N N . LYS A 1 776 ? 40.164 83.537 0.917 1.00 37.94 777 LYS A N 1
ATOM 6074 C CA . LYS A 1 776 ? 41.063 82.420 1.215 1.00 39.16 777 LYS A CA 1
ATOM 6075 C C . LYS A 1 776 ? 40.530 81.512 2.313 1.00 36.68 777 LYS A C 1
ATOM 6076 O O . LYS A 1 776 ? 40.584 80.298 2.172 1.00 35.32 777 LYS A O 1
ATOM 6082 N N . ASP A 1 777 ? 39.987 82.119 3.370 1.00 34.89 778 ASP A N 1
ATOM 6083 C CA . ASP A 1 777 ? 39.403 81.389 4.491 1.00 34.46 778 ASP A CA 1
ATOM 6084 C C . ASP A 1 777 ? 38.273 80.483 4.030 1.00 33.41 778 ASP A C 1
ATOM 6085 O O . ASP A 1 777 ? 38.150 79.350 4.521 1.00 32.86 778 ASP A O 1
ATOM 6090 N N . LEU A 1 778 ? 37.454 80.983 3.098 1.00 32.61 779 LEU A N 1
ATOM 6091 C CA . LEU A 1 778 ? 36.354 80.201 2.534 1.00 32.01 779 LEU A CA 1
ATOM 6092 C C . LEU A 1 778 ? 36.819 79.082 1.615 1.00 32.74 779 LEU A C 1
ATOM 6093 O O . LEU A 1 778 ? 36.186 78.017 1.591 1.00 32.43 779 LEU A O 1
ATOM 6098 N N . GLU A 1 779 ? 37.918 79.296 0.890 1.00 33.80 780 GLU A N 1
ATOM 6099 C CA . GLU A 1 779 ? 38.513 78.228 0.046 1.00 35.12 780 GLU A CA 1
ATOM 6100 C C . GLU A 1 779 ? 39.059 77.112 0.897 1.00 34.59 780 GLU A C 1
ATOM 6101 O O . GLU A 1 779 ? 38.847 75.947 0.584 1.00 34.94 780 GLU A O 1
ATOM 6107 N N . THR A 1 780 ? 39.787 77.473 1.951 1.00 33.68 781 THR A N 1
ATOM 6108 C CA . THR A 1 780 ? 40.276 76.490 2.909 1.00 33.63 781 THR A CA 1
ATOM 6109 C C . THR A 1 780 ? 39.107 75.661 3.480 1.00 32.65 781 THR A C 1
ATOM 6110 O O . THR A 1 780 ? 39.195 74.439 3.550 1.00 31.87 781 THR A O 1
ATOM 6114 N N . GLU A 1 781 ? 38.019 76.332 3.870 1.00 31.59 782 GLU A N 1
ATOM 6115 C CA . GLU A 1 781 ? 36.830 75.613 4.341 1.00 30.83 782 GLU A CA 1
ATOM 6116 C C . GLU A 1 781 ? 36.295 74.632 3.278 1.00 30.68 782 GLU A C 1
ATOM 6117 O O . GLU A 1 781 ? 36.068 73.440 3.581 1.00 30.39 782 GLU A O 1
ATOM 6123 N N . TYR A 1 782 ? 36.092 75.142 2.057 1.00 30.13 783 TYR A N 1
ATOM 6124 C CA . TYR A 1 782 ? 35.536 74.347 0.962 1.00 30.15 783 TYR A CA 1
ATOM 6125 C C . TYR A 1 782 ? 36.391 73.089 0.714 1.00 31.19 783 TYR A C 1
ATOM 6126 O O . TYR A 1 782 ? 35.873 71.974 0.669 1.00 30.65 783 TYR A O 1
ATOM 6135 N N . GLN A 1 783 ? 37.696 73.286 0.572 1.00 32.38 784 GLN A N 1
ATOM 6136 C CA . GLN A 1 783 ? 38.613 72.200 0.250 1.00 34.12 784 GLN A CA 1
ATOM 6137 C C . GLN A 1 783 ? 38.630 71.100 1.334 1.00 33.46 784 GLN A C 1
ATOM 6138 O O . GLN A 1 783 ? 38.809 69.922 1.001 1.00 33.20 784 GLN A O 1
ATOM 6144 N N . ARG A 1 784 ? 38.410 71.485 2.600 1.00 32.17 785 ARG A N 1
ATOM 6145 C CA . ARG A 1 784 ? 38.366 70.530 3.698 1.00 32.17 785 ARG A CA 1
ATOM 6146 C C . ARG A 1 784 ? 37.163 69.609 3.506 1.00 31.33 785 ARG A C 1
ATOM 6147 O O . ARG A 1 784 ? 37.322 68.387 3.512 1.00 30.80 785 ARG A O 1
ATOM 6155 N N . TRP A 1 785 ? 35.982 70.192 3.296 1.00 30.03 786 TRP A N 1
ATOM 6156 C CA . TRP A 1 785 ? 34.789 69.384 3.027 1.00 30.01 786 TRP A CA 1
ATOM 6157 C C . TRP A 1 785 ? 34.952 68.474 1.805 1.00 30.62 786 TRP A C 1
ATOM 6158 O O . TRP A 1 785 ? 34.578 67.308 1.832 1.00 29.99 786 TRP A O 1
ATOM 6169 N N . GLU A 1 786 ? 35.498 69.033 0.736 1.00 31.60 787 GLU A N 1
ATOM 6170 C CA . GLU A 1 786 ? 35.786 68.294 -0.493 1.00 33.21 787 GLU A CA 1
ATOM 6171 C C . GLU A 1 786 ? 36.735 67.120 -0.267 1.00 34.30 787 GLU A C 1
ATOM 6172 O O . GLU A 1 786 ? 36.542 66.060 -0.814 1.00 34.37 787 GLU A O 1
ATOM 6178 N N . ARG A 1 787 ? 37.753 67.330 0.549 1.00 35.76 788 ARG A N 1
ATOM 6179 C CA . ARG A 1 787 ? 38.714 66.275 0.893 1.00 37.55 788 ARG A CA 1
ATOM 6180 C C . ARG A 1 787 ? 38.090 65.171 1.771 1.00 36.30 788 ARG A C 1
ATOM 6181 O O . ARG A 1 787 ? 38.332 63.990 1.526 1.00 36.10 788 ARG A O 1
ATOM 6189 N N . THR A 1 788 ? 37.236 65.546 2.728 1.00 34.69 789 THR A N 1
ATOM 6190 C CA . THR A 1 788 ? 36.743 64.597 3.726 1.00 33.93 789 THR A CA 1
ATOM 6191 C C . THR A 1 788 ? 35.403 63.945 3.441 1.00 33.64 789 THR A C 1
ATOM 6192 O O . THR A 1 788 ? 35.136 62.884 4.013 1.00 33.38 789 THR A O 1
ATOM 6196 N N . ASN A 1 789 ? 34.559 64.549 2.591 1.00 33.27 790 ASN A N 1
ATOM 6197 C CA . ASN A 1 789 ? 33.135 64.193 2.541 1.00 32.94 790 ASN A CA 1
ATOM 6198 C C . ASN A 1 789 ? 32.510 63.853 1.174 1.00 33.62 790 ASN A C 1
ATOM 6199 O O . ASN A 1 789 ? 31.297 63.994 0.989 1.00 32.70 790 ASN A O 1
ATOM 6204 N N . ARG A 1 790 ? 33.308 63.343 0.247 1.00 35.11 791 ARG A N 1
ATOM 6205 C CA . ARG A 1 790 ? 32.783 62.877 -1.038 1.00 36.46 791 ARG A CA 1
ATOM 6206 C C . ARG A 1 790 ? 32.880 61.371 -1.214 1.00 37.81 791 ARG A C 1
ATOM 6207 O O . ARG A 1 790 ? 33.876 60.751 -0.852 1.00 38.13 791 ARG A O 1
ATOM 6215 N N . LEU A 1 791 ? 31.838 60.820 -1.823 1.00 38.71 792 LEU A N 1
ATOM 6216 C CA . LEU A 1 791 ? 31.823 59.458 -2.309 1.00 40.10 792 LEU A CA 1
ATOM 6217 C C . LEU A 1 791 ? 32.649 59.391 -3.605 1.00 41.70 792 LEU A C 1
ATOM 6218 O O . LEU A 1 791 ? 32.926 60.426 -4.224 1.00 40.81 792 LEU A O 1
ATOM 6223 N N . LYS A 1 792 ? 33.024 58.171 -4.009 1.00 44.00 793 LYS A N 1
ATOM 6224 C CA . LYS A 1 792 ? 33.778 57.941 -5.252 1.00 46.00 793 LYS A CA 1
ATOM 6225 C C . LYS A 1 792 ? 33.075 58.491 -6.495 1.00 45.52 793 LYS A C 1
ATOM 6226 O O . LYS A 1 792 ? 33.748 58.953 -7.406 1.00 45.96 793 LYS A O 1
ATOM 6232 N N . ASN A 1 793 ? 31.736 58.451 -6.515 1.00 44.42 794 ASN A N 1
ATOM 6233 C CA . ASN A 1 793 ? 30.919 59.020 -7.613 1.00 43.99 794 ASN A CA 1
ATOM 6234 C C . ASN A 1 793 ? 30.842 60.573 -7.674 1.00 43.12 794 ASN A C 1
ATOM 6235 O O . ASN A 1 793 ? 30.216 61.125 -8.582 1.00 43.31 794 ASN A O 1
ATOM 6240 N N . GLY A 1 794 ? 31.438 61.270 -6.706 1.00 41.67 795 GLY A N 1
ATOM 6241 C CA . GLY A 1 794 ? 31.476 62.746 -6.709 1.00 40.32 795 GLY A CA 1
ATOM 6242 C C . GLY A 1 794 ? 30.466 63.422 -5.796 1.00 38.44 795 GLY A C 1
ATOM 6243 O O . GLY A 1 794 ? 30.651 64.586 -5.441 1.00 38.14 795 GLY A O 1
ATOM 6244 N N . LEU A 1 795 ? 29.394 62.720 -5.424 1.00 37.25 796 LEU A N 1
ATOM 6245 C CA . LEU A 1 795 ? 28.391 63.281 -4.517 1.00 36.24 796 LEU A CA 1
ATOM 6246 C C . LEU A 1 795 ? 28.990 63.411 -3.124 1.00 34.73 796 LEU A C 1
ATOM 6247 O O . LEU A 1 795 ? 29.832 62.614 -2.732 1.00 33.95 796 LEU A O 1
ATOM 6252 N N . TYR A 1 796 ? 28.563 64.445 -2.407 1.00 32.98 797 TYR A N 1
ATOM 6253 C CA . TYR A 1 796 ? 28.904 64.596 -0.995 1.00 32.21 797 TYR A CA 1
ATOM 6254 C C . TYR A 1 796 ? 28.031 63.650 -0.159 1.00 31.88 797 TYR A C 1
ATOM 6255 O O . TYR A 1 796 ? 26.901 63.325 -0.535 1.00 31.18 797 TYR A O 1
ATOM 6264 N N . TRP A 1 797 ? 28.599 63.161 0.939 1.00 32.04 798 TRP A N 1
ATOM 6265 C CA . TRP A 1 797 ? 27.844 62.456 1.954 1.00 31.90 798 TRP A CA 1
ATOM 6266 C C . TRP A 1 797 ? 27.895 63.252 3.220 1.00 31.34 798 TRP A C 1
ATOM 6267 O O . TRP A 1 797 ? 28.824 64.021 3.444 1.00 31.70 798 TRP A O 1
ATOM 6278 N N . GLN A 1 798 ? 26.886 63.062 4.057 1.00 30.98 799 GLN A N 1
ATOM 6279 C CA . GLN A 1 798 ? 26.950 63.516 5.429 1.00 30.44 799 GLN A CA 1
ATOM 6280 C C . GLN A 1 798 ? 26.060 62.665 6.283 1.00 30.40 799 GLN A C 1
ATOM 6281 O O . GLN A 1 798 ? 24.962 62.302 5.861 1.00 30.88 799 GLN A O 1
ATOM 6287 N N . GLY A 1 799 ? 26.522 62.350 7.486 1.00 30.21 800 GLY A N 1
ATOM 6288 C CA . GLY A 1 799 ? 25.637 61.770 8.504 1.00 30.38 800 GLY A CA 1
ATOM 6289 C C . GLY A 1 799 ? 24.557 62.760 8.896 1.00 29.73 800 GLY A C 1
ATOM 6290 O O . GLY A 1 799 ? 24.825 63.965 8.985 1.00 29.09 800 GLY A O 1
ATOM 6291 N N . ASP A 1 800 ? 23.330 62.295 9.105 1.00 29.68 801 ASP A N 1
ATOM 6292 C CA . ASP A 1 800 ? 22.231 63.255 9.341 1.00 29.48 801 ASP A CA 1
ATOM 6293 C C . ASP A 1 800 ? 22.441 64.079 10.629 1.00 29.20 801 ASP A C 1
ATOM 6294 O O . ASP A 1 800 ? 22.115 65.253 10.657 1.00 29.46 801 ASP A O 1
ATOM 6299 N N . VAL A 1 801 ? 23.087 63.494 11.632 1.00 29.72 802 VAL A N 1
ATOM 6300 C CA . VAL A 1 801 ? 23.471 64.205 12.872 1.00 29.76 802 VAL A CA 1
ATOM 6301 C C . VAL A 1 801 ? 24.373 65.432 12.577 1.00 29.18 802 VAL A C 1
ATOM 6302 O O . VAL A 1 801 ? 24.239 66.484 13.206 1.00 28.63 802 VAL A O 1
ATOM 6306 N N . GLN A 1 802 ? 25.259 65.276 11.597 1.00 29.33 803 GLN A N 1
ATOM 6307 C CA . GLN A 1 802 ? 26.213 66.320 11.199 1.00 29.06 803 GLN A CA 1
ATOM 6308 C C . GLN A 1 802 ? 25.610 67.359 10.244 1.00 28.55 803 GLN A C 1
ATOM 6309 O O . GLN A 1 802 ? 26.241 68.373 10.018 1.00 28.80 803 GLN A O 1
ATOM 6315 N N . ASP A 1 803 ? 24.410 67.109 9.706 1.00 28.27 804 ASP A N 1
ATOM 6316 C CA . ASP A 1 803 ? 23.550 68.194 9.199 1.00 28.18 804 ASP A CA 1
ATOM 6317 C C . ASP A 1 803 ? 22.754 68.878 10.305 1.00 27.71 804 ASP A C 1
ATOM 6318 O O . ASP A 1 803 ? 21.972 69.766 10.007 1.00 27.57 804 ASP A O 1
ATOM 6323 N N . GLY A 1 804 ? 22.955 68.500 11.568 1.00 28.02 805 GLY A N 1
ATOM 6324 C CA . GLY A 1 804 ? 22.085 68.929 12.659 1.00 27.57 805 GLY A CA 1
ATOM 6325 C C . GLY A 1 804 ? 20.708 68.291 12.664 1.00 27.54 805 GLY A C 1
ATOM 6326 O O . GLY A 1 804 ? 19.793 68.809 13.304 1.00 26.89 805 GLY A O 1
ATOM 6335 N N . GLU A 1 806 ? 19.529 64.870 13.388 1.00 32.29 807 GLU A N 1
ATOM 6336 C CA . GLU A 1 806 ? 19.415 63.511 13.919 1.00 34.15 807 GLU A CA 1
ATOM 6337 C C . GLU A 1 806 ? 17.979 62.941 13.842 1.00 33.58 807 GLU A C 1
ATOM 6338 O O . GLU A 1 806 ? 16.990 63.680 13.920 1.00 31.83 807 GLU A O 1
ATOM 6344 N N . GLU A 1 807 ? 17.901 61.616 13.696 1.00 34.55 808 GLU A N 1
ATOM 6345 C CA . GLU A 1 807 ? 16.643 60.867 13.603 1.00 35.55 808 GLU A CA 1
ATOM 6346 C C . GLU A 1 807 ? 15.752 61.277 12.415 1.00 34.19 808 GLU A C 1
ATOM 6347 O O . GLU A 1 807 ? 14.522 61.239 12.519 1.00 33.58 808 GLU A O 1
ATOM 6353 N N . SER A 1 808 ? 16.364 61.662 11.298 1.00 32.74 809 SER A N 1
ATOM 6354 C CA . SER A 1 808 ? 15.621 61.857 10.071 1.00 32.44 809 SER A CA 1
ATOM 6355 C C . SER A 1 808 ? 15.210 60.477 9.561 1.00 32.91 809 SER A C 1
ATOM 6356 O O . SER A 1 808 ? 15.823 59.480 9.921 1.00 32.42 809 SER A O 1
ATOM 6359 N N . ILE A 1 809 ? 14.178 60.439 8.722 1.00 33.10 810 ILE A N 1
ATOM 6360 C CA . ILE A 1 809 ? 13.742 59.205 8.086 1.00 33.65 810 ILE A CA 1
ATOM 6361 C C . ILE A 1 809 ? 14.801 58.723 7.089 1.00 34.76 810 ILE A C 1
ATOM 6362 O O . ILE A 1 809 ? 15.254 57.570 7.185 1.00 35.29 810 ILE A O 1
ATOM 6367 N N . SER A 1 810 ? 15.223 59.584 6.155 1.00 33.73 811 SER A N 1
ATOM 6368 C CA . SER A 1 810 ? 16.178 59.125 5.127 1.00 34.32 811 SER A CA 1
ATOM 6369 C C . SER A 1 810 ? 17.495 58.737 5.793 1.00 34.37 811 SER A C 1
ATOM 6370 O O . SER A 1 810 ? 18.175 57.809 5.383 1.00 34.24 811 SER A O 1
ATOM 6373 N N . GLY A 1 811 ? 17.834 59.485 6.826 1.00 34.37 812 GLY A N 1
ATOM 6374 C CA . GLY A 1 811 ? 18.697 58.999 7.834 1.00 34.68 812 GLY A CA 1
ATOM 6375 C C . GLY A 1 811 ? 20.159 59.233 7.606 1.00 35.74 812 GLY A C 1
ATOM 6376 O O . GLY A 1 811 ? 20.605 59.829 6.602 1.00 33.98 812 GLY A O 1
ATOM 6377 N N . GLY A 1 812 ? 20.860 58.826 8.658 1.00 36.68 813 GLY A N 1
ATOM 6378 C CA . GLY A 1 812 ? 22.206 58.476 8.598 1.00 37.75 813 GLY A CA 1
ATOM 6379 C C . GLY A 1 812 ? 23.052 58.704 9.813 1.00 38.08 813 GLY A C 1
ATOM 6380 O O . GLY A 1 812 ? 24.052 59.360 9.648 1.00 39.46 813 GLY A O 1
ATOM 6381 N N . ARG A 1 813 ? 22.729 58.180 11.005 1.00 38.95 814 ARG A N 1
ATOM 6382 C CA . ARG A 1 813 ? 23.726 58.223 12.111 1.00 40.09 814 ARG A CA 1
ATOM 6383 C C . ARG A 1 813 ? 24.870 57.308 11.702 1.00 40.67 814 ARG A C 1
ATOM 6384 O O . ARG A 1 813 ? 24.644 56.124 11.465 1.00 40.14 814 ARG A O 1
ATOM 6392 N N . ASN A 1 814 ? 26.080 57.868 11.596 1.00 41.09 815 ASN A N 1
ATOM 6393 C CA . ASN A 1 814 ? 27.269 57.150 11.094 1.00 41.95 815 ASN A CA 1
ATOM 6394 C C . ASN A 1 814 ? 27.060 56.536 9.700 1.00 41.76 815 ASN A C 1
ATOM 6395 O O . ASN A 1 814 ? 27.636 55.495 9.392 1.00 40.95 815 ASN A O 1
ATOM 6400 N N . LYS A 1 815 ? 26.214 57.150 8.870 1.00 40.76 816 LYS A N 1
ATOM 6401 C CA . LYS A 1 815 ? 26.040 56.693 7.489 1.00 41.44 816 LYS A CA 1
ATOM 6402 C C . LYS A 1 815 ? 26.642 57.727 6.550 1.00 40.52 816 LYS A C 1
ATOM 6403 O O . LYS A 1 815 ? 26.817 58.893 6.915 1.00 39.82 816 LYS A O 1
ATOM 6409 N N . LYS A 1 816 ? 26.936 57.269 5.343 1.00 40.28 817 LYS A N 1
ATOM 6410 C CA . LYS A 1 816 ? 27.540 58.072 4.305 1.00 40.60 817 LYS A CA 1
ATOM 6411 C C . LYS A 1 816 ? 26.562 58.121 3.174 1.00 39.25 817 LYS A C 1
ATOM 6412 O O . LYS A 1 816 ? 26.833 57.640 2.089 1.00 39.62 817 LYS A O 1
ATOM 6418 N N . TYR A 1 817 ? 25.400 58.693 3.450 1.00 37.59 818 TYR A N 1
ATOM 6419 C CA . TYR A 1 817 ? 24.399 58.857 2.430 1.00 37.02 818 TYR A CA 1
ATOM 6420 C C . TYR A 1 817 ? 24.569 60.222 1.745 1.00 35.97 818 TYR A C 1
ATOM 6421 O O . TYR A 1 817 ? 24.956 61.217 2.374 1.00 34.58 818 TYR A O 1
ATOM 6430 N N . ALA A 1 818 ? 24.245 60.248 0.458 1.00 35.45 819 ALA A N 1
ATOM 6431 C CA . ALA A 1 818 ? 24.272 61.465 -0.321 1.00 34.63 819 ALA A CA 1
ATOM 6432 C C . ALA A 1 818 ? 22.961 62.222 -0.108 1.00 33.71 819 ALA A C 1
ATOM 6433 O O . ALA A 1 818 ? 21.980 62.012 -0.804 1.00 33.81 819 ALA A O 1
ATOM 6435 N N . ARG A 1 819 ? 22.980 63.124 0.866 1.00 33.21 820 ARG A N 1
ATOM 6436 C CA . ARG A 1 819 ? 21.818 63.914 1.251 1.00 32.27 820 ARG A CA 1
ATOM 6437 C C . ARG A 1 819 ? 21.766 65.239 0.463 1.00 32.20 820 ARG A C 1
ATOM 6438 O O . ARG A 1 819 ? 22.825 65.832 0.208 1.00 32.24 820 ARG A O 1
ATOM 6446 N N . PRO A 1 820 ? 20.552 65.709 0.066 1.00 31.81 821 PRO A N 1
ATOM 6447 C CA . PRO A 1 820 ? 20.515 66.980 -0.688 1.00 31.92 821 PRO A CA 1
ATOM 6448 C C . PRO A 1 820 ? 20.853 68.210 0.129 1.00 30.88 821 PRO A C 1
ATOM 6449 O O . PRO A 1 820 ? 20.985 69.274 -0.458 1.00 31.08 821 PRO A O 1
ATOM 6453 N N . THR A 1 821 ? 20.969 68.069 1.455 1.00 30.13 822 THR A N 1
ATOM 6454 C CA . THR A 1 821 ? 21.580 69.087 2.306 1.00 29.12 822 THR A CA 1
ATOM 6455 C C . THR A 1 821 ? 22.987 69.458 1.838 1.00 29.13 822 THR A C 1
ATOM 6456 O O . THR A 1 821 ? 23.186 70.517 1.219 1.00 28.84 822 THR A O 1
ATOM 6460 N N . ILE A 1 822 ? 23.954 68.587 2.125 1.00 29.05 823 ILE A N 1
ATOM 6461 C CA . ILE A 1 822 ? 25.372 68.922 1.917 1.00 28.70 823 ILE A CA 1
ATOM 6462 C C . ILE A 1 822 ? 25.700 69.121 0.433 1.00 28.69 823 ILE A C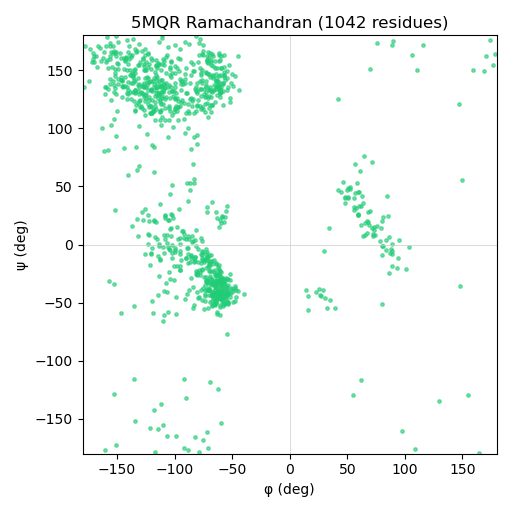 1
ATOM 6463 O O . ILE A 1 822 ? 26.502 69.979 0.098 1.00 28.58 823 ILE A O 1
ATOM 6468 N N . ASN A 1 823 ? 25.051 68.370 -0.452 1.00 28.79 824 ASN A N 1
ATOM 6469 C CA . ASN A 1 823 ? 25.254 68.563 -1.897 1.00 29.28 824 ASN A CA 1
ATOM 6470 C C . ASN A 1 823 ? 24.798 69.936 -2.416 1.00 28.95 824 ASN A C 1
ATOM 6471 O O . ASN A 1 823 ? 25.502 70.535 -3.221 1.00 29.70 824 ASN A O 1
ATOM 6476 N N . SER A 1 824 ? 23.653 70.429 -1.954 1.00 27.74 825 SER A N 1
ATOM 6477 C CA . SER A 1 824 ? 23.189 71.737 -2.362 1.00 27.31 825 SER A CA 1
ATOM 6478 C C . SER A 1 824 ? 24.069 72.817 -1.734 1.00 26.85 825 SER A C 1
ATOM 6479 O O . SER A 1 824 ? 24.365 73.826 -2.368 1.00 26.15 825 SER A O 1
ATOM 6482 N N . TYR A 1 825 ? 24.452 72.603 -0.474 1.00 26.57 826 TYR A N 1
ATOM 6483 C CA . TYR A 1 825 ? 25.283 73.555 0.232 1.00 26.66 826 TYR A CA 1
ATOM 6484 C C . TYR A 1 825 ? 26.617 73.747 -0.508 1.00 26.99 826 TYR A C 1
ATOM 6485 O O . TYR A 1 825 ? 27.093 74.871 -0.674 1.00 26.60 826 TYR A O 1
ATOM 6502 N N . TYR A 1 827 ? 27.212 72.947 -3.659 1.00 28.08 828 TYR A N 1
ATOM 6503 C CA . TYR A 1 827 ? 26.856 73.650 -4.899 1.00 28.15 828 TYR A CA 1
ATOM 6504 C C . TYR A 1 827 ? 26.862 75.171 -4.673 1.00 28.05 828 TYR A C 1
ATOM 6505 O O . TYR A 1 827 ? 27.532 75.919 -5.399 1.00 28.38 828 TYR A O 1
ATOM 6514 N N . GLY A 1 828 ? 26.100 75.606 -3.670 1.00 27.58 829 GLY A N 1
ATOM 6515 C CA . GLY A 1 828 ? 26.007 77.008 -3.282 1.00 27.08 829 GLY A CA 1
ATOM 6516 C C . GLY A 1 828 ? 27.345 77.654 -2.959 1.00 27.56 829 GLY A C 1
ATOM 6517 O O . GLY A 1 828 ? 27.610 78.784 -3.400 1.00 27.77 829 GLY A O 1
ATOM 6518 N N . ASN A 1 829 ? 28.193 76.939 -2.213 1.00 27.58 830 ASN A N 1
ATOM 6519 C CA . ASN A 1 829 ? 29.512 77.471 -1.825 1.00 27.87 830 ASN A CA 1
ATOM 6520 C C . ASN A 1 829 ? 30.416 77.618 -3.027 1.00 28.21 830 ASN A C 1
ATOM 6521 O O . ASN A 1 829 ? 31.093 78.635 -3.185 1.00 27.76 830 ASN A O 1
ATOM 6526 N N . ALA A 1 830 ? 30.396 76.599 -3.872 1.00 28.85 831 ALA A N 1
ATOM 6527 C CA . ALA A 1 830 ? 31.124 76.613 -5.141 1.00 29.78 831 ALA A CA 1
ATOM 6528 C C . ALA A 1 830 ? 30.673 77.769 -6.020 1.00 30.05 831 ALA A C 1
ATOM 6529 O O . ALA A 1 830 ? 31.498 78.520 -6.516 1.00 30.21 831 ALA A O 1
ATOM 6531 N N . LYS A 1 831 ? 29.367 77.934 -6.184 1.00 30.37 832 LYS A N 1
ATOM 6532 C CA . LYS A 1 831 ? 28.845 79.002 -7.028 1.00 30.88 832 LYS A CA 1
ATOM 6533 C C . LYS A 1 831 ? 29.280 80.362 -6.474 1.00 29.96 832 LYS A C 1
ATOM 6534 O O . LYS A 1 831 ? 29.695 81.236 -7.226 1.00 30.32 832 LYS A O 1
ATOM 6540 N N . ALA A 1 832 ? 29.193 80.515 -5.155 1.00 28.65 833 ALA A N 1
ATOM 6541 C CA . ALA A 1 832 ? 29.530 81.770 -4.489 1.00 28.17 833 ALA A CA 1
ATOM 6542 C C . ALA A 1 832 ? 31.019 82.064 -4.598 1.00 28.81 833 ALA A C 1
ATOM 6543 O O . ALA A 1 832 ? 31.398 83.204 -4.834 1.00 29.12 833 ALA A O 1
ATOM 6545 N N . LEU A 1 833 ? 31.853 81.042 -4.432 1.00 28.88 834 LEU A N 1
ATOM 6546 C CA . LEU A 1 833 ? 33.288 81.226 -4.561 1.00 29.69 834 LEU A CA 1
ATOM 6547 C C . LEU A 1 833 ? 33.694 81.554 -5.999 1.00 30.38 834 LEU A C 1
ATOM 6548 O O . LEU A 1 833 ? 34.634 82.293 -6.187 1.00 31.05 834 LEU A O 1
ATOM 6553 N N . SER A 1 834 ? 32.983 81.027 -6.997 1.00 30.40 835 SER A N 1
ATOM 6554 C CA . SER A 1 834 ? 33.219 81.401 -8.388 1.00 31.23 835 SER A CA 1
ATOM 6555 C C . SER A 1 834 ? 32.991 82.888 -8.607 1.00 31.23 835 SER A C 1
ATOM 6556 O O . SER A 1 834 ? 33.853 83.588 -9.147 1.00 31.07 835 SER A O 1
ATOM 6559 N N . ILE A 1 835 ? 31.824 83.355 -8.171 1.00 31.12 836 ILE A N 1
ATOM 6560 C CA . ILE A 1 835 ? 31.499 84.792 -8.188 1.00 31.18 836 ILE A CA 1
ATOM 6561 C C . ILE A 1 835 ? 32.559 85.614 -7.438 1.00 31.86 836 ILE A C 1
ATOM 6562 O O . ILE A 1 835 ? 33.000 86.624 -7.950 1.00 32.11 836 ILE A O 1
ATOM 6575 N N . GLY A 1 837 ? 35.658 84.878 -7.102 1.00 35.64 838 GLY A N 1
ATOM 6576 C CA . GLY A 1 837 ? 36.795 84.875 -8.015 1.00 36.26 838 GLY A CA 1
ATOM 6577 C C . GLY A 1 837 ? 36.724 86.002 -9.032 1.00 36.73 838 GLY A C 1
ATOM 6578 O O . GLY A 1 837 ? 37.699 86.719 -9.228 1.00 36.88 838 GLY A O 1
ATOM 6579 N N . ILE A 1 838 ? 35.563 86.178 -9.659 1.00 36.99 839 ILE A N 1
ATOM 6580 C CA . ILE A 1 838 ? 35.368 87.258 -10.632 1.00 38.12 839 ILE A CA 1
ATOM 6581 C C . ILE A 1 838 ? 35.535 88.633 -9.970 1.00 38.87 839 ILE A C 1
ATOM 6582 O O . ILE A 1 838 ? 36.188 89.500 -10.532 1.00 38.79 839 ILE A O 1
ATOM 6587 N N . LEU A 1 839 ? 34.959 88.816 -8.773 1.00 39.32 840 LEU A N 1
ATOM 6588 C CA . LEU A 1 839 ? 35.087 90.082 -8.028 1.00 38.86 840 LEU A CA 1
ATOM 6589 C C . LEU A 1 839 ? 36.534 90.316 -7.540 1.00 39.07 840 LEU A C 1
ATOM 6590 O O . LEU A 1 839 ? 36.956 91.453 -7.422 1.00 39.79 840 LEU A O 1
ATOM 6595 N N . SER A 1 840 ? 37.278 89.240 -7.271 1.00 38.34 841 SER A N 1
ATOM 6596 C CA . SER A 1 840 ? 38.699 89.302 -6.914 1.00 38.33 841 SER A CA 1
ATOM 6597 C C . SER A 1 840 ? 39.592 89.661 -8.106 1.00 38.36 841 SER A C 1
ATOM 6598 O O . SER A 1 840 ? 40.772 89.904 -7.904 1.00 38.61 841 SER A O 1
ATOM 6601 N N . GLY A 1 841 ? 39.056 89.661 -9.335 1.00 37.48 842 GLY A N 1
ATOM 6602 C CA . GLY A 1 841 ? 39.874 89.641 -10.557 1.00 37.68 842 GLY A CA 1
ATOM 6603 C C . GLY A 1 841 ? 40.634 88.324 -10.769 1.00 37.76 842 GLY A C 1
ATOM 6604 O O . GLY A 1 841 ? 41.615 88.302 -11.504 1.00 39.00 842 GLY A O 1
ATOM 6605 N N . ASP A 1 842 ? 40.205 87.232 -10.120 1.00 35.98 843 ASP A N 1
ATOM 6606 C CA . ASP A 1 842 ? 40.888 85.929 -10.229 1.00 36.05 843 ASP A CA 1
ATOM 6607 C C . ASP A 1 842 ? 40.044 84.984 -11.132 1.00 35.18 843 ASP A C 1
ATOM 6608 O O . ASP A 1 842 ? 39.122 84.291 -10.676 1.00 33.41 843 ASP A O 1
ATOM 6613 N N . GLU A 1 843 ? 40.381 85.003 -12.426 1.00 35.16 844 GLU A N 1
ATOM 6614 C CA . GLU A 1 843 ? 39.624 84.294 -13.445 1.00 34.86 844 GLU A CA 1
ATOM 6615 C C . GLU A 1 843 ? 39.851 82.772 -13.350 1.00 35.09 844 GLU A C 1
ATOM 6616 O O . GLU A 1 843 ? 38.934 81.990 -13.615 1.00 34.81 844 GLU A O 1
ATOM 6622 N N . GLY A 1 844 ? 41.040 82.355 -12.923 1.00 35.26 845 GLY A N 1
ATOM 6623 C CA . GLY A 1 844 ? 41.288 80.952 -12.632 1.00 35.87 845 GLY A CA 1
ATOM 6624 C C . GLY A 1 844 ? 40.403 80.397 -11.531 1.00 35.33 845 GLY A C 1
ATOM 6625 O O . GLY A 1 844 ? 39.833 79.326 -11.661 1.00 34.53 845 GLY A O 1
ATOM 6634 N N . ALA A 1 846 ? 37.580 81.652 -10.544 1.00 33.87 847 ALA A N 1
ATOM 6635 C CA . ALA A 1 846 ? 36.227 81.654 -11.063 1.00 32.91 847 ALA A CA 1
ATOM 6636 C C . ALA A 1 846 ? 35.916 80.352 -11.785 1.00 32.68 847 ALA A C 1
ATOM 6637 O O . ALA A 1 846 ? 34.881 79.766 -11.546 1.00 31.74 847 ALA A O 1
ATOM 6647 N N . ARG A 1 848 ? 37.747 77.316 -11.682 1.00 32.91 849 ARG A N 1
ATOM 6648 C CA . ARG A 1 848 ? 37.888 76.171 -10.746 1.00 32.76 849 ARG A CA 1
ATOM 6649 C C . ARG A 1 848 ? 36.605 75.900 -9.937 1.00 31.84 849 ARG A C 1
ATOM 6650 O O . ARG A 1 848 ? 36.166 74.748 -9.825 1.00 31.80 849 ARG A O 1
ATOM 6658 N N . TYR A 1 849 ? 36.003 76.949 -9.404 1.00 30.92 850 TYR A N 1
ATOM 6659 C CA . TYR A 1 849 ? 34.812 76.785 -8.582 1.00 30.91 850 TYR A CA 1
ATOM 6660 C C . TYR A 1 849 ? 33.516 76.737 -9.389 1.00 30.80 850 TYR A C 1
ATOM 6661 O O . TYR A 1 849 ? 32.572 76.104 -8.947 1.00 30.18 850 TYR A O 1
ATOM 6670 N N . GLY A 1 850 ? 33.468 77.397 -10.545 1.00 31.39 851 GLY A N 1
ATOM 6671 C CA . GLY A 1 850 ? 32.344 77.294 -11.468 1.00 31.95 851 GLY A CA 1
ATOM 6672 C C . GLY A 1 850 ? 32.205 75.880 -12.020 1.00 33.36 851 GLY A C 1
ATOM 6673 O O . GLY A 1 850 ? 31.101 75.385 -12.161 1.00 33.19 851 GLY A O 1
ATOM 6682 N N . ARG A 1 852 ? 33.177 73.196 -10.359 1.00 34.80 853 ARG A N 1
ATOM 6683 C CA . ARG A 1 852 ? 32.671 72.415 -9.217 1.00 34.70 853 ARG A CA 1
ATOM 6684 C C . ARG A 1 852 ? 31.162 72.559 -9.064 1.00 33.56 853 ARG A C 1
ATOM 6685 O O . ARG A 1 852 ? 30.469 71.588 -8.755 1.00 32.59 853 ARG A O 1
ATOM 6693 N N . ALA A 1 853 ? 30.679 73.774 -9.301 1.00 33.07 854 ALA A N 1
ATOM 6694 C CA . ALA A 1 853 ? 29.250 74.066 -9.285 1.00 32.94 854 ALA A CA 1
ATOM 6695 C C . ALA A 1 853 ? 28.514 73.320 -10.405 1.00 33.66 854 ALA A C 1
ATOM 6696 O O . ALA A 1 853 ? 27.571 72.620 -10.116 1.00 33.71 854 ALA A O 1
ATOM 6698 N N . ASP A 1 854 ? 28.952 73.422 -11.655 1.00 34.95 855 ASP A N 1
ATOM 6699 C CA . ASP A 1 854 ? 28.298 72.662 -12.732 1.00 36.39 855 ASP A CA 1
ATOM 6700 C C . ASP A 1 854 ? 28.300 71.156 -12.421 1.00 36.55 855 ASP A C 1
ATOM 6701 O O . ASP A 1 854 ? 27.289 70.481 -12.641 1.00 36.52 855 ASP A O 1
ATOM 6706 N N . THR A 1 855 ? 29.434 70.646 -11.929 1.00 36.32 856 THR A N 1
ATOM 6707 C CA . THR A 1 855 ? 29.579 69.223 -11.586 1.00 36.43 856 THR A CA 1
ATOM 6708 C C . THR A 1 855 ? 28.507 68.818 -10.588 1.00 35.54 856 THR A C 1
ATOM 6709 O O . THR A 1 855 ? 27.798 67.860 -10.832 1.00 35.51 856 THR A O 1
ATOM 6713 N N . LEU A 1 856 ? 28.362 69.581 -9.503 1.00 35.04 857 LEU A N 1
ATOM 6714 C CA . LEU A 1 856 ? 27.429 69.239 -8.419 1.00 34.53 857 LEU A CA 1
ATOM 6715 C C . LEU A 1 856 ? 25.975 69.425 -8.807 1.00 34.63 857 LEU A C 1
ATOM 6716 O O . LEU A 1 856 ? 25.123 68.643 -8.421 1.00 33.75 857 LEU A O 1
ATOM 6721 N N . LYS A 1 857 ? 25.686 70.481 -9.550 1.00 35.74 858 LYS A N 1
ATOM 6722 C CA . LYS A 1 857 ? 24.353 70.661 -10.110 1.00 36.41 858 LYS A CA 1
ATOM 6723 C C . LYS A 1 857 ? 23.922 69.413 -10.908 1.00 36.75 858 LYS A C 1
ATOM 6724 O O . LYS A 1 857 ? 22.828 68.875 -10.690 1.00 36.35 858 LYS A O 1
ATOM 6730 N N . SER A 1 858 ? 24.784 68.962 -11.814 1.00 37.01 859 SER A N 1
ATOM 6731 C CA . SER A 1 858 ? 24.510 67.742 -12.583 1.00 37.85 859 SER A CA 1
ATOM 6732 C C . SER A 1 858 ? 24.310 66.514 -11.723 1.00 36.79 859 SER A C 1
ATOM 6733 O O . SER A 1 858 ? 23.369 65.766 -11.946 1.00 36.72 859 SER A O 1
ATOM 6736 N N . LEU A 1 859 ? 25.173 66.321 -10.736 1.00 36.14 860 LEU A N 1
ATOM 6737 C CA . LEU A 1 859 ? 25.037 65.168 -9.841 1.00 36.20 860 LEU A CA 1
ATOM 6738 C C . LEU A 1 859 ? 23.745 65.224 -9.035 1.00 35.19 860 LEU A C 1
ATOM 6739 O O . LEU A 1 859 ? 23.080 64.214 -8.906 1.00 35.47 860 LEU A O 1
ATOM 6744 N N . VAL A 1 860 ? 23.358 66.391 -8.530 1.00 34.11 861 VAL A N 1
ATOM 6745 C CA . VAL A 1 860 ? 22.111 66.468 -7.780 1.00 33.52 861 VAL A CA 1
ATOM 6746 C C . VAL A 1 860 ? 20.925 66.154 -8.691 1.00 33.94 861 VAL A C 1
ATOM 6747 O O . VAL A 1 860 ? 20.035 65.394 -8.309 1.00 33.03 861 VAL A O 1
ATOM 6751 N N . GLU A 1 861 ? 20.918 66.743 -9.881 1.00 35.02 862 GLU A N 1
ATOM 6752 C CA . GLU A 1 861 ? 19.781 66.606 -10.801 1.00 35.88 862 GLU A CA 1
ATOM 6753 C C . GLU A 1 861 ? 19.621 65.190 -11.332 1.00 37.20 862 GLU A C 1
ATOM 6754 O O . GLU A 1 861 ? 18.492 64.693 -11.449 1.00 37.44 862 GLU A O 1
ATOM 6760 N N . ASN A 1 862 ? 20.747 64.558 -11.654 1.00 37.96 863 ASN A N 1
ATOM 6761 C CA . ASN A 1 862 ? 20.742 63.198 -12.182 1.00 39.33 863 ASN A CA 1
ATOM 6762 C C . ASN A 1 862 ? 20.591 62.137 -11.102 1.00 38.64 863 ASN A C 1
ATOM 6763 O O . ASN A 1 862 ? 19.876 61.169 -11.305 1.00 38.78 863 ASN A O 1
ATOM 6768 N N . ASP A 1 863 ? 21.255 62.314 -9.962 1.00 37.86 864 ASP A N 1
ATOM 6769 C CA . ASP A 1 863 ? 21.348 61.263 -8.954 1.00 37.35 864 ASP A CA 1
ATOM 6770 C C . ASP A 1 863 ? 20.395 61.421 -7.775 1.00 36.64 864 ASP A C 1
ATOM 6771 O O . ASP A 1 863 ? 20.018 60.417 -7.187 1.00 36.69 864 ASP A O 1
ATOM 6776 N N . LEU A 1 864 ? 20.036 62.651 -7.381 1.00 35.26 865 LEU A N 1
ATOM 6777 C CA . LEU A 1 864 ? 19.170 62.850 -6.200 1.00 34.05 865 LEU A CA 1
ATOM 6778 C C . LEU A 1 864 ? 17.700 63.064 -6.526 1.00 34.03 865 LEU A C 1
ATOM 6779 O O . LEU A 1 864 ? 16.843 62.883 -5.661 1.00 33.61 865 LEU A O 1
ATOM 6784 N N . TRP A 1 865 ? 17.405 63.422 -7.774 1.00 34.87 866 TRP A N 1
ATOM 6785 C CA . TRP A 1 865 ? 16.038 63.494 -8.253 1.00 34.83 866 TRP A CA 1
ATOM 6786 C C . TRP A 1 865 ? 15.470 62.077 -8.322 1.00 35.85 866 TRP A C 1
ATOM 6787 O O . TRP A 1 865 ? 15.945 61.248 -9.100 1.00 36.96 866 TRP A O 1
ATOM 6798 N N . ASN A 1 866 ? 14.478 61.803 -7.481 1.00 36.28 867 ASN A N 1
ATOM 6799 C CA . ASN A 1 866 ? 13.789 60.498 -7.453 1.00 37.26 867 ASN A CA 1
ATOM 6800 C C . ASN A 1 866 ? 12.660 60.613 -8.457 1.00 38.29 867 ASN A C 1
ATOM 6801 O O . ASN A 1 866 ? 11.763 61.424 -8.263 1.00 37.53 867 ASN A O 1
ATOM 6806 N N . THR A 1 867 ? 12.715 59.829 -9.533 1.00 40.28 868 THR A N 1
ATOM 6807 C CA . THR A 1 867 ? 11.744 59.944 -10.633 1.00 41.80 868 THR A CA 1
ATOM 6808 C C . THR A 1 867 ? 10.390 59.279 -10.334 1.00 43.19 868 THR A C 1
ATOM 6809 O O . THR A 1 867 ? 9.403 59.626 -10.973 1.00 43.24 868 THR A O 1
ATOM 6813 N N . ARG A 1 868 ? 10.340 58.330 -9.394 1.00 45.26 869 ARG A N 1
ATOM 6814 C CA . ARG A 1 868 ? 9.057 57.740 -8.960 1.00 47.65 869 ARG A CA 1
ATOM 6815 C C . ARG A 1 868 ? 8.249 58.788 -8.180 1.00 45.40 869 ARG A C 1
ATOM 6816 O O . ARG A 1 868 ? 7.089 59.038 -8.495 1.00 45.22 869 ARG A O 1
ATOM 6824 N N . HIS A 1 869 ? 8.895 59.424 -7.206 1.00 42.82 870 HIS A N 1
ATOM 6825 C CA . HIS A 1 869 ? 8.261 60.460 -6.375 1.00 41.31 870 HIS A CA 1
ATOM 6826 C C . HIS A 1 869 ? 8.192 61.864 -6.981 1.00 39.47 870 HIS A C 1
ATOM 6827 O O . HIS A 1 869 ? 7.370 62.679 -6.552 1.00 38.93 870 HIS A O 1
ATOM 6834 N N . GLN A 1 870 ? 9.070 62.163 -7.936 1.00 38.23 871 GLN A N 1
ATOM 6835 C CA . GLN A 1 870 ? 9.232 63.527 -8.447 1.00 36.83 871 GLN A CA 1
ATOM 6836 C C . GLN A 1 870 ? 9.567 64.482 -7.299 1.00 34.34 871 GLN A C 1
ATOM 6837 O O . GLN A 1 870 ? 8.779 65.329 -6.895 1.00 33.15 871 GLN A O 1
ATOM 6843 N N . PHE A 1 871 ? 10.768 64.302 -6.776 1.00 33.00 872 PHE A N 1
ATOM 6844 C CA . PHE A 1 871 ? 11.209 64.979 -5.569 1.00 31.21 872 PHE A CA 1
ATOM 6845 C C . PHE A 1 871 ? 12.693 64.663 -5.324 1.00 30.75 872 PHE A C 1
ATOM 6846 O O . PHE A 1 871 ? 13.147 63.528 -5.566 1.00 30.81 872 PHE A O 1
ATOM 6854 N N . PHE A 1 872 ? 13.445 65.666 -4.877 1.00 29.63 873 PHE A N 1
ATOM 6855 C CA . PHE A 1 872 ? 14.847 65.482 -4.534 1.00 29.70 873 PHE A CA 1
ATOM 6856 C C . PHE A 1 872 ? 14.932 64.800 -3.198 1.00 29.73 873 PHE A C 1
ATOM 6857 O O . PHE A 1 872 ? 14.331 65.255 -2.235 1.00 29.28 873 PHE A O 1
ATOM 6865 N N . GLU A 1 873 ? 15.684 63.711 -3.147 1.00 30.64 874 GLU A N 1
ATOM 6866 C CA . GLU A 1 873 ? 15.746 62.867 -1.965 1.00 31.08 874 GLU A CA 1
ATOM 6867 C C . GLU A 1 873 ? 17.155 62.315 -1.748 1.00 31.41 874 GLU A C 1
ATOM 6868 O O . GLU A 1 873 ? 17.973 62.253 -2.672 1.00 31.01 874 GLU A O 1
ATOM 6874 N N . THR A 1 874 ? 17.401 61.927 -0.502 1.00 32.13 875 THR A N 1
ATOM 6875 C CA . THR A 1 874 ? 18.640 61.314 -0.070 1.00 33.76 875 THR A CA 1
ATOM 6876 C C . THR A 1 874 ? 18.868 60.029 -0.842 1.00 36.34 875 THR A C 1
ATOM 6877 O O . THR A 1 874 ? 17.926 59.288 -1.113 1.00 36.24 875 THR A O 1
ATOM 6889 N N . ARG A 1 876 ? 20.640 56.634 -0.523 1.00 47.01 877 ARG A N 1
ATOM 6890 C CA . ARG A 1 876 ? 21.347 55.669 0.331 1.00 49.41 877 ARG A CA 1
ATOM 6891 C C . ARG A 1 876 ? 22.365 54.895 -0.529 1.00 51.46 877 ARG A C 1
ATOM 6892 O O . ARG A 1 876 ? 22.417 55.067 -1.752 1.00 51.14 877 ARG A O 1
ATOM 6900 N N . THR A 1 877 ? 23.170 54.064 0.130 1.00 53.80 878 THR A N 1
ATOM 6901 C CA . THR A 1 877 ? 24.224 53.263 -0.505 1.00 56.07 878 THR A CA 1
ATOM 6902 C C . THR A 1 877 ? 23.838 52.666 -1.866 1.00 57.15 878 THR A C 1
ATOM 6903 O O . THR A 1 877 ? 24.629 52.725 -2.796 1.00 56.98 878 THR A O 1
ATOM 6907 N N . ASP A 1 878 ? 22.616 52.133 -1.969 1.00 58.31 879 ASP A N 1
ATOM 6908 C CA . ASP A 1 878 ? 22.153 51.414 -3.163 1.00 60.26 879 ASP A CA 1
ATOM 6909 C C . ASP A 1 878 ? 21.013 52.055 -3.938 1.00 58.07 879 ASP A C 1
ATOM 6910 O O . ASP A 1 878 ? 21.029 52.048 -5.173 1.00 59.94 879 ASP A O 1
ATOM 6915 N N . SER A 1 879 ? 20.002 52.548 -3.228 1.00 53.00 880 SER A N 1
ATOM 6916 C CA . SER A 1 879 ? 18.857 53.187 -3.873 1.00 49.89 880 SER A CA 1
ATOM 6917 C C . SER A 1 879 ? 18.386 54.399 -3.069 1.00 45.64 880 SER A C 1
ATOM 6918 O O . SER A 1 879 ? 18.907 54.678 -1.982 1.00 42.95 880 SER A O 1
ATOM 6921 N N . SER A 1 880 ? 17.399 55.104 -3.619 1.00 42.49 881 SER A N 1
ATOM 6922 C CA . SER A 1 880 ? 16.816 56.274 -2.963 1.00 40.27 881 SER A CA 1
ATOM 6923 C C . SER A 1 880 ? 16.277 55.914 -1.587 1.00 39.03 881 SER A C 1
ATOM 6924 O O . SER A 1 880 ? 15.909 54.771 -1.340 1.00 39.92 881 SER A O 1
ATOM 6927 N N . ALA A 1 881 ? 16.240 56.892 -0.695 1.00 37.04 882 ALA A N 1
ATOM 6928 C CA . ALA A 1 881 ? 15.624 56.707 0.606 1.00 36.21 882 ALA A CA 1
ATOM 6929 C C . ALA A 1 881 ? 14.112 56.599 0.493 1.00 35.71 882 ALA A C 1
ATOM 6930 O O . ALA A 1 881 ? 13.485 56.129 1.435 1.00 35.50 882 ALA A O 1
ATOM 6932 N N . ASN A 1 882 ? 13.545 57.024 -0.644 1.00 35.26 883 ASN A N 1
ATOM 6933 C CA . ASN A 1 882 ? 12.109 56.942 -0.901 1.00 35.92 883 ASN A CA 1
ATOM 6934 C C . ASN A 1 882 ? 11.301 57.567 0.221 1.00 35.10 883 ASN A C 1
ATOM 6935 O O . ASN A 1 882 ? 10.384 56.939 0.757 1.00 35.27 883 ASN A O 1
ATOM 6940 N N . VAL A 1 883 ? 11.701 58.790 0.590 1.00 34.09 884 VAL A N 1
ATOM 6941 C CA . VAL A 1 883 ? 10.973 59.633 1.516 1.00 32.70 884 VAL A CA 1
ATOM 6942 C C . VAL A 1 883 ? 11.141 61.092 1.096 1.00 31.80 884 VAL A C 1
ATOM 6943 O O . VAL A 1 883 ? 12.262 61.571 0.877 1.00 31.44 884 VAL A O 1
ATOM 6947 N N . ARG A 1 884 ? 10.019 61.782 0.940 1.00 31.15 885 ARG A N 1
ATOM 6948 C CA . ARG A 1 884 ? 10.033 63.204 0.672 1.00 30.56 885 ARG A CA 1
ATOM 6949 C C . ARG A 1 884 ? 10.245 63.929 2.001 1.00 29.72 885 ARG A C 1
ATOM 6950 O O . ARG A 1 884 ? 9.434 63.775 2.943 1.00 29.69 885 ARG A O 1
ATOM 6958 N N . GLU A 1 885 ? 11.329 64.695 2.075 1.00 28.75 886 GLU A N 1
ATOM 6959 C CA . GLU A 1 885 ? 11.671 65.464 3.283 1.00 28.10 886 GLU A CA 1
ATOM 6960 C C . GLU A 1 885 ? 11.809 66.938 2.938 1.00 26.74 886 GLU A C 1
ATOM 6961 O O . GLU A 1 885 ? 11.948 67.297 1.780 1.00 26.20 886 GLU A O 1
ATOM 6967 N N . ALA A 1 886 ? 11.810 67.784 3.957 1.00 25.82 887 ALA A N 1
ATOM 6968 C CA . ALA A 1 886 ? 11.997 69.221 3.743 1.00 25.55 887 ALA A CA 1
ATOM 6969 C C . ALA A 1 886 ? 13.346 69.506 3.085 1.00 25.57 887 ALA A C 1
ATOM 6970 O O . ALA A 1 886 ? 13.464 70.492 2.332 1.00 24.58 887 ALA A O 1
ATOM 6972 N N . ILE A 1 887 ? 14.343 68.643 3.364 1.00 25.90 888 ILE A N 1
ATOM 6973 C CA . ILE A 1 887 ? 15.667 68.812 2.777 1.00 26.45 888 ILE A CA 1
ATOM 6974 C C . ILE A 1 887 ? 15.636 68.750 1.253 1.00 26.53 888 ILE A C 1
ATOM 6975 O O . ILE A 1 887 ? 16.514 69.283 0.620 1.00 26.68 888 ILE A O 1
ATOM 6980 N N . GLY A 1 888 ? 14.619 68.120 0.676 1.00 26.83 889 GLY A N 1
ATOM 6981 C CA . GLY A 1 888 ? 14.447 68.090 -0.780 1.00 27.11 889 GLY A CA 1
ATOM 6982 C C . GLY A 1 888 ? 14.159 69.432 -1.448 1.00 26.58 889 GLY A C 1
ATOM 6983 O O . GLY A 1 888 ? 14.211 69.526 -2.685 1.00 26.94 889 GLY A O 1
ATOM 6984 N N . TYR A 1 889 ? 13.813 70.452 -0.652 1.00 25.27 890 TYR A N 1
ATOM 6985 C CA . TYR A 1 889 ? 13.647 71.795 -1.169 1.00 24.54 890 TYR A CA 1
ATOM 6986 C C . TYR A 1 889 ? 14.928 72.620 -1.143 1.00 24.04 890 TYR A C 1
ATOM 6987 O O . TYR A 1 889 ? 14.983 73.632 -1.813 1.00 23.78 890 TYR A O 1
ATOM 6996 N N . ILE A 1 890 ? 15.973 72.153 -0.458 1.00 24.18 891 ILE A N 1
ATOM 6997 C CA . ILE A 1 890 ? 17.235 72.902 -0.315 1.00 23.74 891 ILE A CA 1
ATOM 6998 C C . ILE A 1 890 ? 17.920 73.208 -1.656 1.00 24.36 891 ILE A C 1
ATOM 6999 O O . ILE A 1 890 ? 18.487 74.268 -1.792 1.00 23.86 891 ILE A O 1
ATOM 7004 N N . PRO A 1 891 ? 17.814 72.335 -2.677 1.00 25.04 892 PRO A N 1
ATOM 7005 C CA . PRO A 1 891 ? 18.376 72.774 -3.957 1.00 25.55 892 PRO A CA 1
ATOM 7006 C C . PRO A 1 891 ? 17.940 74.189 -4.402 1.00 25.17 892 PRO A C 1
ATOM 7007 O O . PRO A 1 891 ? 18.778 74.944 -4.922 1.00 25.30 892 PRO A O 1
ATOM 7011 N N . TRP A 1 892 ? 16.668 74.541 -4.189 1.00 24.30 893 TRP A N 1
ATOM 7012 C CA . TRP A 1 892 ? 16.164 75.880 -4.532 1.00 23.75 893 TRP A CA 1
ATOM 7013 C C . TRP A 1 892 ? 16.640 77.020 -3.612 1.00 22.86 893 TRP A C 1
ATOM 7014 O O . TRP A 1 892 ? 16.594 78.176 -4.000 1.00 22.56 893 TRP A O 1
ATOM 7025 N N . TYR A 1 893 ? 17.088 76.702 -2.413 1.00 22.52 894 TYR A N 1
ATOM 7026 C CA . TYR A 1 893 ? 17.785 77.677 -1.557 1.00 22.18 894 TYR A CA 1
ATOM 7027 C C . TYR A 1 893 ? 18.985 78.309 -2.279 1.00 22.25 894 TYR A C 1
ATOM 7028 O O . TYR A 1 893 ? 19.337 79.451 -2.009 1.00 21.29 894 TYR A O 1
ATOM 7037 N N . PHE A 1 894 ? 19.596 77.565 -3.197 1.00 22.84 895 PHE A N 1
ATOM 7038 C CA . PHE A 1 894 ? 20.742 78.056 -3.952 1.00 23.18 895 PHE A CA 1
ATOM 7039 C C . PHE A 1 894 ? 20.456 78.158 -5.434 1.00 23.68 895 PHE A C 1
ATOM 7040 O O . PHE A 1 894 ? 21.380 78.231 -6.237 1.00 23.96 895 PHE A O 1
ATOM 7048 N N . ASN A 1 895 ? 19.181 78.189 -5.797 1.00 24.17 896 ASN A N 1
ATOM 7049 C CA . ASN A 1 895 ? 18.760 78.204 -7.208 1.00 25.15 896 ASN A CA 1
ATOM 7050 C C . ASN A 1 895 ? 19.474 77.131 -8.059 1.00 26.10 896 ASN A C 1
ATOM 7051 O O . ASN A 1 895 ? 19.856 77.380 -9.198 1.00 25.87 896 ASN A O 1
ATOM 7056 N N . LEU A 1 896 ? 19.644 75.943 -7.483 1.00 26.83 897 LEU A N 1
ATOM 7057 C CA . LEU A 1 896 ? 20.339 74.857 -8.169 1.00 28.24 897 LEU A CA 1
ATOM 7058 C C . LEU A 1 896 ? 19.572 74.321 -9.381 1.00 29.38 897 LEU A C 1
ATOM 7059 O O . LEU A 1 896 ? 20.156 74.190 -10.459 1.00 30.20 897 LEU A O 1
ATOM 7064 N N . PRO A 1 897 ? 18.281 73.964 -9.211 1.00 30.32 898 PRO A N 1
ATOM 7065 C CA . PRO A 1 897 ? 17.649 73.266 -10.352 1.00 31.53 898 PRO A CA 1
ATOM 7066 C C . PRO A 1 897 ? 17.440 74.156 -11.571 1.00 32.74 898 PRO A C 1
ATOM 7067 O O . PRO A 1 897 ? 17.377 75.371 -11.444 1.00 30.85 898 PRO A O 1
ATOM 7071 N N . ASP A 1 898 ? 17.388 73.509 -12.730 1.00 35.37 899 ASP A N 1
ATOM 7072 C CA . ASP A 1 898 ? 16.926 74.092 -13.979 1.00 38.04 899 ASP A CA 1
ATOM 7073 C C . ASP A 1 898 ? 15.485 74.551 -13.924 1.00 38.52 899 ASP A C 1
ATOM 7074 O O . ASP A 1 898 ? 14.706 74.134 -13.059 1.00 37.04 899 ASP A O 1
ATOM 7079 N N . THR A 1 899 ? 15.132 75.370 -14.913 1.00 41.02 900 THR A N 1
ATOM 7080 C CA . THR A 1 899 ? 13.776 75.921 -15.029 1.00 43.19 900 THR A CA 1
ATOM 7081 C C . THR A 1 899 ? 12.784 74.945 -15.683 1.00 45.28 900 THR A C 1
ATOM 7082 O O . THR A 1 899 ? 11.606 75.266 -15.815 1.00 46.25 900 THR A O 1
ATOM 7086 N N . THR A 1 900 ? 13.233 73.759 -16.078 1.00 47.38 901 THR A N 1
ATOM 7087 C CA . THR A 1 900 ? 12.336 72.795 -16.717 1.00 50.00 901 THR A CA 1
ATOM 7088 C C . THR A 1 900 ? 11.112 72.456 -15.816 1.00 50.12 901 THR A C 1
ATOM 7089 O O . THR A 1 900 ? 11.216 72.430 -14.577 1.00 48.58 901 THR A O 1
ATOM 7093 N N . LYS A 1 901 ? 9.969 72.222 -16.464 1.00 51.13 902 LYS A N 1
ATOM 7094 C CA . LYS A 1 901 ? 8.683 71.997 -15.786 1.00 51.52 902 LYS A CA 1
ATOM 7095 C C . LYS A 1 901 ? 8.660 70.822 -14.827 1.00 48.83 902 LYS A C 1
ATOM 7096 O O . LYS A 1 901 ? 7.914 70.843 -13.856 1.00 47.06 902 LYS A O 1
ATOM 7102 N N . LYS A 1 902 ? 9.457 69.794 -15.101 1.00 47.42 903 LYS A N 1
ATOM 7103 C CA . LYS A 1 902 ? 9.391 68.581 -14.303 1.00 46.66 903 LYS A CA 1
ATOM 7104 C C . LYS A 1 902 ? 9.734 68.755 -12.822 1.00 43.45 903 LYS A C 1
ATOM 7105 O O . LYS A 1 902 ? 9.161 68.062 -12.018 1.00 42.19 903 LYS A O 1
ATOM 7111 N N . TYR A 1 903 ? 10.623 69.685 -12.464 1.00 41.72 904 TYR A N 1
ATOM 7112 C CA . TYR A 1 903 ? 10.972 69.895 -11.042 1.00 39.41 904 TYR A CA 1
ATOM 7113 C C . TYR A 1 903 ? 9.873 70.616 -10.252 1.00 38.44 904 TYR A C 1
ATOM 7114 O O . TYR A 1 903 ? 9.777 70.395 -9.053 1.00 36.31 904 TYR A O 1
ATOM 7123 N N . GLU A 1 904 ? 9.060 71.444 -10.925 1.00 39.95 905 GLU A N 1
ATOM 7124 C CA . GLU A 1 904 ? 7.934 72.209 -10.298 1.00 41.46 905 GLU A CA 1
ATOM 7125 C C . GLU A 1 904 ? 7.073 71.360 -9.383 1.00 39.23 905 GLU A C 1
ATOM 7126 O O . GLU A 1 904 ? 6.703 71.776 -8.292 1.00 37.84 905 GLU A O 1
ATOM 7132 N N . VAL A 1 905 ? 6.732 70.178 -9.864 1.00 38.13 906 VAL A N 1
ATOM 7133 C CA . VAL A 1 905 ? 5.762 69.334 -9.195 1.00 37.28 906 VAL A CA 1
ATOM 7134 C C . VAL A 1 905 ? 6.143 69.047 -7.724 1.00 35.06 906 VAL A C 1
ATOM 7135 O O . VAL A 1 905 ? 5.257 68.884 -6.910 1.00 34.15 906 VAL A O 1
ATOM 7139 N N . ALA A 1 906 ? 7.435 69.039 -7.378 1.00 33.22 907 ALA A N 1
ATOM 7140 C CA . ALA A 1 906 ? 7.877 68.933 -5.971 1.00 32.38 907 ALA A CA 1
ATOM 7141 C C . ALA A 1 906 ? 7.209 69.932 -5.015 1.00 30.84 907 ALA A C 1
ATOM 7142 O O . ALA A 1 906 ? 6.893 69.618 -3.871 1.00 28.89 907 ALA A O 1
ATOM 7144 N N . TRP A 1 907 ? 6.989 71.135 -5.518 1.00 30.57 908 TRP A N 1
ATOM 7145 C CA . TRP A 1 907 ? 6.406 72.198 -4.731 1.00 30.32 908 TRP A CA 1
ATOM 7146 C C . TRP A 1 907 ? 4.909 72.018 -4.438 1.00 31.54 908 TRP A C 1
ATOM 7147 O O . TRP A 1 907 ? 4.368 72.723 -3.583 1.00 30.58 908 TRP A O 1
ATOM 7158 N N . LYS A 1 908 ? 4.248 71.075 -5.108 1.00 33.33 909 LYS A N 1
ATOM 7159 C CA . LYS A 1 908 ? 2.848 70.784 -4.806 1.00 34.72 909 LYS A CA 1
ATOM 7160 C C . LYS A 1 908 ? 2.674 70.244 -3.392 1.00 33.58 909 LYS A C 1
ATOM 7161 O O . LYS A 1 908 ? 1.614 70.421 -2.800 1.00 33.06 909 LYS A O 1
ATOM 7167 N N . GLU A 1 909 ? 3.719 69.626 -2.845 1.00 32.94 910 GLU A N 1
ATOM 7168 C CA . GLU A 1 909 ? 3.643 69.037 -1.510 1.00 32.83 910 GLU A CA 1
ATOM 7169 C C . GLU A 1 909 ? 3.535 70.071 -0.390 1.00 31.78 910 GLU A C 1
ATOM 7170 O O . GLU A 1 909 ? 3.174 69.738 0.723 1.00 32.01 910 GLU A O 1
ATOM 7176 N N . ILE A 1 910 ? 3.813 71.323 -0.703 1.00 30.94 911 ILE A N 1
ATOM 7177 C CA . ILE A 1 910 ? 3.598 72.419 0.223 1.00 30.54 911 ILE A CA 1
ATOM 7178 C C . ILE A 1 910 ? 2.104 72.572 0.573 1.00 31.24 911 ILE A C 1
ATOM 7179 O O . ILE A 1 910 ? 1.769 72.936 1.709 1.00 29.14 911 ILE A O 1
ATOM 7192 N N . ASP A 1 912 ? -0.281 70.128 0.319 1.00 33.35 913 ASP A N 1
ATOM 7193 C CA . ASP A 1 912 ? -0.919 68.841 0.527 1.00 33.75 913 ASP A CA 1
ATOM 7194 C C . ASP A 1 912 ? -0.741 68.436 1.968 1.00 32.89 913 ASP A C 1
ATOM 7195 O O . ASP A 1 912 ? 0.371 68.352 2.456 1.00 31.54 913 ASP A O 1
ATOM 7200 N N . GLU A 1 913 ? -1.851 68.145 2.631 1.00 34.22 914 GLU A N 1
ATOM 7201 C CA . GLU A 1 913 ? -1.851 67.632 4.012 1.00 35.29 914 GLU A CA 1
ATOM 7202 C C . GLU A 1 913 ? -1.143 66.298 4.175 1.00 33.59 914 GLU A C 1
ATOM 7203 O O . GLU A 1 913 ? -0.779 65.939 5.282 1.00 32.66 914 GLU A O 1
ATOM 7209 N N . LYS A 1 914 ? -1.028 65.547 3.085 1.00 32.13 915 LYS A N 1
ATOM 7210 C CA . LYS A 1 914 ? -0.286 64.306 3.073 1.00 32.25 915 LYS A CA 1
ATOM 7211 C C . LYS A 1 914 ? 1.183 64.549 2.798 1.00 30.72 915 LYS A C 1
ATOM 7212 O O . LYS A 1 914 ? 2.009 63.655 2.979 1.00 30.53 915 LYS A O 1
ATOM 7218 N N . GLY A 1 915 ? 1.486 65.743 2.314 1.00 29.58 916 GLY A N 1
ATOM 7219 C CA . GLY A 1 915 ? 2.845 66.221 2.157 1.00 28.97 916 GLY A CA 1
ATOM 7220 C C . GLY A 1 915 ? 3.353 66.993 3.364 1.00 27.77 916 GLY A C 1
ATOM 7221 O O . GLY A 1 915 ? 3.485 66.435 4.458 1.00 26.99 916 GLY A O 1
ATOM 7222 N N . PHE A 1 916 ? 3.630 68.276 3.153 1.00 26.76 917 PHE A N 1
ATOM 7223 C CA . PHE A 1 916 ? 4.232 69.101 4.185 1.00 26.68 917 PHE A CA 1
ATOM 7224 C C . PHE A 1 916 ? 3.260 70.029 4.910 1.00 26.31 917 PHE A C 1
ATOM 7225 O O . PHE A 1 916 ? 3.625 70.607 5.934 1.00 25.94 917 PHE A O 1
ATOM 7233 N N . SER A 1 917 ? 2.037 70.173 4.402 1.00 26.36 918 SER A N 1
ATOM 7234 C CA . SER A 1 917 ? 1.099 71.132 4.976 1.00 25.98 918 SER A CA 1
ATOM 7235 C C . SER A 1 917 ? 0.534 70.599 6.277 1.00 26.09 918 SER A C 1
ATOM 7236 O O . SER A 1 917 ? -0.138 69.563 6.283 1.00 26.91 918 SER A O 1
ATOM 7239 N N . ALA A 1 918 ? 0.815 71.291 7.378 1.00 25.36 919 ALA A N 1
ATOM 7240 C CA . ALA A 1 918 ? 0.279 70.905 8.702 1.00 25.19 919 ALA A CA 1
ATOM 7241 C C . ALA A 1 918 ? -0.393 72.085 9.388 1.00 24.36 919 ALA A C 1
ATOM 7242 O O . ALA A 1 918 ? -0.196 73.235 8.953 1.00 23.51 919 ALA A O 1
ATOM 7244 N N . PRO A 1 919 ? -1.170 71.817 10.467 1.00 23.99 920 PRO A N 1
ATOM 7245 C CA . PRO A 1 919 ? -1.830 72.928 11.129 1.00 23.82 920 PRO A CA 1
ATOM 7246 C C . PRO A 1 919 ? -0.914 74.052 11.640 1.00 22.88 920 PRO A C 1
ATOM 7247 O O . PRO A 1 919 ? -1.326 75.211 11.572 1.00 21.99 920 PRO A O 1
ATOM 7251 N N . TYR A 1 920 ? 0.303 73.738 12.078 1.00 22.87 921 TYR A N 1
ATOM 7252 C CA . TYR A 1 920 ? 1.240 74.796 12.536 1.00 23.23 921 TYR A CA 1
ATOM 7253 C C . TYR A 1 920 ? 2.384 75.179 11.575 1.00 23.17 921 TYR A C 1
ATOM 7254 O O . TYR A 1 920 ? 3.285 75.925 11.958 1.00 23.77 921 TYR A O 1
ATOM 7263 N N . GLY A 1 921 ? 2.294 74.747 10.317 1.00 23.47 922 GLY A N 1
ATOM 7264 C CA . GLY A 1 921 ? 3.264 75.084 9.264 1.00 22.94 922 GLY A CA 1
ATOM 7265 C C . GLY A 1 921 ? 3.784 73.869 8.503 1.00 23.56 922 GLY A C 1
ATOM 7266 O O . GLY A 1 921 ? 3.022 72.976 8.142 1.00 24.06 922 GLY A O 1
ATOM 7267 N N . LEU A 1 922 ? 5.097 73.817 8.302 1.00 23.69 923 LEU A N 1
ATOM 7268 C CA . LEU A 1 922 ? 5.736 72.879 7.380 1.00 24.64 923 LEU A CA 1
ATOM 7269 C C . LEU A 1 922 ? 6.469 71.804 8.156 1.00 24.81 923 LEU A C 1
ATOM 7270 O O . LEU A 1 922 ? 7.283 72.113 9.041 1.00 24.86 923 LEU A O 1
ATOM 7275 N N . THR A 1 923 ? 6.166 70.551 7.835 1.00 24.97 924 THR A N 1
ATOM 7276 C CA . THR A 1 923 ? 6.785 69.408 8.488 1.00 25.22 924 THR A CA 1
ATOM 7277 C C . THR A 1 923 ? 8.181 69.201 7.884 1.00 25.38 924 THR A C 1
ATOM 7278 O O . THR A 1 923 ? 8.510 69.776 6.822 1.00 25.34 924 THR A O 1
ATOM 7282 N N . THR A 1 924 ? 9.010 68.441 8.599 1.00 25.21 925 THR A N 1
ATOM 7283 C CA . THR A 1 924 ? 10.343 68.056 8.113 1.00 25.08 925 THR A CA 1
ATOM 7284 C C . THR A 1 924 ? 10.325 66.801 7.245 1.00 25.66 925 THR A C 1
ATOM 7285 O O . THR A 1 924 ? 11.336 66.477 6.641 1.00 25.69 925 THR A O 1
ATOM 7289 N N . ALA A 1 925 ? 9.186 66.116 7.186 1.00 25.70 926 ALA A N 1
ATOM 7290 C CA . ALA A 1 925 ? 9.028 64.908 6.394 1.00 26.46 926 ALA A CA 1
ATOM 7291 C C . ALA A 1 925 ? 7.579 64.798 5.986 1.00 26.64 926 ALA A C 1
ATOM 7292 O O . ALA A 1 925 ? 6.677 65.288 6.683 1.00 26.63 926 ALA A O 1
ATOM 7294 N N . GLU A 1 926 ? 7.343 64.180 4.846 1.00 27.10 927 GLU A N 1
ATOM 7295 C CA . GLU A 1 926 ? 5.985 64.092 4.334 1.00 27.41 927 GLU A CA 1
ATOM 7296 C C . GLU A 1 926 ? 5.090 63.332 5.319 1.00 27.63 927 GLU A C 1
ATOM 7297 O O . GLU A 1 926 ? 5.448 62.265 5.805 1.00 27.65 927 GLU A O 1
ATOM 7303 N N . ARG A 1 927 ? 3.916 63.882 5.593 1.00 27.79 928 ARG A N 1
ATOM 7304 C CA . ARG A 1 927 ? 3.017 63.319 6.608 1.00 28.21 928 ARG A CA 1
ATOM 7305 C C . ARG A 1 927 ? 2.479 61.914 6.266 1.00 29.90 928 ARG A C 1
ATOM 7306 O O . ARG A 1 927 ? 2.167 61.135 7.176 1.00 29.94 928 ARG A O 1
ATOM 7314 N N . ARG A 1 928 ? 2.398 61.594 4.967 1.00 31.02 929 ARG A N 1
ATOM 7315 C CA . ARG A 1 928 ? 2.000 60.254 4.485 1.00 32.59 929 ARG A CA 1
ATOM 7316 C C . ARG A 1 928 ? 2.976 59.120 4.775 1.00 33.74 929 ARG A C 1
ATOM 7317 O O . ARG A 1 928 ? 2.612 57.952 4.642 1.00 35.05 929 ARG A O 1
ATOM 7325 N N . HIS A 1 929 ? 4.222 59.437 5.104 1.00 34.22 930 HIS A N 1
ATOM 7326 C CA . HIS A 1 929 ? 5.213 58.398 5.210 1.00 35.12 930 HIS A CA 1
ATOM 7327 C C . HIS A 1 929 ? 4.989 57.551 6.476 1.00 36.11 930 HIS A C 1
ATOM 7328 O O . HIS A 1 929 ? 4.795 58.105 7.567 1.00 35.21 930 HIS A O 1
ATOM 7335 N N . PRO A 1 930 ? 4.996 56.205 6.330 1.00 37.09 931 PRO A N 1
ATOM 7336 C CA . PRO A 1 930 ? 4.705 55.357 7.495 1.00 37.65 931 PRO A CA 1
ATOM 7337 C C . PRO A 1 930 ? 5.670 55.517 8.672 1.00 37.14 931 PRO A C 1
ATOM 7338 O O . PRO A 1 930 ? 5.297 55.224 9.796 1.00 37.81 931 PRO A O 1
ATOM 7342 N N . GLU A 1 931 ? 6.906 55.920 8.414 1.00 36.52 932 GLU A N 1
ATOM 7343 C CA . GLU A 1 931 ? 7.848 56.242 9.489 1.00 36.45 932 GLU A CA 1
ATOM 7344 C C . GLU A 1 931 ? 7.767 57.677 10.051 1.00 35.46 932 GLU A C 1
ATOM 7345 O O . GLU A 1 931 ? 8.616 58.065 10.881 1.00 34.90 932 GLU A O 1
ATOM 7351 N N . PHE A 1 932 ? 6.759 58.452 9.636 1.00 34.85 933 PHE A N 1
ATOM 7352 C CA . PHE A 1 932 ? 6.554 59.824 10.133 1.00 33.62 933 PHE A CA 1
ATOM 7353 C C . PHE A 1 932 ? 6.398 59.814 11.648 1.00 33.45 933 PHE A C 1
ATOM 7354 O O . PHE A 1 932 ? 5.499 59.179 12.165 1.00 34.41 933 PHE A O 1
ATOM 7362 N N . ARG A 1 933 ? 7.293 60.529 12.334 1.00 33.61 934 ARG A N 1
ATOM 7363 C CA . ARG A 1 933 ? 7.299 60.690 13.797 1.00 33.67 934 ARG A CA 1
ATOM 7364 C C . ARG A 1 933 ? 7.103 59.391 14.578 1.00 34.11 934 ARG A C 1
ATOM 7365 O O . ARG A 1 933 ? 6.250 59.280 15.452 1.00 33.47 934 ARG A O 1
ATOM 7373 N N . THR A 1 934 ? 7.950 58.421 14.248 1.00 34.92 935 THR A N 1
ATOM 7374 C CA . THR A 1 934 ? 7.969 57.121 14.912 1.00 35.52 935 THR A CA 1
ATOM 7375 C C . THR A 1 934 ? 9.197 56.915 15.798 1.00 35.54 935 THR A C 1
ATOM 7376 O O . THR A 1 934 ? 9.385 55.811 16.301 1.00 35.92 935 THR A O 1
ATOM 7380 N N . ARG A 1 935 ? 10.020 57.944 16.015 1.00 35.04 936 ARG A N 1
ATOM 7381 C CA . ARG A 1 935 ? 11.258 57.782 16.797 1.00 35.74 936 ARG A CA 1
ATOM 7382 C C . ARG A 1 935 ? 11.223 58.436 18.185 1.00 36.07 936 ARG A C 1
ATOM 7383 O O . ARG A 1 935 ? 12.268 58.746 18.748 1.00 35.61 936 ARG A O 1
ATOM 7391 N N . GLY A 1 936 ? 10.033 58.605 18.757 1.00 36.34 937 GLY A N 1
ATOM 7392 C CA . GLY A 1 936 ? 9.908 59.189 20.085 1.00 37.13 937 GLY A CA 1
ATOM 7393 C C . GLY A 1 936 ? 9.803 60.699 20.028 1.00 37.50 937 GLY A C 1
ATOM 7394 O O . GLY A 1 936 ? 9.956 61.305 18.959 1.00 38.38 937 GLY A O 1
ATOM 7395 N N . VAL A 1 937 ? 9.510 61.298 21.179 1.00 38.19 938 VAL A N 1
ATOM 7396 C CA . VAL A 1 937 ? 9.369 62.757 21.314 1.00 37.79 938 VAL A CA 1
ATOM 7397 C C . VAL A 1 937 ? 10.242 63.269 22.452 1.00 36.83 938 VAL A C 1
ATOM 7398 O O . VAL A 1 937 ? 10.671 62.505 23.321 1.00 36.79 938 VAL A O 1
ATOM 7402 N N . GLY A 1 938 ? 10.524 64.569 22.411 1.00 36.00 939 GLY A N 1
ATOM 7403 C CA . GLY A 1 938 ? 11.239 65.256 23.474 1.00 35.85 939 GLY A CA 1
ATOM 7404 C C . GLY A 1 938 ? 12.748 65.253 23.381 1.00 35.44 939 GLY A C 1
ATOM 7405 O O . GLY A 1 938 ? 13.386 65.904 24.194 1.00 34.69 939 GLY A O 1
ATOM 7406 N N . LYS A 1 939 ? 13.313 64.556 22.389 1.00 36.34 940 LYS A N 1
ATOM 7407 C CA . LYS A 1 939 ? 14.782 64.389 22.247 1.00 38.10 940 LYS A CA 1
ATOM 7408 C C . LYS A 1 939 ? 15.369 64.873 20.905 1.00 36.57 940 LYS A C 1
ATOM 7409 O O . LYS A 1 939 ? 16.409 64.413 20.485 1.00 36.77 940 LYS A O 1
ATOM 7415 N N . CYS A 1 940 ? 14.686 65.818 20.265 1.00 35.18 941 CYS A N 1
ATOM 7416 C CA . CYS A 1 940 ? 15.099 66.440 18.990 1.00 34.23 941 CYS A CA 1
ATOM 7417 C C . CYS A 1 940 ? 15.149 65.487 17.800 1.00 33.41 941 CYS A C 1
ATOM 7418 O O . CYS A 1 940 ? 16.231 65.109 17.352 1.00 34.61 941 CYS A O 1
ATOM 7421 N N . GLU A 1 941 ? 13.973 65.144 17.277 1.00 31.94 942 GLU A N 1
ATOM 7422 C CA . GLU A 1 941 ? 13.839 64.209 16.164 1.00 31.91 942 GLU A CA 1
ATOM 7423 C C . GLU A 1 941 ? 13.414 64.954 14.897 1.00 30.64 942 GLU A C 1
ATOM 7424 O O . GLU A 1 941 ? 12.521 65.797 14.953 1.00 29.91 942 GLU A O 1
ATOM 7430 N N . TRP A 1 942 ? 14.015 64.587 13.761 1.00 29.66 943 TRP A N 1
ATOM 7431 C CA . TRP A 1 942 ? 13.801 65.267 12.474 1.00 28.69 943 TRP A CA 1
ATOM 7432 C C . TRP A 1 942 ? 12.975 64.434 11.485 1.00 28.25 943 TRP A C 1
ATOM 7433 O O . TRP A 1 942 ? 13.006 64.672 10.268 1.00 27.81 943 TRP A O 1
ATOM 7444 N N . ASP A 1 943 ? 12.175 63.519 12.028 1.00 27.79 944 ASP A N 1
ATOM 7445 C CA . ASP A 1 943 ? 11.322 62.648 11.217 1.00 27.84 944 ASP A CA 1
ATOM 7446 C C . ASP A 1 943 ? 9.891 63.164 11.069 1.00 27.16 944 ASP A C 1
ATOM 7447 O O . ASP A 1 943 ? 8.953 62.366 10.905 1.00 27.32 944 ASP A O 1
ATOM 7452 N N . GLY A 1 944 ? 9.706 64.485 11.091 1.00 26.30 945 GLY A N 1
ATOM 7453 C CA . GLY A 1 944 ? 8.391 65.041 10.791 1.00 26.20 945 GLY A CA 1
ATOM 7454 C C . GLY A 1 944 ? 7.982 66.316 11.492 1.00 25.60 945 GLY A C 1
ATOM 7455 O O . GLY A 1 944 ? 7.299 67.138 10.898 1.00 25.95 945 GLY A O 1
ATOM 7456 N N . ALA A 1 945 ? 8.387 66.485 12.747 1.00 25.34 946 ALA A N 1
ATOM 7457 C CA . ALA A 1 945 ? 8.027 67.668 13.529 1.00 24.94 946 ALA A CA 1
ATOM 7458 C C . ALA A 1 945 ? 8.470 68.950 12.831 1.00 24.02 946 ALA A C 1
ATOM 7459 O O . ALA A 1 945 ? 9.322 68.905 11.940 1.00 23.91 946 ALA A O 1
ATOM 7461 N N . ILE A 1 946 ? 7.919 70.089 13.249 1.00 23.69 947 ILE A N 1
ATOM 7462 C CA . ILE A 1 946 ? 8.268 71.384 12.641 1.00 23.03 947 ILE A CA 1
ATOM 7463 C C . ILE A 1 946 ? 9.527 71.887 13.315 1.00 23.10 947 ILE A C 1
ATOM 7464 O O . ILE A 1 946 ? 9.584 71.993 14.539 1.00 23.33 947 ILE A O 1
ATOM 7469 N N . TRP A 1 947 ? 10.538 72.172 12.498 1.00 23.23 948 TRP A N 1
ATOM 7470 C CA . TRP A 1 947 ? 11.816 72.764 12.930 1.00 22.86 948 TRP A CA 1
ATOM 7471 C C . TRP A 1 947 ? 11.968 74.120 12.212 1.00 22.56 948 TRP A C 1
ATOM 7472 O O . TRP A 1 947 ? 12.046 74.164 10.982 1.00 23.03 948 TRP A O 1
ATOM 7483 N N . PRO A 1 948 ? 12.006 75.231 12.963 1.00 21.97 949 PRO A N 1
ATOM 7484 C CA . PRO A 1 948 ? 12.223 76.512 12.286 1.00 21.57 949 PRO A CA 1
ATOM 7485 C C . PRO A 1 948 ? 13.470 76.556 11.393 1.00 21.53 949 PRO A C 1
ATOM 7486 O O . PRO A 1 948 ? 13.426 77.196 10.344 1.00 21.34 949 PRO A O 1
ATOM 7490 N N . PHE A 1 949 ? 14.553 75.869 11.787 1.00 21.53 950 PHE A N 1
ATOM 7491 C CA . PHE A 1 949 ? 15.751 75.731 10.920 1.00 21.44 950 PHE A CA 1
ATOM 7492 C C . PHE A 1 949 ? 15.342 75.333 9.513 1.00 21.64 950 PHE A C 1
ATOM 7493 O O . PHE A 1 949 ? 15.770 75.948 8.528 1.00 21.59 950 PHE A O 1
ATOM 7501 N N . ALA A 1 950 ? 14.485 74.319 9.453 1.00 21.62 951 ALA A N 1
ATOM 7502 C CA . ALA A 1 950 ? 13.968 73.777 8.193 1.00 21.94 951 ALA A CA 1
ATOM 7503 C C . ALA A 1 950 ? 12.938 74.673 7.524 1.00 21.63 951 ALA A C 1
ATOM 7504 O O . ALA A 1 950 ? 13.000 74.880 6.314 1.00 21.44 951 ALA A O 1
ATOM 7506 N N . SER A 1 951 ? 11.948 75.134 8.293 1.00 21.47 952 SER A N 1
ATOM 7507 C CA . SER A 1 951 ? 10.944 76.045 7.742 1.00 21.69 952 SER A CA 1
ATOM 7508 C C . SER A 1 951 ? 11.638 77.253 7.050 1.00 21.39 952 SER A C 1
ATOM 7509 O O . SER A 1 951 ? 11.268 77.674 5.946 1.00 21.64 952 SER A O 1
ATOM 7512 N N . ALA A 1 952 ? 12.681 77.764 7.685 1.00 21.16 953 ALA A N 1
ATOM 7513 C CA . ALA A 1 952 ? 13.426 78.887 7.132 1.00 21.28 953 ALA A CA 1
ATOM 7514 C C . ALA A 1 952 ? 14.132 78.541 5.823 1.00 21.74 953 ALA A C 1
ATOM 7515 O O . ALA A 1 952 ? 14.130 79.356 4.863 1.00 21.61 953 ALA A O 1
ATOM 7517 N N . GLN A 1 953 ? 14.758 77.366 5.792 1.00 21.85 954 GLN A N 1
ATOM 7518 C CA . GLN A 1 953 ? 15.330 76.863 4.549 1.00 22.77 954 GLN A CA 1
ATOM 7519 C C . GLN A 1 953 ? 14.247 76.744 3.459 1.00 23.26 954 GLN A C 1
ATOM 7520 O O . GLN A 1 953 ? 14.423 77.244 2.333 1.00 23.73 954 GLN A O 1
ATOM 7526 N N . THR A 1 954 ? 13.158 76.052 3.795 1.00 22.97 955 THR A N 1
ATOM 7527 C CA . THR A 1 954 ? 12.064 75.850 2.862 1.00 23.14 955 THR A CA 1
ATOM 7528 C C . THR A 1 954 ? 11.467 77.181 2.331 1.00 22.52 955 THR A C 1
ATOM 7529 O O . THR A 1 954 ? 11.236 77.338 1.129 1.00 22.43 955 THR A O 1
ATOM 7533 N N . LEU A 1 955 ? 11.230 78.123 3.233 1.00 22.12 956 LEU A N 1
ATOM 7534 C CA . LEU A 1 955 ? 10.656 79.419 2.857 1.00 21.86 956 LEU A CA 1
ATOM 7535 C C . LEU A 1 955 ? 11.604 80.269 2.016 1.00 21.64 956 LEU A C 1
ATOM 7536 O O . LEU A 1 955 ? 11.165 80.995 1.138 1.00 21.06 956 LEU A O 1
ATOM 7541 N N . THR A 1 956 ? 12.902 80.155 2.279 1.00 22.20 957 THR A N 1
ATOM 7542 C CA . THR A 1 956 ? 13.923 80.882 1.535 1.00 22.49 957 THR A CA 1
ATOM 7543 C C . THR A 1 956 ? 13.940 80.351 0.126 1.00 23.21 957 THR A C 1
ATOM 7544 O O . THR A 1 956 ? 13.908 81.095 -0.837 1.00 22.70 957 THR A O 1
ATOM 7548 N N . ALA A 1 957 ? 13.981 79.017 0.034 1.00 24.69 958 ALA A N 1
ATOM 7549 C CA . ALA A 1 957 ? 13.908 78.291 -1.230 1.00 24.28 958 ALA A CA 1
ATOM 7550 C C . ALA A 1 957 ? 12.626 78.573 -2.009 1.00 24.37 958 ALA A C 1
ATOM 7551 O O . ALA A 1 957 ? 12.667 78.734 -3.230 1.00 24.11 958 ALA A O 1
ATOM 7561 N N . ALA A 1 959 ? 10.672 81.191 -1.824 1.00 23.77 960 ALA A N 1
ATOM 7562 C CA . ALA A 1 959 ? 10.818 82.545 -2.341 1.00 23.66 960 ALA A CA 1
ATOM 7563 C C . ALA A 1 959 ? 11.708 82.587 -3.572 1.00 23.86 960 ALA A C 1
ATOM 7564 O O . ALA A 1 959 ? 11.379 83.276 -4.526 1.00 23.39 960 ALA A O 1
ATOM 7566 N N . ASN A 1 960 ? 12.835 81.864 -3.551 1.00 24.15 961 ASN A N 1
ATOM 7567 C CA . ASN A 1 960 ? 13.721 81.831 -4.720 1.00 24.73 961 ASN A CA 1
ATOM 7568 C C . ASN A 1 960 ? 12.985 81.284 -5.926 1.00 25.05 961 ASN A C 1
ATOM 7569 O O . ASN A 1 960 ? 13.060 81.840 -7.019 1.00 24.82 961 ASN A O 1
ATOM 7574 N N . PHE A 1 961 ? 12.290 80.177 -5.696 1.00 25.34 962 PHE A N 1
ATOM 7575 C CA . PHE A 1 961 ? 11.502 79.515 -6.713 1.00 26.46 962 PHE A CA 1
ATOM 7576 C C . PHE A 1 961 ? 10.473 80.477 -7.276 1.00 26.68 962 PHE A C 1
ATOM 7577 O O . PHE A 1 961 ? 10.356 80.599 -8.486 1.00 26.69 962 PHE A O 1
ATOM 7593 N N . ASN A 1 963 ? 10.436 83.799 -7.129 1.00 26.85 964 ASN A N 1
ATOM 7594 C CA . ASN A 1 963 ? 11.075 84.935 -7.780 1.00 27.37 964 ASN A CA 1
ATOM 7595 C C . ASN A 1 963 ? 11.809 84.597 -9.076 1.00 28.09 964 ASN A C 1
ATOM 7596 O O . ASN A 1 963 ? 11.763 85.392 -9.999 1.00 28.01 964 ASN A O 1
ATOM 7601 N N . ASN A 1 964 ? 12.497 83.452 -9.136 1.00 28.40 965 ASN A N 1
ATOM 7602 C CA . ASN A 1 964 ? 13.489 83.218 -10.188 1.00 29.23 965 ASN A CA 1
ATOM 7603 C C . ASN A 1 964 ? 13.067 82.186 -11.227 1.00 30.50 965 ASN A C 1
ATOM 7604 O O . ASN A 1 964 ? 13.750 82.033 -12.212 1.00 30.83 965 ASN A O 1
ATOM 7609 N N . TYR A 1 965 ? 11.941 81.502 -11.027 1.00 31.40 966 TYR A N 1
ATOM 7610 C CA . TYR A 1 965 ? 11.536 80.396 -11.896 1.00 32.77 966 TYR A CA 1
ATOM 7611 C C . TYR A 1 965 ? 10.150 80.700 -12.493 1.00 34.23 966 TYR A C 1
ATOM 7612 O O . TYR A 1 965 ? 9.296 81.235 -11.796 1.00 33.17 966 TYR A O 1
ATOM 7621 N N . PRO A 1 966 ? 9.938 80.381 -13.787 1.00 36.19 967 PRO A N 1
ATOM 7622 C CA . PRO A 1 966 ? 8.609 80.529 -14.377 1.00 37.91 967 PRO A CA 1
ATOM 7623 C C . PRO A 1 966 ? 7.761 79.358 -13.897 1.00 38.50 967 PRO A C 1
ATOM 7624 O O . PRO A 1 966 ? 8.030 78.212 -14.204 1.00 41.44 967 PRO A O 1
ATOM 7628 N N . GLN A 1 967 ? 6.728 79.662 -13.160 1.00 38.05 968 GLN A N 1
ATOM 7629 C CA . GLN A 1 967 ? 6.250 78.769 -12.151 1.00 38.06 968 GLN A CA 1
ATOM 7630 C C . GLN A 1 967 ? 4.771 79.008 -11.999 1.00 38.15 968 GLN A C 1
ATOM 7631 O O . GLN A 1 967 ? 4.361 80.136 -11.856 1.00 36.55 968 GLN A O 1
ATOM 7637 N N . THR A 1 968 ? 3.968 77.956 -12.042 1.00 40.12 969 THR A N 1
ATOM 7638 C CA . THR A 1 968 ? 2.502 78.099 -11.968 1.00 41.63 969 THR A CA 1
ATOM 7639 C C . THR A 1 968 ? 1.878 77.307 -10.806 1.00 41.33 969 THR A C 1
ATOM 7640 O O . THR A 1 968 ? 0.655 77.221 -10.712 1.00 43.24 969 THR A O 1
ATOM 7644 N N . VAL A 1 969 ? 2.698 76.764 -9.915 1.00 39.25 970 VAL A N 1
ATOM 7645 C CA . VAL A 1 969 ? 2.207 75.912 -8.837 1.00 38.65 970 VAL A CA 1
ATOM 7646 C C . VAL A 1 969 ? 1.794 76.695 -7.564 1.00 36.59 970 VAL A C 1
ATOM 7647 O O . VAL A 1 969 ? 0.797 76.375 -6.935 1.00 36.37 970 VAL A O 1
ATOM 7651 N N . LEU A 1 970 ? 2.543 77.724 -7.210 1.00 34.68 971 LEU A N 1
ATOM 7652 C CA . LEU A 1 970 ? 2.389 78.428 -5.955 1.00 34.04 971 LEU A CA 1
ATOM 7653 C C . LEU A 1 970 ? 1.971 79.888 -6.170 1.00 33.66 971 LEU A C 1
ATOM 7654 O O . LEU A 1 970 ? 2.590 80.597 -6.956 1.00 33.77 971 LEU A O 1
ATOM 7659 N N . SER A 1 971 ? 0.930 80.315 -5.458 1.00 32.38 972 SER A N 1
ATOM 7660 C CA . SER A 1 971 ? 0.519 81.704 -5.437 1.00 31.57 972 SER A CA 1
ATOM 7661 C C . SER A 1 971 ? 1.137 82.425 -4.231 1.00 30.30 972 SER A C 1
ATOM 7662 O O . SER A 1 971 ? 1.674 81.818 -3.316 1.00 29.08 972 SER A O 1
ATOM 7665 N N . ASP A 1 972 ? 1.027 83.742 -4.246 1.00 30.27 973 ASP A N 1
ATOM 7666 C CA . ASP A 1 972 ? 1.369 84.561 -3.090 1.00 30.21 973 ASP A CA 1
ATOM 7667 C C . ASP A 1 972 ? 0.636 84.117 -1.802 1.00 29.44 973 ASP A C 1
ATOM 7668 O O . ASP A 1 972 ? 1.250 84.086 -0.730 1.00 28.60 973 ASP A O 1
ATOM 7673 N N . SER A 1 973 ? -0.643 83.755 -1.922 1.00 28.84 974 SER A N 1
ATOM 7674 C CA . SER A 1 973 ? -1.438 83.319 -0.773 1.00 29.00 974 SER A CA 1
ATOM 7675 C C . SER A 1 973 ? -0.812 82.165 -0.063 1.00 27.86 974 SER A C 1
ATOM 7676 O O . SER A 1 973 ? -0.869 82.094 1.161 1.00 28.08 974 SER A O 1
ATOM 7679 N N . VAL A 1 974 ? -0.253 81.246 -0.836 1.00 26.59 975 VAL A N 1
ATOM 7680 C CA . VAL A 1 974 ? 0.398 80.110 -0.261 1.00 25.89 975 VAL A CA 1
ATOM 7681 C C . VAL A 1 974 ? 1.642 80.506 0.541 1.00 24.22 975 VAL A C 1
ATOM 7682 O O . VAL A 1 974 ? 1.835 80.011 1.651 1.00 22.93 975 VAL A O 1
ATOM 7686 N N . TYR A 1 975 ? 2.486 81.349 -0.038 1.00 23.78 976 TYR A N 1
ATOM 7687 C CA . TYR A 1 975 ? 3.689 81.790 0.660 1.00 23.90 976 TYR A CA 1
ATOM 7688 C C . TYR A 1 975 ? 3.292 82.590 1.920 1.00 23.57 976 TYR A C 1
ATOM 7689 O O . TYR A 1 975 ? 3.843 82.367 3.009 1.00 23.73 976 TYR A O 1
ATOM 7698 N N . PHE A 1 976 ? 2.352 83.512 1.759 1.00 23.14 977 PHE A N 1
ATOM 7699 C CA . PHE A 1 976 ? 1.896 84.344 2.868 1.00 23.15 977 PHE A CA 1
ATOM 7700 C C . PHE A 1 976 ? 1.366 83.493 3.997 1.00 24.37 977 PHE A C 1
ATOM 7701 O O . PHE A 1 976 ? 1.686 83.736 5.158 1.00 23.64 977 PHE A O 1
ATOM 7709 N N . ARG A 1 977 ? 0.562 82.496 3.641 1.00 26.74 978 ARG A N 1
ATOM 7710 C CA . ARG A 1 977 ? -0.078 81.627 4.617 1.00 28.21 978 ARG A CA 1
ATOM 7711 C C . ARG A 1 977 ? 0.959 80.856 5.435 1.00 26.75 978 ARG A C 1
ATOM 7712 O O . ARG A 1 977 ? 0.803 80.717 6.640 1.00 26.61 978 ARG A O 1
ATOM 7720 N N . GLN A 1 978 ? 2.028 80.395 4.799 1.00 25.19 979 GLN A N 1
ATOM 7721 C CA . GLN A 1 978 ? 3.075 79.668 5.523 1.00 24.42 979 GLN A CA 1
ATOM 7722 C C . GLN A 1 978 ? 3.892 80.597 6.412 1.00 23.76 979 GLN A C 1
ATOM 7723 O O . GLN A 1 978 ? 4.290 80.190 7.497 1.00 23.06 979 GLN A O 1
ATOM 7737 N N . GLU A 1 980 ? 2.501 83.223 7.791 1.00 21.51 981 GLU A N 1
ATOM 7738 C CA . GLU A 1 980 ? 1.543 83.461 8.863 1.00 21.43 981 GLU A CA 1
ATOM 7739 C C . GLU A 1 980 ? 1.551 82.347 9.934 1.00 21.28 981 GLU A C 1
ATOM 7740 O O . GLU A 1 980 ? 1.524 82.617 11.145 1.00 20.76 981 GLU A O 1
ATOM 7746 N N . LEU A 1 981 ? 1.579 81.100 9.479 1.00 21.23 982 LEU A N 1
ATOM 7747 C CA . LEU A 1 981 ? 1.672 79.950 10.373 1.00 21.10 982 LEU A CA 1
ATOM 7748 C C . LEU A 1 981 ? 3.013 79.929 11.139 1.00 20.87 982 LEU A C 1
ATOM 7749 O O . LEU A 1 981 ? 3.041 79.594 12.320 1.00 20.93 982 LEU A O 1
ATOM 7754 N N . TYR A 1 982 ? 4.110 80.297 10.482 1.00 20.57 983 TYR A N 1
ATOM 7755 C CA . TYR A 1 982 ? 5.390 80.422 11.166 1.00 20.39 983 TYR A CA 1
ATOM 7756 C C . TYR A 1 982 ? 5.268 81.476 12.294 1.00 20.00 983 TYR A C 1
ATOM 7757 O O . TYR A 1 982 ? 5.709 81.261 13.436 1.00 19.66 983 TYR A O 1
ATOM 7766 N N . VAL A 1 983 ? 4.598 82.572 11.987 1.00 19.49 984 VAL A N 1
ATOM 7767 C CA . VAL A 1 983 ? 4.294 83.593 13.009 1.00 19.81 984 VAL A CA 1
ATOM 7768 C C . VAL A 1 983 ? 3.445 83.047 14.162 1.00 19.77 984 VAL A C 1
ATOM 7769 O O . VAL A 1 983 ? 3.845 83.136 15.310 1.00 20.19 984 VAL A O 1
ATOM 7773 N N . GLU A 1 984 ? 2.307 82.440 13.850 1.00 20.21 985 GLU A N 1
ATOM 7774 C CA . GLU A 1 984 ? 1.418 81.912 14.871 1.00 20.34 985 GLU A CA 1
ATOM 7775 C C . GLU A 1 984 ? 2.075 80.827 15.712 1.00 20.40 985 GLU A C 1
ATOM 7776 O O . GLU A 1 984 ? 1.739 80.677 16.887 1.00 20.87 985 GLU A O 1
ATOM 7782 N N . SER A 1 985 ? 2.983 80.068 15.116 1.00 19.68 986 SER A N 1
ATOM 7783 C CA . SER A 1 985 ? 3.671 79.016 15.849 1.00 20.39 986 SER A CA 1
ATOM 7784 C C . SER A 1 985 ? 4.645 79.549 16.909 1.00 20.11 986 SER A C 1
ATOM 7785 O O . SER A 1 985 ? 4.946 78.837 17.833 1.00 19.55 986 SER A O 1
ATOM 7788 N N . GLN A 1 986 ? 5.110 80.793 16.762 1.00 20.21 987 GLN A N 1
ATOM 7789 C CA . GLN A 1 986 ? 6.140 81.366 17.625 1.00 20.22 987 GLN A CA 1
ATOM 7790 C C . GLN A 1 986 ? 5.542 82.054 18.864 1.00 20.35 987 GLN A C 1
ATOM 7791 O O . GLN A 1 986 ? 5.827 83.210 19.157 1.00 19.36 987 GLN A O 1
ATOM 7797 N N . TYR A 1 987 ? 4.711 81.302 19.587 1.00 20.35 988 TYR A N 1
ATOM 7798 C CA . TYR A 1 987 ? 4.106 81.737 20.825 1.00 20.53 988 TYR A CA 1
ATOM 7799 C C . TYR A 1 987 ? 4.091 80.551 21.769 1.00 20.93 988 TYR A C 1
ATOM 7800 O O . TYR A 1 987 ? 4.042 79.386 21.325 1.00 21.25 988 TYR A O 1
ATOM 7809 N N . HIS A 1 988 ? 4.174 80.867 23.052 1.00 21.04 989 HIS A N 1
ATOM 7810 C CA . HIS A 1 988 ? 4.249 79.888 24.124 1.00 22.27 989 HIS A CA 1
ATOM 7811 C C . HIS A 1 988 ? 3.718 80.606 25.359 1.00 21.80 989 HIS A C 1
ATOM 7812 O O . HIS A 1 988 ? 4.188 81.691 25.682 1.00 21.19 989 HIS A O 1
ATOM 7819 N N . ARG A 1 989 ? 2.708 80.030 26.001 1.00 22.06 990 ARG A N 1
ATOM 7820 C CA . ARG A 1 989 ? 2.078 80.619 27.192 1.00 22.55 990 ARG A CA 1
ATOM 7821 C C . ARG A 1 989 ? 1.575 82.042 26.925 1.00 22.36 990 ARG A C 1
ATOM 7822 O O . ARG A 1 989 ? 1.558 82.885 27.835 1.00 22.73 990 ARG A O 1
ATOM 7830 N N . GLY A 1 990 ? 1.157 82.287 25.687 1.00 22.16 991 GLY A N 1
ATOM 7831 C CA . GLY A 1 990 ? 0.632 83.568 25.273 1.00 22.56 991 GLY A CA 1
ATOM 7832 C C . GLY A 1 990 ? 1.616 84.648 24.875 1.00 22.70 991 GLY A C 1
ATOM 7833 O O . GLY A 1 990 ? 1.202 85.767 24.563 1.00 22.81 991 GLY A O 1
ATOM 7834 N N . ARG A 1 991 ? 2.903 84.324 24.853 1.00 23.12 992 ARG A N 1
ATOM 7835 C CA . ARG A 1 991 ? 3.950 85.305 24.596 1.00 23.07 992 ARG A CA 1
ATOM 7836 C C . ARG A 1 991 ? 4.803 84.835 23.448 1.00 22.51 992 ARG A C 1
ATOM 7837 O O . ARG A 1 991 ? 4.951 83.644 23.260 1.00 22.32 992 ARG A O 1
ATOM 7845 N N . PRO A 1 992 ? 5.380 85.770 22.688 1.00 22.55 993 PRO A N 1
ATOM 7846 C CA . PRO A 1 992 ? 6.276 85.360 21.613 1.00 22.23 993 PRO A CA 1
ATOM 7847 C C . PRO A 1 992 ? 7.383 84.466 22.146 1.00 22.37 993 PRO A C 1
ATOM 7848 O O . PRO A 1 992 ? 7.855 84.653 23.284 1.00 21.95 993 PRO A O 1
ATOM 7852 N N . TYR A 1 993 ? 7.749 83.482 21.325 1.00 22.17 994 TYR A N 1
ATOM 7853 C CA . TYR A 1 993 ? 8.608 82.403 21.734 1.00 22.41 994 TYR A CA 1
ATOM 7854 C C . TYR A 1 993 ? 9.220 81.740 20.504 1.00 22.53 994 TYR A C 1
ATOM 7855 O O . TYR A 1 993 ? 8.506 81.408 19.560 1.00 22.65 994 TYR A O 1
ATOM 7864 N N . ILE A 1 994 ? 10.538 81.582 20.521 1.00 22.23 995 ILE A N 1
ATOM 7865 C CA . ILE A 1 994 ? 11.250 80.836 19.491 1.00 22.04 995 ILE A CA 1
ATOM 7866 C C . ILE A 1 994 ? 12.060 79.775 20.234 1.00 22.91 995 ILE A C 1
ATOM 7867 O O . ILE A 1 994 ? 12.999 80.085 21.001 1.00 23.03 995 ILE A O 1
ATOM 7872 N N . GLY A 1 995 ? 11.640 78.530 20.025 1.00 23.07 996 GLY A N 1
ATOM 7873 C CA . GLY A 1 995 ? 12.260 77.348 20.606 1.00 23.38 996 GLY A CA 1
ATOM 7874 C C . GLY A 1 995 ? 12.886 76.465 19.546 1.00 23.18 996 GLY A C 1
ATOM 7875 O O . GLY A 1 995 ? 13.171 76.909 18.429 1.00 23.02 996 GLY A O 1
ATOM 7876 N N . GLU A 1 996 ? 13.079 75.203 19.904 1.00 23.40 997 GLU A N 1
ATOM 7877 C CA . GLU A 1 996 ? 13.830 74.285 19.073 1.00 23.71 997 GLU A CA 1
ATOM 7878 C C . GLU A 1 996 ? 12.991 73.652 17.973 1.00 23.40 997 GLU A C 1
ATOM 7879 O O . GLU A 1 996 ? 13.356 73.711 16.802 1.00 23.28 997 GLU A O 1
ATOM 7885 N N . TYR A 1 997 ? 11.890 73.028 18.363 1.00 23.70 998 TYR A N 1
ATOM 7886 C CA . TYR A 1 997 ? 10.977 72.381 17.431 1.00 24.12 998 TYR A CA 1
ATOM 7887 C C . TYR A 1 997 ? 9.634 72.154 18.081 1.00 24.18 998 TYR A C 1
ATOM 7888 O O . TYR A 1 997 ? 9.532 72.153 19.309 1.00 23.79 998 TYR A O 1
ATOM 7897 N N . LEU A 1 998 ? 8.606 71.960 17.258 1.00 24.76 999 LEU A N 1
ATOM 7898 C CA . LEU A 1 998 ? 7.235 71.865 17.770 1.00 25.22 999 LEU A CA 1
ATOM 7899 C C . LEU A 1 998 ? 6.378 70.837 17.040 1.00 25.30 999 LEU A C 1
ATOM 7900 O O . LEU A 1 998 ? 6.664 70.435 15.906 1.00 25.56 999 LEU A O 1
ATOM 7905 N N . ASP A 1 999 ? 5.303 70.458 17.706 1.00 25.35 1000 ASP A N 1
ATOM 7906 C CA . ASP A 1 999 ? 4.336 69.513 17.190 1.00 25.81 1000 ASP A CA 1
ATOM 7907 C C . ASP A 1 999 ? 3.541 70.146 16.039 1.00 25.60 1000 ASP A C 1
ATOM 7908 O O . ASP A 1 999 ? 3.007 71.243 16.178 1.00 24.94 1000 ASP A O 1
ATOM 7913 N N . GLU A 1 1000 ? 3.499 69.451 14.903 1.00 25.55 1001 GLU A N 1
ATOM 7914 C CA . GLU A 1 1000 ? 2.917 69.985 13.671 1.00 25.81 1001 GLU A CA 1
ATOM 7915 C C . GLU A 1 1000 ? 1.391 70.144 13.713 1.00 26.21 1001 GLU A C 1
ATOM 7916 O O . GLU A 1 1000 ? 0.834 71.014 13.018 1.00 25.79 1001 GLU A O 1
ATOM 7922 N N . VAL A 1 1001 ? 0.733 69.289 14.504 1.00 26.55 1002 VAL A N 1
ATOM 7923 C CA . VAL A 1 1001 ? -0.734 69.318 14.692 1.00 27.05 1002 VAL A CA 1
ATOM 7924 C C . VAL A 1 1001 ? -1.162 70.230 15.856 1.00 26.56 1002 VAL A C 1
ATOM 7925 O O . VAL A 1 1001 ? -2.164 70.944 15.732 1.00 25.78 1002 VAL A O 1
ATOM 7929 N N . THR A 1 1002 ? -0.434 70.168 16.979 1.00 26.30 1003 THR A N 1
ATOM 7930 C CA . THR A 1 1002 ? -0.878 70.820 18.222 1.00 26.09 1003 THR A CA 1
ATOM 7931 C C . THR A 1 1002 ? -0.214 72.116 18.492 1.00 24.95 1003 THR A C 1
ATOM 7932 O O . THR A 1 1002 ? -0.706 72.852 19.294 1.00 25.19 1003 THR A O 1
ATOM 7936 N N . GLY A 1 1003 ? 0.914 72.382 17.860 1.00 24.54 1004 GLY A N 1
ATOM 7937 C CA . GLY A 1 1003 ? 1.665 73.607 18.101 1.00 23.96 1004 GLY A CA 1
ATOM 7938 C C . GLY A 1 1003 ? 2.543 73.569 19.350 1.00 23.86 1004 GLY A C 1
ATOM 7939 O O . GLY A 1 1003 ? 3.250 74.535 19.632 1.00 22.76 1004 GLY A O 1
ATOM 7940 N N . TYR A 1 1004 ? 2.515 72.454 20.084 1.00 24.02 1005 TYR A N 1
ATOM 7941 C CA . TYR A 1 1004 ? 3.270 72.337 21.318 1.00 24.46 1005 TYR A CA 1
ATOM 7942 C C . TYR A 1 1004 ? 4.760 72.400 21.049 1.00 23.72 1005 TYR A C 1
ATOM 7943 O O . TYR A 1 1004 ? 5.290 71.590 20.304 1.00 24.02 1005 TYR A O 1
ATOM 7952 N N . TRP A 1 1005 ? 5.425 73.347 21.667 1.00 23.32 1006 TRP A N 1
ATOM 7953 C CA . TRP A 1 1005 ? 6.892 73.394 21.615 1.00 23.75 1006 TRP A CA 1
ATOM 7954 C C . TRP A 1 1005 ? 7.415 72.210 22.422 1.00 24.17 1006 TRP A C 1
ATOM 7955 O O . TRP A 1 1005 ? 7.114 72.069 23.598 1.00 23.97 1006 TRP A O 1
ATOM 7966 N N . LEU A 1 1006 ? 8.165 71.343 21.759 1.00 25.13 1007 LEU A N 1
ATOM 7967 C CA . LEU A 1 1006 ? 8.385 69.990 22.277 1.00 26.27 1007 LEU A CA 1
ATOM 7968 C C . LEU A 1 1006 ? 9.381 69.818 23.434 1.00 26.72 1007 LEU A C 1
ATOM 7969 O O . LEU A 1 1006 ? 9.446 68.741 23.995 1.00 28.81 1007 LEU A O 1
ATOM 7974 N N . LYS A 1 1007 ? 10.128 70.842 23.810 1.00 26.80 1008 LYS A N 1
ATOM 7975 C CA . LYS A 1 1007 ? 10.819 70.825 25.113 1.00 27.78 1008 LYS A CA 1
ATOM 7976 C C . LYS A 1 1007 ? 10.003 71.466 26.242 1.00 27.64 1008 LYS A C 1
ATOM 7977 O O . LYS A 1 1007 ? 10.518 71.655 27.338 1.00 27.60 1008 LYS A O 1
ATOM 7983 N N . GLY A 1 1008 ? 8.733 71.786 26.008 1.00 27.34 1009 GLY A N 1
ATOM 7984 C CA . GLY A 1 1008 ? 7.928 72.403 27.064 1.00 27.19 1009 GLY A CA 1
ATOM 7985 C C . GLY A 1 1008 ? 8.541 73.677 27.645 1.00 26.49 1009 GLY A C 1
ATOM 7986 O O . GLY A 1 1008 ? 8.946 74.587 26.916 1.00 25.33 1009 GLY A O 1
ATOM 7987 N N . ASP A 1 1009 ? 8.633 73.720 28.968 1.00 27.00 1010 ASP A N 1
ATOM 7988 C CA . ASP A 1 1009 ? 9.164 74.903 29.662 1.00 27.46 1010 ASP A CA 1
ATOM 7989 C C . ASP A 1 1009 ? 10.676 74.820 29.948 1.00 27.32 1010 ASP A C 1
ATOM 7990 O O . ASP A 1 1009 ? 11.173 75.639 30.686 1.00 27.03 1010 ASP A O 1
ATOM 7995 N N . GLN A 1 1010 ? 11.387 73.854 29.358 1.00 27.27 1011 GLN A N 1
ATOM 7996 C CA . GLN A 1 1010 ? 12.831 73.709 29.595 1.00 27.15 1011 GLN A CA 1
ATOM 7997 C C . GLN A 1 1010 ? 13.591 74.955 29.110 1.00 26.64 1011 GLN A C 1
ATOM 7998 O O . GLN A 1 1010 ? 13.335 75.501 28.033 1.00 26.08 1011 GLN A O 1
ATOM 8004 N N . GLU A 1 1011 ? 14.542 75.373 29.928 1.00 26.98 1012 GLU A N 1
ATOM 8005 C CA . GLU A 1 1011 ? 15.282 76.609 29.704 1.00 26.63 1012 GLU A CA 1
ATOM 8006 C C . GLU A 1 1011 ? 16.066 76.629 28.398 1.00 25.61 1012 GLU A C 1
ATOM 8007 O O . GLU A 1 1011 ? 16.150 77.665 27.739 1.00 25.20 1012 GLU A O 1
ATOM 8013 N N . ARG A 1 1012 ? 16.670 75.508 28.064 1.00 25.22 1013 ARG A N 1
ATOM 8014 C CA . ARG A 1 1012 ? 17.484 75.397 26.848 1.00 25.54 1013 ARG A CA 1
ATOM 8015 C C . ARG A 1 1012 ? 16.847 75.947 25.550 1.00 25.29 1013 ARG A C 1
ATOM 8016 O O . ARG A 1 1012 ? 17.556 76.493 24.691 1.00 25.20 1013 ARG A O 1
ATOM 8024 N N . SER A 1 1013 ? 15.533 75.762 25.399 1.00 25.16 1014 SER A N 1
ATOM 8025 C CA . SER A 1 1013 ? 14.845 76.153 24.170 1.00 25.20 1014 SER A CA 1
ATOM 8026 C C . SER A 1 1013 ? 14.603 77.653 24.050 1.00 24.41 1014 SER A C 1
ATOM 8027 O O . SER A 1 1013 ? 14.365 78.147 22.947 1.00 23.91 1014 SER A O 1
ATOM 8030 N N . ARG A 1 1014 ? 14.613 78.358 25.176 1.00 23.99 1015 ARG A N 1
ATOM 8031 C CA . ARG A 1 1014 ? 14.220 79.762 25.188 1.00 23.63 1015 ARG A CA 1
ATOM 8032 C C . ARG A 1 1014 ? 15.162 80.589 24.338 1.00 22.78 1015 ARG A C 1
ATOM 8033 O O . ARG A 1 1014 ? 16.376 80.498 24.515 1.00 22.56 1015 ARG A O 1
ATOM 8041 N N . TYR A 1 1015 ? 14.590 81.372 23.425 1.00 22.02 1016 TYR A N 1
ATOM 8042 C CA . TYR A 1 1015 ? 15.340 82.290 22.558 1.00 22.00 1016 TYR A CA 1
ATOM 8043 C C . TYR A 1 1015 ? 16.309 81.560 21.620 1.00 22.30 1016 TYR A C 1
ATOM 8044 O O . TYR A 1 1015 ? 17.383 82.077 21.328 1.00 23.04 1016 TYR A O 1
ATOM 8053 N N . TYR A 1 1016 ? 15.926 80.383 21.126 1.00 21.61 1017 TYR A N 1
ATOM 8054 C CA . TYR A 1 1016 ? 16.797 79.601 20.265 1.00 21.36 1017 TYR A CA 1
ATOM 8055 C C . TYR A 1 1016 ? 17.122 80.345 18.955 1.00 20.71 1017 TYR A C 1
ATOM 8056 O O . TYR A 1 1016 ? 16.262 80.944 18.312 1.00 20.32 1017 TYR A O 1
ATOM 8065 N N . ASN A 1 1017 ? 18.382 80.290 18.574 1.00 20.63 1018 ASN A N 1
ATOM 8066 C CA . ASN A 1 1017 ? 18.887 81.002 17.417 1.00 20.32 1018 ASN A CA 1
ATOM 8067 C C . ASN A 1 1017 ? 19.455 80.001 16.420 1.00 20.35 1018 ASN A C 1
ATOM 8068 O O . ASN A 1 1017 ? 20.654 79.732 16.403 1.00 20.21 1018 ASN A O 1
ATOM 8073 N N . HIS A 1 1018 ? 18.557 79.486 15.591 1.00 20.33 1019 HIS A N 1
ATOM 8074 C CA . HIS A 1 1018 ? 18.782 78.300 14.797 1.00 21.07 1019 HIS A CA 1
ATOM 8075 C C . HIS A 1 1018 ? 17.943 78.368 13.527 1.00 21.19 1019 HIS A C 1
ATOM 8076 O O . HIS A 1 1018 ? 17.568 77.356 12.958 1.00 21.90 1019 HIS A O 1
ATOM 8083 N N . SER A 1 1019 ? 17.686 79.578 13.058 1.00 20.85 1020 SER A N 1
ATOM 8084 C CA . SER A 1 1019 ? 16.739 79.810 11.978 1.00 20.85 1020 SER A CA 1
ATOM 8085 C C . SER A 1 1019 ? 16.803 81.266 11.584 1.00 20.41 1020 SER A C 1
ATOM 8086 O O . SER A 1 1019 ? 17.396 82.097 12.283 1.00 19.75 1020 SER A O 1
ATOM 8089 N N . THR A 1 1020 ? 16.182 81.568 10.453 1.00 20.63 1021 THR A N 1
ATOM 8090 C CA . THR A 1 1020 ? 15.916 82.957 10.077 1.00 20.26 1021 THR A CA 1
ATOM 8091 C C . THR A 1 1020 ? 14.418 83.220 10.235 1.00 20.04 1021 THR A C 1
ATOM 8092 O O . THR A 1 1020 ? 13.595 82.294 10.331 1.00 19.46 1021 THR A O 1
ATOM 8096 N N . PHE A 1 1021 ? 14.107 84.506 10.298 1.00 20.37 1022 PHE A N 1
ATOM 8097 C CA . PHE A 1 1021 ? 12.749 85.015 10.261 1.00 20.99 1022 PHE A CA 1
ATOM 8098 C C . PHE A 1 1021 ? 12.693 86.365 9.543 1.00 20.75 1022 PHE A C 1
ATOM 8099 O O . PHE A 1 1021 ? 11.965 86.541 8.588 1.00 20.76 1022 PHE A O 1
ATOM 8107 N N . ASN A 1 1022 ? 13.423 87.331 10.057 1.00 20.92 1023 ASN A N 1
ATOM 8108 C CA . ASN A 1 1022 ? 13.422 88.635 9.484 1.00 20.69 1023 ASN A CA 1
ATOM 8109 C C . ASN A 1 1022 ? 14.107 88.692 8.132 1.00 20.67 1023 ASN A C 1
ATOM 8110 O O . ASN A 1 1022 ? 13.795 89.581 7.319 1.00 20.37 1023 ASN A O 1
ATOM 8115 N N . ASP A 1 1023 ? 14.997 87.749 7.845 1.00 20.65 1024 ASP A N 1
ATOM 8116 C CA . ASP A 1 1023 ? 15.526 87.662 6.506 1.00 20.90 1024 ASP A CA 1
ATOM 8117 C C . ASP A 1 1023 ? 14.428 87.308 5.534 1.00 20.67 1024 ASP A C 1
ATOM 8118 O O . ASP A 1 1023 ? 14.432 87.761 4.396 1.00 19.97 1024 ASP A O 1
ATOM 8123 N N . LEU A 1 1024 ? 13.495 86.486 5.997 1.00 21.30 1025 LEU A N 1
ATOM 8124 C CA . LEU A 1 1024 ? 12.336 86.060 5.193 1.00 21.70 1025 LEU A CA 1
ATOM 8125 C C . LEU A 1 1024 ? 11.362 87.220 5.029 1.00 21.58 1025 LEU A C 1
ATOM 8126 O O . LEU A 1 1024 ? 10.798 87.410 3.953 1.00 22.00 1025 LEU A O 1
ATOM 8139 N N . ILE A 1 1026 ? 12.112 90.422 5.061 1.00 22.21 1027 ILE A N 1
ATOM 8140 C CA . ILE A 1 1026 ? 12.740 91.424 4.225 1.00 22.12 1027 ILE A CA 1
ATOM 8141 C C . ILE A 1 1026 ? 12.887 90.983 2.766 1.00 22.37 1027 ILE A C 1
ATOM 8142 O O . ILE A 1 1026 ? 12.605 91.771 1.840 1.00 21.88 1027 ILE A O 1
ATOM 8147 N N . THR A 1 1027 ? 13.328 89.749 2.543 1.00 22.23 1028 THR A N 1
ATOM 8148 C CA . THR A 1 1027 ? 13.632 89.302 1.181 1.00 22.62 1028 THR A CA 1
ATOM 8149 C C . THR A 1 1027 ? 12.510 88.557 0.477 1.00 23.21 1028 THR A C 1
ATOM 8150 O O . THR A 1 1027 ? 12.562 88.428 -0.746 1.00 23.71 1028 THR A O 1
ATOM 8154 N N . GLY A 1 1028 ? 11.531 88.037 1.218 1.00 23.17 1029 GLY A N 1
ATOM 8155 C CA . GLY A 1 1028 ? 10.476 87.228 0.626 1.00 23.45 1029 GLY A CA 1
ATOM 8156 C C . GLY A 1 1028 ? 9.158 87.967 0.648 1.00 24.00 1029 GLY A C 1
ATOM 8157 O O . GLY A 1 1028 ? 8.607 88.317 -0.408 1.00 23.77 1029 GLY A O 1
ATOM 8158 N N . LEU A 1 1029 ? 8.654 88.209 1.863 1.00 24.35 1030 LEU A N 1
ATOM 8159 C CA . LEU A 1 1029 ? 7.371 88.902 2.071 1.00 24.53 1030 LEU A CA 1
ATOM 8160 C C . LEU A 1 1029 ? 7.370 90.332 1.501 1.00 23.94 1030 LEU A C 1
ATOM 8161 O O . LEU A 1 1029 ? 6.607 90.637 0.619 1.00 23.41 1030 LEU A O 1
ATOM 8166 N N . ILE A 1 1030 ? 8.249 91.186 1.996 1.00 23.99 1031 ILE A N 1
ATOM 8167 C CA . ILE A 1 1030 ? 8.434 92.526 1.436 1.00 24.41 1031 ILE A CA 1
ATOM 8168 C C . ILE A 1 1030 ? 9.128 92.433 0.081 1.00 24.11 1031 ILE A C 1
ATOM 8169 O O . ILE A 1 1030 ? 8.878 93.240 -0.806 1.00 23.95 1031 ILE A O 1
ATOM 8174 N N . GLY A 1 1031 ? 9.999 91.440 -0.076 1.00 23.49 1032 GLY A N 1
ATOM 8175 C CA . GLY A 1 1031 ? 10.497 91.085 -1.372 1.00 23.11 1032 GLY A CA 1
ATOM 8176 C C . GLY A 1 1031 ? 11.696 91.867 -1.865 1.00 22.79 1032 GLY A C 1
ATOM 8177 O O . GLY A 1 1031 ? 11.917 91.916 -3.085 1.00 22.92 1032 GLY A O 1
ATOM 8178 N N . LEU A 1 1032 ? 12.503 92.432 -0.970 1.00 21.72 1033 LEU A N 1
ATOM 8179 C CA . LEU A 1 1032 ? 13.772 93.019 -1.414 1.00 21.97 1033 LEU A CA 1
ATOM 8180 C C . LEU A 1 1032 ? 14.716 91.903 -1.822 1.00 22.02 1033 LEU A C 1
ATOM 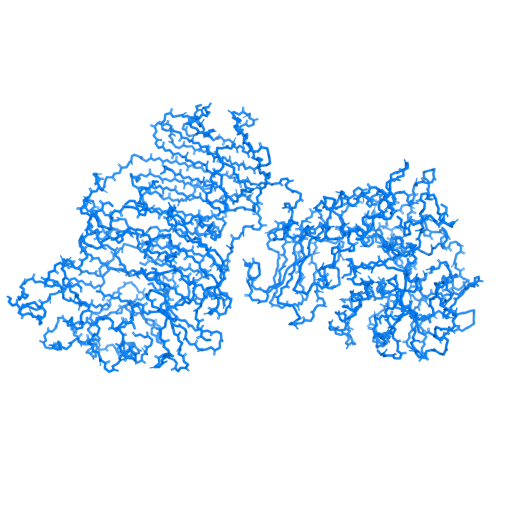8181 O O . LEU A 1 1032 ? 15.082 91.087 -0.991 1.00 21.56 1033 LEU A O 1
ATOM 8186 N N . ARG A 1 1033 ? 15.101 91.873 -3.095 1.00 22.14 1034 ARG A N 1
ATOM 8187 C CA . ARG A 1 1033 ? 15.955 90.803 -3.623 1.00 22.61 1034 ARG A CA 1
ATOM 8188 C C . ARG A 1 1033 ? 17.412 91.233 -3.770 1.00 22.49 1034 ARG A C 1
ATOM 8189 O O . ARG A 1 1033 ? 17.769 91.911 -4.719 1.00 21.93 1034 ARG A O 1
ATOM 8197 N N . PRO A 1 1034 ? 18.274 90.834 -2.829 1.00 22.92 1035 PRO A N 1
ATOM 8198 C CA . PRO A 1 1034 ? 19.626 91.412 -2.893 1.00 23.40 1035 PRO A CA 1
ATOM 8199 C C . PRO A 1 1034 ? 20.377 91.025 -4.143 1.00 24.38 1035 PRO A C 1
ATOM 8200 O O . PRO A 1 1034 ? 20.175 89.932 -4.655 1.00 24.28 1035 PRO A O 1
ATOM 8204 N N . ARG A 1 1035 ? 21.208 91.935 -4.639 1.00 25.31 1036 ARG A N 1
ATOM 8205 C CA . ARG A 1 1035 ? 21.951 91.748 -5.883 1.00 26.81 1036 ARG A CA 1
ATOM 8206 C C . ARG A 1 1035 ? 23.369 92.253 -5.769 1.00 27.47 1036 ARG A C 1
ATOM 8207 O O . ARG A 1 1035 ? 23.687 93.051 -4.893 1.00 26.52 1036 ARG A O 1
ATOM 8215 N N . LEU A 1 1036 ? 24.208 91.813 -6.701 1.00 29.54 1037 LEU A N 1
ATOM 8216 C CA . LEU A 1 1036 ? 25.611 92.247 -6.784 1.00 31.12 1037 LEU A CA 1
ATOM 8217 C C . LEU A 1 1036 ? 25.782 93.627 -7.393 1.00 31.56 1037 LEU A C 1
ATOM 8218 O O . LEU A 1 1036 ? 26.794 94.267 -7.165 1.00 32.12 1037 LEU A O 1
ATOM 8223 N N . ASP A 1 1037 ? 24.814 94.064 -8.189 1.00 32.39 1038 ASP A N 1
ATOM 8224 C CA . ASP A 1 1037 ? 24.953 95.275 -9.013 1.00 33.21 1038 ASP A CA 1
ATOM 8225 C C . ASP A 1 1037 ? 24.280 96.476 -8.316 1.00 33.14 1038 ASP A C 1
ATOM 8226 O O . ASP A 1 1037 ? 23.977 96.396 -7.128 1.00 32.07 1038 ASP A O 1
ATOM 8231 N N . ASP A 1 1038 ? 24.034 97.561 -9.054 1.00 33.91 1039 ASP A N 1
ATOM 8232 C CA . ASP A 1 1038 ? 23.486 98.796 -8.503 1.00 34.67 1039 ASP A CA 1
ATOM 8233 C C . ASP A 1 1038 ? 21.971 98.920 -8.703 1.00 33.23 1039 ASP A C 1
ATOM 8234 O O . ASP A 1 1038 ? 21.408 100.005 -8.536 1.00 33.62 1039 ASP A O 1
ATOM 8239 N N . THR A 1 1039 ? 21.309 97.828 -9.048 1.00 32.06 1040 THR A N 1
ATOM 8240 C CA . THR A 1 1039 ? 19.892 97.866 -9.371 1.00 31.33 1040 THR A CA 1
ATOM 8241 C C . THR A 1 1039 ? 19.118 97.395 -8.125 1.00 30.03 1040 THR A C 1
ATOM 8242 O O . THR A 1 1039 ? 19.552 96.473 -7.436 1.00 29.58 1040 THR A O 1
ATOM 8246 N N . ILE A 1 1040 ? 18.006 98.058 -7.818 1.00 29.07 1041 ILE A N 1
ATOM 8247 C CA . ILE A 1 1040 ? 17.141 97.627 -6.732 1.00 28.82 1041 ILE A CA 1
ATOM 8248 C C . ILE A 1 1040 ? 15.975 96.839 -7.315 1.00 28.90 1041 ILE A C 1
ATOM 8249 O O . ILE A 1 1040 ? 15.328 97.300 -8.254 1.00 28.70 1041 ILE A O 1
ATOM 8254 N N . GLU A 1 1041 ? 15.719 95.663 -6.749 1.00 28.74 1042 GLU A N 1
ATOM 8255 C CA . GLU A 1 1041 ? 14.688 94.745 -7.244 1.00 29.26 1042 GLU A CA 1
ATOM 8256 C C . GLU A 1 1041 ? 13.825 94.355 -6.058 1.00 27.71 1042 GLU A C 1
ATOM 8257 O O . GLU A 1 1041 ? 14.332 93.799 -5.094 1.00 27.69 1042 GLU A O 1
ATOM 8263 N N . ILE A 1 1042 ? 12.542 94.677 -6.120 1.00 26.83 1043 ILE A N 1
ATOM 8264 C CA . ILE A 1 1042 ? 11.589 94.191 -5.140 1.00 26.57 1043 ILE A CA 1
ATOM 8265 C C . ILE A 1 1042 ? 10.472 93.438 -5.813 1.00 26.19 1043 ILE A C 1
ATOM 8266 O O . ILE A 1 1042 ? 10.137 93.696 -6.963 1.00 25.99 1043 ILE A O 1
ATOM 8271 N N . ASN A 1 1043 ? 9.891 92.510 -5.066 1.00 25.64 1044 ASN A N 1
ATOM 8272 C CA . ASN A 1 1043 ? 8.792 91.705 -5.556 1.00 25.62 1044 ASN A CA 1
ATOM 8273 C C . ASN A 1 1043 ? 8.088 91.109 -4.355 1.00 25.63 1044 ASN A C 1
ATOM 8274 O O . ASN A 1 1043 ? 8.349 89.968 -3.983 1.00 25.50 1044 ASN A O 1
ATOM 8279 N N . PRO A 1 1044 ? 7.225 91.898 -3.703 1.00 26.09 1045 PRO A N 1
ATOM 8280 C CA . PRO A 1 1044 ? 6.527 91.395 -2.522 1.00 26.03 1045 PRO A CA 1
ATOM 8281 C C . PRO A 1 1044 ? 5.645 90.202 -2.823 1.00 26.14 1045 PRO A C 1
ATOM 8282 O O . PRO A 1 1044 ? 4.956 90.194 -3.820 1.00 26.07 1045 PRO A O 1
ATOM 8286 N N . LEU A 1 1045 ? 5.682 89.206 -1.954 1.00 26.84 1046 LEU A N 1
ATOM 8287 C CA . LEU A 1 1045 ? 4.824 88.043 -2.080 1.00 28.51 1046 LEU A CA 1
ATOM 8288 C C . LEU A 1 1045 ? 3.670 88.154 -1.090 1.00 30.02 1046 LEU A C 1
ATOM 8289 O O . LEU A 1 1045 ? 3.418 87.265 -0.300 1.00 32.80 1046 LEU A O 1
ATOM 8294 N N . ILE A 1 1046 ? 2.995 89.280 -1.109 1.00 32.13 1047 ILE A N 1
ATOM 8295 C CA . ILE A 1 1046 ? 1.822 89.509 -0.297 1.00 32.24 1047 ILE A CA 1
ATOM 8296 C C . ILE A 1 1046 ? 0.706 89.522 -1.333 1.00 32.47 1047 ILE A C 1
ATOM 8297 O O . ILE A 1 1046 ? 0.873 90.116 -2.385 1.00 34.07 1047 ILE A O 1
ATOM 8302 N N . PRO A 1 1047 ? -0.409 88.817 -1.084 1.00 32.77 1048 PRO A N 1
ATOM 8303 C CA . PRO A 1 1047 ? -1.495 88.926 -2.056 1.00 33.37 1048 PRO A CA 1
ATOM 8304 C C . PRO A 1 1047 ? -2.098 90.317 -2.137 1.00 34.70 1048 PRO A C 1
ATOM 8305 O O . PRO A 1 1047 ? -1.986 91.133 -1.193 1.00 33.87 1048 PRO A O 1
ATOM 8309 N N . ALA A 1 1048 ? -2.731 90.570 -3.273 1.00 37.22 1049 ALA A N 1
ATOM 8310 C CA . ALA A 1 1048 ? -3.525 91.768 -3.459 1.00 39.49 1049 ALA A CA 1
ATOM 8311 C C . ALA A 1 1048 ? -4.640 91.756 -2.414 1.00 39.83 1049 ALA A C 1
ATOM 8312 O O . ALA A 1 1048 ? -5.275 90.711 -2.179 1.00 41.42 1049 ALA A O 1
ATOM 8314 N N . ASP A 1 1049 ? -4.829 92.903 -1.766 1.00 39.18 1050 ASP A N 1
ATOM 8315 C CA . ASP A 1 1049 ? -5.897 93.113 -0.761 1.00 39.68 1050 ASP A CA 1
ATOM 8316 C C . ASP A 1 1049 ? -5.684 92.423 0.577 1.00 36.37 1050 ASP A C 1
ATOM 8317 O O . ASP A 1 1049 ? -6.629 92.310 1.371 1.00 38.55 1050 ASP A O 1
ATOM 8322 N N . LYS A 1 1050 ? -4.464 91.968 0.848 1.00 32.47 1051 LYS A N 1
ATOM 8323 C CA . LYS A 1 1050 ? -4.162 91.429 2.161 1.00 29.95 1051 LYS A CA 1
ATOM 8324 C C . LYS A 1 1050 ? -4.048 92.586 3.160 1.00 27.98 1051 LYS A C 1
ATOM 8325 O O . LYS A 1 1050 ? -4.750 92.595 4.160 1.00 26.89 1051 LYS A O 1
ATOM 8331 N N . TRP A 1 1051 ? -3.163 93.544 2.855 1.00 25.86 1052 TRP A N 1
ATOM 8332 C CA . TRP A 1 1051 ? -2.856 94.693 3.697 1.00 24.65 1052 TRP A CA 1
ATOM 8333 C C . TRP A 1 1051 ? -3.021 96.046 2.955 1.00 24.28 1052 TRP A C 1
ATOM 8334 O O . TRP A 1 1051 ? -2.430 96.260 1.892 1.00 24.58 1052 TRP A O 1
ATOM 8345 N N . ASP A 1 1052 ? -3.765 96.976 3.549 1.00 24.09 1053 ASP A N 1
ATOM 8346 C CA . ASP A 1 1052 ? -3.932 98.303 2.963 1.00 24.32 1053 ASP A CA 1
ATOM 8347 C C . ASP A 1 1052 ? -2.638 99.095 2.938 1.00 23.50 1053 ASP A C 1
ATOM 8348 O O . ASP A 1 1052 ? -2.492 99.995 2.119 1.00 23.69 1053 ASP A O 1
ATOM 8353 N N . TRP A 1 1053 ? -1.702 98.762 3.821 1.00 22.60 1054 TRP A N 1
ATOM 8354 C CA . TRP A 1 1053 ? -0.426 99.457 3.851 1.00 22.01 1054 TRP A CA 1
ATOM 8355 C C . TRP A 1 1053 ? 0.600 98.625 4.537 1.00 21.41 1054 TRP A C 1
ATOM 8356 O O . TRP A 1 1053 ? 0.255 97.763 5.334 1.00 21.44 1054 TRP A O 1
ATOM 8367 N N . PHE A 1 1054 ? 1.863 98.896 4.234 1.00 20.75 1055 PHE A N 1
ATOM 8368 C CA . PHE A 1 1054 ? 2.972 98.391 5.052 1.00 20.76 1055 PHE A CA 1
ATOM 8369 C C . PHE A 1 1054 ? 4.214 99.152 4.685 1.00 20.79 1055 PHE A C 1
ATOM 8370 O O . PHE A 1 1054 ? 4.242 99.850 3.666 1.00 20.70 1055 PHE A O 1
ATOM 8378 N N . CYS A 1 1055 ? 5.261 98.986 5.477 1.00 20.72 1056 CYS A N 1
ATOM 8379 C CA . CYS A 1 1055 ? 6.501 99.675 5.173 1.00 20.82 1056 CYS A CA 1
ATOM 8380 C C . CYS A 1 1055 ? 7.692 99.004 5.810 1.00 20.17 1056 CYS A C 1
ATOM 8381 O O . CYS A 1 1055 ? 7.652 98.640 6.971 1.00 19.63 1056 CYS A O 1
ATOM 8384 N N . LEU A 1 1056 ? 8.741 98.833 5.027 1.00 20.37 1057 LEU A N 1
ATOM 8385 C CA . LEU A 1 1056 ? 10.051 98.473 5.549 1.00 20.39 1057 LEU A CA 1
ATOM 8386 C C . LEU A 1 1056 ? 10.961 99.651 5.312 1.00 19.94 1057 LEU A C 1
ATOM 8387 O O . LEU A 1 1056 ? 11.125 100.102 4.204 1.00 19.81 1057 LEU A O 1
ATOM 8392 N N . ASP A 1 1057 ? 11.569 100.129 6.379 1.00 20.98 1058 ASP A N 1
ATOM 8393 C CA . ASP A 1 1057 ? 12.322 101.371 6.366 1.00 21.38 1058 ASP A CA 1
ATOM 8394 C C . ASP A 1 1057 ? 13.636 101.159 7.081 1.00 21.42 1058 ASP A C 1
ATOM 8395 O O . ASP A 1 1057 ? 13.846 100.148 7.764 1.00 21.37 1058 ASP A O 1
ATOM 8400 N N . ASN A 1 1058 ? 14.509 102.141 6.923 1.00 21.58 1059 ASN A N 1
ATOM 8401 C CA . ASN A 1 1058 ? 15.796 102.186 7.587 1.00 21.84 1059 ASN A CA 1
ATOM 8402 C C . ASN A 1 1058 ? 16.673 101.005 7.179 1.00 21.72 1059 ASN A C 1
ATOM 8403 O O . ASN A 1 1058 ? 17.484 100.546 7.983 1.00 22.14 1059 ASN A O 1
ATOM 8408 N N . VAL A 1 1059 ? 16.541 100.545 5.937 1.00 21.15 1060 VAL A N 1
ATOM 8409 C CA . VAL A 1 1059 ? 17.337 99.414 5.481 1.00 21.48 1060 VAL A CA 1
ATOM 8410 C C . VAL A 1 1059 ? 18.684 99.951 4.985 1.00 21.95 1060 VAL A C 1
ATOM 8411 O O . VAL A 1 1059 ? 18.710 100.842 4.115 1.00 22.35 1060 VAL A O 1
ATOM 8415 N N . LEU A 1 1060 ? 19.792 99.420 5.503 1.00 21.77 1061 LEU A N 1
ATOM 8416 C CA . LEU A 1 1060 ? 21.112 99.741 4.957 1.00 22.02 1061 LEU A CA 1
ATOM 8417 C C . LEU A 1 1060 ? 21.450 98.720 3.899 1.00 22.30 1061 LEU A C 1
ATOM 8418 O O . LEU A 1 1060 ? 21.710 97.559 4.195 1.00 22.18 1061 LEU A O 1
ATOM 8423 N N . TYR A 1 1061 ? 21.422 99.156 2.650 1.00 23.11 1062 TYR A N 1
ATOM 8424 C CA . TYR A 1 1061 ? 21.625 98.281 1.502 1.00 23.44 1062 TYR A CA 1
ATOM 8425 C C . TYR A 1 1061 ? 22.586 98.992 0.566 1.00 23.66 1062 TYR A C 1
ATOM 8426 O O . TYR A 1 1061 ? 22.247 100.057 0.047 1.00 23.21 1062 TYR A O 1
ATOM 8435 N N . HIS A 1 1062 ? 23.768 98.419 0.352 1.00 24.07 1063 HIS A N 1
ATOM 8436 C CA . HIS A 1 1062 ? 24.771 98.992 -0.561 1.00 24.81 1063 HIS A CA 1
ATOM 8437 C C . HIS A 1 1062 ? 25.167 100.452 -0.217 1.00 24.94 1063 HIS A C 1
ATOM 8438 O O . HIS A 1 1062 ? 25.370 101.299 -1.102 1.00 25.06 1063 HIS A O 1
ATOM 8445 N N . GLY A 1 1063 ? 25.307 100.732 1.072 1.00 24.57 1064 GLY A N 1
ATOM 8446 C CA . GLY A 1 1063 ? 25.665 102.082 1.516 1.00 24.97 1064 GLY A CA 1
ATOM 8447 C C . GLY A 1 1063 ? 24.594 103.143 1.405 1.00 24.78 1064 GLY A C 1
ATOM 8448 O O . GLY A 1 1063 ? 24.875 104.286 1.631 1.00 25.67 1064 GLY A O 1
ATOM 8449 N N . HIS A 1 1064 ? 23.358 102.751 1.097 1.00 24.81 1065 HIS A N 1
ATOM 8450 C CA . HIS A 1 1064 ? 22.215 103.647 0.966 1.00 24.20 1065 HIS A CA 1
ATOM 8451 C C . HIS A 1 1064 ? 21.133 103.201 1.931 1.00 22.86 1065 HIS A C 1
ATOM 8452 O O . HIS A 1 1064 ? 21.101 102.044 2.319 1.00 22.51 1065 HIS A O 1
ATOM 8459 N N . ASN A 1 1065 ? 20.272 104.122 2.323 1.00 22.16 1066 ASN A N 1
ATOM 8460 C CA . ASN A 1 1065 ? 19.159 103.834 3.223 1.00 22.60 1066 ASN A CA 1
ATOM 8461 C C . ASN A 1 1065 ? 17.883 103.624 2.416 1.00 22.69 1066 ASN A C 1
ATOM 8462 O O . ASN A 1 1065 ? 17.437 104.565 1.766 1.00 23.06 1066 ASN A O 1
ATOM 8467 N N . LEU A 1 1066 ? 17.308 102.413 2.428 1.00 22.43 1067 LEU A N 1
ATOM 8468 C CA . LEU A 1 1066 ? 16.121 102.151 1.607 1.00 22.58 1067 LEU A CA 1
ATOM 8469 C C . LEU A 1 1066 ? 14.868 102.114 2.410 1.00 22.05 1067 LEU A C 1
ATOM 8470 O O . LEU A 1 1066 ? 14.864 101.740 3.594 1.00 22.16 1067 LEU A O 1
ATOM 8475 N N . THR A 1 1067 ? 13.793 102.483 1.728 1.00 22.03 1068 THR A N 1
ATOM 8476 C CA . THR A 1 1067 ? 12.439 102.356 2.247 1.00 22.15 1068 THR A CA 1
ATOM 8477 C C . THR A 1 1067 ? 11.592 101.697 1.186 1.00 22.05 1068 THR A C 1
ATOM 8478 O O . THR A 1 1067 ? 11.670 102.062 0.023 1.00 22.54 1068 THR A O 1
ATOM 8482 N N . ILE A 1 1068 ? 10.780 100.737 1.584 1.00 21.93 1069 ILE A N 1
ATOM 8483 C CA . ILE A 1 1068 ? 9.826 100.125 0.671 1.00 21.94 1069 ILE A CA 1
ATOM 8484 C C . ILE A 1 1068 ? 8.485 100.235 1.354 1.00 21.34 1069 ILE A C 1
ATOM 8485 O O . ILE A 1 1068 ? 8.327 99.801 2.482 1.00 20.39 1069 ILE A O 1
ATOM 8490 N N . LEU A 1 1069 ? 7.524 100.794 0.645 1.00 21.59 1070 LEU A N 1
ATOM 8491 C CA . LEU A 1 1069 ? 6.222 100.948 1.188 1.00 22.23 1070 LEU A CA 1
ATOM 8492 C C . LEU A 1 1069 ? 5.106 100.746 0.193 1.00 21.89 1070 LEU A C 1
ATOM 8493 O O . LEU A 1 1069 ? 5.275 100.873 -1.027 1.00 22.28 1070 LEU A O 1
ATOM 8498 N N . TRP A 1 1070 ? 3.964 100.437 0.773 1.00 21.18 1071 TRP A N 1
ATOM 8499 C CA . TRP A 1 1070 ? 2.752 100.149 0.063 1.00 21.62 1071 TRP A CA 1
ATOM 8500 C C . TRP A 1 1070 ? 1.659 100.930 0.765 1.00 21.54 1071 TRP A C 1
ATOM 8501 O O . TRP A 1 1070 ? 1.566 100.906 1.982 1.00 20.30 1071 TRP A O 1
ATOM 8512 N N . ASP A 1 1071 ? 0.834 101.619 -0.015 1.00 22.90 1072 ASP A N 1
ATOM 8513 C CA . ASP A 1 1071 ? -0.224 102.479 0.541 1.00 23.12 1072 ASP A CA 1
ATOM 8514 C C . ASP A 1 1071 ? -1.333 102.502 -0.473 1.00 24.26 1072 ASP A C 1
ATOM 8515 O O . ASP A 1 1071 ? -1.322 103.274 -1.426 1.00 23.63 1072 ASP A O 1
ATOM 8520 N N . LYS A 1 1072 ? -2.280 101.606 -0.279 1.00 26.37 1073 LYS A N 1
ATOM 8521 C CA . LYS A 1 1072 ? -3.345 101.408 -1.246 1.00 28.35 1073 LYS A CA 1
ATOM 8522 C C . LYS A 1 1072 ? -4.175 102.660 -1.471 1.00 27.45 1073 LYS A C 1
ATOM 8523 O O . LYS A 1 1072 ? -4.485 102.988 -2.604 1.00 27.72 1073 LYS A O 1
ATOM 8529 N N . ASN A 1 1073 ? -4.545 103.314 -0.380 1.00 26.51 1074 ASN A N 1
ATOM 8530 C CA . ASN A 1 1073 ? -5.438 104.467 -0.415 1.00 26.95 1074 ASN A CA 1
ATOM 8531 C C . ASN A 1 1073 ? -4.729 105.812 -0.261 1.00 26.25 1074 ASN A C 1
ATOM 8532 O O . ASN A 1 1073 ? -5.373 106.852 -0.384 1.00 25.72 1074 ASN A O 1
ATOM 8537 N N . GLY A 1 1074 ? -3.426 105.779 0.042 1.00 26.01 1075 GLY A N 1
ATOM 8538 C CA . GLY A 1 1074 ? -2.581 106.964 0.107 1.00 25.73 1075 GLY A CA 1
ATOM 8539 C C . GLY A 1 1074 ? -2.521 107.674 1.439 1.00 25.46 1075 GLY A C 1
ATOM 8540 O O . GLY A 1 1074 ? -1.813 108.679 1.557 1.00 26.21 1075 GLY A O 1
ATOM 8541 N N . ASP A 1 1075 ? -3.226 107.164 2.442 1.00 25.66 1076 ASP A N 1
ATOM 8542 C CA . ASP A 1 1075 ? -3.414 107.905 3.695 1.00 27.12 1076 ASP A CA 1
ATOM 8543 C C . ASP A 1 1075 ? -2.558 107.421 4.870 1.00 26.46 1076 ASP A C 1
ATOM 8544 O O . ASP A 1 1075 ? -2.555 108.046 5.914 1.00 25.85 1076 ASP A O 1
ATOM 8549 N N . ARG A 1 1076 ? -1.808 106.345 4.698 1.00 25.85 1077 ARG A N 1
ATOM 8550 C CA . ARG A 1 1076 ? -0.898 105.932 5.764 1.00 26.14 1077 ARG A CA 1
ATOM 8551 C C . ARG A 1 1076 ? 0.373 106.765 5.770 1.00 24.91 1077 ARG A C 1
ATOM 8552 O O . ARG A 1 1076 ? 0.826 107.150 6.838 1.00 25.66 1077 ARG A O 1
ATOM 8560 N N . TYR A 1 1077 ? 0.960 106.987 4.593 1.00 24.89 1078 TYR A N 1
ATOM 8561 C CA . TYR A 1 1077 ? 2.243 107.735 4.448 1.00 24.66 1078 TYR A CA 1
ATOM 8562 C C . TYR A 1 1077 ? 2.125 109.089 3.742 1.00 25.15 1078 TYR A C 1
ATOM 8563 O O . TYR A 1 1077 ? 3.071 109.860 3.792 1.00 25.12 1078 TYR A O 1
ATOM 8572 N N . HIS A 1 1078 ? 0.987 109.364 3.094 1.00 25.56 1079 HIS A N 1
ATOM 8573 C CA . HIS A 1 1078 ? 0.750 110.649 2.396 1.00 25.91 1079 HIS A CA 1
ATOM 8574 C C . HIS A 1 1078 ? 1.913 110.986 1.451 1.00 27.13 1079 HIS A C 1
ATOM 8575 O O . HIS A 1 1078 ? 2.467 112.083 1.501 1.00 27.44 1079 HIS A O 1
ATOM 8582 N N . CYS A 1 1079 ? 2.320 110.010 0.637 1.00 27.51 1080 CYS A N 1
ATOM 8583 C CA . CYS A 1 1079 ? 3.308 110.240 -0.405 1.00 28.04 1080 CYS A CA 1
ATOM 8584 C C . CYS A 1 1079 ? 2.833 109.637 -1.721 1.00 27.84 1080 CYS A C 1
ATOM 8585 O O . CYS A 1 1079 ? 3.645 109.365 -2.594 1.00 27.87 1080 CYS A O 1
ATOM 8588 N N . GLY A 1 1080 ? 1.519 109.437 -1.866 1.00 27.74 1081 GLY A N 1
ATOM 8589 C CA . GLY A 1 1080 ? 0.958 108.804 -3.069 1.00 28.82 1081 GLY A CA 1
ATOM 8590 C C . GLY A 1 1080 ? 0.476 107.379 -2.850 1.00 28.73 1081 GLY A C 1
ATOM 8591 O O . GLY A 1 1080 ? 0.809 106.743 -1.855 1.00 28.41 1081 GLY A O 1
ATOM 8592 N N . LYS A 1 1081 ? -0.339 106.893 -3.773 1.00 28.36 1082 LYS A N 1
ATOM 8593 C CA . LYS A 1 1081 ? -0.838 105.541 -3.691 1.00 28.69 1082 LYS A CA 1
ATOM 8594 C C . LYS A 1 1081 ? 0.143 104.553 -4.319 1.00 28.00 1082 LYS A C 1
ATOM 8595 O O . LYS A 1 1081 ? 0.964 104.911 -5.149 1.00 27.50 1082 LYS A O 1
ATOM 8601 N N . GLY A 1 1082 ? 0.042 103.304 -3.901 1.00 27.19 1083 GLY A N 1
ATOM 8602 C CA . GLY A 1 1082 ? 0.780 102.217 -4.511 1.00 27.01 1083 GLY A CA 1
ATOM 8603 C C . GLY A 1 1082 ? 2.064 101.830 -3.798 1.00 26.02 1083 GLY A C 1
ATOM 8604 O O . GLY A 1 1082 ? 2.257 102.129 -2.612 1.00 25.75 1083 GLY A O 1
ATOM 8605 N N . LEU A 1 1083 ? 2.922 101.152 -4.551 1.00 25.26 1084 LEU A N 1
ATOM 8606 C CA . LEU A 1 1083 ? 4.141 100.565 -4.057 1.00 25.42 1084 LEU A CA 1
ATOM 8607 C C . LEU A 1 1083 ? 5.287 101.498 -4.397 1.00 25.06 1084 LEU A C 1
ATOM 8608 O O . LEU A 1 1083 ? 5.471 101.814 -5.549 1.00 25.35 1084 LEU A O 1
ATOM 8613 N N . ARG A 1 1084 ? 6.080 101.902 -3.412 1.00 25.11 1085 ARG A N 1
ATOM 8614 C CA . ARG A 1 1084 ? 7.155 102.863 -3.659 1.00 25.78 1085 ARG A CA 1
ATOM 8615 C C . ARG A 1 1084 ? 8.432 102.464 -2.975 1.00 25.03 1085 ARG A C 1
ATOM 8616 O O . ARG A 1 1084 ? 8.413 101.895 -1.893 1.00 25.23 1085 ARG A O 1
ATOM 8624 N N . ILE A 1 1085 ? 9.532 102.790 -3.626 1.00 24.80 1086 ILE A N 1
ATOM 8625 C CA . ILE A 1 1085 ? 10.872 102.581 -3.107 1.00 24.75 1086 ILE A CA 1
ATOM 8626 C C . ILE A 1 1085 ? 11.509 103.949 -2.937 1.00 24.69 1086 ILE A C 1
ATOM 8627 O O . ILE A 1 1085 ? 11.450 104.764 -3.860 1.00 24.14 1086 ILE A O 1
ATOM 8632 N N . PHE A 1 1086 ? 12.128 104.179 -1.777 1.00 24.18 1087 PHE A N 1
ATOM 8633 C CA . PHE A 1 1086 ? 12.892 105.390 -1.550 1.00 24.45 1087 PHE A CA 1
ATOM 8634 C C . PHE A 1 1086 ? 14.349 105.026 -1.287 1.00 24.31 1087 PHE A C 1
ATOM 8635 O O . PHE A 1 1086 ? 14.644 104.024 -0.649 1.00 22.98 1087 PHE A O 1
ATOM 8643 N N . VAL A 1 1087 ? 15.238 105.873 -1.797 1.00 24.98 1088 VAL A N 1
ATOM 8644 C CA . VAL A 1 1087 ? 16.667 105.839 -1.518 1.00 25.65 1088 VAL A CA 1
ATOM 8645 C C . VAL A 1 1087 ? 17.020 107.153 -0.811 1.00 25.70 1088 VAL A C 1
ATOM 8646 O O . VAL A 1 1087 ? 16.829 108.226 -1.386 1.00 26.78 1088 VAL A O 1
ATOM 8650 N N . ASN A 1 1088 ? 17.528 107.067 0.416 1.00 25.83 1089 ASN A N 1
ATOM 8651 C CA . ASN A 1 1088 ? 17.817 108.238 1.258 1.00 26.32 1089 ASN A CA 1
ATOM 8652 C C . ASN A 1 1088 ? 16.685 109.250 1.232 1.00 26.20 1089 ASN A C 1
ATOM 8653 O O . ASN A 1 1088 ? 16.899 110.452 1.082 1.00 26.98 1089 ASN A O 1
ATOM 8658 N N . GLY A 1 1089 ? 15.471 108.727 1.369 1.00 26.40 1090 GLY A N 1
ATOM 8659 C CA . GLY A 1 1089 ? 14.261 109.527 1.398 1.00 26.63 1090 GLY A CA 1
ATOM 8660 C C . GLY A 1 1089 ? 13.792 110.154 0.109 1.00 26.78 1090 GLY A C 1
ATOM 8661 O O . GLY A 1 1089 ? 12.858 110.943 0.140 1.00 26.75 1090 GLY A O 1
ATOM 8662 N N . LYS A 1 1090 ? 14.427 109.826 -1.013 1.00 28.17 1091 LYS A N 1
ATOM 8663 C CA . LYS A 1 1090 ? 14.006 110.306 -2.334 1.00 30.01 1091 LYS A CA 1
ATOM 8664 C C . LYS A 1 1090 ? 13.447 109.121 -3.109 1.00 29.88 1091 LYS A C 1
ATOM 8665 O O . LYS A 1 1090 ? 14.075 108.041 -3.163 1.00 29.27 1091 LYS A O 1
ATOM 8671 N N . GLU A 1 1091 ? 12.268 109.313 -3.694 1.00 29.98 1092 GLU A N 1
ATOM 8672 C CA . GLU A 1 1091 ? 11.595 108.248 -4.426 1.00 30.34 1092 GLU A CA 1
ATOM 8673 C C . GLU A 1 1091 ? 12.439 107.793 -5.604 1.00 30.18 1092 GLU A C 1
ATOM 8674 O O . GLU A 1 1091 ? 12.951 108.616 -6.360 1.00 29.20 1092 GLU A O 1
ATOM 8680 N N . ALA A 1 1092 ? 12.583 106.477 -5.740 1.00 30.06 1093 ALA A N 1
ATOM 8681 C CA . ALA A 1 1092 ? 13.337 105.874 -6.830 1.00 30.39 1093 ALA A CA 1
ATOM 8682 C C . ALA A 1 1092 ? 12.465 105.089 -7.802 1.00 31.00 1093 ALA A C 1
ATOM 8683 O O . ALA A 1 1092 ? 12.942 104.697 -8.852 1.00 32.90 1093 ALA A O 1
ATOM 8685 N N . GLY A 1 1093 ? 11.214 104.824 -7.454 1.00 30.69 1094 GLY A N 1
ATOM 8686 C CA . GLY A 1 1093 ? 10.336 104.043 -8.319 1.00 30.26 1094 GLY A CA 1
ATOM 8687 C C . GLY A 1 1093 ? 8.969 103.826 -7.704 1.00 29.17 1094 GLY A C 1
ATOM 8688 O O . GLY A 1 1093 ? 8.768 103.987 -6.504 1.00 27.69 1094 GLY A O 1
ATOM 8689 N N . HIS A 1 1094 ? 8.036 103.424 -8.539 1.00 30.21 1095 HIS A N 1
ATOM 8690 C CA . HIS A 1 1094 ? 6.640 103.389 -8.170 1.00 30.34 1095 HIS A CA 1
ATOM 8691 C C . HIS A 1 1094 ? 5.930 102.389 -9.042 1.00 29.34 1095 HIS A C 1
ATOM 8692 O O . HIS A 1 1094 ? 6.219 102.281 -10.228 1.00 28.21 1095 HIS A O 1
ATOM 8699 N N . ALA A 1 1095 ? 4.986 101.678 -8.440 1.00 28.46 1096 ALA A N 1
ATOM 8700 C CA . ALA A 1 1095 ? 4.073 100.810 -9.161 1.00 28.88 1096 ALA A CA 1
ATOM 8701 C C . ALA A 1 1095 ? 2.665 100.950 -8.579 1.00 28.50 1096 ALA A C 1
ATOM 8702 O O . ALA A 1 1095 ? 2.513 101.211 -7.410 1.00 27.98 1096 ALA A O 1
ATOM 8704 N N . ASP A 1 1096 ? 1.651 100.753 -9.410 1.00 30.26 1097 ASP A N 1
ATOM 8705 C CA . ASP A 1 1096 ? 0.242 100.876 -8.998 1.00 31.40 1097 ASP A CA 1
ATOM 8706 C C . ASP A 1 1096 ? -0.261 99.683 -8.172 1.00 31.24 1097 ASP A C 1
ATOM 8707 O O . ASP A 1 1096 ? -1.274 99.803 -7.484 1.00 32.46 1097 ASP A O 1
ATOM 8712 N N . THR A 1 1097 ? 0.413 98.543 -8.278 1.00 30.33 1098 THR A N 1
ATOM 8713 C CA . THR A 1 1097 ? 0.013 97.324 -7.616 1.00 31.04 1098 THR A CA 1
ATOM 8714 C C . THR A 1 1097 ? 1.217 96.667 -6.932 1.00 30.88 1098 THR A C 1
ATOM 8715 O O . THR A 1 1097 ? 2.386 97.016 -7.199 1.00 29.27 1098 THR A O 1
ATOM 8719 N N . LEU A 1 1098 ? 0.929 95.713 -6.042 1.00 29.93 1099 LEU A N 1
ATOM 8720 C CA . LEU A 1 1098 ? 1.978 94.852 -5.526 1.00 29.05 1099 LEU A CA 1
ATOM 8721 C C . LEU A 1 1098 ? 2.417 93.925 -6.642 1.00 28.93 1099 LEU A C 1
ATOM 8722 O O . LEU A 1 1098 ? 1.684 93.065 -7.039 1.00 29.47 1099 LEU A O 1
ATOM 8727 N N . THR A 1 1099 ? 3.624 94.136 -7.146 1.00 28.84 1100 THR A N 1
ATOM 8728 C CA . THR A 1 1099 ? 4.116 93.418 -8.315 1.00 29.55 1100 THR A CA 1
ATOM 8729 C C . THR A 1 1099 ? 5.615 93.702 -8.342 1.00 29.64 1100 THR A C 1
ATOM 8730 O O . THR A 1 1099 ? 6.101 94.508 -7.542 1.00 28.76 1100 THR A O 1
ATOM 8734 N N . ARG A 1 1100 ? 6.354 93.015 -9.204 1.00 30.07 1101 ARG A N 1
ATOM 8735 C CA . ARG A 1 1100 ? 7.792 93.264 -9.318 1.00 31.21 1101 ARG A CA 1
ATOM 8736 C C . ARG A 1 1100 ? 8.104 94.735 -9.744 1.00 30.70 1101 ARG A C 1
ATOM 8737 O O . ARG A 1 1100 ? 7.538 95.253 -10.691 1.00 31.08 1101 ARG A O 1
ATOM 8745 N N . LEU A 1 1101 ? 9.021 95.375 -9.044 1.00 31.02 1102 LEU A N 1
ATOM 8746 C CA . LEU A 1 1101 ? 9.430 96.738 -9.335 1.00 31.58 1102 LEU A CA 1
ATOM 8747 C C . LEU A 1 1101 ? 10.950 96.789 -9.280 1.00 32.93 1102 LEU A C 1
ATOM 8748 O O . LEU A 1 1101 ? 11.554 96.406 -8.271 1.00 32.81 1102 LEU A O 1
ATOM 8753 N N . VAL A 1 1102 ? 11.545 97.242 -10.385 1.00 35.10 1103 VAL A N 1
ATOM 8754 C CA . VAL A 1 1102 ? 12.978 97.266 -10.602 1.00 36.41 1103 VAL A CA 1
ATOM 8755 C C . VAL A 1 1102 ? 13.381 98.707 -10.886 1.00 38.15 1103 VAL A C 1
ATOM 8756 O O . VAL A 1 1102 ? 12.846 99.326 -11.791 1.00 41.06 1103 VAL A O 1
ATOM 8760 N N . CYS A 1 1103 ? 14.317 99.232 -10.111 1.00 38.71 1104 CYS A N 1
ATOM 8761 C CA . CYS A 1 1103 ? 14.847 100.566 -10.302 1.00 39.88 1104 CYS A CA 1
ATOM 8762 C C . CYS A 1 1103 ? 16.276 100.449 -10.753 1.00 40.53 1104 CYS A C 1
ATOM 8763 O O . CYS A 1 1103 ? 17.165 100.170 -9.941 1.00 37.71 1104 CYS A O 1
ATOM 8766 N N . GLU A 1 1104 ? 16.505 100.654 -12.046 1.00 44.33 1105 GLU A N 1
ATOM 8767 C CA . GLU A 1 1104 ? 17.840 100.465 -12.616 1.00 47.60 1105 GLU A CA 1
ATOM 8768 C C . GLU A 1 1104 ? 18.775 101.567 -12.213 1.00 46.61 1105 GLU A C 1
ATOM 8769 O O . GLU A 1 1104 ? 18.398 102.721 -12.208 1.00 44.67 1105 GLU A O 1
ATOM 8775 N N . ASN A 1 1105 ? 19.987 101.178 -11.836 1.00 49.45 1106 ASN A N 1
ATOM 8776 C CA . ASN A 1 1105 ? 21.048 102.103 -11.426 1.00 51.85 1106 ASN A CA 1
ATOM 8777 C C . ASN A 1 1105 ? 20.562 103.252 -10.531 1.00 50.15 1106 ASN A C 1
ATOM 8778 O O . ASN A 1 1105 ? 20.884 104.404 -10.770 1.00 50.69 1106 ASN A O 1
ATOM 8783 N N . ALA A 1 1106 ? 19.759 102.933 -9.517 1.00 49.28 1107 ALA A N 1
ATOM 8784 C CA . ALA A 1 1106 ? 19.289 103.950 -8.558 1.00 47.57 1107 ALA A CA 1
ATOM 8785 C C . ALA A 1 1106 ? 20.250 104.141 -7.375 1.00 45.00 1107 ALA A C 1
ATOM 8786 O O . ALA A 1 1106 ? 20.037 105.020 -6.543 1.00 45.79 1107 ALA A O 1
ATOM 8788 N N . LEU A 1 1107 ? 21.261 103.279 -7.281 1.00 43.65 1108 LEU A N 1
ATOM 8789 C CA . LEU A 1 1107 ? 22.336 103.392 -6.313 1.00 42.81 1108 LEU A CA 1
ATOM 8790 C C . LEU A 1 1107 ? 23.544 103.887 -7.080 1.00 44.13 1108 LEU A C 1
ATOM 8791 O O . LEU A 1 1107 ? 24.403 104.527 -6.506 1.00 46.51 1108 LEU A O 1
#

CATH classification: 2.120.10.10

Sequence (1046 aa):
DRIHYTGKELSNPTYHDGQLSPVVGVHNIQLVRANREHPEASNGNGWTYNHQPLAYWNGQFYYQYLADPSDEHVPPSQTFLTSKDGYQWTNPEIVFPPYKVPDGYTKESRPGQAKDLIAIHQRVGFYVSKSGRLITGNYGVALDKKDDPNDGNGIGRVVREIKKDGSFGPIYFIYYNHGFNEKNTDYPYFKKSKDREFVKACQEILDNPLYQWVEEADREDPIIPLKKGYKAFNCYTLPDGRIASLWKHALTSISEDGGHTWAEPVLRAKGFVNSNAKIWGQRLSDGTYATVYNPSEFRWPLAISLSKDGLEYTTLNLVHGEITPRYGGNNYKSYGPQPRGIQEGNGVPADGDLWVSYSVNKEDWISRIPVPVQINASAHADDDFSKSGSIAELTNWNIYSPVWAPVSLEGEWLKLQDKDPFDYAKVERKIPASKELKVSFDLSAGQNDKGILQIDFLDENSIACSRLELTPDGIFRKGGSRFANNYEAGKTYHVEEAVLSTADRNIQVYVDGKRVGLRFYAPVATIERIVFRTGERTFPTVDTPADQTYDLPDAGGQEPLAEYRIANVKTSSTDKDASSAFLKYADFSHYAESFNGEDENIVQAIPNAKASEWEENIPLFECPQRNFEEYYYRWWSLRKHIKETPVGYGTEFLVQRSYSDKYNLIACAIGHHIYESRWLRDPKYLDQIIHTWYRGNDGGPKKDKFSSWNADAVLARYVDGDKDFLDTKDLETEYQRWERTNRLKNGLYWQGDVQDGEESISGGRNKKYARPTINSYYGNAKALSIGILSGDEGARYGRADTLKSLVENDLWNTRHQFFETRTDSSANVREAIGYIPWYFNLPDTTKKYEVAWKEIDEKGFSAPYGLTTAERRHPEFRTRGVGKCEWDGAIWPFASAQTLTAANFNNYPQTVLSDSVYFRQELYVESQYHRGRPYIGEYLDEVTGYWLKGDQERSRYYNHSTFNDLITGLIGLRPRLDDTIEINPLIPADKWDWFCLDNVLYHGHNLTILWDKNGDRYHCGKGLRIFVNGKEAGHADTLTRLVCENAL

Organism: Bacteroides thetaiotaomicron (strain ATCC 29148 / DSM 2079 / JCM 5827 / CCUG 10774 / NCTC 10582 / VPI-5482 / E50) (NCBI:txid226186)

Nearest PDB structures (foldseek):
  5mqs-assembly1_A  TM=1.000E+00  e=0.000E+00  Bacteroides thetaiotaomicron
  6m5a-assembly1_A  TM=5.318E-01  e=3.994E-21  Bifidobacterium longum
  8hhv-assembly1_A  TM=3.378E-01  e=1.100E-09  Microbacterium arabinogalactanolyticum
  8ic1-assembly1_A  TM=3.266E-01  e=1.274E-09  Microbacterium arabinogalactanolyticum
  1gui-assembly1_A  TM=5.774E-01  e=4.267E-03  Thermotoga maritima

Secondary structure (DSSP, 8-state):
---EE-------TTSTTTTPPBPTT-EEE------SSS--GGGTTT--EEE---EEETTEEE--EEEESSSTT-S--EEE--BSSSSS-PPP-EEE---BPPTT---TTS----SSPBP---S---EE-TTS-EE--EE---SSTT--TTSS-S-EEEE-EEPTTS-B---EEEEE-TT--GGG-SS-BGGG-S-HHHHHHHHHHHT-TT---TTTSPTT-TT-SS-S---S-EEEE-TTS-EEEE-GGGEEEEESSTTSS-PSS-EEPTT----SS-EEEEE-TTS-EEEEE--SSSS--EEEEEESSSSEE---EEEE---------TT--SSB--B-PPTTS---TT--EEEE--BTTT--EEEE-SSPPSS-SS--EE-GGG-SSGGG-TTEEEEE-TTS-EEEETTEEEEEE--TT---EEEEEEEEESEEEEEEEEEES-SSS--EEEEEE-TT--EEEEEEE-TTS-B---SSS------TT--EEEEEEEETTTTEEEEEETTEEEEE---S--S-EEEEEEES-----S-TTS-S---SPPTTTT--PPPEEEEEEEEEEE---TTTT-SS--GGGTHHHHHHHH--------SS-HHHHTT---S--EEE-S-HHHH--HHHHHHHHTT----TTS-----SS--TT--GGG---TTHHHHHHHHTT-S-THHHHHHHHHHHHTBTTB-----S---HHHHHHHH-----S-----HHHHHHHHHHHHHSB-TTS-B---GGGG----SS--TT-----HHHHH--HHHHHHH--TTTT--------HHHHHHHIIIIIEETTTTEE----SS-----BGGGGHHHHTT-S-S-HHHHGGGGG--TTTTEETTEE-SB-TT-TTTT-S-SSS---SSSB-HHHHHHHHH------S--SS--HHHHHH--HHHHHSEETTEE---S-B-TTT--BTTTT-GGGTT--SS-SS----SSS-B---SSS-EEE-----TTS-SEEEEEEEEETTEEEEEEEESSSTTTSS-SEEEEEETTEEEEEESSSS-EEETT--

B-factor: mean 30.57, std 8.39, range [13.34, 88.49]

Foldseek 3Di:
DFAAEDAPDAFCQLALQSLFAAFFFKAWAWQAFAAQPDADLSHVGRAFQKFQWWFAAPQKIKMKIKTANAAAQADDIFMWMIDNQFHDDDGTDTPGGWFDDDWADDDPVDPDTDDRDTWYDALAFWDQFPVGWIKTFFTFHDPDRPDDRLPLSGAATKMWTQDPVRDIGFIAGLTGRPPYDQVPGDHHHQVVDPPVVSSVRSVVLLVQQQNRCQRRHHQPPPSHLDRDCFASKAWEAWPVGWIKIAGALRFIWIHPPRNNDTDDDTDHHYPQQGHGQDKDKYQFLQRWIKIWGASHPARHDTWMWTGLTSRYTHDIHGNGSDWFDFGFYYQQFAYWGWDFHGPNRDQNPQRWGKIDTAGSSGITIMTAGPLTFHAFLFWDFDFCLVPPWSVPVRQKYWYAYPQFGWIDDRRKTKTKHFAPGFKTKMKGFHHWAQKKKKKWKKAKQAQQDWKKKKFFADSSRDTQDIWMRDNNAKTWDAAPDIQIHHGHPDIWIWMWIAHLVVSKIWIDTPRHTRDIHGNDHDNTTGMIMIIRDDDSPPRPPDDGGDNDGDPPRNGTHPMIMMIIGRITMAHPQLCSLWRFDQLVVVLVLLVVVPVPDDPAAADADSVRQSVLNNWAWAKDFPDVLLNNLVVLSSLLVRQFHQDPQGTEEQWRDQDPPADPPSHDDLQVLQNLLFRLFTDPCRRVLSHVQCQAQVPVGGHPCCQAADLVLLSVLSSVLFVPLVSLCLPSLVVVVVVQQVPAADPLGAGFDAVVRNVAAALLGGDPFGKRFLQNLLSLSNLCSSLCCVSNVNNVSVSVSSVVSLVCQVPPQQDPVVLFGAMHPPHGSPWHFLSRLLNLLRPSDDQDPSNQVNVLLLPQQRQDFPLAGWGTGNVDPCQPVPDALPDHRRTFAFQLSLQSSLSSLSVVPHPHDRDALCSSVVSVSPSVLQDDPRHGFAFGTAGRHPSHPGNHPDSRGGSGDNHHDSSSVCNQQNFPADNDQKTKGAHSHDFPPTQKMKTWQGNGHNWTKMWMAHQSCPPRSPGHAIFMDTSSHTQDGDNYRGMDMRPNPD

InterPro domains:
  IPR005194 Glycoside hydrolase family 65, C-terminal [PF03633] (1037-1092)
  IPR008928 Six-hairpin glycosidase superfamily [SSF48208] (653-1041)
  IPR011040 Sialidase [PF13088] (282-381)
  IPR012341 Six-hairpin glycosidase-like superfamily [G3DSA:1.50.10.10] (710-1017)
  IPR036278 Sialidase superfamily [SSF50939] (67-397)
  IPR054490 BT_1020-like, structural beta-sandwich domain 1 [PF22585] (432-587)
  IPR054491 Mannosylglycerate hydrolase MGH1-like, glycoside hydrolase domain [PF22422] (705-1020)
  IPR056425 BT_1020-like, N-terminal beta-propeller [PF24067] (27-263)